Protein AF-A0A6N6KDL9-F1 (afdb_monomer)

Sequence (1257 aa):
KKDSLDFNWIRVTEEVLGGNDFTIVSDILVDHNGYVWFSLIIGDYGYLLKFRPSDTASPYIINYQLFQSEGDIQFRETQTMIETTDHEIWVTNSSYKTGINIFDGKSWRNIKLSDFFGGDEYTADIVQSTDGTVWIGSLGKLYAYKDGEWALYNSPQFQIPANKLKLFRSRENKLWISGFKSKAYLLDYSPDRWITYVGLNYQCEVGSDEQWFLDVHGKAISKNGNRWIAWNTEDGLIDAPVTLLSTSKGQVWAAGSHNGVAATAYLHNGRWHKQLHPELSWGIDYRAVFEAKDGSLWFGASVDAEPDKGHLSGVLKLEDPTADDLIWEHFKYHENGLNQSNAYGIGQSPDGRIWLGGGSLLFYNGGSWQQPEMEQLRQFVNIVTSTENQLVVGSRFYGIFIFDGQNWINFNTESGLTNNTIISIDAVSDDCIWVATENDICRFDGERWSNNIFPEEMNMDFEGGNIRHCSDGAIWINKSDRGWKRRAFSHNKTQQRSYKNYITYRYLPDDIPPETEITFFNPEVSPDGNTLIRWEGKDFFGESPVEKLAYSYRINGGAWSPFTNDQHHTFLSLSSGNYKLQVRAMDMGFNVDETPAVVEFWVKPPVWKQGWFISLVSMFLLVIGIFGYNILTKKQKLEKLNKSLKKANWKLQINGEKIKSQNDEILKQQELILAQKNSLELSNQNLEEQNFEIQFQRDKLEEMVVQVEELSKTKLNFFTNISHELRTPLSLILGPLEQLKDFDNTFSEMERKQLLEIVERNSHRLMKLINQLLEMRKIENSSLDLQLKSLNLSEFLSDIVDLFQNLSRKRNIPLIFKTSCKGDVSMLDADKVEKVAVNLLSNAFKHTPDGGKINLYLERVDAVDFDLPLSCQGYYYLSVKDTGEGISKEAIEHIFERYYHTDDISGINESSGIGLSYIKDLVEIHKGVIRVSSTPGKGSQFDVFLPADLEVDAACGDEYIKEKDYQFAHQEINSVLADFQKVAQASTTDFSKIEMLSNRPRILVVEDNLDMITFIEGLLQNEYHVITAENGKEALKIAENHTLDLILSDVMMPEMNGLEFCNKIKTELATSHLPVILITAKSLPDQKVEGYEVGADDYITKPFSPKILQMKVSNILNQKKSLQEKLARDFKLTPQKVNLTSPDEALFTRLVELMEEHIDDSAFNVNKMCEKVHLSHMHFIRKVKQITGKKPADLLKSFRMKRAKDLLLQNKMTIAEVAYSVGFDLPNSFSRAFKKEFGQSPSEFLETFSAGLAEKN

Nearest PDB structures (foldseek):
  3fgz-assembly2_B  TM=9.513E-01  e=8.770E-08  Escherichia coli K-12
  3oly-assembly2_B  TM=9.542E-01  e=1.317E-07  Escherichia coli K-12
  8wiw-assembly1_h  TM=9.491E-01  e=1.131E-07  Salmonella enterica subsp. enterica serovar Typhimurium str. LT2
  3to5-assembly1_A  TM=9.483E-01  e=1.386E-07  Vibrio cholerae
  3rvj-assembly1_A  TM=9.337E-01  e=2.305E-07  Escherichia coli K-12

Solvent-accessible surface area (backbone atoms only — not comparable to full-atom values): 68330 Å² total; per-residue (Å²): 141,85,82,86,79,90,75,84,68,69,47,87,51,40,74,78,56,77,71,43,74,67,80,45,75,58,36,76,44,72,48,98,87,57,34,39,36,37,28,34,22,42,89,78,37,20,34,39,42,37,33,38,76,86,33,47,50,89,50,35,70,76,50,72,46,73,48,66,61,53,89,85,47,63,43,38,55,52,38,42,68,44,73,46,98,87,63,31,39,41,34,37,16,56,30,60,85,33,38,39,37,36,31,70,83,84,54,78,50,68,47,55,57,32,82,79,72,54,77,64,28,45,28,61,30,63,50,68,50,90,90,64,35,37,37,37,22,13,70,17,36,41,36,41,37,47,100,91,46,79,48,80,46,41,44,81,86,36,96,52,45,68,37,52,25,41,68,45,77,54,98,73,52,29,37,36,42,30,14,72,97,56,60,70,40,78,44,77,66,48,78,79,36,62,44,77,39,78,40,34,30,78,52,40,54,48,78,97,58,33,41,32,29,36,35,76,81,32,31,45,32,40,34,46,83,93,47,75,49,80,44,42,55,92,50,29,39,48,63,33,44,52,38,49,46,52,44,99,85,66,43,44,34,36,36,7,13,41,96,46,24,11,26,40,22,35,57,53,98,94,35,32,52,60,47,80,38,60,54,34,12,47,22,40,25,66,56,8,64,35,74,46,98,86,55,26,38,36,43,15,9,28,73,65,58,40,63,94,78,52,13,48,14,18,38,38,40,31,64,46,83,84,47,94,74,72,53,75,47,78,50,40,40,75,43,57,58,31,83,47,42,34,29,20,6,35,25,41,36,53,85,66,38,45,32,38,13,15,60,28,42,34,35,41,75,88,76,40,36,42,67,67,89,57,70,81,47,60,37,52,20,50,33,28,37,45,37,88,55,26,23,40,36,24,21,49,76,65,11,36,35,42,29,62,68,86,54,79,48,75,40,27,53,92,60,48,40,93,40,23,34,34,64,28,70,32,54,80,37,87,46,34,33,39,34,32,21,64,73,34,47,31,38,32,61,68,84,49,47,48,62,76,75,63,63,78,89,73,38,37,58,87,54,34,46,42,52,42,76,45,97,87,63,31,38,34,44,28,35,34,34,49,51,56,70,44,48,52,46,95,84,53,80,59,51,74,63,35,58,72,46,19,30,19,41,39,38,39,74,76,84,76,47,21,45,34,44,72,77,43,71,61,59,70,30,54,54,67,18,55,46,62,37,30,41,50,58,45,44,94,80,52,86,40,49,69,86,63,35,26,30,26,41,27,56,72,82,52,72,68,45,75,62,37,72,59,50,56,51,75,49,69,64,44,68,61,43,81,44,38,42,36,33,27,22,25,38,78,80,65,27,53,26,89,72,48,25,71,50,69,32,35,27,37,61,50,68,80,76,32,71,68,48,48,48,50,52,51,50,51,53,48,52,51,50,51,52,52,49,53,52,51,53,50,49,52,51,49,50,54,50,49,52,53,52,48,57,59,50,54,73,67,45,74,83,61,74,85,78,68,88,80,68,68,73,71,53,57,62,58,50,54,57,51,51,54,53,54,52,50,51,52,51,48,50,50,49,50,51,48,50,49,48,50,48,52,52,47,54,53,45,54,51,49,49,53,51,50,51,52,52,49,52,53,52,52,51,49,56,53,52,52,49,37,70,52,30,56,33,48,26,44,32,52,33,46,52,54,60,71,61,55,86,68,95,75,73,51,76,66,57,51,48,52,41,51,52,44,26,54,53,24,50,54,51,49,52,52,54,53,52,54,54,55,52,51,56,29,52,78,67,75,66,63,79,83,64,66,36,81,36,47,58,51,60,53,53,47,57,56,53,57,69,46,48,63,56,26,62,77,45,49,27,57,73,45,82,47,72,76,43,82,85,48,70,33,66,40,38,63,70,61,53,47,54,44,53,46,52,54,50,50,50,42,55,74,49,30,56,75,68,30,46,37,38,40,39,38,40,76,43,52,27,79,85,71,80,46,74,83,88,35,79,33,24,38,39,41,33,46,36,31,47,15,55,37,44,52,77,76,48,66,80,40,57,58,37,77,62,45,78,73,90,81,70,81,83,90,77,93,68,86,22,46,64,53,25,51,42,48,53,58,35,46,74,63,69,23,48,76,49,76,52,54,42,66,72,60,6,38,34,42,41,37,34,38,54,50,66,70,87,72,79,96,79,78,79,96,69,80,86,87,78,83,84,61,59,67,56,54,52,53,53,50,52,56,52,56,61,54,59,52,67,75,62,74,78,73,80,77,85,83,68,70,88,79,59,88,84,49,58,30,34,38,40,30,40,63,48,66,70,56,46,54,50,54,42,68,75,39,52,87,74,32,43,71,44,80,28,56,23,32,63,58,37,49,55,47,59,72,77,44,88,68,61,35,35,41,28,34,40,84,36,64,100,30,29,28,60,64,36,43,33,53,37,49,69,36,86,89,39,37,86,51,46,35,34,38,36,32,64,70,89,57,71,78,54,55,49,54,45,47,75,42,60,44,74,46,74,44,50,52,61,51,57,64,67,58,53,53,49,54,54,50,48,54,54,48,51,52,52,50,52,28,52,48,54,53,70,61,75,64,96,65,95,70,92,74,92,77,94,48,77,67,54,56,50,48,51,50,49,52,51,55,48,64,78,43,33,47,43,59,85,67,46,64,67,61,52,20,65,79,67,76,37,55,70,66,52,38,44,51,52,42,26,68,59,47,69,37,50,53,68,57,45,54,49,52,50,33,44,53,53,38,50,56,51,55,74,65,68,79,61,53,74,57,55,43,23,39,63,37,22,35,95,43,48,72,59,39,39,52,51,36,23,70,74,70,77,41,39,66,66,57,49,52,51,53,53,52,53,59,52,66,76,74,106

Mean predicted aligned error: 21.82 Å

Structure (mmCIF, N/CA/C/O backbone):
data_AF-A0A6N6KDL9-F1
#
_entry.id   AF-A0A6N6KDL9-F1
#
loop_
_atom_site.group_PDB
_atom_site.id
_atom_site.type_symbol
_atom_site.label_atom_id
_atom_site.label_alt_id
_atom_site.label_comp_id
_atom_site.label_asym_id
_atom_site.label_entity_id
_atom_site.label_seq_id
_atom_site.pdbx_PDB_ins_code
_atom_site.Cartn_x
_atom_site.Cartn_y
_atom_site.Cartn_z
_atom_site.occupancy
_atom_site.B_iso_or_equiv
_atom_site.auth_seq_id
_atom_site.auth_comp_id
_atom_site.auth_asym_id
_atom_site.auth_atom_id
_atom_site.pdbx_PDB_model_num
ATOM 1 N N . LYS A 1 1 ? 14.357 -30.653 -38.349 1.00 44.34 1 LYS A N 1
ATOM 2 C CA . LYS A 1 1 ? 13.966 -31.839 -37.549 1.00 44.34 1 LYS A CA 1
ATOM 3 C C . LYS A 1 1 ? 12.475 -31.766 -37.231 1.00 44.34 1 LYS A C 1
ATOM 5 O O . LYS A 1 1 ? 12.104 -30.976 -36.375 1.00 44.34 1 LYS A O 1
ATOM 10 N N . LYS A 1 2 ? 11.652 -32.562 -37.918 1.00 34.78 2 LYS A N 1
ATOM 11 C CA . LYS A 1 2 ? 10.436 -33.190 -37.369 1.00 34.78 2 LYS A CA 1
ATOM 12 C C . LYS A 1 2 ? 10.111 -34.407 -38.246 1.00 34.78 2 LYS A C 1
ATOM 14 O O . LYS A 1 2 ? 9.109 -34.459 -38.940 1.00 34.78 2 LYS A O 1
ATOM 19 N N . ASP A 1 3 ? 11.055 -35.344 -38.245 1.00 45.03 3 ASP A N 1
ATOM 20 C CA . ASP A 1 3 ? 10.734 -36.758 -38.412 1.00 45.03 3 ASP A CA 1
ATOM 21 C C . ASP A 1 3 ? 10.067 -37.237 -37.107 1.00 45.03 3 ASP A C 1
ATOM 23 O O . ASP A 1 3 ? 10.446 -36.759 -36.032 1.00 45.03 3 ASP A O 1
ATOM 27 N N . SER A 1 4 ? 9.142 -38.200 -37.212 1.00 47.25 4 SER A N 1
ATOM 28 C CA . SER A 1 4 ? 8.556 -39.055 -36.150 1.00 47.25 4 SER A CA 1
ATOM 29 C C . SER A 1 4 ? 7.259 -38.641 -35.423 1.00 47.25 4 SER A C 1
ATOM 31 O O . SER A 1 4 ? 7.193 -38.680 -34.200 1.00 47.25 4 SER A O 1
ATOM 33 N N . LEU A 1 5 ? 6.169 -38.382 -36.153 1.00 43.47 5 LEU A N 1
ATOM 34 C CA . LEU A 1 5 ? 4.823 -38.731 -35.657 1.00 43.47 5 LEU A CA 1
ATOM 35 C C . LEU A 1 5 ? 4.050 -39.431 -36.787 1.00 43.47 5 LEU A C 1
ATOM 37 O O . LEU A 1 5 ? 3.440 -38.771 -37.626 1.00 43.47 5 LEU A O 1
ATOM 41 N N . ASP A 1 6 ? 4.115 -40.765 -36.827 1.00 54.62 6 ASP A N 1
ATOM 42 C CA . ASP A 1 6 ? 3.268 -41.598 -37.691 1.00 54.62 6 ASP A CA 1
ATOM 43 C C . ASP A 1 6 ? 1.828 -41.560 -37.154 1.00 54.62 6 ASP A C 1
ATOM 45 O O . ASP A 1 6 ? 1.432 -42.361 -36.307 1.00 54.62 6 ASP A O 1
ATOM 49 N N . PHE A 1 7 ? 1.035 -40.584 -37.601 1.00 65.00 7 PHE A N 1
ATOM 50 C CA . PHE A 1 7 ? -0.396 -40.555 -37.310 1.00 65.00 7 PHE A CA 1
ATOM 51 C C . PHE A 1 7 ? -1.124 -41.599 -38.167 1.00 65.00 7 PHE A C 1
ATOM 53 O O . PHE A 1 7 ? -1.127 -41.517 -39.397 1.00 65.00 7 PHE A O 1
ATOM 60 N N . ASN A 1 8 ? -1.784 -42.559 -37.516 1.00 64.94 8 ASN A N 1
ATOM 61 C CA . ASN A 1 8 ? -2.734 -43.454 -38.173 1.00 64.94 8 ASN A CA 1
ATOM 62 C C . ASN A 1 8 ? -4.051 -42.707 -38.404 1.00 64.94 8 ASN A C 1
ATOM 64 O O . ASN A 1 8 ? -4.806 -42.453 -37.467 1.00 64.94 8 ASN A O 1
ATOM 68 N N . TRP A 1 9 ? -4.323 -42.352 -39.658 1.00 72.06 9 TRP A N 1
ATOM 69 C CA . TRP A 1 9 ? -5.573 -41.707 -40.048 1.00 72.06 9 TRP A CA 1
ATOM 70 C C . TRP A 1 9 ? -6.705 -42.733 -40.121 1.00 72.06 9 TRP A C 1
ATOM 72 O O . TRP A 1 9 ? -6.604 -43.732 -40.833 1.00 72.06 9 TRP A O 1
ATOM 82 N N . ILE A 1 10 ? -7.798 -42.464 -39.408 1.00 72.50 10 ILE A N 1
ATOM 83 C CA . ILE A 1 10 ? -9.030 -43.255 -39.458 1.00 72.50 10 ILE A CA 1
ATOM 84 C C . ILE A 1 10 ? -10.097 -42.396 -40.133 1.00 72.50 10 ILE A C 1
ATOM 86 O O . ILE A 1 10 ? -10.349 -41.262 -39.731 1.00 72.50 10 ILE A O 1
ATOM 90 N N . ARG A 1 11 ? -10.713 -42.932 -41.183 1.00 73.12 11 ARG A N 1
ATOM 91 C CA . ARG A 1 11 ? -11.795 -42.305 -41.933 1.00 73.12 11 ARG A CA 1
ATOM 92 C C . ARG A 1 11 ? -13.133 -42.681 -41.303 1.00 73.12 11 ARG A C 1
ATOM 94 O O . ARG A 1 11 ? -13.506 -43.853 -41.266 1.00 73.12 11 ARG A O 1
ATOM 101 N N . VAL A 1 12 ? -13.876 -41.670 -40.865 1.00 74.75 12 VAL A N 1
ATOM 102 C CA . VAL A 1 12 ? -15.306 -41.789 -40.556 1.00 74.75 12 VAL A CA 1
ATOM 103 C C . VAL A 1 12 ? -16.050 -41.739 -41.892 1.00 74.75 12 VAL A C 1
ATOM 105 O O . VAL A 1 12 ? -15.924 -40.759 -42.624 1.00 74.75 12 VAL A O 1
ATOM 108 N N . THR A 1 13 ? -16.718 -42.823 -42.283 1.00 68.12 13 THR A N 1
ATOM 109 C CA . THR A 1 13 ? -17.437 -42.904 -43.566 1.00 68.12 13 THR A CA 1
ATOM 110 C C . THR A 1 13 ? -18.849 -42.342 -43.443 1.00 68.12 13 THR A C 1
ATOM 112 O O . THR A 1 13 ? -19.427 -42.349 -42.359 1.00 68.12 13 THR A O 1
ATOM 115 N N . GLU A 1 14 ? -19.438 -41.921 -44.566 1.00 66.44 14 GLU A N 1
ATOM 116 C CA . GLU A 1 14 ? -20.848 -41.503 -44.628 1.00 66.44 14 GLU A CA 1
ATOM 117 C C . GLU A 1 14 ? -21.789 -42.584 -44.061 1.00 66.44 14 GLU A C 1
ATOM 119 O O . GLU A 1 14 ? -22.769 -42.258 -43.400 1.00 66.44 14 GLU A O 1
ATOM 124 N N . GLU A 1 15 ? -21.470 -43.876 -44.222 1.00 68.69 15 GLU A N 1
ATOM 125 C CA . GLU A 1 15 ? -22.239 -44.991 -43.640 1.00 68.69 15 GLU A CA 1
ATOM 126 C C . GLU A 1 15 ? -22.312 -44.936 -42.105 1.00 68.69 15 GLU A C 1
ATOM 128 O O . GLU A 1 15 ? -23.372 -45.192 -41.531 1.00 68.69 15 GLU A O 1
ATOM 133 N N . VAL A 1 16 ? -21.221 -44.535 -41.439 1.00 69.25 16 VAL A N 1
ATOM 134 C CA . VAL A 1 16 ? -21.172 -44.380 -39.973 1.00 69.25 16 VAL A CA 1
ATOM 135 C C . VAL A 1 16 ? -22.133 -43.292 -39.495 1.00 69.25 16 VAL A C 1
ATOM 137 O O . VAL A 1 16 ? -22.645 -43.362 -38.381 1.00 69.25 16 VAL A O 1
ATOM 140 N N . LEU A 1 17 ? -22.424 -42.321 -40.360 1.00 70.94 17 LEU A N 1
ATOM 141 C CA . LEU A 1 17 ? -23.220 -41.127 -40.079 1.00 70.94 17 LEU A CA 1
ATOM 142 C C . LEU A 1 17 ? -24.611 -41.166 -40.732 1.00 70.94 17 LEU A C 1
ATOM 144 O O . LEU A 1 17 ? -25.307 -40.152 -40.782 1.00 70.94 17 LEU A O 1
ATOM 148 N N . GLY A 1 18 ? -25.033 -42.330 -41.239 1.00 66.31 18 GLY A N 1
ATOM 149 C CA . GLY A 1 18 ? -26.349 -42.504 -41.858 1.00 66.31 18 GLY A CA 1
ATOM 150 C C . GLY A 1 18 ? -26.499 -41.850 -43.238 1.00 66.31 18 GLY A C 1
ATOM 151 O O . GLY A 1 18 ? -27.607 -41.473 -43.608 1.00 66.31 18 GLY A O 1
ATOM 152 N N . GLY A 1 19 ? -25.406 -41.719 -43.995 1.00 66.62 19 GLY A N 1
ATOM 153 C CA . GLY A 1 19 ? -25.373 -41.170 -45.356 1.00 66.62 19 GLY A CA 1
ATOM 154 C C . GLY A 1 19 ? -25.140 -39.659 -45.438 1.00 66.62 19 GLY A C 1
ATOM 155 O O . GLY A 1 19 ? -25.417 -39.070 -46.478 1.00 66.62 19 GLY A O 1
ATOM 156 N N . ASN A 1 20 ? -24.673 -39.029 -44.357 1.00 68.31 20 ASN A N 1
ATOM 157 C CA . ASN A 1 20 ? -24.436 -37.588 -44.296 1.00 68.31 20 ASN A CA 1
ATOM 158 C C . ASN A 1 20 ? -22.989 -37.267 -43.904 1.00 68.31 20 ASN A C 1
ATOM 160 O O . ASN A 1 20 ? -22.371 -38.006 -43.139 1.00 68.31 20 ASN A O 1
ATOM 164 N N . ASP A 1 21 ? -22.495 -36.113 -44.349 1.00 74.31 21 ASP A N 1
ATOM 165 C CA . ASP A 1 21 ? -21.255 -35.520 -43.846 1.00 74.31 21 ASP A CA 1
ATOM 166 C C . ASP A 1 21 ? -21.538 -34.644 -42.618 1.00 74.31 21 ASP A C 1
ATOM 168 O O . ASP A 1 21 ? -22.490 -33.858 -42.600 1.00 74.31 21 ASP A O 1
ATOM 172 N N . PHE A 1 22 ? -20.693 -34.746 -41.591 1.00 77.12 22 PHE A N 1
ATOM 173 C CA . PHE A 1 22 ? -20.737 -33.823 -40.457 1.00 77.12 22 PHE A CA 1
ATOM 174 C C . PHE A 1 22 ? -20.014 -32.519 -40.793 1.00 77.12 22 PHE A C 1
ATOM 176 O O . PHE A 1 22 ? -19.014 -32.499 -41.509 1.00 77.12 22 PHE A O 1
ATOM 183 N N . THR A 1 23 ? -20.513 -31.415 -40.249 1.00 79.38 23 THR A N 1
ATOM 184 C CA . THR A 1 23 ? -19.938 -30.084 -40.454 1.00 79.38 23 THR A CA 1
ATOM 185 C C . THR A 1 23 ? -18.926 -29.738 -39.369 1.00 79.38 23 THR A C 1
ATOM 187 O O . THR A 1 23 ? -17.908 -29.109 -39.653 1.00 79.38 23 THR A O 1
ATOM 190 N N . ILE A 1 24 ? -19.204 -30.127 -38.121 1.00 83.94 24 ILE A N 1
ATOM 191 C CA . ILE A 1 24 ? -18.435 -29.730 -36.937 1.00 83.94 24 ILE A CA 1
ATOM 192 C C . ILE A 1 24 ? -18.378 -30.896 -35.945 1.00 83.94 24 ILE A C 1
ATOM 194 O O . ILE A 1 24 ? -19.387 -31.555 -35.697 1.00 83.94 24 ILE A O 1
ATOM 198 N N . VAL A 1 25 ? -17.203 -31.112 -35.348 1.00 88.62 25 VAL A N 1
ATOM 199 C CA . VAL A 1 25 ? -17.056 -31.847 -34.083 1.00 88.62 25 VAL A CA 1
ATOM 200 C C . VAL A 1 25 ? -17.083 -30.809 -32.965 1.00 88.62 25 VAL A C 1
ATOM 202 O O . VAL A 1 25 ? -16.180 -29.974 -32.910 1.00 88.62 25 VAL A O 1
ATOM 205 N N . SER A 1 26 ? -18.119 -30.801 -32.124 1.00 88.12 26 SER A N 1
ATOM 206 C CA . SER A 1 26 ? -18.261 -29.771 -31.084 1.00 88.12 26 SER A CA 1
ATOM 207 C C . SER A 1 26 ? -17.489 -30.094 -29.809 1.00 88.12 26 SER A C 1
ATOM 209 O O . SER A 1 26 ? -17.024 -29.168 -29.151 1.00 88.12 26 SER A O 1
ATOM 211 N N . ASP A 1 27 ? -17.345 -31.380 -29.478 1.00 91.75 27 ASP A N 1
ATOM 212 C CA . ASP A 1 27 ? -16.653 -31.837 -28.273 1.00 91.75 27 ASP A CA 1
ATOM 213 C C . ASP A 1 27 ? -16.210 -33.308 -28.382 1.00 91.75 27 ASP A C 1
ATOM 215 O O . ASP A 1 27 ? -16.743 -34.068 -29.202 1.00 91.75 27 ASP A O 1
ATOM 219 N N . ILE A 1 28 ? -15.229 -33.703 -27.564 1.00 93.88 28 ILE A N 1
ATOM 220 C CA . ILE A 1 28 ? -14.666 -35.058 -27.507 1.00 93.88 28 ILE A CA 1
ATOM 221 C C . ILE A 1 28 ? -14.455 -35.464 -26.045 1.00 93.88 28 ILE A C 1
ATOM 223 O O . ILE A 1 28 ? -13.770 -34.769 -25.300 1.00 93.88 28 ILE A O 1
ATOM 227 N N . LEU A 1 29 ? -14.959 -36.637 -25.661 1.00 94.56 29 LEU A N 1
ATOM 228 C CA . LEU A 1 29 ? -14.813 -37.195 -24.315 1.00 94.56 29 LEU A CA 1
ATOM 229 C C . LEU A 1 29 ? -14.269 -38.625 -24.388 1.00 94.56 29 LEU A C 1
ATOM 231 O O . LEU A 1 29 ? -14.681 -39.407 -25.241 1.00 94.56 29 LEU A O 1
ATOM 235 N N . VAL A 1 30 ? -13.361 -38.986 -23.482 1.00 94.25 30 VAL A N 1
ATOM 236 C CA . VAL A 1 30 ? -12.962 -40.384 -23.263 1.00 94.25 30 VAL A CA 1
ATOM 237 C C . VAL A 1 30 ? -13.517 -40.814 -21.915 1.00 94.25 30 VAL A C 1
ATOM 239 O O . VAL A 1 30 ? -13.175 -40.198 -20.910 1.00 94.25 30 VAL A O 1
ATOM 242 N N . ASP A 1 31 ? -14.376 -41.832 -21.907 1.00 93.31 31 ASP A N 1
ATOM 243 C CA . ASP A 1 31 ? -15.001 -42.328 -20.677 1.00 93.31 31 ASP A CA 1
ATOM 244 C C . ASP A 1 31 ? -14.094 -43.304 -19.903 1.00 93.31 31 ASP A C 1
ATOM 246 O O . ASP A 1 31 ? -13.102 -43.823 -20.431 1.00 93.31 31 ASP A O 1
ATOM 250 N N . HIS A 1 32 ? -14.449 -43.597 -18.649 1.00 92.00 32 HIS A N 1
ATOM 251 C CA . HIS A 1 32 ? -13.700 -44.504 -17.768 1.00 92.00 32 HIS A CA 1
ATOM 252 C C . HIS A 1 32 ? -13.528 -45.927 -18.331 1.00 92.00 32 HIS A C 1
ATOM 254 O O . HIS A 1 32 ? -12.619 -46.652 -17.924 1.00 92.00 32 HIS A O 1
ATOM 260 N N . ASN A 1 33 ? -14.381 -46.341 -19.274 1.00 90.50 33 ASN A N 1
ATOM 261 C CA . ASN A 1 33 ? -14.319 -47.642 -19.943 1.00 90.50 33 ASN A CA 1
ATOM 262 C C . ASN A 1 33 ? -13.450 -47.622 -21.214 1.00 90.50 33 ASN A C 1
ATOM 264 O O . ASN A 1 33 ? -13.369 -48.639 -21.917 1.00 90.50 33 ASN A O 1
ATOM 268 N N . GLY A 1 34 ? -12.820 -46.486 -21.526 1.00 90.12 34 GLY A N 1
ATOM 269 C CA . GLY A 1 34 ? -11.958 -46.294 -22.688 1.00 90.12 34 GLY A CA 1
ATOM 270 C C . GLY A 1 34 ? -12.712 -46.117 -24.007 1.00 90.12 34 GLY A C 1
ATOM 271 O O . GLY A 1 34 ? -12.107 -46.289 -25.070 1.00 90.12 34 GLY A O 1
ATOM 272 N N . TYR A 1 35 ? -14.014 -45.810 -23.978 1.00 92.94 35 TYR A N 1
ATOM 273 C CA . TYR A 1 35 ? -14.723 -45.382 -25.184 1.00 92.94 35 TYR A CA 1
ATOM 274 C C . TYR A 1 35 ? -14.457 -43.907 -25.457 1.00 92.94 35 TYR A C 1
ATOM 276 O O . TYR A 1 35 ? -14.473 -43.074 -24.555 1.00 92.94 35 TYR A O 1
ATOM 284 N N . VAL A 1 36 ? -14.269 -43.590 -26.732 1.00 92.56 36 VAL A N 1
ATOM 285 C CA . VAL A 1 36 ? -14.205 -42.226 -27.239 1.00 92.56 36 VAL A CA 1
ATOM 286 C C . VAL A 1 36 ? -15.590 -41.834 -27.735 1.00 92.56 36 VAL A C 1
ATOM 288 O O . VAL A 1 36 ? -16.208 -42.559 -28.518 1.00 92.56 36 VAL A O 1
ATOM 291 N N . TRP A 1 37 ? -16.052 -40.681 -27.277 1.00 94.62 37 TRP A N 1
ATOM 292 C CA . TRP A 1 37 ? -17.301 -40.043 -27.647 1.00 94.62 37 TRP A CA 1
ATOM 293 C C . TRP A 1 37 ? -16.992 -38.796 -28.465 1.00 94.62 37 TRP A C 1
ATOM 295 O O . TRP A 1 37 ? -16.277 -37.910 -28.004 1.00 94.62 37 TRP A O 1
ATOM 305 N N . PHE A 1 38 ? -17.550 -38.720 -29.664 1.00 92.56 38 PHE A N 1
ATOM 306 C CA . PHE A 1 38 ? -17.524 -37.534 -30.506 1.00 92.56 38 PHE A CA 1
ATOM 307 C C . PHE A 1 38 ? -18.906 -36.917 -30.551 1.00 92.56 38 PHE A C 1
ATOM 309 O O . PHE A 1 38 ? -19.873 -37.603 -30.885 1.00 92.56 38 PHE A O 1
ATOM 316 N N . SER A 1 39 ? -18.980 -35.619 -30.287 1.00 92.06 39 SER A N 1
ATOM 317 C CA . SER A 1 39 ? -20.179 -34.852 -30.573 1.00 92.06 39 SER A CA 1
ATOM 318 C C . SER A 1 39 ? -20.103 -34.252 -31.967 1.00 92.06 39 SER A C 1
ATOM 320 O O . SER A 1 39 ? -19.199 -33.472 -32.265 1.00 92.06 39 SER A O 1
ATOM 322 N N . LEU A 1 40 ? -21.033 -34.641 -32.829 1.00 90.12 40 LEU A N 1
ATOM 323 C CA . LEU A 1 40 ? -21.055 -34.327 -34.250 1.00 90.12 40 LEU A CA 1
ATOM 324 C C . LEU A 1 40 ? -22.287 -33.492 -34.584 1.00 90.12 40 LEU A C 1
ATOM 326 O O . LEU A 1 40 ? -23.392 -33.793 -34.138 1.00 90.12 40 LEU A O 1
ATOM 330 N N . ILE A 1 41 ? -22.108 -32.489 -35.436 1.00 86.44 41 ILE A N 1
ATOM 331 C CA . ILE A 1 41 ? -23.202 -31.683 -35.977 1.00 86.44 41 ILE A CA 1
ATOM 332 C C . ILE A 1 41 ? -23.374 -32.030 -37.451 1.00 86.44 41 ILE A C 1
ATOM 334 O O . ILE A 1 41 ? -22.427 -31.937 -38.232 1.00 86.44 41 ILE A O 1
ATOM 338 N N . ILE A 1 42 ? -24.587 -32.419 -37.834 1.00 82.75 42 ILE A N 1
ATOM 339 C CA . ILE A 1 42 ? -24.966 -32.724 -39.214 1.00 82.75 42 ILE A CA 1
ATOM 340 C C . ILE A 1 42 ? -26.181 -31.854 -39.553 1.00 82.75 42 ILE A C 1
ATOM 342 O O . ILE A 1 42 ? -27.284 -32.066 -39.044 1.00 82.75 42 ILE A O 1
ATOM 346 N N . GLY A 1 43 ? -25.977 -30.836 -40.391 1.00 80.62 43 GLY A N 1
ATOM 347 C CA . GLY A 1 43 ? -26.986 -29.795 -40.616 1.00 80.62 43 GLY A CA 1
ATOM 348 C C . GLY A 1 43 ? -27.307 -29.046 -39.316 1.00 80.62 43 GLY A C 1
ATOM 349 O O . GLY A 1 43 ? -26.404 -28.492 -38.697 1.00 80.62 43 GLY A O 1
ATOM 350 N N . ASP A 1 44 ? -28.575 -29.071 -38.898 1.00 72.81 44 ASP A N 1
ATOM 351 C CA . ASP A 1 44 ? -29.061 -28.438 -37.658 1.00 72.81 44 ASP A CA 1
ATOM 352 C C . ASP A 1 44 ? -29.195 -29.423 -36.473 1.00 72.81 44 ASP A C 1
ATOM 354 O O . ASP A 1 44 ? -29.669 -29.050 -35.394 1.00 72.81 44 ASP A O 1
ATOM 358 N N . TYR A 1 45 ? -28.809 -30.692 -36.659 1.00 81.50 45 TYR A N 1
ATOM 359 C CA . TYR A 1 45 ? -29.003 -31.764 -35.679 1.00 81.50 45 TYR A CA 1
ATOM 360 C C . TYR A 1 45 ? -27.675 -32.265 -35.105 1.00 81.50 45 TYR A C 1
ATOM 362 O O . TYR A 1 45 ? -26.672 -32.373 -35.811 1.00 81.50 45 TYR A O 1
ATOM 370 N N . GLY A 1 46 ? -27.691 -32.580 -33.811 1.00 86.38 46 GLY A N 1
ATOM 371 C CA . GLY A 1 46 ? -26.574 -33.172 -33.087 1.00 86.38 46 GLY A CA 1
ATOM 372 C C . GLY A 1 46 ? -26.629 -34.696 -33.066 1.00 86.38 46 GLY A C 1
ATOM 373 O O . GLY A 1 46 ? -27.708 -35.293 -33.040 1.00 86.38 46 GLY A O 1
ATOM 374 N N . TYR A 1 47 ? -25.455 -35.314 -33.036 1.00 89.31 47 TYR A N 1
ATOM 375 C CA . TYR A 1 47 ? -25.251 -36.757 -33.000 1.00 89.31 47 TYR A CA 1
ATOM 376 C C . TYR A 1 47 ? -24.087 -37.078 -32.067 1.00 89.31 47 TYR A C 1
ATOM 378 O O . TYR A 1 47 ? -23.082 -36.373 -32.084 1.00 89.31 47 TYR A O 1
ATOM 386 N N . LEU A 1 48 ? -24.181 -38.163 -31.296 1.00 91.94 48 LEU A N 1
ATOM 387 C CA . LEU A 1 48 ? -23.059 -38.639 -30.480 1.00 91.94 48 LEU A CA 1
ATOM 388 C C . LEU A 1 48 ? -22.549 -39.968 -31.023 1.00 91.94 48 LEU A C 1
ATOM 390 O O . LEU A 1 48 ? -23.280 -40.958 -31.046 1.00 91.94 48 LEU A O 1
ATOM 394 N N . LEU A 1 49 ? -21.293 -39.996 -31.456 1.00 91.19 49 LEU A N 1
ATOM 395 C CA . LEU A 1 49 ? -20.623 -41.191 -31.954 1.00 91.19 49 LEU A CA 1
ATOM 396 C C . LEU A 1 49 ? -19.714 -41.762 -30.863 1.00 91.19 49 LEU A C 1
ATOM 398 O O . LEU A 1 49 ? -18.755 -41.116 -30.456 1.00 91.19 49 LEU A O 1
ATOM 402 N N . LYS A 1 50 ? -19.986 -42.992 -30.429 1.00 92.81 50 LYS A N 1
ATOM 403 C CA . LYS A 1 50 ? -19.229 -43.716 -29.404 1.00 92.81 50 LYS A CA 1
ATOM 404 C C . LYS A 1 50 ? -18.530 -44.937 -30.001 1.00 92.81 50 LYS A C 1
ATOM 406 O O . LYS A 1 50 ? -19.187 -45.773 -30.618 1.00 92.81 50 LYS A O 1
ATOM 411 N N . PHE A 1 51 ? -17.228 -45.096 -29.773 1.00 91.25 51 PHE A N 1
ATOM 412 C CA . PHE A 1 51 ? -16.461 -46.282 -30.195 1.00 91.25 51 PHE A CA 1
ATOM 413 C C . PHE A 1 51 ? -15.205 -46.478 -29.333 1.00 91.25 51 PHE A C 1
ATOM 415 O O . PHE A 1 51 ? -14.795 -45.557 -28.633 1.00 91.25 51 PHE A O 1
ATOM 422 N N . ARG A 1 52 ? -14.568 -47.659 -29.352 1.00 89.12 52 ARG A N 1
ATOM 423 C CA . ARG A 1 52 ? -13.242 -47.830 -28.724 1.00 89.12 52 ARG A CA 1
ATOM 424 C C . ARG A 1 52 ? -12.130 -47.625 -29.744 1.00 89.12 52 ARG A C 1
ATOM 426 O O . ARG A 1 52 ? -12.283 -48.057 -30.883 1.00 89.12 52 ARG A O 1
ATOM 433 N N . PRO A 1 53 ? -10.953 -47.113 -29.348 1.00 86.00 53 PRO A N 1
ATOM 434 C CA . PRO A 1 53 ? -9.799 -47.061 -30.245 1.00 86.00 53 PRO A CA 1
ATOM 435 C C . PRO A 1 53 ? -9.422 -48.439 -30.819 1.00 86.00 53 PRO A C 1
ATOM 437 O O . PRO A 1 53 ? -9.009 -48.533 -31.971 1.00 86.00 53 PRO A O 1
ATOM 440 N N . SER A 1 54 ? -9.627 -49.522 -30.059 1.00 83.50 54 SER A N 1
ATOM 441 C CA . SER A 1 54 ? -9.427 -50.904 -30.525 1.00 83.50 54 SER A CA 1
ATOM 442 C C . SER A 1 54 ? -10.426 -51.364 -31.592 1.00 83.50 54 SER A C 1
ATOM 444 O O . SER A 1 54 ? -10.146 -52.324 -32.299 1.00 83.50 54 SER A O 1
ATOM 446 N N . ASP A 1 55 ? -11.577 -50.698 -31.715 1.00 83.75 55 ASP A N 1
ATOM 447 C CA . ASP A 1 55 ? -12.602 -50.977 -32.730 1.00 83.75 55 ASP A CA 1
ATOM 448 C C . ASP A 1 55 ? -12.318 -50.245 -34.053 1.00 83.75 55 ASP A C 1
ATOM 450 O O . ASP A 1 55 ? -13.198 -50.099 -34.902 1.00 83.75 55 ASP A O 1
ATOM 454 N N . THR A 1 56 ? -11.083 -49.777 -34.242 1.00 78.88 56 THR A N 1
ATOM 455 C CA . THR A 1 56 ? -10.623 -49.117 -35.463 1.00 78.88 56 THR A CA 1
ATOM 456 C C . THR A 1 56 ? -9.638 -50.031 -36.186 1.00 78.88 56 THR A C 1
ATOM 458 O O . THR A 1 56 ? -8.719 -50.586 -35.586 1.00 78.88 56 THR A O 1
ATOM 461 N N . ALA A 1 57 ? -9.820 -50.209 -37.490 1.00 73.62 57 ALA A N 1
ATOM 462 C CA . ALA A 1 57 ? -8.829 -50.846 -38.348 1.00 73.62 57 ALA A CA 1
ATOM 463 C C . ALA A 1 57 ? -8.542 -49.887 -39.483 1.00 73.62 57 ALA A C 1
ATOM 465 O O . ALA A 1 57 ? -9.450 -49.595 -40.249 1.00 73.62 57 ALA A O 1
ATOM 466 N N . SER A 1 58 ? -7.305 -49.392 -39.592 1.00 66.69 58 SER A N 1
ATOM 467 C CA . SER A 1 58 ? -6.935 -48.445 -40.647 1.00 66.69 58 SER A CA 1
ATOM 468 C C . SER A 1 58 ? -7.426 -48.959 -42.014 1.00 66.69 58 SER A C 1
ATOM 470 O O . SER A 1 58 ? -6.996 -50.042 -42.425 1.00 66.69 58 SER A O 1
ATOM 472 N N . PRO A 1 59 ? -8.351 -48.253 -42.698 1.00 64.50 59 PRO A N 1
ATOM 473 C CA . PRO A 1 59 ? -8.733 -46.852 -42.492 1.00 64.50 59 PRO A CA 1
ATOM 474 C C . PRO A 1 59 ? -10.155 -46.593 -41.925 1.00 64.50 59 PRO A C 1
ATOM 476 O O . PRO A 1 59 ? -10.641 -45.488 -42.113 1.00 64.50 59 PRO A O 1
ATOM 479 N N . TYR A 1 60 ? -10.853 -47.526 -41.266 1.00 77.31 60 TYR A N 1
ATOM 480 C CA . TYR A 1 60 ? -12.267 -47.399 -40.849 1.00 77.31 60 TYR A CA 1
ATOM 481 C C . TYR A 1 60 ? -12.545 -47.713 -39.364 1.00 77.31 60 TYR A C 1
ATOM 483 O O . TYR A 1 60 ? -11.781 -48.413 -38.696 1.00 77.31 60 TYR A O 1
ATOM 491 N N . ILE A 1 61 ? -13.688 -47.230 -38.862 1.00 81.75 61 ILE A N 1
ATOM 492 C CA . ILE A 1 61 ? -14.277 -47.651 -37.578 1.00 81.75 61 ILE A CA 1
ATOM 493 C C . ILE A 1 61 ? -15.146 -48.890 -37.834 1.00 81.75 61 ILE A C 1
ATOM 495 O O . ILE A 1 61 ? -16.045 -48.841 -38.670 1.00 81.75 61 ILE A O 1
ATOM 499 N N . ILE A 1 62 ? -14.872 -49.996 -37.141 1.00 81.62 62 ILE A N 1
ATOM 500 C CA . ILE A 1 62 ? -15.557 -51.283 -37.339 1.00 81.62 62 ILE A CA 1
ATOM 501 C C . ILE A 1 62 ? -16.805 -51.385 -36.458 1.00 81.62 62 ILE A C 1
ATOM 503 O O . ILE A 1 62 ? -17.869 -51.748 -36.949 1.00 81.62 62 ILE A O 1
ATOM 507 N N . ASN A 1 63 ? -16.680 -51.067 -35.166 1.00 84.31 63 ASN A N 1
ATOM 508 C CA . ASN A 1 63 ? -17.791 -51.102 -34.215 1.00 84.31 63 ASN A CA 1
ATOM 509 C C . ASN A 1 63 ? -17.995 -49.720 -33.603 1.00 84.31 63 ASN A C 1
ATOM 511 O O . ASN A 1 63 ? -17.063 -49.123 -33.066 1.00 84.31 63 ASN A O 1
ATOM 515 N N . TYR A 1 64 ? -19.229 -49.234 -33.654 1.00 88.31 64 TYR A N 1
ATOM 516 C CA . TYR A 1 64 ? -19.611 -47.948 -33.093 1.00 88.31 64 TYR A CA 1
ATOM 517 C C . TYR A 1 64 ? -21.075 -47.961 -32.650 1.00 88.31 64 TYR A C 1
ATOM 519 O O . TYR A 1 64 ? -21.871 -48.802 -33.069 1.00 88.31 64 TYR A O 1
ATOM 527 N N . GLN A 1 65 ? -21.428 -47.006 -31.798 1.00 89.12 65 GLN A N 1
ATOM 528 C CA . GLN A 1 65 ? -22.801 -46.657 -31.461 1.00 89.12 65 GLN A CA 1
ATOM 529 C C . GLN A 1 65 ? -23.026 -45.198 -31.836 1.00 89.12 65 GLN A C 1
ATOM 531 O O . GLN A 1 65 ? -22.234 -44.334 -31.466 1.00 89.12 65 GLN A O 1
ATOM 536 N N . LEU A 1 66 ? -24.095 -44.931 -32.580 1.00 88.38 66 LEU A N 1
ATOM 537 C CA . LEU A 1 66 ? -24.504 -43.583 -32.951 1.00 88.38 66 LEU A CA 1
ATOM 538 C C . LEU A 1 66 ? -25.809 -43.252 -32.227 1.00 88.38 66 LEU A C 1
ATOM 540 O O . LEU A 1 66 ? -26.830 -43.892 -32.474 1.00 88.38 66 LEU A O 1
ATOM 544 N N . PHE A 1 67 ? -25.777 -42.253 -31.352 1.00 89.69 67 PHE A N 1
ATOM 545 C CA . PHE A 1 67 ? -26.964 -41.727 -30.686 1.00 89.69 67 PHE A CA 1
ATOM 546 C C . PHE A 1 67 ? -27.513 -40.540 -31.475 1.00 89.69 67 PHE A C 1
ATOM 548 O O . PHE A 1 67 ? -26.764 -39.646 -31.876 1.00 89.69 67 PHE A O 1
ATOM 555 N N . GLN A 1 68 ? -28.826 -40.549 -31.697 1.00 86.81 68 GLN A N 1
ATOM 556 C CA . GLN A 1 68 ? -29.564 -39.516 -32.422 1.00 86.81 68 GLN A CA 1
ATOM 557 C C . GLN A 1 68 ? -30.709 -38.994 -31.550 1.00 86.81 68 GLN A C 1
ATOM 559 O O . GLN A 1 68 ? -31.030 -39.584 -30.520 1.00 86.81 68 GLN A O 1
ATOM 564 N N . SER A 1 69 ? -31.327 -37.888 -31.964 1.00 84.88 69 SER A N 1
ATOM 565 C CA . SER A 1 69 ? -32.477 -37.328 -31.247 1.00 84.88 69 SER A CA 1
ATOM 566 C C . SER A 1 69 ? -33.699 -38.254 -31.350 1.00 84.88 69 SER A C 1
ATOM 568 O O . SER A 1 69 ? -34.179 -38.506 -32.455 1.00 84.88 69 SER A O 1
ATOM 570 N N . GLU A 1 70 ? -34.236 -38.714 -30.218 1.00 82.62 70 GLU A N 1
ATOM 571 C CA . GLU A 1 70 ? -35.414 -39.586 -30.133 1.00 82.62 70 GLU A CA 1
ATOM 572 C C . GLU A 1 70 ? -36.303 -39.193 -28.938 1.00 82.62 70 GLU A C 1
ATOM 574 O O . GLU A 1 70 ? -35.848 -39.098 -27.798 1.00 82.62 70 GLU A O 1
ATOM 579 N N . GLY A 1 71 ? -37.595 -38.955 -29.193 1.00 83.19 71 GLY A N 1
ATOM 580 C CA . GLY A 1 71 ? -38.540 -38.515 -28.160 1.00 83.19 71 GLY A CA 1
ATOM 581 C C . GLY A 1 71 ? -38.110 -37.203 -27.487 1.00 83.19 71 GLY A C 1
ATOM 582 O O . GLY A 1 71 ? -37.795 -36.225 -28.172 1.00 83.19 71 GLY A O 1
ATOM 583 N N . ASP A 1 72 ? -38.090 -37.200 -26.151 1.00 79.88 72 ASP A N 1
ATOM 584 C CA . ASP A 1 72 ? -37.650 -36.061 -25.328 1.00 79.88 72 ASP A CA 1
ATOM 585 C C . ASP A 1 72 ? -36.124 -35.867 -25.322 1.00 79.88 72 ASP A C 1
ATOM 587 O O . ASP A 1 72 ? -35.639 -34.799 -24.944 1.00 79.88 72 ASP A O 1
ATOM 591 N N . ILE A 1 73 ? -35.356 -36.866 -25.771 1.00 88.19 73 ILE A N 1
ATOM 592 C CA . ILE A 1 73 ? -33.900 -36.775 -25.886 1.00 88.19 73 ILE A CA 1
ATOM 593 C C . ILE A 1 73 ? -33.573 -36.109 -27.216 1.00 88.19 73 ILE A C 1
ATOM 595 O O . ILE A 1 73 ? -33.662 -36.715 -28.282 1.00 88.19 73 ILE A O 1
ATOM 599 N N . GLN A 1 74 ? -33.209 -34.834 -27.161 1.00 86.38 74 GLN A N 1
ATOM 600 C CA . GLN A 1 74 ? -32.824 -34.059 -28.337 1.00 86.38 74 GLN A CA 1
ATOM 601 C C . GLN A 1 74 ? -31.347 -33.675 -28.221 1.00 86.38 74 GLN A C 1
ATOM 603 O O . GLN A 1 74 ? -30.900 -33.237 -27.166 1.00 86.38 74 GLN A O 1
ATOM 608 N N . PHE A 1 75 ? -30.595 -33.811 -29.308 1.00 87.50 75 PHE A N 1
ATOM 609 C CA . PHE A 1 75 ? -29.235 -33.297 -29.451 1.00 87.50 75 PHE A CA 1
ATOM 610 C C . PHE A 1 75 ? -29.271 -32.232 -30.544 1.00 87.50 75 PHE A C 1
ATOM 612 O O . PHE A 1 75 ? -29.629 -32.518 -31.690 1.00 87.50 75 PHE A O 1
ATOM 619 N N . ARG A 1 76 ? -28.974 -30.979 -30.195 1.00 82.50 76 ARG A N 1
ATOM 620 C CA . ARG A 1 76 ? -29.061 -29.849 -31.134 1.00 82.50 76 ARG A CA 1
ATOM 621 C C . ARG A 1 76 ? -27.898 -28.894 -30.973 1.00 82.50 76 ARG A C 1
ATOM 623 O O . ARG A 1 76 ? -27.373 -28.745 -29.873 1.00 82.50 76 ARG A O 1
ATOM 630 N N . GLU A 1 77 ? -27.566 -28.218 -32.070 1.00 83.56 77 GLU A N 1
ATOM 631 C CA . GLU A 1 77 ? -26.521 -27.191 -32.114 1.00 83.56 77 GLU A CA 1
ATOM 632 C C . GLU A 1 77 ? -25.183 -27.738 -31.592 1.00 83.56 77 GLU A C 1
ATOM 634 O O . GLU A 1 77 ? -24.849 -28.878 -31.892 1.00 83.56 77 GLU A O 1
ATOM 639 N N . THR A 1 78 ? -24.389 -26.956 -30.861 1.00 85.94 78 THR A N 1
ATOM 640 C CA . THR A 1 78 ? -23.154 -27.449 -30.238 1.00 85.94 78 THR A CA 1
ATOM 641 C C . THR A 1 78 ? -23.454 -28.128 -28.910 1.00 85.94 78 THR A C 1
ATOM 643 O O . THR A 1 78 ? -24.087 -27.516 -28.043 1.00 85.94 78 THR A O 1
ATOM 646 N N . GLN A 1 79 ? -22.958 -29.354 -28.736 1.00 90.00 79 GLN A N 1
ATOM 647 C CA . GLN A 1 79 ? -23.022 -30.076 -27.468 1.00 90.00 79 GLN A CA 1
ATOM 648 C C . GLN A 1 79 ? -21.673 -30.054 -26.751 1.00 90.00 79 GLN A C 1
ATOM 650 O O . GLN A 1 79 ? -20.632 -30.145 -27.408 1.00 90.00 79 GLN A O 1
ATOM 655 N N . THR A 1 80 ? -21.726 -30.000 -25.421 1.00 92.38 80 THR A N 1
ATOM 656 C CA . THR A 1 80 ? -20.574 -30.183 -24.524 1.00 92.38 80 THR A CA 1
ATOM 657 C C . THR A 1 80 ? -20.861 -31.344 -23.580 1.00 92.38 80 THR A C 1
ATOM 659 O O . THR A 1 80 ? -21.984 -31.457 -23.070 1.00 92.38 80 THR A O 1
ATOM 662 N N . MET A 1 81 ? -19.862 -32.196 -23.351 1.00 94.19 81 MET A N 1
ATOM 663 C CA . MET A 1 81 ? -19.989 -33.450 -22.617 1.00 94.19 81 MET A CA 1
ATOM 664 C C . MET A 1 81 ? -18.995 -33.551 -21.465 1.00 94.19 81 MET A C 1
ATOM 666 O O . MET A 1 81 ? -17.825 -33.203 -21.603 1.00 94.19 81 MET A O 1
ATOM 670 N N . ILE A 1 82 ? -19.443 -34.127 -20.352 1.00 94.56 82 ILE A N 1
ATOM 671 C CA . ILE A 1 82 ? -18.559 -34.594 -19.282 1.00 94.56 82 ILE A CA 1
ATOM 672 C C . ILE A 1 82 ? -18.983 -35.976 -18.803 1.00 94.56 82 ILE A C 1
ATOM 674 O O . ILE A 1 82 ? -20.148 -36.360 -18.911 1.00 94.56 82 ILE A O 1
ATOM 678 N N . GLU A 1 83 ? -18.030 -36.697 -18.230 1.00 94.38 83 GLU A N 1
ATOM 679 C CA . GLU A 1 83 ? -18.301 -37.852 -17.389 1.00 94.38 83 GLU A CA 1
ATOM 680 C C . GLU A 1 83 ? -18.246 -37.426 -15.920 1.00 94.38 83 GLU A C 1
ATOM 682 O O . GLU A 1 83 ? -17.283 -36.777 -15.501 1.00 94.38 83 GLU A O 1
ATOM 687 N N . THR A 1 84 ? -19.277 -37.768 -15.149 1.00 92.12 84 THR A N 1
ATOM 688 C CA . THR A 1 84 ? -19.310 -37.507 -13.707 1.00 92.12 84 THR A CA 1
ATOM 689 C C . THR A 1 84 ? -18.594 -38.603 -12.916 1.00 92.12 84 THR A C 1
ATOM 691 O O . THR A 1 84 ? -18.343 -39.701 -13.412 1.00 92.12 84 THR A O 1
ATOM 694 N N . THR A 1 85 ? -18.300 -38.335 -11.643 1.00 88.50 85 THR A N 1
ATOM 695 C CA . THR A 1 85 ? -17.780 -39.317 -10.672 1.00 88.50 85 THR A CA 1
ATOM 696 C C . THR A 1 85 ? -18.649 -40.565 -10.532 1.00 88.50 85 THR A C 1
ATOM 698 O O . THR A 1 85 ? -18.121 -41.635 -10.248 1.00 88.50 85 THR A O 1
ATOM 701 N N . ASP A 1 86 ? -19.956 -40.441 -10.775 1.00 87.94 86 ASP A N 1
ATOM 702 C CA . ASP A 1 86 ? -20.909 -41.558 -10.765 1.00 87.94 86 ASP A CA 1
ATOM 703 C C . ASP A 1 86 ? -20.951 -42.314 -12.104 1.00 87.94 86 ASP A C 1
ATOM 705 O O . ASP A 1 86 ? -21.800 -43.181 -12.309 1.00 87.94 86 ASP A O 1
ATOM 709 N N . HIS A 1 87 ? -20.028 -41.995 -13.018 1.00 91.44 87 HIS A N 1
ATOM 710 C CA . HIS A 1 87 ? -19.903 -42.573 -14.354 1.00 91.44 87 HIS A CA 1
ATOM 711 C C . HIS A 1 87 ? -21.102 -42.311 -15.281 1.00 91.44 87 HIS A C 1
ATOM 713 O O . HIS A 1 87 ? -21.319 -43.042 -16.252 1.00 91.44 87 HIS A O 1
ATOM 719 N N . GLU A 1 88 ? -21.876 -41.257 -15.008 1.00 93.56 88 GLU A N 1
ATOM 720 C CA . GLU A 1 88 ? -22.911 -40.775 -15.921 1.00 93.56 88 GLU A CA 1
ATOM 721 C C . GLU A 1 88 ? -22.301 -39.828 -16.963 1.00 93.56 88 GLU A C 1
ATOM 723 O O . GLU A 1 88 ? -21.454 -38.991 -16.646 1.00 93.56 88 GLU A O 1
ATOM 728 N N . ILE A 1 89 ? -22.781 -39.899 -18.207 1.00 94.81 89 ILE A N 1
ATOM 729 C CA . ILE A 1 89 ? -22.388 -38.958 -19.264 1.00 94.81 89 ILE A CA 1
ATOM 730 C C . ILE A 1 89 ? -23.433 -37.853 -19.345 1.00 94.81 89 ILE A C 1
ATOM 732 O O . ILE A 1 89 ? -24.580 -38.102 -19.718 1.00 94.81 89 ILE A O 1
ATOM 736 N N . TRP A 1 90 ? -23.036 -36.633 -19.000 1.00 95.62 90 TRP A N 1
ATOM 737 C CA . TRP A 1 90 ? -23.891 -35.452 -19.054 1.00 95.62 90 TRP A CA 1
ATOM 738 C C . TRP A 1 90 ? -23.610 -34.668 -20.328 1.00 95.62 90 TRP A C 1
ATOM 740 O O . TRP A 1 90 ? -22.462 -34.352 -20.632 1.00 95.62 90 TRP A O 1
ATOM 750 N N . VAL A 1 91 ? -24.669 -34.332 -21.058 1.00 93.81 91 VAL A N 1
ATOM 751 C CA . VAL A 1 91 ? -24.613 -33.660 -22.355 1.00 93.81 91 VAL A CA 1
ATOM 752 C C . VAL A 1 91 ? -25.474 -32.409 -22.304 1.00 93.81 91 VAL A C 1
ATOM 754 O O . VAL A 1 91 ? -26.696 -32.466 -22.149 1.00 93.81 91 VAL A O 1
ATOM 757 N N . THR A 1 92 ? -24.817 -31.269 -22.456 1.00 92.25 92 THR A N 1
ATOM 758 C CA . THR A 1 92 ? -25.451 -29.949 -22.537 1.00 92.25 92 THR A CA 1
ATOM 759 C C . THR A 1 92 ? -25.578 -29.509 -23.988 1.00 92.25 92 THR A C 1
ATOM 761 O O . THR A 1 92 ? -24.813 -29.953 -24.842 1.00 92.25 92 THR A O 1
ATOM 764 N N . ASN A 1 93 ? -26.557 -28.651 -24.278 1.00 88.31 93 ASN A N 1
ATOM 765 C CA . ASN A 1 93 ? -26.855 -28.178 -25.627 1.00 88.31 93 ASN A CA 1
ATOM 766 C C . ASN A 1 93 ? -26.862 -26.647 -25.633 1.00 88.31 93 ASN A C 1
ATOM 768 O O . ASN A 1 93 ? -27.571 -26.020 -24.845 1.00 88.31 93 ASN A O 1
ATOM 772 N N . SER A 1 94 ? -26.175 -26.022 -26.590 1.00 84.62 94 SER A N 1
ATOM 773 C CA . SER A 1 94 ? -26.254 -24.566 -26.798 1.00 84.62 94 SER A CA 1
ATOM 774 C C . SER A 1 94 ? -27.571 -24.108 -27.431 1.00 84.62 94 SER A C 1
ATOM 776 O O . SER A 1 94 ? -27.569 -23.182 -28.227 1.00 84.62 94 SER A O 1
ATOM 778 N N . SER A 1 95 ? -28.697 -24.725 -27.066 1.00 81.50 95 SER A N 1
ATOM 779 C CA . SER A 1 95 ? -30.016 -24.458 -27.631 1.00 81.50 95 SER A CA 1
ATOM 780 C C . SER A 1 95 ? -31.014 -24.064 -26.549 1.00 81.50 95 SER A C 1
ATOM 782 O O . SER A 1 95 ? -31.129 -24.719 -25.522 1.00 81.50 95 SER A O 1
ATOM 784 N N . TYR A 1 96 ? -31.830 -23.049 -26.821 1.00 79.56 96 TYR A N 1
ATOM 785 C CA . TYR A 1 96 ? -32.837 -22.530 -25.884 1.00 79.56 96 TYR A CA 1
ATOM 786 C C . TYR A 1 96 ? -33.997 -23.496 -25.578 1.00 79.56 96 TYR A C 1
ATOM 788 O O . TYR A 1 96 ? -34.830 -23.200 -24.725 1.00 79.56 96 TYR A O 1
ATOM 796 N N . LYS A 1 97 ? -34.102 -24.615 -26.309 1.00 77.56 97 LYS A N 1
ATOM 797 C CA . LYS A 1 97 ? -35.262 -25.529 -26.278 1.00 77.56 97 LYS A CA 1
ATOM 798 C C . LYS A 1 97 ? -34.971 -26.897 -25.671 1.00 77.56 97 LYS A C 1
ATOM 800 O O . LYS A 1 97 ? -35.909 -27.655 -25.434 1.00 77.56 97 LYS A O 1
ATOM 805 N N . THR A 1 98 ? -33.699 -27.238 -25.513 1.00 82.31 98 THR A N 1
ATOM 806 C CA . THR A 1 98 ? -33.274 -28.607 -25.230 1.00 82.31 98 THR A CA 1
ATOM 807 C C . THR A 1 98 ? -32.550 -28.636 -23.902 1.00 82.31 98 THR A C 1
ATOM 809 O O . THR A 1 98 ? -31.520 -27.986 -23.772 1.00 82.31 98 THR A O 1
ATOM 812 N N . GLY A 1 99 ? -33.089 -29.392 -22.946 1.00 85.31 99 GLY A N 1
ATOM 813 C CA . GLY A 1 99 ? -32.477 -29.558 -21.633 1.00 85.31 99 GLY A CA 1
ATOM 814 C C . GLY A 1 99 ? -31.174 -30.365 -21.666 1.00 85.31 99 GLY A C 1
ATOM 815 O O . GLY A 1 99 ? -30.622 -30.695 -22.720 1.00 85.31 99 GLY A O 1
ATOM 816 N N . ILE A 1 100 ? -30.708 -30.724 -20.480 1.00 92.56 100 ILE A N 1
ATOM 817 C CA . ILE A 1 100 ? -29.505 -31.518 -20.248 1.00 92.56 100 ILE A CA 1
ATOM 818 C C . ILE A 1 100 ? -29.858 -32.998 -20.390 1.00 92.56 100 ILE A C 1
ATOM 820 O O . ILE A 1 100 ? -30.754 -33.491 -19.707 1.00 92.56 100 ILE A O 1
ATOM 824 N N . ASN A 1 101 ? -29.156 -33.717 -21.264 1.00 94.19 101 ASN A N 1
ATOM 825 C CA . ASN A 1 101 ? -29.326 -35.161 -21.416 1.00 94.19 101 ASN A CA 1
ATOM 826 C C . ASN A 1 101 ? -28.288 -35.896 -20.570 1.00 94.19 101 ASN A C 1
ATOM 828 O O . ASN A 1 101 ? -27.109 -35.562 -20.617 1.00 94.19 101 ASN A O 1
ATOM 832 N N . ILE A 1 102 ? -28.713 -36.917 -19.835 1.00 94.00 102 ILE A N 1
ATOM 833 C CA . ILE A 1 102 ? -27.847 -37.724 -18.975 1.00 94.00 102 ILE A CA 1
ATOM 834 C C . ILE A 1 102 ? -27.973 -39.183 -19.393 1.00 94.00 102 ILE A C 1
ATOM 836 O O . ILE A 1 102 ? -29.088 -39.695 -19.514 1.00 94.00 102 ILE A O 1
ATOM 840 N N . PHE A 1 103 ? -26.838 -39.844 -19.597 1.00 94.25 103 PHE A N 1
ATOM 841 C CA . PHE A 1 103 ? -26.753 -41.264 -19.911 1.00 94.25 103 PHE A CA 1
ATOM 842 C C . PHE A 1 103 ? -26.145 -42.034 -18.738 1.00 94.25 103 PHE A C 1
ATOM 844 O O . PHE A 1 103 ? -24.990 -41.816 -18.382 1.00 94.25 103 PHE A O 1
ATOM 851 N N . ASP A 1 104 ? -26.910 -42.969 -18.175 1.00 89.88 104 ASP A N 1
ATOM 852 C CA . ASP A 1 104 ? -26.523 -43.794 -17.015 1.00 89.88 104 ASP A CA 1
ATOM 853 C C . ASP A 1 104 ? -25.749 -45.079 -17.398 1.00 89.88 104 ASP A C 1
ATOM 855 O O . ASP A 1 104 ? -25.563 -45.990 -16.589 1.00 89.88 104 ASP A O 1
ATOM 859 N N . GLY A 1 105 ? -25.354 -45.202 -18.670 1.00 86.12 105 GLY A N 1
ATOM 860 C CA . GLY A 1 105 ? -24.747 -46.409 -19.237 1.00 86.12 105 GLY A CA 1
ATOM 861 C C . GLY A 1 105 ? -25.737 -47.356 -19.926 1.00 86.12 105 GLY A C 1
ATOM 862 O O . GLY A 1 105 ? -25.309 -48.204 -20.714 1.00 86.12 105 GLY A O 1
ATOM 863 N N . LYS A 1 106 ? -27.046 -47.216 -19.682 1.00 87.06 106 LYS A N 1
ATOM 864 C CA . LYS A 1 106 ? -28.112 -48.037 -20.286 1.00 87.06 106 LYS A CA 1
ATOM 865 C C . LYS A 1 106 ? -29.192 -47.210 -20.976 1.00 87.06 106 LYS A C 1
ATOM 867 O O . LYS A 1 106 ? -29.663 -47.612 -22.037 1.00 87.06 106 LYS A O 1
ATOM 872 N N . SER A 1 107 ? -29.608 -46.103 -20.373 1.00 90.50 107 SER A N 1
ATOM 873 C CA . SER A 1 107 ? -30.742 -45.288 -20.793 1.00 90.50 107 SER A CA 1
ATOM 874 C C . SER A 1 107 ? -30.441 -43.794 -20.696 1.00 90.50 107 SER A C 1
ATOM 876 O O . SER A 1 107 ? -29.555 -43.362 -19.960 1.00 90.50 107 SER A O 1
ATOM 878 N N . TRP A 1 108 ? -31.175 -43.011 -21.485 1.00 92.94 108 TRP A N 1
ATOM 879 C CA . TRP A 1 108 ? -31.096 -41.555 -21.486 1.00 92.94 108 TRP A CA 1
ATOM 880 C C . TRP A 1 108 ? -32.242 -40.955 -20.671 1.00 92.94 108 TRP A C 1
ATOM 882 O O . TRP A 1 108 ? -33.387 -41.394 -20.787 1.00 92.94 108 TRP A O 1
ATOM 892 N N . ARG A 1 109 ? -31.945 -39.903 -19.906 1.00 92.94 109 ARG A N 1
ATOM 893 C CA . ARG A 1 109 ? -32.933 -39.031 -19.252 1.00 92.94 109 ARG A CA 1
ATOM 894 C C . ARG A 1 109 ? -32.662 -37.567 -19.591 1.00 92.94 109 ARG A C 1
ATOM 896 O O . ARG A 1 109 ? -31.511 -37.195 -19.796 1.00 92.94 109 ARG A O 1
ATOM 903 N N . ASN A 1 110 ? -33.707 -36.744 -19.643 1.00 92.00 110 ASN A N 1
ATOM 904 C CA . ASN A 1 110 ? -33.602 -35.305 -19.901 1.00 92.00 110 ASN A CA 1
ATOM 905 C C . ASN A 1 110 ? -33.990 -34.506 -18.650 1.00 92.00 110 ASN A C 1
ATOM 907 O O . ASN A 1 110 ? -34.986 -34.823 -18.001 1.00 92.00 110 ASN A O 1
ATOM 911 N N . ILE A 1 111 ? -33.208 -33.477 -18.326 1.00 91.00 111 ILE A N 1
ATOM 912 C CA . ILE A 1 111 ? -33.479 -32.514 -17.256 1.00 91.00 111 ILE A CA 1
ATOM 913 C C . ILE A 1 111 ? -33.615 -31.127 -17.876 1.00 91.00 111 ILE A C 1
ATOM 915 O O . ILE A 1 111 ? -32.707 -30.661 -18.561 1.00 91.00 111 ILE A O 1
ATOM 919 N N . LYS A 1 112 ? -34.727 -30.446 -17.601 1.00 89.44 112 LYS A N 1
ATOM 920 C CA . LYS A 1 112 ? -34.966 -29.064 -18.025 1.00 89.44 112 LYS A CA 1
ATOM 921 C C . LYS A 1 112 ? -34.749 -28.117 -16.857 1.00 89.44 112 LYS A C 1
ATOM 923 O O . LYS A 1 112 ? -35.390 -28.256 -15.819 1.00 89.44 112 LYS A O 1
ATOM 928 N N . LEU A 1 113 ? -33.852 -27.150 -17.014 1.00 88.44 113 LEU A N 1
ATOM 929 C CA . LEU A 1 113 ? -33.565 -26.152 -15.981 1.00 88.44 113 LEU A CA 1
ATOM 930 C C . LEU A 1 113 ? -34.745 -25.190 -15.786 1.00 88.44 113 LEU A C 1
ATOM 932 O O . LEU A 1 113 ? -34.947 -24.676 -14.682 1.00 88.44 113 LEU A O 1
ATOM 936 N N . SER A 1 114 ? -35.562 -24.986 -16.826 1.00 86.19 114 SER A N 1
ATOM 937 C CA . SER A 1 114 ? -36.784 -24.180 -16.745 1.00 86.19 114 SER A CA 1
ATOM 938 C C . SER A 1 114 ? -37.825 -24.753 -15.780 1.00 86.19 114 SER A C 1
ATOM 940 O O . SER A 1 114 ? -38.567 -23.967 -15.190 1.00 86.19 114 SER A O 1
ATOM 942 N N . ASP A 1 115 ? -37.831 -26.068 -15.535 1.00 86.69 115 ASP A N 1
ATOM 943 C CA . ASP A 1 115 ? -38.738 -26.700 -14.566 1.00 86.69 115 ASP A CA 1
ATOM 944 C C . ASP A 1 115 ? -38.394 -26.313 -13.112 1.00 86.69 115 ASP A C 1
ATOM 946 O O . ASP A 1 115 ? -39.279 -26.278 -12.257 1.00 86.69 115 ASP A O 1
ATOM 950 N N . PHE A 1 116 ? -37.128 -25.975 -12.831 1.00 86.00 116 PHE A N 1
ATOM 951 C CA . PHE A 1 116 ? -36.651 -25.591 -11.495 1.00 86.00 116 PHE A CA 1
ATOM 952 C C . PHE A 1 116 ? -36.609 -24.072 -11.291 1.00 86.00 116 PHE A C 1
ATOM 954 O O . PHE A 1 116 ? -36.972 -23.577 -10.225 1.00 86.00 116 PHE A O 1
ATOM 961 N N . PHE A 1 117 ? -36.159 -23.326 -12.305 1.00 88.19 117 PHE A N 1
ATOM 962 C CA . PHE A 1 117 ? -35.824 -21.901 -12.172 1.00 88.19 117 PHE A CA 1
ATOM 963 C C . PHE A 1 117 ? -36.594 -20.974 -13.122 1.00 88.19 117 PHE A C 1
ATOM 965 O O . PHE A 1 117 ? -36.520 -19.751 -12.979 1.00 88.19 117 PHE A O 1
ATOM 972 N N . GLY A 1 118 ? -37.328 -21.526 -14.093 1.00 78.94 118 GLY A N 1
ATOM 973 C CA . GLY A 1 118 ? -37.948 -20.769 -15.180 1.00 78.94 118 GLY A CA 1
ATOM 974 C C . GLY A 1 118 ? -36.945 -20.186 -16.192 1.00 78.94 118 GLY A C 1
ATOM 975 O O . GLY A 1 118 ? -35.752 -20.022 -15.927 1.00 78.94 118 GLY A O 1
ATOM 976 N N . GLY A 1 119 ? -37.439 -19.830 -17.381 1.00 78.50 119 GLY A N 1
ATOM 977 C CA . GLY A 1 119 ? -36.632 -19.252 -18.464 1.00 78.50 119 GLY A CA 1
ATOM 978 C C . GLY A 1 119 ? -36.305 -20.248 -19.577 1.00 78.50 119 GLY A C 1
ATOM 979 O O . GLY A 1 119 ? -37.112 -21.127 -19.866 1.00 78.50 119 GLY A O 1
ATOM 980 N N . ASP A 1 120 ? -35.164 -20.055 -20.240 1.00 79.06 120 ASP A N 1
ATOM 981 C CA . ASP A 1 120 ? -34.706 -20.885 -21.358 1.00 79.06 120 ASP A CA 1
ATOM 982 C C . ASP A 1 120 ? -33.675 -21.953 -20.949 1.00 79.06 120 ASP A C 1
ATOM 984 O O . ASP A 1 120 ? -33.107 -21.906 -19.858 1.00 79.06 120 ASP A O 1
ATOM 988 N N . GLU A 1 121 ? -33.452 -22.925 -21.840 1.00 85.25 121 GLU A N 1
ATOM 989 C CA . GLU A 1 121 ? -32.550 -24.071 -21.627 1.00 85.25 121 GLU A CA 1
ATOM 990 C C . GLU A 1 121 ? -31.123 -23.838 -22.142 1.00 85.25 121 GLU A C 1
ATOM 992 O O . GLU A 1 121 ? -30.356 -24.783 -22.333 1.00 85.25 121 GLU A O 1
ATOM 997 N N . TYR A 1 122 ? -30.745 -22.590 -22.425 1.00 86.31 122 TYR A N 1
ATOM 998 C CA . TYR A 1 122 ? -29.458 -22.344 -23.059 1.00 86.31 122 TYR A CA 1
ATOM 999 C C . TYR A 1 122 ? -28.308 -22.736 -22.129 1.00 86.31 122 TYR A C 1
ATOM 1001 O O . TYR A 1 122 ? -28.137 -22.145 -21.063 1.00 86.31 122 TYR A O 1
ATOM 1009 N N . THR A 1 123 ? -27.470 -23.684 -22.549 1.00 88.44 123 THR A N 1
ATOM 1010 C CA . THR A 1 123 ? -26.280 -24.108 -21.800 1.00 88.44 123 THR A CA 1
ATOM 1011 C C . THR A 1 123 ? -25.029 -23.979 -22.665 1.00 88.44 123 THR A C 1
ATOM 1013 O O . THR A 1 123 ? -25.003 -24.298 -23.853 1.00 88.44 123 THR A O 1
ATOM 1016 N N . ALA A 1 124 ? -23.985 -23.402 -22.087 1.00 87.19 124 ALA A N 1
ATOM 1017 C CA . ALA A 1 124 ? -22.776 -22.983 -22.783 1.00 87.19 124 ALA A CA 1
ATOM 1018 C C . ALA A 1 124 ? -21.572 -23.884 -22.497 1.00 87.19 124 ALA A C 1
ATOM 1020 O O . ALA A 1 124 ? -20.680 -23.998 -23.347 1.00 87.19 124 ALA A O 1
ATOM 1021 N N . ASP A 1 125 ? -21.534 -24.444 -21.290 1.00 91.50 125 ASP A N 1
ATOM 1022 C CA . ASP A 1 125 ? -20.457 -25.286 -20.792 1.00 91.50 125 ASP A CA 1
ATOM 1023 C C . ASP A 1 125 ? -20.897 -26.061 -19.554 1.00 91.50 125 ASP A C 1
ATOM 1025 O O . ASP A 1 125 ? -21.825 -25.649 -18.852 1.00 91.50 125 ASP A O 1
ATOM 1029 N N . ILE A 1 126 ? -20.182 -27.144 -19.264 1.00 93.69 126 ILE A N 1
ATOM 1030 C CA . ILE A 1 126 ? -20.402 -27.987 -18.094 1.00 93.69 126 ILE A CA 1
ATOM 1031 C C . ILE A 1 126 ? -19.066 -28.531 -17.582 1.00 93.69 126 ILE A C 1
ATOM 1033 O O . ILE A 1 126 ? -18.191 -28.883 -18.370 1.00 93.69 126 ILE A O 1
ATOM 1037 N N . VAL A 1 127 ? -18.899 -28.595 -16.262 1.00 93.00 127 VAL A N 1
ATOM 1038 C CA . VAL A 1 127 ? -17.730 -29.198 -15.611 1.00 93.00 127 VAL A CA 1
ATOM 1039 C C . VAL A 1 127 ? -18.112 -29.733 -14.235 1.00 93.00 127 VAL A C 1
ATOM 1041 O O . VAL A 1 127 ? -18.954 -29.150 -13.565 1.00 93.00 127 VAL A O 1
ATOM 1044 N N . GLN A 1 128 ? -17.494 -30.824 -13.785 1.00 91.12 128 GLN A N 1
ATOM 1045 C CA . GLN A 1 128 ? -17.663 -31.311 -12.414 1.00 91.12 128 GLN A CA 1
ATOM 1046 C C . GLN A 1 128 ? -16.440 -30.948 -11.572 1.00 91.12 128 GLN A C 1
ATOM 1048 O O . GLN A 1 128 ? -15.314 -31.224 -11.987 1.00 91.12 128 GLN A O 1
ATOM 1053 N N . SER A 1 129 ? -16.627 -30.348 -10.400 1.00 86.12 129 SER A N 1
ATOM 1054 C CA . SER A 1 129 ? -15.558 -30.103 -9.426 1.00 86.12 129 SER A CA 1
ATOM 1055 C C . SER A 1 129 ? -15.137 -31.379 -8.685 1.00 86.12 129 SER A C 1
ATOM 1057 O O . SER A 1 129 ? -15.764 -32.431 -8.793 1.00 86.12 129 SER A O 1
ATOM 1059 N N . THR A 1 130 ? -14.016 -31.311 -7.967 1.00 80.44 130 THR A N 1
ATOM 1060 C CA . THR A 1 130 ? -13.452 -32.435 -7.190 1.00 80.44 130 THR A CA 1
ATOM 1061 C C . THR A 1 130 ? -14.351 -32.885 -6.039 1.00 80.44 130 THR A C 1
ATOM 1063 O O . THR A 1 130 ? -14.322 -34.053 -5.667 1.00 80.44 130 THR A O 1
ATOM 1066 N N . ASP A 1 131 ? -15.178 -31.983 -5.511 1.00 76.62 131 ASP A N 1
ATOM 1067 C CA . ASP A 1 131 ? -16.157 -32.247 -4.454 1.00 76.62 131 ASP A CA 1
ATOM 1068 C C . ASP A 1 131 ? -17.457 -32.899 -4.967 1.00 76.62 131 ASP A C 1
ATOM 1070 O O . ASP A 1 131 ? -18.417 -33.033 -4.208 1.00 76.62 131 ASP A O 1
ATOM 1074 N N . GLY A 1 132 ? -17.506 -33.256 -6.255 1.00 85.56 132 GLY A N 1
ATOM 1075 C CA . GLY A 1 132 ? -18.650 -33.887 -6.909 1.00 85.56 132 GLY A CA 1
ATOM 1076 C C . GLY A 1 132 ? -19.683 -32.915 -7.485 1.00 85.56 132 GLY A C 1
ATOM 1077 O O . GLY A 1 132 ? -20.557 -33.361 -8.229 1.00 85.56 132 GLY A O 1
ATOM 1078 N N . THR A 1 133 ? -19.580 -31.607 -7.220 1.00 89.38 133 THR A N 1
ATOM 1079 C CA . THR A 1 133 ? -20.554 -30.619 -7.718 1.00 89.38 133 THR A CA 1
ATOM 1080 C C . THR A 1 133 ? -20.467 -30.473 -9.239 1.00 89.38 133 THR A C 1
ATOM 1082 O O . THR A 1 133 ? -19.397 -30.247 -9.802 1.00 89.38 133 THR A O 1
ATOM 1085 N N . VAL A 1 134 ? -21.601 -30.571 -9.931 1.00 93.00 134 VAL A N 1
ATOM 1086 C CA . VAL A 1 134 ? -21.698 -30.330 -11.376 1.00 93.00 134 VAL A CA 1
ATOM 1087 C C . VAL A 1 134 ? -22.072 -28.870 -11.617 1.00 93.00 134 VAL A C 1
ATOM 1089 O O . VAL A 1 134 ? -23.148 -28.420 -11.229 1.00 93.00 134 VAL A O 1
ATOM 1092 N N . TRP A 1 135 ? -21.186 -28.131 -12.277 1.00 93.50 135 TRP A N 1
ATOM 1093 C CA . TRP A 1 135 ? -21.348 -26.724 -12.626 1.00 93.50 135 TRP A CA 1
ATOM 1094 C C . TRP A 1 135 ? -21.734 -26.571 -14.092 1.00 93.50 135 TRP A C 1
ATOM 1096 O O . TRP A 1 135 ? -21.076 -27.124 -14.973 1.00 93.50 135 TRP A O 1
ATOM 1106 N N . ILE A 1 136 ? -22.777 -25.788 -14.365 1.00 94.12 136 ILE A N 1
ATOM 1107 C CA . ILE A 1 136 ? -23.302 -25.554 -15.715 1.00 94.12 136 ILE A CA 1
ATOM 1108 C C . ILE A 1 136 ? -23.376 -24.053 -15.981 1.00 94.12 136 ILE A C 1
ATOM 1110 O O . ILE A 1 136 ? -24.066 -23.308 -15.283 1.00 94.12 136 ILE A O 1
ATOM 1114 N N . GLY A 1 137 ? -22.667 -23.602 -17.013 1.00 92.69 137 GLY A N 1
ATOM 1115 C CA . GLY A 1 137 ? -22.634 -22.208 -17.441 1.00 92.69 137 GLY A CA 1
ATOM 1116 C C . GLY A 1 137 ? -23.694 -21.918 -18.501 1.00 92.69 137 GLY A C 1
ATOM 1117 O O . GLY A 1 137 ? -23.913 -22.718 -19.407 1.00 92.69 137 GLY A O 1
ATOM 1118 N N . SER A 1 138 ? -24.335 -20.755 -18.423 1.00 91.25 138 SER A N 1
ATOM 1119 C CA . SER A 1 138 ? -25.345 -20.272 -19.376 1.00 91.25 138 SER A CA 1
ATOM 1120 C C . SER A 1 138 ? -25.076 -18.801 -19.750 1.00 91.25 138 SER A C 1
ATOM 1122 O O . SER A 1 138 ? -23.943 -18.331 -19.667 1.00 91.25 138 SER A O 1
ATOM 1124 N N . LEU A 1 139 ? -26.080 -18.064 -20.228 1.00 89.31 139 LEU A N 1
ATOM 1125 C CA . LEU A 1 139 ? -26.029 -16.623 -20.481 1.00 89.31 139 LEU A CA 1
ATOM 1126 C C . LEU A 1 139 ? -26.289 -15.866 -19.174 1.00 89.31 139 LEU A C 1
ATOM 1128 O O . LEU A 1 139 ? -27.434 -15.718 -18.754 1.00 89.31 139 LEU A O 1
ATOM 1132 N N . GLY A 1 140 ? -25.223 -15.414 -18.511 1.00 87.19 140 GLY A N 1
ATOM 1133 C CA . GLY A 1 140 ? -25.332 -14.651 -17.262 1.00 87.19 140 GLY A CA 1
ATOM 1134 C C . GLY A 1 140 ? -25.850 -15.440 -16.054 1.00 87.19 140 GLY A C 1
ATOM 1135 O O . GLY A 1 140 ? -26.176 -14.838 -15.029 1.00 87.19 140 GLY A O 1
ATOM 1136 N N . LYS A 1 141 ? -25.938 -16.771 -16.175 1.00 91.50 141 LYS A N 1
ATOM 1137 C CA . LYS A 1 141 ? -26.408 -17.700 -15.143 1.00 91.50 141 LYS A CA 1
ATOM 1138 C C . LYS A 1 141 ? -25.427 -18.858 -14.990 1.00 91.50 141 LYS A C 1
ATOM 1140 O O . LYS A 1 141 ? -24.993 -19.430 -15.990 1.00 91.50 141 LYS A O 1
ATOM 1145 N N . LEU A 1 142 ? -25.121 -19.206 -13.750 1.00 93.00 142 LEU A N 1
ATOM 1146 C CA . LEU A 1 142 ? -24.315 -20.353 -13.359 1.00 93.00 142 LEU A CA 1
ATOM 1147 C C . LEU A 1 142 ? -25.168 -21.248 -12.459 1.00 93.00 142 LEU A C 1
ATOM 1149 O O . LEU A 1 142 ? -25.674 -20.791 -11.436 1.00 93.00 142 LEU A O 1
ATOM 1153 N N . TYR A 1 143 ? -25.332 -22.506 -12.847 1.00 93.44 143 TYR A N 1
ATOM 1154 C CA . TYR A 1 143 ? -26.064 -23.504 -12.074 1.00 93.44 143 TYR A CA 1
ATOM 1155 C C . TYR A 1 143 ? -25.075 -24.455 -11.403 1.00 93.44 143 TYR A C 1
ATOM 1157 O O . TYR A 1 143 ? -24.067 -24.818 -12.012 1.00 93.44 143 TYR A O 1
ATOM 1165 N N . ALA A 1 144 ? -25.379 -24.871 -10.179 1.00 93.00 144 ALA A N 1
ATOM 1166 C CA . ALA A 1 144 ? -24.640 -25.895 -9.452 1.00 93.00 144 ALA A CA 1
ATOM 1167 C C . ALA A 1 144 ? -25.593 -27.018 -9.043 1.00 93.00 144 ALA A C 1
ATOM 1169 O O . ALA A 1 144 ? -26.694 -26.743 -8.563 1.00 93.00 144 ALA A O 1
ATOM 1170 N N . TYR A 1 145 ? -25.169 -28.264 -9.228 1.00 92.62 145 TYR A N 1
ATOM 1171 C CA . TYR A 1 145 ? -25.902 -29.455 -8.815 1.00 92.62 145 TYR A CA 1
ATOM 1172 C C . TYR A 1 145 ? -25.027 -30.320 -7.913 1.00 92.62 145 TYR A C 1
ATOM 1174 O O . TYR A 1 145 ? -23.937 -30.729 -8.320 1.00 92.62 145 TYR A O 1
ATOM 1182 N N . LYS A 1 146 ? -25.503 -30.602 -6.699 1.00 89.81 146 LYS A N 1
ATOM 1183 C CA . LYS A 1 146 ? -24.809 -31.446 -5.720 1.00 89.81 146 LYS A CA 1
ATOM 1184 C C . LYS A 1 146 ? -25.827 -32.213 -4.885 1.00 89.81 146 LYS A C 1
ATOM 1186 O O . LYS A 1 146 ? -26.805 -31.626 -4.437 1.00 89.81 146 LYS A O 1
ATOM 1191 N N . ASP A 1 147 ? -25.616 -33.515 -4.700 1.00 86.06 147 ASP A N 1
ATOM 1192 C CA . ASP A 1 147 ? -26.420 -34.372 -3.811 1.00 86.06 147 ASP A CA 1
ATOM 1193 C C . ASP A 1 147 ? -27.952 -34.285 -4.015 1.00 86.06 147 ASP A C 1
ATOM 1195 O O . ASP A 1 147 ? -28.736 -34.465 -3.086 1.00 86.06 147 ASP A O 1
ATOM 1199 N N . GLY A 1 148 ? -28.399 -34.028 -5.251 1.00 85.56 148 GLY A N 1
ATOM 1200 C CA . GLY A 1 148 ? -29.821 -33.907 -5.599 1.00 85.56 148 GLY A CA 1
ATOM 1201 C C . GLY A 1 148 ? -30.405 -32.496 -5.479 1.00 85.56 148 GLY A C 1
ATOM 1202 O O . GLY A 1 148 ? -31.552 -32.287 -5.876 1.00 85.56 148 GLY A O 1
ATOM 1203 N N . GLU A 1 149 ? -29.633 -31.526 -4.994 1.00 88.69 149 GLU A N 1
ATOM 1204 C CA . GLU A 1 149 ? -30.046 -30.131 -4.863 1.00 88.69 149 GLU A CA 1
ATOM 1205 C C . GLU A 1 149 ? -29.446 -29.252 -5.966 1.00 88.69 149 GLU A C 1
ATOM 1207 O O . GLU A 1 149 ? -28.306 -29.437 -6.400 1.00 88.69 149 GLU A O 1
ATOM 1212 N N . TRP A 1 150 ? -30.235 -28.275 -6.419 1.00 91.75 150 TRP A N 1
ATOM 1213 C CA . TRP A 1 150 ? -29.831 -27.290 -7.416 1.00 91.75 150 TRP A CA 1
ATOM 1214 C C . TRP A 1 150 ? -29.693 -25.900 -6.793 1.00 91.75 150 TRP A C 1
ATOM 1216 O O . TRP A 1 150 ? -30.581 -25.446 -6.071 1.00 91.75 150 TRP A O 1
ATOM 1226 N N . ALA A 1 151 ? -28.637 -25.181 -7.167 1.00 90.44 151 ALA A N 1
ATOM 1227 C CA . ALA A 1 151 ? -28.443 -23.768 -6.858 1.00 90.44 151 ALA A CA 1
ATOM 1228 C C . ALA A 1 151 ? -28.242 -22.945 -8.141 1.00 90.44 151 ALA A C 1
ATOM 1230 O O . ALA A 1 151 ? -27.683 -23.431 -9.127 1.00 90.44 151 ALA A O 1
ATOM 1231 N N . LEU A 1 152 ? -28.700 -21.690 -8.122 1.00 92.25 152 LEU A N 1
ATOM 1232 C CA . LEU A 1 152 ? -28.585 -20.740 -9.231 1.00 92.25 152 LEU A CA 1
ATOM 1233 C C . LEU A 1 152 ? -27.886 -19.460 -8.766 1.00 92.25 152 LEU A C 1
ATOM 1235 O O . LEU A 1 152 ? -28.322 -18.815 -7.813 1.00 92.25 152 LEU A O 1
ATOM 1239 N N . TYR A 1 153 ? -26.871 -19.054 -9.524 1.00 90.44 153 TYR A N 1
ATOM 1240 C CA . TYR A 1 153 ? -26.161 -17.790 -9.380 1.00 90.44 153 TYR A CA 1
ATOM 1241 C C . TYR A 1 153 ? -26.334 -16.970 -10.661 1.00 90.44 153 TYR A C 1
ATOM 1243 O O . TYR A 1 153 ? -26.056 -17.448 -11.760 1.00 90.44 153 TYR A O 1
ATOM 1251 N N . ASN A 1 154 ? -26.812 -15.734 -10.543 1.00 89.69 154 ASN A N 1
ATOM 1252 C CA . ASN A 1 154 ? -27.132 -14.853 -11.666 1.00 89.69 154 ASN A CA 1
ATOM 1253 C C . ASN A 1 154 ? -26.416 -13.496 -11.564 1.00 89.69 154 ASN A C 1
ATOM 1255 O O . ASN A 1 154 ? -26.295 -12.904 -10.491 1.00 89.69 154 ASN A O 1
ATOM 1259 N N . SER A 1 155 ? -25.992 -12.965 -12.710 1.00 81.69 155 SER A N 1
ATOM 1260 C CA . SER A 1 155 ? -25.496 -11.588 -12.824 1.00 81.69 155 SER A CA 1
ATOM 1261 C C . SER A 1 155 ? -26.670 -10.586 -12.785 1.00 81.69 155 SER A C 1
ATOM 1263 O O . SER A 1 155 ? -27.722 -10.884 -13.361 1.00 81.69 155 SER A O 1
ATOM 1265 N N . PRO A 1 156 ? -26.548 -9.403 -12.143 1.00 72.25 156 PRO A N 1
ATOM 1266 C CA . PRO A 1 156 ? -25.377 -8.875 -11.435 1.00 72.25 156 PRO A CA 1
ATOM 1267 C C . PRO A 1 156 ? -25.370 -9.185 -9.929 1.00 72.25 156 PRO A C 1
ATOM 1269 O O . PRO A 1 156 ? -24.517 -8.666 -9.218 1.00 72.25 156 PRO A O 1
ATOM 1272 N N . GLN A 1 157 ? -26.335 -9.966 -9.426 1.00 81.69 157 GLN A N 1
ATOM 1273 C CA . GLN A 1 157 ? -26.451 -10.267 -7.994 1.00 81.69 157 GLN A CA 1
ATOM 1274 C C . GLN A 1 157 ? -25.189 -10.950 -7.459 1.00 81.69 157 GLN A C 1
ATOM 1276 O O . GLN A 1 157 ? -24.737 -10.640 -6.361 1.00 81.69 157 GLN A O 1
ATOM 1281 N N . PHE A 1 158 ? -24.616 -11.845 -8.259 1.00 80.94 158 PHE A N 1
ATOM 1282 C CA . PHE A 1 158 ? -23.306 -12.430 -8.021 1.00 80.94 158 PHE A CA 1
ATOM 1283 C C . PHE A 1 158 ? -22.293 -11.860 -9.012 1.00 80.94 158 PHE A C 1
ATOM 1285 O O . PHE A 1 158 ? -22.640 -11.536 -10.154 1.00 80.94 158 PHE A O 1
ATOM 1292 N N . GLN A 1 159 ? -21.030 -11.768 -8.584 1.00 81.06 159 GLN A N 1
ATOM 1293 C CA . GLN A 1 159 ? -19.908 -11.351 -9.426 1.00 81.06 159 GLN A CA 1
ATOM 1294 C C . GLN A 1 159 ? -19.560 -12.442 -10.451 1.00 81.06 159 GLN A C 1
ATOM 1296 O O . GLN A 1 159 ? -18.535 -13.107 -10.365 1.00 81.06 159 GLN A O 1
ATOM 1301 N N . ILE A 1 160 ? -20.445 -12.639 -11.424 1.00 87.38 160 ILE A N 1
ATOM 1302 C CA . ILE A 1 160 ? -20.248 -13.524 -12.567 1.00 87.38 160 ILE A CA 1
ATOM 1303 C C . ILE A 1 160 ? -20.514 -12.752 -13.869 1.00 87.38 160 ILE A C 1
ATOM 1305 O O . ILE A 1 160 ? -21.305 -11.796 -13.873 1.00 87.38 160 ILE A O 1
ATOM 1309 N N . PRO A 1 161 ? -19.878 -13.135 -14.991 1.00 88.50 161 PRO A N 1
ATOM 1310 C CA . PRO A 1 161 ? -20.069 -12.452 -16.265 1.00 88.50 161 PRO A CA 1
ATOM 1311 C C . PRO A 1 161 ? -21.533 -12.518 -16.727 1.00 88.50 161 PRO A C 1
ATOM 1313 O O . PRO A 1 161 ? -22.183 -13.547 -16.596 1.00 88.50 161 PRO A O 1
ATOM 1316 N N . ALA A 1 162 ? -22.056 -11.439 -17.314 1.00 87.38 162 ALA A N 1
ATOM 1317 C CA . ALA A 1 162 ? -23.450 -11.374 -17.781 1.00 87.38 162 ALA A CA 1
ATOM 1318 C C . ALA A 1 162 ? -23.700 -12.048 -19.151 1.00 87.38 162 ALA A C 1
ATOM 1320 O O . ALA A 1 162 ? -24.819 -12.056 -19.656 1.00 87.38 162 ALA A O 1
ATOM 1321 N N . ASN A 1 163 ? -22.656 -12.568 -19.792 1.00 89.31 163 ASN A N 1
ATOM 1322 C CA . ASN A 1 163 ? -22.675 -13.128 -21.144 1.00 89.31 163 ASN A CA 1
ATOM 1323 C C . ASN A 1 163 ? -22.517 -14.661 -21.114 1.00 89.31 163 ASN A C 1
ATOM 1325 O O . ASN A 1 163 ? -22.715 -15.290 -20.078 1.00 89.31 163 ASN A O 1
ATOM 1329 N N . LYS A 1 164 ? -22.207 -15.273 -22.268 1.00 89.38 164 LYS A N 1
ATOM 1330 C CA . LYS A 1 164 ? -21.999 -16.722 -22.387 1.00 89.38 164 LYS A CA 1
ATOM 1331 C C . LYS A 1 164 ? -20.823 -17.155 -21.506 1.00 89.38 164 LYS A C 1
ATOM 1333 O O . LYS A 1 164 ? -19.689 -16.758 -21.786 1.00 89.38 164 LYS A O 1
ATOM 1338 N N . LEU A 1 165 ? -21.114 -17.967 -20.490 1.00 91.12 165 LEU A N 1
ATOM 1339 C CA . LEU A 1 165 ? -20.127 -18.481 -19.546 1.00 91.12 165 LEU A CA 1
ATOM 1340 C C . LEU A 1 165 ? -19.364 -19.684 -20.112 1.00 91.12 165 LEU A C 1
ATOM 1342 O O . LEU A 1 165 ? -19.953 -20.584 -20.709 1.00 91.12 165 LEU A O 1
ATOM 1346 N N . LYS A 1 166 ? -18.053 -19.698 -19.887 1.00 91.31 166 LYS A N 1
ATOM 1347 C CA . LYS A 1 166 ? -17.150 -20.830 -20.086 1.00 91.31 166 LYS A CA 1
ATOM 1348 C C . LYS A 1 166 ? -16.519 -21.210 -18.757 1.00 91.31 166 LYS A C 1
ATOM 1350 O O . LYS A 1 166 ? -16.125 -20.331 -17.990 1.00 91.31 166 LYS A O 1
ATOM 1355 N N . LEU A 1 167 ? -16.468 -22.507 -18.488 1.00 92.12 167 LEU A N 1
ATOM 1356 C CA . LEU A 1 167 ? -16.068 -23.064 -17.209 1.00 92.12 167 LEU A CA 1
ATOM 1357 C C . LEU A 1 167 ? -14.790 -23.876 -17.380 1.00 92.12 167 LEU A C 1
ATOM 1359 O O . LEU A 1 167 ? -14.669 -24.684 -18.295 1.00 92.12 167 LEU A O 1
ATOM 1363 N N . PHE A 1 168 ? -13.831 -23.677 -16.485 1.00 88.50 168 PHE A N 1
ATOM 1364 C CA . PHE A 1 168 ? -12.599 -24.454 -16.491 1.00 88.50 168 PHE A CA 1
ATOM 1365 C C . PHE A 1 168 ? -12.193 -24.826 -15.069 1.00 88.50 168 PHE A C 1
ATOM 1367 O O . PHE A 1 168 ? -11.960 -23.967 -14.221 1.00 88.50 168 PHE A O 1
ATOM 1374 N N . ARG A 1 169 ? -12.099 -26.127 -14.800 1.00 86.06 169 ARG A N 1
ATOM 1375 C CA . ARG A 1 169 ? -11.640 -26.637 -13.507 1.00 86.06 169 ARG A CA 1
ATOM 1376 C C . ARG A 1 169 ? -10.112 -26.650 -13.460 1.00 86.06 169 ARG A C 1
ATOM 1378 O O . ARG A 1 169 ? -9.476 -27.302 -14.285 1.00 86.06 169 ARG A O 1
ATOM 1385 N N . SER A 1 170 ? -9.541 -25.979 -12.461 1.00 75.25 170 SER A N 1
ATOM 1386 C CA . SER A 1 170 ? -8.115 -26.076 -12.127 1.00 75.25 170 SER A CA 1
ATOM 1387 C C . SER A 1 170 ? -7.813 -27.351 -11.323 1.00 75.25 170 SER A C 1
ATOM 1389 O O . SER A 1 170 ? -8.722 -28.014 -10.827 1.00 75.25 170 SER A O 1
ATOM 1391 N N . ARG A 1 171 ? -6.530 -27.700 -11.168 1.00 61.50 171 ARG A N 1
ATOM 1392 C CA . ARG A 1 171 ? -6.085 -28.881 -10.405 1.00 61.50 171 ARG A CA 1
ATOM 1393 C C . ARG A 1 171 ? -6.327 -28.777 -8.889 1.00 61.50 171 ARG A C 1
ATOM 1395 O O . ARG A 1 171 ? -6.325 -29.809 -8.231 1.00 61.50 171 ARG A O 1
ATOM 1402 N N . GLU A 1 172 ? -6.583 -27.581 -8.360 1.00 64.69 172 GLU A N 1
ATOM 1403 C CA . GLU A 1 172 ? -6.595 -27.287 -6.916 1.00 64.69 172 GLU A CA 1
ATOM 1404 C C . GLU A 1 172 ? -7.940 -26.729 -6.425 1.00 64.69 172 GLU A C 1
ATOM 1406 O O . GLU A 1 172 ? -8.014 -25.579 -6.019 1.00 64.69 172 GLU A O 1
ATOM 1411 N N . ASN A 1 173 ? -9.035 -27.494 -6.513 1.00 70.06 173 ASN A N 1
ATOM 1412 C CA . ASN A 1 173 ? -10.350 -27.092 -5.967 1.00 70.06 173 ASN A CA 1
ATOM 1413 C C . ASN A 1 173 ? -10.837 -25.677 -6.381 1.00 70.06 173 ASN A C 1
ATOM 1415 O O . ASN A 1 173 ? -11.606 -25.023 -5.679 1.00 70.06 173 ASN A O 1
ATOM 1419 N N . LYS A 1 174 ? -10.400 -25.213 -7.557 1.00 78.00 174 LYS A N 1
ATOM 1420 C CA . LYS A 1 174 ? -10.683 -23.883 -8.109 1.00 78.00 174 LYS A CA 1
ATOM 1421 C C . LYS A 1 174 ? -11.425 -24.008 -9.444 1.00 78.00 174 LYS A C 1
ATOM 1423 O O . LYS A 1 174 ? -11.113 -24.881 -10.265 1.00 78.00 174 LYS A O 1
ATOM 1428 N N . LEU A 1 175 ? -12.429 -23.160 -9.667 1.00 85.44 175 LEU A N 1
ATOM 1429 C CA . LEU A 1 175 ? -13.264 -23.108 -10.871 1.00 85.44 175 LEU A CA 1
ATOM 1430 C C . LEU A 1 175 ? -13.142 -21.730 -11.522 1.00 85.44 175 LEU A C 1
ATOM 1432 O O . LEU A 1 175 ? -13.567 -20.723 -10.965 1.00 85.44 175 LEU A O 1
ATOM 1436 N N . TRP A 1 176 ? -12.605 -21.690 -12.734 1.00 87.88 176 TRP A N 1
ATOM 1437 C CA . TRP A 1 176 ? -12.599 -20.493 -13.562 1.00 87.88 176 TRP A CA 1
ATOM 1438 C C . TRP A 1 176 ? -13.941 -20.335 -14.269 1.00 87.88 176 TRP A C 1
ATOM 1440 O O . TRP A 1 176 ? -14.397 -21.245 -14.961 1.00 87.88 176 TRP A O 1
ATOM 1450 N N . ILE A 1 177 ? -14.543 -19.158 -14.125 1.00 91.12 177 ILE A N 1
ATOM 1451 C CA . ILE A 1 177 ? -15.792 -18.747 -14.761 1.00 91.12 177 ILE A CA 1
ATOM 1452 C C . ILE A 1 177 ? -15.471 -17.555 -15.662 1.00 91.12 177 ILE A C 1
ATOM 1454 O O . ILE A 1 177 ? -15.263 -16.434 -15.201 1.00 91.12 177 ILE A O 1
ATOM 1458 N N . SER A 1 178 ? -15.408 -17.791 -16.965 1.00 90.88 178 SER A N 1
ATOM 1459 C CA . SER A 1 178 ? -15.028 -16.794 -17.964 1.00 90.88 178 SER A CA 1
ATOM 1460 C C . SER A 1 178 ? -16.227 -16.388 -18.810 1.00 90.88 178 SER A C 1
ATOM 1462 O O . SER A 1 178 ? -17.038 -17.220 -19.206 1.00 90.88 178 SER A O 1
ATOM 1464 N N . GLY A 1 179 ? -16.354 -15.093 -19.086 1.00 89.06 179 GLY A N 1
ATOM 1465 C CA . GLY A 1 179 ? -17.375 -14.574 -19.983 1.00 89.06 179 GLY A CA 1
ATOM 1466 C C . GLY A 1 179 ? -16.823 -14.284 -21.374 1.00 89.06 179 GLY A C 1
ATOM 1467 O O . GLY A 1 179 ? -15.764 -13.675 -21.508 1.00 89.06 179 GLY A O 1
ATOM 1468 N N . PHE A 1 180 ? -17.559 -14.614 -22.436 1.00 81.06 180 PHE A N 1
ATOM 1469 C CA . PHE A 1 180 ? -17.117 -14.327 -23.809 1.00 81.06 180 PHE A CA 1
ATOM 1470 C C . PHE A 1 180 ? -16.878 -12.823 -24.075 1.00 81.06 180 PHE A C 1
ATOM 1472 O O . PHE A 1 180 ? -17.827 -12.042 -24.129 1.00 81.06 180 PHE A O 1
ATOM 1479 N N . LYS A 1 181 ? -15.620 -12.408 -24.296 1.00 80.12 181 LYS A N 1
ATOM 1480 C CA . LYS A 1 181 ? -15.204 -10.985 -24.366 1.00 80.12 181 LYS A CA 1
ATOM 1481 C C . LYS A 1 181 ? -15.526 -10.191 -23.087 1.00 80.12 181 LYS A C 1
ATOM 1483 O O . LYS A 1 181 ? -15.880 -9.017 -23.156 1.00 80.12 181 LYS A O 1
ATOM 1488 N N . SER A 1 182 ? -15.446 -10.833 -21.926 1.00 83.69 182 SER A N 1
ATOM 1489 C CA . SER A 1 182 ? -15.648 -10.203 -20.619 1.00 83.69 182 SER A CA 1
ATOM 1490 C C . SER A 1 182 ? -14.588 -10.677 -19.622 1.00 83.69 182 SER A C 1
ATOM 1492 O O . SER A 1 182 ? -13.601 -11.304 -20.004 1.00 83.69 182 SER A O 1
ATOM 1494 N N . LYS A 1 183 ? -14.775 -10.325 -18.350 1.00 78.38 183 LYS A N 1
ATOM 1495 C CA . LYS A 1 183 ? -13.909 -10.713 -17.238 1.00 78.38 183 LYS A CA 1
ATOM 1496 C C . LYS A 1 183 ? -13.954 -12.229 -17.008 1.00 78.38 183 LYS A C 1
ATOM 1498 O O . LYS A 1 183 ? -14.946 -12.893 -17.322 1.00 78.38 183 LYS A O 1
ATOM 1503 N N . ALA A 1 184 ? -12.871 -12.746 -16.439 1.00 83.19 184 ALA A N 1
ATOM 1504 C CA . ALA A 1 184 ? -12.824 -14.066 -15.832 1.00 83.19 184 ALA A CA 1
ATOM 1505 C C . ALA A 1 184 ? -12.872 -13.913 -14.311 1.00 83.19 184 ALA A C 1
ATOM 1507 O O . ALA A 1 184 ? -12.313 -12.964 -13.765 1.00 83.19 184 ALA A O 1
ATOM 1508 N N . TYR A 1 185 ? -13.552 -14.842 -13.659 1.00 83.44 185 TYR A N 1
ATOM 1509 C CA . TYR A 1 185 ? -13.672 -14.937 -12.214 1.00 83.44 185 TYR A CA 1
ATOM 1510 C C . TYR A 1 185 ? -13.127 -16.291 -11.778 1.00 83.44 185 TYR A C 1
ATOM 1512 O O . TYR A 1 185 ? -13.288 -17.282 -12.492 1.00 83.44 185 TYR A O 1
ATOM 1520 N N . LEU A 1 186 ? -12.481 -16.325 -10.620 1.00 80.56 186 LEU A N 1
ATOM 1521 C CA . LEU A 1 186 ? -11.977 -17.542 -10.005 1.00 80.56 186 LEU A CA 1
ATOM 1522 C C . LEU A 1 186 ? -12.823 -17.830 -8.768 1.00 80.56 186 LEU A C 1
ATOM 1524 O O . LEU A 1 186 ? -12.897 -17.003 -7.864 1.00 80.56 186 LEU A O 1
ATOM 1528 N N . LEU A 1 187 ? -13.479 -18.984 -8.749 1.00 78.69 187 LEU A N 1
ATOM 1529 C CA . LEU A 1 187 ? -14.192 -19.492 -7.587 1.00 78.69 187 LEU A CA 1
ATOM 1530 C C . LEU A 1 187 ? -13.306 -20.522 -6.889 1.00 78.69 187 LEU A C 1
ATOM 1532 O O . LEU A 1 187 ? -13.070 -21.598 -7.438 1.00 78.69 187 LEU A O 1
ATOM 1536 N N . ASP A 1 188 ? -12.832 -20.199 -5.690 1.00 74.19 188 ASP A N 1
ATOM 1537 C CA . ASP A 1 188 ? -12.260 -21.185 -4.775 1.00 74.19 188 ASP A CA 1
ATOM 1538 C C . ASP A 1 188 ? -13.413 -21.874 -4.035 1.00 74.19 188 ASP A C 1
ATOM 1540 O O . ASP A 1 188 ? -14.166 -21.229 -3.304 1.00 74.19 188 ASP A O 1
ATOM 1544 N N . TYR A 1 189 ? -13.597 -23.169 -4.287 1.00 69.56 189 TYR A N 1
ATOM 1545 C CA . TYR A 1 189 ? -14.618 -23.988 -3.630 1.00 69.56 189 TYR A CA 1
ATOM 1546 C C . TYR A 1 189 ? -13.996 -24.957 -2.615 1.00 69.56 189 TYR A C 1
ATOM 1548 O O . TYR A 1 189 ? -14.629 -25.941 -2.229 1.00 69.56 189 TYR A O 1
ATOM 1556 N N . SER A 1 190 ? -12.764 -24.690 -2.170 1.00 65.75 190 SER A N 1
ATOM 1557 C CA . SER A 1 190 ? -12.109 -25.449 -1.105 1.00 65.75 190 SER A CA 1
ATOM 1558 C C . SER A 1 190 ? -12.923 -25.339 0.193 1.00 65.75 190 SER A C 1
ATOM 1560 O O . SER A 1 190 ? -13.042 -24.242 0.744 1.00 65.75 190 SER A O 1
ATOM 1562 N N . PRO A 1 191 ? -13.481 -26.450 0.712 1.00 60.38 191 PRO A N 1
ATOM 1563 C CA . PRO A 1 191 ? -14.456 -26.415 1.806 1.00 60.38 191 PRO A CA 1
ATOM 1564 C C . PRO A 1 191 ? -13.879 -25.901 3.132 1.00 60.38 191 PRO A C 1
ATOM 1566 O O . PRO A 1 191 ? -14.627 -25.400 3.969 1.00 60.38 191 PRO A O 1
ATOM 1569 N N . ASP A 1 192 ? -12.559 -25.987 3.312 1.00 66.50 192 ASP A N 1
ATOM 1570 C CA . ASP A 1 192 ? -11.899 -25.695 4.586 1.00 66.50 192 ASP A CA 1
ATOM 1571 C C . ASP A 1 192 ? -11.195 -24.336 4.625 1.00 66.50 192 ASP A C 1
ATOM 1573 O O . ASP A 1 192 ? -10.716 -23.932 5.685 1.00 66.50 192 ASP A O 1
ATOM 1577 N N . ARG A 1 193 ? -11.135 -23.610 3.502 1.00 73.31 193 ARG A N 1
ATOM 1578 C CA . ARG A 1 193 ? -10.397 -22.344 3.434 1.00 73.31 193 ARG A CA 1
ATOM 1579 C C . ARG A 1 193 ? -11.211 -21.163 3.949 1.00 73.31 193 ARG A C 1
ATOM 1581 O O . ARG A 1 193 ? -10.729 -20.386 4.768 1.00 73.31 193 ARG A O 1
ATOM 1588 N N . TRP A 1 194 ? -12.463 -21.068 3.510 1.00 79.81 194 TRP A N 1
ATOM 1589 C CA . TRP A 1 194 ? -13.390 -20.003 3.884 1.00 79.81 194 TRP A CA 1
ATOM 1590 C C . TRP A 1 194 ? -14.687 -20.600 4.418 1.00 79.81 194 TRP A C 1
ATOM 1592 O O . TRP A 1 194 ? -15.412 -21.276 3.692 1.00 79.81 194 TRP A O 1
ATOM 1602 N N . ILE A 1 195 ? -15.018 -20.325 5.681 1.00 85.88 195 ILE A N 1
ATOM 1603 C CA . ILE A 1 195 ? -16.279 -20.772 6.288 1.00 85.88 195 ILE A CA 1
ATOM 1604 C C . ILE A 1 195 ? -16.963 -19.587 6.964 1.00 85.88 195 ILE A C 1
ATOM 1606 O O . ILE A 1 195 ? -16.353 -18.878 7.758 1.00 85.88 195 ILE A O 1
ATOM 1610 N N . THR A 1 196 ? -18.251 -19.387 6.679 1.00 89.88 196 THR A N 1
ATOM 1611 C CA . THR A 1 196 ? -19.072 -18.368 7.349 1.00 89.88 196 THR A CA 1
ATOM 1612 C C . THR A 1 196 ? -20.056 -19.029 8.305 1.00 89.88 196 THR A C 1
ATOM 1614 O O . THR A 1 196 ? -20.882 -19.843 7.895 1.00 89.88 196 THR A O 1
ATOM 1617 N N . TYR A 1 197 ? -20.008 -18.642 9.575 1.00 91.62 197 TYR A N 1
ATOM 1618 C CA . TYR A 1 197 ? -20.945 -19.066 10.607 1.00 91.62 197 TYR A CA 1
ATOM 1619 C C . TYR A 1 197 ? -21.917 -17.927 10.917 1.00 91.62 197 TYR A C 1
ATOM 1621 O O . TYR A 1 197 ? -21.563 -16.931 11.547 1.00 91.62 197 TYR A O 1
ATOM 1629 N N . VAL A 1 198 ? -23.164 -18.067 10.471 1.00 91.38 198 VAL A N 1
ATOM 1630 C CA . VAL A 1 198 ? -24.225 -17.092 10.753 1.00 91.38 198 VAL A CA 1
ATOM 1631 C C . VAL A 1 198 ? -24.849 -17.401 12.112 1.00 91.38 198 VAL A C 1
ATOM 1633 O O . VAL A 1 198 ? -25.271 -18.527 12.365 1.00 91.38 198 VAL A O 1
ATOM 1636 N N . GLY A 1 199 ? -24.933 -16.403 12.991 1.00 92.81 199 GLY A N 1
ATOM 1637 C CA . GLY A 1 199 ? -25.534 -16.543 14.319 1.00 92.81 199 GLY A CA 1
ATOM 1638 C C . GLY A 1 199 ? -24.626 -17.180 15.375 1.00 92.81 199 GLY A C 1
ATOM 1639 O O . GLY A 1 199 ? -25.098 -17.432 16.482 1.00 92.81 199 GLY A O 1
ATOM 1640 N N . LEU A 1 200 ? -23.344 -17.401 15.071 1.00 94.94 200 LEU A N 1
ATOM 1641 C CA . LEU A 1 200 ? -22.332 -17.918 15.997 1.00 94.94 200 LEU A CA 1
ATOM 1642 C C . LEU A 1 200 ? -21.112 -16.993 16.003 1.00 94.94 200 LEU A C 1
ATOM 1644 O O . LEU A 1 200 ? -20.723 -16.486 14.957 1.00 94.94 200 LEU A O 1
ATOM 1648 N N . ASN A 1 201 ? -20.494 -16.803 17.169 1.00 95.25 201 ASN A N 1
ATOM 1649 C CA . ASN A 1 201 ? -19.185 -16.175 17.318 1.00 95.25 201 ASN A CA 1
ATOM 1650 C C . ASN A 1 201 ? -18.211 -17.118 18.003 1.00 95.25 201 ASN A C 1
ATOM 1652 O O . ASN A 1 201 ? -18.452 -17.538 19.136 1.00 95.25 201 ASN A O 1
ATOM 1656 N N . TYR A 1 202 ? -17.088 -17.385 17.346 1.00 95.88 202 TYR A N 1
ATOM 1657 C CA . TYR A 1 202 ? -16.005 -18.196 17.889 1.00 95.88 202 TYR A CA 1
ATOM 1658 C C . TYR A 1 202 ? -15.397 -17.539 19.135 1.00 95.88 202 TYR A C 1
ATOM 1660 O O . TYR A 1 202 ? -15.256 -16.318 19.189 1.00 95.88 202 TYR A O 1
ATOM 1668 N N . GLN A 1 203 ? -15.065 -18.321 20.158 1.00 94.81 203 GLN A N 1
ATOM 1669 C CA . GLN A 1 203 ? -14.511 -17.804 21.412 1.00 94.81 203 GLN A CA 1
ATOM 1670 C C . GLN A 1 203 ? -13.127 -18.367 21.717 1.00 94.81 203 GLN A C 1
ATOM 1672 O O . GLN A 1 203 ? -12.209 -17.592 21.969 1.00 94.81 203 GLN A O 1
ATOM 1677 N N . CYS A 1 204 ? -12.983 -19.688 21.711 1.00 93.50 204 CYS A N 1
ATOM 1678 C CA . CYS A 1 204 ? -11.741 -20.374 22.048 1.00 93.50 204 CYS A CA 1
ATOM 1679 C C . CYS A 1 204 ? -11.781 -21.830 21.574 1.00 93.50 204 CYS A C 1
ATOM 1681 O O . CYS A 1 204 ? -12.828 -22.334 21.160 1.00 93.50 204 CYS A O 1
ATOM 1683 N N . GLU A 1 205 ? -10.646 -22.509 21.691 1.00 92.69 205 GLU A N 1
ATOM 1684 C CA . GLU A 1 205 ? -10.518 -23.953 21.519 1.00 92.69 205 GLU A CA 1
ATOM 1685 C C . GLU A 1 205 ? -10.019 -24.608 22.814 1.00 92.69 205 GLU A C 1
ATOM 1687 O O . GLU A 1 205 ? -9.379 -23.976 23.664 1.00 92.69 205 GLU A O 1
ATOM 1692 N N . VAL A 1 206 ? -10.343 -25.887 22.977 1.00 89.75 206 VAL A N 1
ATOM 1693 C CA . VAL A 1 206 ? -9.826 -26.746 24.041 1.00 89.75 206 VAL A CA 1
ATOM 1694 C C . VAL A 1 206 ? -9.132 -27.928 23.375 1.00 89.75 206 VAL A C 1
ATOM 1696 O O . VAL A 1 206 ? -9.779 -28.793 22.783 1.00 89.75 206 VAL A O 1
ATOM 1699 N N . GLY A 1 207 ? -7.802 -27.962 23.458 1.00 81.50 207 GLY A N 1
ATOM 1700 C CA . GLY A 1 207 ? -7.008 -28.866 22.620 1.00 81.50 207 GLY A CA 1
ATOM 1701 C C . GLY A 1 207 ? -7.127 -28.510 21.132 1.00 81.50 207 GLY A C 1
ATOM 1702 O O . GLY A 1 207 ? -7.478 -27.384 20.804 1.00 81.50 207 GLY A O 1
ATOM 1703 N N . SER A 1 208 ? -6.841 -29.466 20.242 1.00 73.19 208 SER A N 1
ATOM 1704 C CA . SER A 1 208 ? -6.855 -29.250 18.782 1.00 73.19 208 SER A CA 1
ATOM 1705 C C . SER A 1 208 ? -8.232 -29.402 18.124 1.00 73.19 208 SER A C 1
ATOM 1707 O O . SER A 1 208 ? -8.420 -28.977 16.989 1.00 73.19 208 SER A O 1
ATOM 1709 N N . ASP A 1 209 ? -9.195 -30.037 18.805 1.00 77.75 209 ASP A N 1
ATOM 1710 C CA . ASP A 1 209 ? -10.380 -30.592 18.130 1.00 77.75 209 ASP A CA 1
ATOM 1711 C C . ASP A 1 209 ? -11.715 -30.023 18.640 1.00 77.75 209 ASP A C 1
ATOM 1713 O O . ASP A 1 209 ? -12.743 -30.182 17.973 1.00 77.75 209 ASP A O 1
ATOM 1717 N N . GLU A 1 210 ? -11.740 -29.388 19.822 1.00 91.31 210 GLU A N 1
ATOM 1718 C CA . GLU A 1 210 ? -12.969 -28.853 20.417 1.00 91.31 210 GLU A CA 1
ATOM 1719 C C . GLU A 1 210 ? -13.025 -27.325 20.343 1.00 91.31 210 GLU A C 1
ATOM 1721 O O . GLU A 1 210 ? -12.347 -26.613 21.080 1.00 91.31 210 GLU A O 1
ATOM 1726 N N . GLN A 1 211 ? -13.901 -26.820 19.479 1.00 94.12 211 GLN A N 1
ATOM 1727 C CA . GLN A 1 211 ? -14.117 -25.393 19.248 1.00 94.12 211 GLN A CA 1
ATOM 1728 C C . GLN A 1 211 ? -15.332 -24.902 20.029 1.00 94.12 211 GLN A C 1
ATOM 1730 O O . GLN A 1 211 ? -16.387 -25.539 20.011 1.00 94.12 211 GLN A O 1
ATOM 1735 N N . TRP A 1 212 ? -15.214 -23.737 20.658 1.00 96.31 212 TRP A N 1
ATOM 1736 C CA . TRP A 1 212 ? -16.270 -23.122 21.453 1.00 96.31 212 TRP A CA 1
ATOM 1737 C C . TRP A 1 212 ? -16.776 -21.828 20.825 1.00 96.31 212 TRP A C 1
ATOM 1739 O O . TRP A 1 212 ? -16.011 -20.959 20.406 1.00 96.31 212 TRP A O 1
ATOM 1749 N N . PHE A 1 213 ? -18.096 -21.678 20.814 1.00 96.94 213 PHE A N 1
ATOM 1750 C CA . PHE A 1 213 ? -18.815 -20.547 20.249 1.00 96.94 213 PHE A CA 1
ATOM 1751 C C . PHE A 1 213 ? -19.825 -19.999 21.255 1.00 96.94 213 PHE A C 1
ATOM 1753 O O . PHE A 1 213 ? -20.308 -20.705 22.141 1.00 96.94 213 PHE A O 1
ATOM 1760 N N . LEU A 1 214 ? -20.200 -18.739 21.067 1.00 96.31 214 LEU A N 1
ATOM 1761 C CA . LEU A 1 214 ? -21.441 -18.189 21.597 1.00 96.31 214 LEU A CA 1
ATOM 1762 C C . LEU A 1 214 ? -22.429 -18.032 20.449 1.00 96.31 214 LEU A C 1
ATOM 1764 O O . LEU A 1 214 ? -22.064 -17.517 19.394 1.00 96.31 214 LEU A O 1
ATOM 1768 N N . ASP A 1 215 ? -23.667 -18.473 20.646 1.00 94.94 215 ASP A N 1
ATOM 1769 C CA . ASP A 1 215 ? -24.736 -18.184 19.697 1.00 94.94 215 ASP A CA 1
ATOM 1770 C C . ASP A 1 215 ? -25.330 -16.790 19.929 1.00 94.94 215 ASP A C 1
ATOM 1772 O O . ASP A 1 215 ? -25.169 -16.161 20.981 1.00 94.94 215 ASP A O 1
ATOM 1776 N N . VAL A 1 216 ? -26.074 -16.308 18.940 1.00 91.69 216 VAL A N 1
ATOM 1777 C CA . VAL A 1 216 ? -26.732 -15.000 18.992 1.00 91.69 216 VAL A CA 1
ATOM 1778 C C . VAL A 1 216 ? -27.769 -14.882 20.125 1.00 91.69 216 VAL A C 1
ATOM 1780 O O . VAL A 1 216 ? -28.169 -13.778 20.501 1.00 91.69 216 VAL A O 1
ATOM 1783 N N . HIS A 1 217 ? -28.202 -15.991 20.720 1.00 90.25 217 HIS A N 1
ATOM 1784 C CA . HIS A 1 217 ? -29.116 -16.021 21.860 1.00 90.25 217 HIS A CA 1
ATOM 1785 C C . HIS A 1 217 ? -28.391 -16.113 23.213 1.00 90.25 217 HIS A C 1
ATOM 1787 O O . HIS A 1 217 ? -29.047 -16.039 24.249 1.00 90.25 217 HIS A O 1
ATOM 1793 N N . GLY A 1 218 ? -27.057 -16.193 23.225 1.00 90.12 218 GLY A N 1
ATOM 1794 C CA . GLY A 1 218 ? -26.245 -16.288 24.434 1.00 90.12 218 GLY A CA 1
ATOM 1795 C C . GLY A 1 218 ? -26.045 -17.710 24.959 1.00 90.12 218 GLY A C 1
ATOM 1796 O O . GLY A 1 218 ? -25.671 -17.861 26.118 1.00 90.12 218 GLY A O 1
ATOM 1797 N N . LYS A 1 219 ? -26.281 -18.745 24.150 1.00 95.50 219 LYS A N 1
ATOM 1798 C CA . LYS A 1 219 ? -25.909 -20.126 24.480 1.00 95.50 219 LYS A CA 1
ATOM 1799 C C . LYS A 1 219 ? -24.431 -20.350 24.193 1.00 95.50 219 LYS A C 1
ATOM 1801 O O . LYS A 1 219 ? -23.915 -19.854 23.192 1.00 95.50 219 LYS A O 1
ATOM 1806 N N . ALA A 1 220 ? -23.770 -21.128 25.042 1.00 97.06 220 ALA A N 1
ATOM 1807 C CA . ALA A 1 220 ? -22.449 -21.660 24.728 1.00 97.06 220 ALA A CA 1
ATOM 1808 C C . ALA A 1 220 ? -22.624 -22.890 23.838 1.00 97.06 220 ALA A C 1
ATOM 1810 O O . ALA A 1 220 ? -23.472 -23.731 24.124 1.00 97.06 220 ALA A O 1
ATOM 1811 N N . ILE A 1 221 ? -21.852 -22.989 22.764 1.00 96.94 221 ILE A N 1
ATOM 1812 C CA . ILE A 1 221 ? -21.898 -24.103 21.821 1.00 96.94 221 ILE A CA 1
ATOM 1813 C C . ILE A 1 221 ? -20.493 -24.685 21.714 1.00 96.94 221 ILE A C 1
ATOM 1815 O O . ILE A 1 221 ? -19.558 -23.926 21.487 1.00 96.94 221 ILE A O 1
ATOM 1819 N N . SER A 1 222 ? -20.335 -26.001 21.827 1.00 95.19 222 SER A N 1
ATOM 1820 C CA . SER A 1 222 ? -19.074 -26.675 21.515 1.00 95.19 222 SER A CA 1
ATOM 1821 C C . SER A 1 222 ? -19.258 -27.581 20.319 1.00 95.19 222 SER A C 1
ATOM 1823 O O . SER A 1 222 ? -20.321 -28.177 20.106 1.00 95.19 222 SER A O 1
ATOM 1825 N N . LYS A 1 223 ? -18.211 -27.633 19.510 1.00 93.81 223 LYS A N 1
ATOM 1826 C CA . LYS A 1 223 ? -18.123 -28.428 18.303 1.00 93.81 223 LYS A CA 1
ATOM 1827 C C . LYS A 1 223 ? -16.895 -29.311 18.422 1.00 93.81 223 LYS A C 1
ATOM 1829 O O . LYS A 1 223 ? -15.788 -28.800 18.532 1.00 93.81 223 LYS A O 1
ATOM 1834 N N . ASN A 1 224 ? -17.103 -30.619 18.355 1.00 91.12 224 ASN A N 1
ATOM 1835 C CA . ASN A 1 224 ? -16.034 -31.604 18.256 1.00 91.12 224 ASN A CA 1
ATOM 1836 C C . ASN A 1 224 ? -16.325 -32.506 17.047 1.00 91.12 224 ASN A C 1
ATOM 1838 O O . ASN A 1 224 ? -17.294 -33.277 17.040 1.00 91.12 224 ASN A O 1
ATOM 1842 N N . GLY A 1 225 ? -15.549 -32.325 15.975 1.00 85.12 225 GLY A N 1
ATOM 1843 C CA . GLY A 1 225 ? -15.847 -32.889 14.657 1.00 85.12 225 GLY A CA 1
ATOM 1844 C C . GLY A 1 225 ? -17.241 -32.478 14.160 1.00 85.12 225 GLY A C 1
ATOM 1845 O O . GLY A 1 225 ? -17.561 -31.294 14.055 1.00 85.12 225 GLY A O 1
ATOM 1846 N N . ASN A 1 226 ? -18.101 -33.466 13.892 1.00 84.25 226 ASN A N 1
ATOM 1847 C CA . ASN A 1 226 ? -19.490 -33.242 13.462 1.00 84.25 226 ASN A CA 1
ATOM 1848 C C . ASN A 1 226 ? -20.490 -33.131 14.625 1.00 84.25 226 ASN A C 1
ATOM 1850 O O . ASN A 1 226 ? -21.687 -32.943 14.393 1.00 84.25 226 ASN A O 1
ATOM 1854 N N . ARG A 1 227 ? -20.041 -33.275 15.876 1.00 91.94 227 ARG A N 1
ATOM 1855 C CA . ARG A 1 227 ? -20.914 -33.215 17.049 1.00 91.94 227 ARG A CA 1
ATOM 1856 C C . ARG A 1 227 ? -20.976 -31.789 17.582 1.00 91.94 227 ARG A C 1
ATOM 1858 O O . ARG A 1 227 ? -19.956 -31.233 17.967 1.00 91.94 227 ARG A O 1
ATOM 1865 N N . TRP A 1 228 ? -22.191 -31.257 17.673 1.00 94.50 228 TRP A N 1
ATOM 1866 C CA . TRP A 1 228 ? -22.483 -29.948 18.252 1.00 94.50 228 TRP A CA 1
ATOM 1867 C C . TRP A 1 228 ? -23.284 -30.115 19.544 1.00 94.50 228 TRP A C 1
ATOM 1869 O O . TRP A 1 228 ? -24.259 -30.869 19.576 1.00 94.50 228 TRP A O 1
ATOM 1879 N N . ILE A 1 229 ? -22.879 -29.427 20.608 1.00 94.94 229 ILE A N 1
ATOM 1880 C CA . ILE A 1 229 ? -23.566 -29.424 21.905 1.00 94.94 229 ILE A CA 1
ATOM 1881 C C . ILE A 1 229 ? -23.849 -27.976 22.289 1.00 94.94 229 ILE A C 1
ATOM 1883 O O . ILE A 1 229 ? -22.981 -27.124 22.143 1.00 94.94 229 ILE A O 1
ATOM 1887 N N . ALA A 1 230 ? -25.063 -27.698 22.763 1.00 96.12 230 ALA A N 1
ATOM 1888 C CA . ALA A 1 230 ? -25.486 -26.371 23.191 1.00 96.12 230 ALA A CA 1
ATOM 1889 C C . ALA A 1 230 ? -25.826 -26.373 24.682 1.00 96.12 230 ALA A C 1
ATOM 1891 O O . ALA A 1 230 ? -26.604 -27.216 25.124 1.00 96.12 230 ALA A O 1
ATOM 1892 N N . TRP A 1 231 ? -25.307 -25.395 25.420 1.00 96.44 231 TRP A N 1
ATOM 1893 C CA . TRP A 1 231 ? -25.591 -25.174 26.835 1.00 96.44 231 TRP A CA 1
ATOM 1894 C C . TRP A 1 231 ? -26.338 -23.870 27.051 1.00 96.44 231 TRP A C 1
ATOM 1896 O O . TRP A 1 231 ? -26.072 -22.852 26.407 1.00 96.44 231 TRP A O 1
ATOM 1906 N N . ASN A 1 232 ? -27.265 -23.901 27.996 1.00 95.25 232 ASN A N 1
ATOM 1907 C CA . ASN A 1 232 ? -28.090 -22.766 28.365 1.00 95.25 232 ASN A CA 1
ATOM 1908 C C . ASN A 1 232 ? -28.203 -22.634 29.896 1.00 95.25 232 ASN A C 1
ATOM 1910 O O . ASN A 1 232 ? -27.500 -23.301 30.656 1.00 95.25 232 ASN A O 1
ATOM 1914 N N . THR A 1 233 ? -29.067 -21.737 30.363 1.00 94.00 233 THR A N 1
ATOM 1915 C CA . THR A 1 233 ? -29.242 -21.448 31.793 1.00 94.00 233 THR A CA 1
ATOM 1916 C C . THR A 1 233 ? -29.743 -22.640 32.613 1.00 94.00 233 THR A C 1
ATOM 1918 O O . THR A 1 233 ? -29.434 -22.717 33.803 1.00 94.00 233 THR A O 1
ATOM 1921 N N . GLU A 1 234 ? -30.464 -23.586 32.004 1.00 93.25 234 GLU A N 1
ATOM 1922 C CA . GLU A 1 234 ? -30.897 -24.842 32.634 1.00 93.25 234 GLU A CA 1
ATOM 1923 C C . GLU A 1 234 ? -29.712 -25.773 32.937 1.00 93.25 234 GLU A C 1
ATOM 1925 O O . GLU A 1 234 ? -29.744 -26.511 33.922 1.00 93.25 234 GLU A O 1
ATOM 1930 N N . ASP A 1 235 ? -28.630 -25.675 32.158 1.00 94.50 235 ASP A N 1
ATOM 1931 C CA . ASP A 1 235 ? -27.387 -26.432 32.356 1.00 94.50 235 ASP A CA 1
ATOM 1932 C C . ASP A 1 235 ? -26.446 -25.785 33.390 1.00 94.50 235 ASP A C 1
ATOM 1934 O O . ASP A 1 235 ? -25.360 -26.305 33.663 1.00 94.50 235 ASP A O 1
ATOM 1938 N N . GLY A 1 236 ? -26.858 -24.648 33.963 1.00 94.19 236 GLY A N 1
ATOM 1939 C CA . GLY A 1 236 ? -26.097 -23.864 34.935 1.00 94.19 236 GLY A CA 1
ATOM 1940 C C . GLY A 1 236 ? -25.308 -22.694 34.340 1.00 94.19 236 GLY A C 1
ATOM 1941 O O . GLY A 1 236 ? -24.626 -21.997 35.091 1.00 94.19 236 GLY A O 1
ATOM 1942 N N . LEU A 1 237 ? -25.400 -22.451 33.026 1.00 97.00 237 LEU A N 1
ATOM 1943 C CA . LEU A 1 237 ? -24.761 -21.302 32.378 1.00 97.00 237 LEU A CA 1
ATOM 1944 C C . LEU A 1 237 ? -25.380 -19.984 32.883 1.00 97.00 237 LEU A C 1
ATOM 1946 O O . LEU A 1 237 ? -26.525 -19.932 33.347 1.00 97.00 237 LEU A O 1
ATOM 1950 N N . ILE A 1 238 ? -24.620 -18.897 32.785 1.00 96.50 238 ILE A N 1
ATOM 1951 C CA . ILE A 1 238 ? -25.131 -17.536 32.994 1.00 96.50 238 ILE A CA 1
ATOM 1952 C C . ILE A 1 238 ? -26.086 -17.130 31.853 1.00 96.50 238 ILE A C 1
ATOM 1954 O O . ILE A 1 238 ? -26.069 -17.737 30.785 1.00 96.50 238 ILE A O 1
ATOM 1958 N N . ASP A 1 239 ? -26.959 -16.139 32.065 1.00 93.31 239 ASP A N 1
ATOM 1959 C CA . ASP A 1 239 ? -28.027 -15.823 31.092 1.00 93.31 239 ASP A CA 1
ATOM 1960 C C . ASP A 1 239 ? -27.560 -14.910 29.947 1.00 93.31 239 ASP A C 1
ATOM 1962 O O . ASP A 1 239 ? -28.118 -14.940 28.849 1.00 93.31 239 ASP A O 1
ATOM 1966 N N . ALA A 1 240 ? -26.501 -14.136 30.178 1.00 93.31 240 ALA A N 1
ATOM 1967 C CA . ALA A 1 240 ? -25.912 -13.247 29.196 1.00 93.31 240 ALA A CA 1
ATOM 1968 C C . ALA A 1 240 ? -24.375 -13.348 29.208 1.00 93.31 240 ALA A C 1
ATOM 1970 O O . ALA A 1 240 ? -23.693 -12.388 29.585 1.00 93.31 240 ALA A O 1
ATOM 1971 N N . PRO A 1 241 ? -23.802 -14.489 28.778 1.00 95.50 241 PRO A N 1
ATOM 1972 C CA . PRO A 1 241 ? -22.358 -14.618 28.599 1.00 95.50 241 PRO A CA 1
ATOM 1973 C C . PRO A 1 241 ? -21.884 -13.748 27.432 1.00 95.50 241 PRO A C 1
ATOM 1975 O O . PRO A 1 241 ? -22.458 -13.776 26.343 1.00 95.50 241 PRO A O 1
ATOM 1978 N N . VAL A 1 242 ? -20.835 -12.956 27.626 1.00 93.00 242 VAL A N 1
ATOM 1979 C CA . VAL A 1 242 ? -20.313 -12.057 26.580 1.00 93.00 242 VAL A CA 1
ATOM 1980 C C . VAL A 1 242 ? -19.023 -12.564 25.941 1.00 93.00 242 VAL A C 1
ATOM 1982 O O . VAL A 1 242 ? -18.709 -12.144 24.821 1.00 93.00 242 VAL A O 1
ATOM 1985 N N . THR A 1 243 ? -18.319 -13.461 26.635 1.00 94.44 243 THR A N 1
ATOM 1986 C CA . THR A 1 243 ? -17.086 -14.118 26.196 1.00 94.44 243 THR A CA 1
ATOM 1987 C C . THR A 1 243 ? -16.948 -15.497 26.853 1.00 94.44 243 THR A C 1
ATOM 1989 O O . THR A 1 243 ? -17.465 -15.707 27.958 1.00 94.44 243 THR A O 1
ATOM 1992 N N . LEU A 1 244 ? -16.262 -16.417 26.173 1.00 96.44 244 LEU A N 1
ATOM 1993 C CA . LEU A 1 244 ? -15.770 -17.670 26.752 1.00 96.44 244 LEU A CA 1
ATOM 1994 C C . LEU A 1 244 ? -14.236 -17.668 26.708 1.00 96.44 244 LEU A C 1
ATOM 1996 O O . LEU A 1 244 ? -13.644 -17.129 25.774 1.00 96.44 244 LEU A O 1
ATOM 2000 N N . LEU A 1 245 ? -13.610 -18.271 27.713 1.00 94.62 245 LEU A N 1
ATOM 2001 C CA . LEU A 1 245 ? -12.163 -18.430 27.834 1.00 94.62 245 LEU A CA 1
ATOM 2002 C C . LEU A 1 245 ? -11.849 -19.909 28.078 1.00 94.62 245 LEU A C 1
ATOM 2004 O O . LEU A 1 245 ? -12.505 -20.552 28.894 1.00 94.62 245 LEU A O 1
ATOM 2008 N N . SER A 1 246 ? -10.842 -20.432 27.385 1.00 93.62 246 SER A N 1
ATOM 2009 C CA . SER A 1 246 ? -10.202 -21.713 27.697 1.00 93.62 246 SER A CA 1
ATOM 2010 C C . SER A 1 246 ? -8.953 -21.416 28.521 1.00 93.62 246 SER A C 1
ATOM 2012 O O . SER A 1 246 ? -8.181 -20.543 28.129 1.00 93.62 246 SER A O 1
ATOM 2014 N N . THR A 1 247 ? -8.784 -22.075 29.666 1.00 92.88 247 THR A N 1
ATOM 2015 C CA . THR A 1 247 ? -7.573 -21.918 30.482 1.00 92.88 247 THR A CA 1
ATOM 2016 C C . THR A 1 247 ? -6.458 -22.835 29.999 1.00 92.88 247 THR A C 1
ATOM 2018 O O . THR A 1 247 ? -6.715 -23.890 29.414 1.00 92.88 247 THR A O 1
ATOM 2021 N N . SER A 1 248 ? -5.213 -22.510 30.341 1.00 89.75 248 SER A N 1
ATOM 2022 C CA . SER A 1 248 ? -4.033 -23.356 30.103 1.00 89.75 248 SER A CA 1
ATOM 2023 C C . SER A 1 248 ? -4.169 -24.786 30.657 1.00 89.75 248 SER A C 1
ATOM 2025 O O . SER A 1 248 ? -3.529 -25.717 30.169 1.00 89.75 248 SER A O 1
ATOM 2027 N N . LYS A 1 249 ? -5.042 -24.985 31.655 1.00 88.00 249 LYS A N 1
ATOM 2028 C CA . LYS A 1 249 ? -5.371 -26.288 32.258 1.00 88.00 249 LYS A CA 1
ATOM 2029 C C . LYS A 1 249 ? -6.562 -27.000 31.582 1.00 88.00 249 LYS A C 1
ATOM 2031 O O . LYS A 1 249 ? -7.004 -28.035 32.076 1.00 88.00 249 LYS A O 1
ATOM 2036 N N . GLY A 1 250 ? -7.090 -26.465 30.479 1.00 87.06 250 GLY A N 1
ATOM 2037 C CA . GLY A 1 250 ? -8.169 -27.057 29.677 1.00 87.06 250 GLY A CA 1
ATOM 2038 C C . GLY A 1 250 ? -9.584 -26.863 30.235 1.00 87.06 250 GLY A C 1
ATOM 2039 O O . GLY A 1 250 ? -10.499 -27.583 29.839 1.00 87.06 250 GLY A O 1
ATOM 2040 N N . GLN A 1 251 ? -9.786 -25.927 31.167 1.00 91.06 251 GLN A N 1
ATOM 2041 C CA . GLN A 1 251 ? -11.107 -25.622 31.725 1.00 91.06 251 GLN A CA 1
ATOM 2042 C C . GLN A 1 251 ? -11.762 -24.472 30.955 1.00 91.06 251 GLN A C 1
ATOM 2044 O O . GLN A 1 251 ? -11.120 -23.460 30.683 1.00 91.06 251 GLN A O 1
ATOM 2049 N N . VAL A 1 252 ? -13.057 -24.589 30.654 1.00 95.06 252 VAL A N 1
ATOM 2050 C CA . VAL A 1 252 ? -13.806 -23.537 29.950 1.00 95.06 252 VAL A CA 1
ATOM 2051 C C . VAL A 1 252 ? -14.568 -22.673 30.941 1.00 95.06 252 VAL A C 1
ATOM 2053 O O . VAL A 1 252 ? -15.342 -23.178 31.758 1.00 95.06 252 VAL A O 1
ATOM 2056 N N . TRP A 1 253 ? -14.376 -21.365 30.828 1.00 96.69 253 TRP A N 1
ATOM 2057 C CA . TRP A 1 253 ? -15.038 -20.339 31.617 1.00 96.69 253 TRP A CA 1
ATOM 2058 C C . TRP A 1 253 ? -15.917 -19.459 30.735 1.00 96.69 253 TRP A C 1
ATOM 2060 O O . TRP A 1 253 ? -15.551 -19.093 29.624 1.00 96.69 253 TRP A O 1
ATOM 2070 N N . ALA A 1 254 ? -17.072 -19.077 31.260 1.00 97.44 254 ALA A N 1
ATOM 2071 C CA . ALA A 1 254 ? -17.966 -18.079 30.709 1.00 97.44 254 ALA A CA 1
ATOM 2072 C C . ALA A 1 254 ? -17.969 -16.858 31.624 1.00 97.44 254 ALA A C 1
ATOM 2074 O O . ALA A 1 254 ? -18.083 -16.990 32.843 1.00 97.44 254 ALA A O 1
ATOM 2075 N N . ALA A 1 255 ? -17.894 -15.669 31.038 1.00 96.62 255 ALA A N 1
ATOM 2076 C CA . ALA A 1 255 ? -17.976 -14.412 31.770 1.00 96.62 255 ALA A CA 1
ATOM 2077 C C . ALA A 1 255 ? -19.038 -13.500 31.152 1.00 96.62 255 ALA A C 1
ATOM 2079 O O . ALA A 1 255 ? -19.225 -13.462 29.931 1.00 96.62 255 ALA A O 1
ATOM 2080 N N . GLY A 1 256 ? -19.754 -12.766 31.999 1.00 94.81 256 GLY A N 1
ATOM 2081 C CA . GLY A 1 256 ? -20.788 -11.836 31.566 1.00 94.81 256 GLY A CA 1
ATOM 2082 C C . GLY A 1 256 ? -21.684 -11.418 32.716 1.00 94.81 256 GLY A C 1
ATOM 2083 O O . GLY A 1 256 ? -21.209 -10.836 33.692 1.00 94.81 256 GLY A O 1
ATOM 2084 N N . SER A 1 257 ? -22.982 -11.676 32.576 1.00 93.31 257 SER A N 1
ATOM 2085 C CA . SER A 1 257 ? -23.994 -11.306 33.563 1.00 93.31 257 SER A CA 1
ATOM 2086 C C . SER A 1 257 ? -24.993 -12.440 33.798 1.00 93.31 257 SER A C 1
ATOM 2088 O O . SER A 1 257 ? -25.198 -13.284 32.923 1.00 93.31 257 SER A O 1
ATOM 2090 N N . HIS A 1 258 ? -25.588 -12.450 34.990 1.00 93.62 258 HIS A N 1
ATOM 2091 C CA . HIS A 1 258 ? -26.759 -13.242 35.346 1.00 93.62 258 HIS A CA 1
ATOM 2092 C C . HIS A 1 258 ? -27.760 -12.363 36.097 1.00 93.62 258 HIS A C 1
ATOM 2094 O O . HIS A 1 258 ? -27.448 -11.849 37.170 1.00 93.62 258 HIS A O 1
ATOM 2100 N N . ASN A 1 259 ? -28.960 -12.177 35.545 1.00 89.25 259 ASN A N 1
ATOM 2101 C CA . ASN A 1 259 ? -30.002 -11.294 36.079 1.00 89.25 259 ASN A CA 1
ATOM 2102 C C . ASN A 1 259 ? -29.522 -9.852 36.345 1.00 89.25 259 ASN A C 1
ATOM 2104 O O . ASN A 1 259 ? -29.934 -9.221 37.319 1.00 89.25 259 ASN A O 1
ATOM 2108 N N . GLY A 1 260 ? -28.647 -9.324 35.482 1.00 85.44 260 GLY A N 1
ATOM 2109 C CA . GLY A 1 260 ? -28.131 -7.956 35.595 1.00 85.44 260 GLY A CA 1
ATOM 2110 C C . GLY A 1 260 ? -27.041 -7.774 36.655 1.00 85.44 260 GLY A C 1
ATOM 2111 O O . GLY A 1 260 ? -26.776 -6.641 37.047 1.00 85.44 260 GLY A O 1
ATOM 2112 N N . VAL A 1 261 ? -26.423 -8.869 37.106 1.00 89.69 261 VAL A N 1
ATOM 2113 C CA . VAL A 1 261 ? -25.280 -8.889 38.028 1.00 89.69 261 VAL A CA 1
ATOM 2114 C C . VAL A 1 261 ? -24.091 -9.556 37.345 1.00 89.69 261 VAL A C 1
ATOM 2116 O O . VAL A 1 261 ? -24.272 -10.561 36.659 1.00 89.69 261 VAL A O 1
ATOM 2119 N N . ALA A 1 262 ? -22.879 -9.028 37.533 1.00 92.94 262 ALA A N 1
ATOM 2120 C CA . ALA A 1 262 ? -21.658 -9.649 37.032 1.00 92.94 262 ALA A CA 1
ATOM 2121 C C . ALA A 1 262 ? -21.557 -11.108 37.487 1.00 92.94 262 ALA A C 1
ATOM 2123 O O . ALA A 1 262 ? -21.771 -11.432 38.655 1.00 92.94 262 ALA A O 1
ATOM 2124 N N . ALA A 1 263 ? -21.260 -12.000 36.547 1.00 95.31 263 ALA A N 1
ATOM 2125 C CA . ALA A 1 263 ? -21.259 -13.426 36.813 1.00 95.31 263 ALA A CA 1
ATOM 2126 C C . ALA A 1 263 ? -20.202 -14.145 35.980 1.00 95.31 263 ALA A C 1
ATOM 2128 O O . ALA A 1 263 ? -19.975 -13.816 34.810 1.00 95.31 263 ALA A O 1
ATOM 2129 N N . THR A 1 264 ? -19.605 -15.161 36.590 1.00 97.06 264 THR A N 1
ATOM 2130 C CA . THR A 1 264 ? -18.751 -16.142 35.924 1.00 97.06 264 THR A CA 1
ATOM 2131 C C . THR A 1 264 ? -19.400 -17.518 36.017 1.00 97.06 264 THR A C 1
ATOM 2133 O O . THR A 1 264 ? -20.200 -17.783 36.914 1.00 97.06 264 THR A O 1
ATOM 2136 N N . ALA A 1 265 ? -19.089 -18.411 35.087 1.00 96.75 265 ALA A N 1
ATOM 2137 C CA . ALA A 1 265 ? -19.378 -19.828 35.238 1.00 96.75 265 ALA A CA 1
ATOM 2138 C C . ALA A 1 265 ? -18.246 -20.656 34.652 1.00 96.75 265 ALA A C 1
ATOM 2140 O O . ALA A 1 265 ? -17.653 -20.245 33.663 1.00 96.75 265 ALA A O 1
ATOM 2141 N N . TYR A 1 266 ? -17.973 -21.822 35.219 1.00 95.38 266 TYR A N 1
ATOM 2142 C CA . TYR A 1 266 ? -16.998 -22.757 34.666 1.00 95.38 266 TYR A CA 1
ATOM 2143 C C . TYR A 1 266 ? -17.640 -24.109 34.391 1.00 95.38 266 TYR A C 1
ATOM 2145 O O . TYR A 1 266 ? -18.571 -24.523 35.088 1.00 95.38 266 TYR A O 1
ATOM 2153 N N . LEU A 1 267 ? -17.154 -24.796 33.363 1.00 94.12 267 LEU A N 1
ATOM 2154 C CA . LEU A 1 267 ? -17.609 -26.134 33.022 1.00 94.12 267 LEU A CA 1
ATOM 2155 C C . LEU A 1 267 ? -16.813 -27.171 33.819 1.00 94.12 267 LEU A C 1
ATOM 2157 O O . LEU A 1 267 ? -15.588 -27.241 33.725 1.00 94.12 267 LEU A O 1
ATOM 2161 N N . HIS A 1 268 ? -17.513 -28.003 34.587 1.00 90.69 268 HIS A N 1
ATOM 2162 C CA . HIS A 1 268 ? -16.913 -29.112 35.320 1.00 90.69 268 HIS A CA 1
ATOM 2163 C C . HIS A 1 268 ? -17.860 -30.316 35.321 1.00 90.69 268 HIS A C 1
ATOM 2165 O O . HIS A 1 268 ? -19.058 -30.183 35.561 1.00 90.69 268 HIS A O 1
ATOM 2171 N N . ASN A 1 269 ? -17.339 -31.503 34.994 1.00 86.56 269 ASN A N 1
ATOM 2172 C CA . ASN A 1 269 ? -18.110 -32.754 34.907 1.00 86.56 269 ASN A CA 1
ATOM 2173 C C . ASN A 1 269 ? -19.418 -32.646 34.089 1.00 86.56 269 ASN A C 1
ATOM 2175 O O . ASN A 1 269 ? -20.438 -33.241 34.439 1.00 86.56 269 ASN A O 1
ATOM 2179 N N . GLY A 1 270 ? -19.399 -31.877 32.993 1.00 87.12 270 GLY A N 1
ATOM 2180 C CA . GLY A 1 270 ? -20.541 -31.720 32.086 1.00 87.12 270 GLY A CA 1
ATOM 2181 C C . GLY A 1 270 ? -21.659 -30.796 32.585 1.00 87.12 270 GLY A C 1
ATOM 2182 O O . GLY A 1 270 ? -22.728 -30.777 31.977 1.00 87.12 270 GLY A O 1
ATOM 2183 N N . ARG A 1 271 ? -21.439 -30.031 33.663 1.00 93.06 271 ARG A N 1
ATOM 2184 C CA . ARG A 1 271 ? -22.352 -28.979 34.134 1.00 93.06 271 ARG A CA 1
ATOM 2185 C C . ARG A 1 271 ? -21.628 -27.659 34.338 1.00 93.06 271 ARG A C 1
ATOM 2187 O O . ARG A 1 271 ? -20.443 -27.629 34.662 1.00 93.06 271 ARG A O 1
ATOM 2194 N N . TRP A 1 272 ? -22.363 -26.569 34.161 1.00 96.44 272 TRP A N 1
ATOM 2195 C CA . TRP A 1 272 ? -21.856 -25.233 34.429 1.00 96.44 272 TRP A CA 1
ATOM 2196 C C . TRP A 1 272 ? -22.074 -24.867 35.896 1.00 96.44 272 TRP A C 1
ATOM 2198 O O . TRP A 1 272 ? -23.176 -24.983 36.435 1.00 96.44 272 TRP A O 1
ATOM 2208 N N . HIS A 1 273 ? -21.011 -24.403 36.538 1.00 95.25 273 HIS A N 1
ATOM 2209 C CA . HIS A 1 273 ? -21.014 -23.926 37.912 1.00 95.25 273 HIS A CA 1
ATOM 2210 C C . HIS A 1 273 ? -20.902 -22.406 37.895 1.00 95.25 273 HIS A C 1
ATOM 2212 O O . HIS A 1 273 ? -19.830 -21.864 37.636 1.00 95.25 273 HIS A O 1
ATOM 2218 N N . LYS A 1 274 ? -22.024 -21.718 38.124 1.00 95.38 274 LYS A N 1
ATOM 2219 C CA . LYS A 1 274 ? -22.098 -20.251 38.116 1.00 95.38 274 LYS A CA 1
ATOM 2220 C C . LYS A 1 274 ? -21.796 -19.630 39.476 1.00 95.38 274 LYS A C 1
ATOM 2222 O O . LYS A 1 274 ? -22.237 -20.138 40.507 1.00 95.38 274 LYS A O 1
ATOM 2227 N N . GLN A 1 275 ? -21.148 -18.474 39.449 1.00 95.12 275 GLN A N 1
ATOM 2228 C CA . GLN A 1 275 ? -20.861 -17.627 40.596 1.00 95.12 275 GLN A CA 1
ATOM 2229 C C . GLN A 1 275 ? -21.246 -16.176 40.281 1.00 95.12 275 GLN A C 1
ATOM 2231 O O . GLN A 1 275 ? -20.998 -15.678 39.183 1.00 95.12 275 GLN A O 1
ATOM 2236 N N . LEU A 1 276 ? -21.896 -15.517 41.242 1.00 94.88 276 LEU A N 1
ATOM 2237 C CA . LEU A 1 276 ? -22.325 -14.122 41.138 1.00 94.88 276 LEU A CA 1
ATOM 2238 C C . LEU A 1 276 ? -21.343 -13.222 41.884 1.00 94.88 276 LEU A C 1
ATOM 2240 O O . LEU A 1 276 ? -20.925 -13.572 42.985 1.00 94.88 276 LEU A O 1
ATOM 2244 N N . HIS A 1 277 ? -21.070 -12.055 41.307 1.00 93.69 277 HIS A N 1
ATOM 2245 C CA . HIS A 1 277 ? -20.158 -11.034 41.828 1.00 93.69 277 HIS A CA 1
ATOM 2246 C C . HIS A 1 277 ? -20.895 -9.688 41.955 1.00 93.69 277 HIS A C 1
ATOM 2248 O O . HIS A 1 277 ? -20.646 -8.763 41.173 1.00 93.69 277 HIS A O 1
ATOM 2254 N N . PRO A 1 278 ? -21.878 -9.577 42.872 1.00 89.00 278 PRO A N 1
ATOM 2255 C CA . PRO A 1 278 ? -22.721 -8.383 43.024 1.00 89.00 278 PRO A CA 1
ATOM 2256 C C . PRO A 1 278 ? -21.939 -7.105 43.335 1.00 89.00 278 PRO A C 1
ATOM 2258 O O . PRO A 1 278 ? -22.370 -6.015 42.972 1.00 89.00 278 PRO A O 1
ATOM 2261 N N . GLU A 1 279 ? -20.782 -7.228 43.973 1.00 85.38 279 GLU A N 1
ATOM 2262 C CA . GLU A 1 279 ? -19.889 -6.123 44.304 1.00 85.38 279 GLU A CA 1
ATOM 2263 C C . GLU A 1 279 ? -19.139 -5.552 43.096 1.00 85.38 279 GLU A C 1
ATOM 2265 O O . GLU A 1 279 ? -18.714 -4.397 43.147 1.00 85.38 279 GLU A O 1
ATOM 2270 N N . LEU A 1 280 ? -18.979 -6.315 42.006 1.00 88.81 280 LEU A N 1
ATOM 2271 C CA . LEU A 1 280 ? -18.207 -5.869 40.849 1.00 88.81 280 LEU A CA 1
ATOM 2272 C C . LEU A 1 280 ? -18.999 -4.853 40.022 1.00 88.81 280 LEU A C 1
ATOM 2274 O O . LEU A 1 280 ? -18.676 -3.673 40.018 1.00 88.81 280 LEU A O 1
ATOM 2278 N N . SER A 1 281 ? -20.018 -5.286 39.282 1.00 89.88 281 SER A N 1
ATOM 2279 C CA . SER A 1 281 ? -20.883 -4.405 38.481 1.00 89.88 281 SER A CA 1
ATOM 2280 C C . SER A 1 281 ? -22.086 -5.181 37.936 1.00 89.88 281 SER A C 1
ATOM 2282 O O . SER A 1 281 ? -22.325 -6.326 38.317 1.00 89.88 281 SER A O 1
ATOM 2284 N N . TRP A 1 282 ? -22.826 -4.594 36.994 1.00 88.06 282 TRP A N 1
ATOM 2285 C CA . TRP A 1 282 ? -23.916 -5.282 36.301 1.00 88.06 282 TRP A CA 1
ATOM 2286 C C . TRP A 1 282 ? -23.443 -6.408 35.357 1.00 88.06 282 TRP A C 1
ATOM 2288 O O . TRP A 1 282 ? -24.245 -7.250 34.944 1.00 88.06 282 TRP A O 1
ATOM 2298 N N . GLY A 1 283 ? -22.158 -6.439 34.985 1.00 90.69 283 GLY A N 1
ATOM 2299 C CA . GLY A 1 283 ? -21.608 -7.404 34.033 1.00 90.69 283 GLY A CA 1
ATOM 2300 C C . GLY A 1 283 ? -20.089 -7.307 33.881 1.00 90.69 283 GLY A C 1
ATOM 2301 O O . GLY A 1 283 ? -19.492 -6.281 34.181 1.00 90.69 283 GLY A O 1
ATOM 2302 N N . ILE A 1 284 ? -19.456 -8.356 33.370 1.00 92.88 284 ILE A N 1
ATOM 2303 C CA . ILE A 1 284 ? -18.023 -8.349 33.021 1.00 92.88 284 ILE A CA 1
ATOM 2304 C C . ILE A 1 284 ? -17.845 -7.830 31.582 1.00 92.88 284 ILE A C 1
ATOM 2306 O O . ILE A 1 284 ? -18.636 -8.186 30.704 1.00 92.88 284 ILE A O 1
ATOM 2310 N N . ASP A 1 285 ? -16.841 -6.981 31.321 1.00 91.06 285 ASP A N 1
ATOM 2311 C CA . ASP A 1 285 ? -16.538 -6.525 29.951 1.00 91.06 285 ASP A CA 1
ATOM 2312 C C . ASP A 1 285 ? -15.890 -7.665 29.148 1.00 91.06 285 ASP A C 1
ATOM 2314 O O . ASP A 1 285 ? -14.954 -8.320 29.602 1.00 91.06 285 ASP A O 1
ATOM 2318 N N . TYR A 1 286 ? -16.373 -7.895 27.927 1.00 89.69 286 TYR A N 1
ATOM 2319 C CA . TYR A 1 286 ? -15.924 -8.994 27.066 1.00 89.69 286 TYR A CA 1
ATOM 2320 C C . TYR A 1 286 ? -14.442 -8.923 26.670 1.00 89.69 286 TYR A C 1
ATOM 2322 O O . TYR A 1 286 ? -13.897 -9.933 26.232 1.00 89.69 286 TYR A O 1
ATOM 2330 N N . ARG A 1 287 ? -13.808 -7.750 26.790 1.00 89.50 287 ARG A N 1
ATOM 2331 C CA . ARG A 1 287 ? -12.377 -7.553 26.514 1.00 89.50 287 ARG A CA 1
ATOM 2332 C C . ARG A 1 287 ? -11.510 -7.766 27.747 1.00 89.50 287 ARG A C 1
ATOM 2334 O O . ARG A 1 287 ? -10.313 -7.956 27.607 1.00 89.50 287 ARG A O 1
ATOM 2341 N N . ALA A 1 288 ? -12.084 -7.698 28.946 1.00 91.88 288 ALA A N 1
ATOM 2342 C CA . ALA A 1 288 ? -11.342 -7.682 30.202 1.00 91.88 288 ALA A CA 1
ATOM 2343 C C . ALA A 1 288 ? -11.393 -9.041 30.910 1.00 91.88 288 ALA A C 1
ATOM 2345 O O . ALA A 1 288 ? -11.705 -9.110 32.095 1.00 91.88 288 ALA A O 1
ATOM 2346 N N . VAL A 1 289 ? -11.123 -10.116 30.169 1.00 94.19 289 VAL A N 1
ATOM 2347 C CA . VAL A 1 289 ? -11.029 -11.482 30.697 1.00 94.19 289 VAL A CA 1
ATOM 2348 C C . VAL A 1 289 ? -9.699 -12.066 30.244 1.00 94.19 289 VAL A C 1
ATOM 2350 O O . VAL A 1 289 ? -9.477 -12.195 29.043 1.00 94.19 289 VAL A O 1
ATOM 2353 N N . PHE A 1 290 ? -8.815 -12.368 31.193 1.00 94.62 290 PHE A N 1
ATOM 2354 C CA . PHE A 1 290 ? -7.416 -12.709 30.922 1.00 94.62 290 PHE A CA 1
ATOM 2355 C C . PHE A 1 290 ? -6.897 -13.770 31.900 1.00 94.62 290 PHE A C 1
ATOM 2357 O O . PHE A 1 290 ? -7.222 -13.724 33.086 1.00 94.62 290 PHE A O 1
ATOM 2364 N N . GLU A 1 291 ? -6.080 -14.702 31.409 1.00 94.94 291 GLU A N 1
ATOM 2365 C CA . GLU A 1 291 ? -5.309 -15.648 32.225 1.00 94.94 291 GLU A CA 1
ATOM 2366 C C . GLU A 1 291 ? -3.855 -15.171 32.293 1.00 94.94 291 GLU A C 1
ATOM 2368 O O . GLU A 1 291 ? -3.203 -14.999 31.265 1.00 94.94 291 GLU A O 1
ATOM 2373 N N . ALA A 1 292 ? -3.348 -14.939 33.502 1.00 93.50 292 ALA A N 1
ATOM 2374 C CA . ALA A 1 292 ? -1.954 -14.571 33.714 1.00 93.50 292 ALA A CA 1
ATOM 2375 C C . ALA A 1 292 ? -1.032 -15.800 33.649 1.00 93.50 292 ALA A C 1
ATOM 2377 O O . ALA A 1 292 ? -1.467 -16.936 33.828 1.00 93.50 292 ALA A O 1
ATOM 2378 N N . LYS A 1 293 ? 0.277 -15.581 33.453 1.00 91.50 293 LYS A N 1
ATOM 2379 C CA . LYS A 1 293 ? 1.287 -16.657 33.361 1.00 91.50 293 LYS A CA 1
ATOM 2380 C C . LYS A 1 293 ? 1.365 -17.560 34.602 1.00 91.50 293 LYS A C 1
ATOM 2382 O O . LYS A 1 293 ? 1.873 -18.672 34.506 1.00 91.50 293 LYS A O 1
ATOM 2387 N N . ASP A 1 294 ? 0.896 -17.095 35.760 1.00 91.38 294 ASP A N 1
ATOM 2388 C CA . ASP A 1 294 ? 0.807 -17.890 36.993 1.00 91.38 294 ASP A CA 1
ATOM 2389 C C . ASP A 1 294 ? -0.459 -18.770 37.071 1.00 91.38 294 ASP A C 1
ATOM 2391 O O . ASP A 1 294 ? -0.607 -19.550 38.011 1.00 91.38 294 ASP A O 1
ATOM 2395 N N . GLY A 1 295 ? -1.348 -18.679 36.076 1.00 92.12 295 GLY A N 1
ATOM 2396 C CA . GLY A 1 295 ? -2.625 -19.388 36.001 1.00 92.12 295 GLY A CA 1
ATOM 2397 C C . GLY A 1 295 ? -3.792 -18.659 36.673 1.00 92.12 295 GLY A C 1
ATOM 2398 O O . GLY A 1 295 ? -4.906 -19.187 36.666 1.00 92.12 295 GLY A O 1
ATOM 2399 N N . SER A 1 296 ? -3.574 -17.469 37.245 1.00 94.75 296 SER A N 1
ATOM 2400 C CA . SER A 1 296 ? -4.652 -16.673 37.840 1.00 94.75 296 SER A CA 1
ATOM 2401 C C . SER A 1 296 ? -5.552 -16.055 36.766 1.00 94.75 296 SER A C 1
ATOM 2403 O O . SER A 1 296 ? -5.083 -15.609 35.714 1.00 94.75 296 SER A O 1
ATOM 2405 N N . LEU A 1 297 ? -6.863 -16.005 37.025 1.00 96.75 297 LEU A N 1
ATOM 2406 C CA . LEU A 1 297 ? -7.840 -15.402 36.112 1.00 96.75 297 LEU A CA 1
ATOM 2407 C C . LEU A 1 297 ? -8.236 -14.004 36.572 1.00 96.75 297 LEU A C 1
ATOM 2409 O O . LEU A 1 297 ? -8.555 -13.788 37.739 1.00 96.75 297 LEU A O 1
ATOM 2413 N N . TRP A 1 298 ? -8.278 -13.069 35.632 1.00 96.06 298 TRP A N 1
ATOM 2414 C CA . TRP A 1 298 ? -8.598 -11.670 35.876 1.00 96.06 298 TRP A CA 1
ATOM 2415 C C . TRP A 1 298 ? -9.848 -11.261 35.101 1.00 96.06 298 TRP A C 1
ATOM 2417 O O . TRP A 1 298 ? -9.957 -11.525 33.902 1.00 96.06 298 TRP A O 1
ATOM 2427 N N . PHE A 1 299 ? -10.782 -10.594 35.782 1.00 95.50 299 PHE A N 1
ATOM 2428 C CA . PHE A 1 299 ? -12.072 -10.180 35.230 1.00 95.50 299 PHE A CA 1
ATOM 2429 C C . PHE A 1 299 ? -12.351 -8.706 35.533 1.00 95.50 299 PHE A C 1
ATOM 2431 O O . PHE A 1 299 ? -12.449 -8.303 36.691 1.00 95.50 299 PHE A O 1
ATOM 2438 N N . GLY A 1 300 ? -12.510 -7.889 34.497 1.00 93.44 300 GLY A N 1
ATOM 2439 C CA . GLY A 1 300 ? -12.785 -6.461 34.622 1.00 93.44 300 GLY A CA 1
ATOM 2440 C C . GLY A 1 300 ? -14.273 -6.109 34.588 1.00 93.44 300 GLY A C 1
ATOM 2441 O O . GLY A 1 300 ? -15.055 -6.677 33.822 1.00 93.44 300 GLY A O 1
ATOM 2442 N N . ALA A 1 301 ? -14.665 -5.124 35.395 1.00 90.62 301 ALA A N 1
ATOM 2443 C CA . ALA A 1 301 ? -16.022 -4.591 35.414 1.00 90.62 301 ALA A CA 1
ATOM 2444 C C . ALA A 1 301 ? -16.412 -3.898 34.096 1.00 90.62 301 ALA A C 1
ATOM 2446 O O . ALA A 1 301 ? -15.604 -3.222 33.451 1.00 90.62 301 ALA A O 1
ATOM 2447 N N . SER A 1 302 ? -17.693 -4.000 33.737 1.00 82.81 302 SER A N 1
ATOM 2448 C CA . SER A 1 302 ? -18.282 -3.221 32.650 1.00 82.81 302 SER A CA 1
ATOM 2449 C C . SER A 1 302 ? -18.539 -1.759 33.063 1.00 82.81 302 SER A C 1
ATOM 2451 O O . SER A 1 302 ? -18.710 -1.433 34.231 1.00 82.81 302 SER A O 1
ATOM 2453 N N . VAL A 1 303 ? -18.579 -0.879 32.060 1.00 69.00 303 VAL A N 1
ATOM 2454 C CA . VAL A 1 303 ? -18.367 0.593 32.067 1.00 69.00 303 VAL A CA 1
ATOM 2455 C C . VAL A 1 303 ? -19.140 1.422 33.102 1.00 69.00 303 VAL A C 1
ATOM 2457 O O . VAL A 1 303 ? -18.692 2.512 33.456 1.00 69.00 303 VAL A O 1
ATOM 2460 N N . ASP A 1 304 ? -20.287 0.945 33.574 1.00 67.69 304 ASP A N 1
ATOM 2461 C CA . ASP A 1 304 ? -21.239 1.761 34.329 1.00 67.69 304 ASP A CA 1
ATOM 2462 C C . ASP A 1 304 ? -21.261 1.314 35.799 1.00 67.69 304 ASP A C 1
ATOM 2464 O O . ASP A 1 304 ? -22.026 0.429 36.191 1.00 67.69 304 ASP A O 1
ATOM 2468 N N . ALA A 1 305 ? -20.385 1.918 36.607 1.00 64.69 305 ALA A N 1
ATOM 2469 C CA . ALA A 1 305 ? -20.433 1.783 38.057 1.00 64.69 305 ALA A CA 1
ATOM 2470 C C . ALA A 1 305 ? -21.707 2.461 38.576 1.00 64.69 305 ALA A C 1
ATOM 2472 O O . ALA A 1 305 ? -21.943 3.640 38.315 1.00 64.69 305 ALA A O 1
ATOM 2473 N N . GLU A 1 306 ? -22.518 1.726 39.331 1.00 73.38 306 GLU A N 1
ATOM 2474 C CA . GLU A 1 306 ? -23.722 2.246 39.983 1.00 73.38 306 GLU A CA 1
ATOM 2475 C C . GLU A 1 306 ? -23.581 2.051 41.500 1.00 73.38 306 GLU A C 1
ATOM 2477 O O . GLU A 1 306 ? -24.137 1.094 42.052 1.00 73.38 306 GLU A O 1
ATOM 2482 N N . PRO A 1 307 ? -22.839 2.938 42.192 1.00 70.38 307 PRO A N 1
ATOM 2483 C CA . PRO A 1 307 ? -22.586 2.802 43.626 1.00 70.38 307 PRO A CA 1
ATOM 2484 C C . PRO A 1 307 ? -23.879 2.708 44.439 1.00 70.38 307 PRO A C 1
ATOM 2486 O O . PRO A 1 307 ? -23.956 1.944 45.398 1.00 70.38 307 PRO A O 1
ATOM 2489 N N . ASP A 1 308 ? -24.927 3.409 43.997 1.00 73.88 308 ASP A N 1
ATOM 2490 C CA . ASP A 1 308 ? -26.256 3.406 44.618 1.00 73.88 308 ASP A CA 1
ATOM 2491 C C . ASP A 1 308 ? -26.940 2.028 44.590 1.00 73.88 308 ASP A C 1
ATOM 2493 O O . ASP A 1 308 ? -27.829 1.761 45.398 1.00 73.88 308 ASP A O 1
ATOM 2497 N N . LYS A 1 309 ? -26.526 1.136 43.681 1.00 71.56 309 LYS A N 1
ATOM 2498 C CA . LYS A 1 309 ? -26.987 -0.260 43.610 1.00 71.56 309 LYS A CA 1
ATOM 2499 C C . LYS A 1 309 ? -26.013 -1.250 44.259 1.00 71.56 309 LYS A C 1
ATOM 2501 O O . LYS A 1 309 ? -26.247 -2.451 44.193 1.00 71.56 309 LYS A O 1
ATOM 2506 N N . GLY A 1 310 ? -24.941 -0.764 44.890 1.00 71.88 310 GLY A N 1
ATOM 2507 C CA . GLY A 1 310 ? -23.886 -1.592 45.481 1.00 71.88 310 GLY A CA 1
ATOM 2508 C C . GLY A 1 310 ? -22.813 -2.059 44.492 1.00 71.88 310 GLY A C 1
ATOM 2509 O O . GLY A 1 310 ? -21.953 -2.848 44.872 1.00 71.88 310 GLY A O 1
ATOM 2510 N N . HIS A 1 311 ? -22.834 -1.568 43.248 1.00 80.44 311 HIS A N 1
ATOM 2511 C CA . HIS A 1 311 ? -21.837 -1.890 42.226 1.00 80.44 311 HIS A CA 1
ATOM 2512 C C . HIS A 1 311 ? -20.591 -1.012 42.408 1.00 80.44 311 HIS A C 1
ATOM 2514 O O . HIS A 1 311 ? -20.648 0.199 42.179 1.00 80.44 311 HIS A O 1
ATOM 2520 N N . LEU A 1 312 ? -19.463 -1.606 42.806 1.00 79.19 312 LEU A N 1
ATOM 2521 C CA . LEU A 1 312 ? -18.239 -0.874 43.163 1.00 79.19 312 LEU A CA 1
ATOM 2522 C C . LEU A 1 312 ? -17.239 -0.725 42.005 1.00 79.19 312 LEU A C 1
ATOM 2524 O O . LEU A 1 312 ? -16.281 0.030 42.133 1.00 79.19 312 LEU A O 1
ATOM 2528 N N . SER A 1 313 ? -17.456 -1.388 40.869 1.00 86.88 313 SER A N 1
ATOM 2529 C CA . SER A 1 313 ? -16.527 -1.469 39.731 1.00 86.88 313 SER A CA 1
ATOM 2530 C C . SER A 1 313 ? -15.158 -2.061 40.091 1.00 86.88 313 SER A C 1
ATOM 2532 O O . SER A 1 313 ? -14.927 -2.540 41.203 1.00 86.88 313 SER A O 1
ATOM 2534 N N . GLY A 1 314 ? -14.235 -2.047 39.127 1.00 89.69 314 GLY A N 1
ATOM 2535 C CA . GLY A 1 314 ? -12.849 -2.461 39.316 1.00 89.69 314 GLY A CA 1
ATOM 2536 C C . GLY A 1 314 ? -12.528 -3.796 38.650 1.00 89.69 314 GLY A C 1
ATOM 2537 O O . GLY A 1 314 ? -13.022 -4.075 37.556 1.00 89.69 314 GLY A O 1
ATOM 2538 N N . VAL A 1 315 ? -11.669 -4.593 39.284 1.00 93.31 315 VAL A N 1
ATOM 2539 C CA . VAL A 1 315 ? -11.147 -5.847 38.719 1.00 93.31 315 VAL A CA 1
ATOM 2540 C C . VAL A 1 315 ? -11.186 -6.955 39.768 1.00 93.31 315 VAL A C 1
ATOM 2542 O O . VAL A 1 315 ? -10.824 -6.730 40.921 1.00 93.31 315 VAL A O 1
ATOM 2545 N N . LEU A 1 316 ? -11.618 -8.149 39.372 1.00 94.31 316 LEU A N 1
ATOM 2546 C CA . LEU A 1 316 ? -11.531 -9.366 40.172 1.00 94.31 316 LEU A CA 1
ATOM 2547 C C . LEU A 1 316 ? -10.336 -10.203 39.735 1.00 94.31 316 LEU A C 1
ATOM 2549 O O . LEU A 1 316 ? -10.100 -10.355 38.536 1.00 94.31 316 LEU A O 1
ATOM 2553 N N . LYS A 1 317 ? -9.650 -10.798 40.705 1.00 95.38 317 LYS A N 1
ATOM 2554 C CA . LYS A 1 317 ? -8.637 -11.831 40.505 1.00 95.38 317 LYS A CA 1
ATOM 2555 C C . LYS A 1 317 ? -9.099 -13.126 41.167 1.00 95.38 317 LYS A C 1
ATOM 2557 O O . LYS A 1 317 ? -9.563 -13.112 42.305 1.00 95.38 317 LYS A O 1
ATOM 2562 N N . LEU A 1 318 ? -8.942 -14.234 40.458 1.00 95.94 318 LEU A N 1
ATOM 2563 C CA . LEU A 1 318 ? -9.098 -15.596 40.951 1.00 95.94 318 LEU A CA 1
ATOM 2564 C C . LEU A 1 318 ? -7.721 -16.261 40.966 1.00 95.94 318 LEU A C 1
ATOM 2566 O O . LEU A 1 318 ? -7.114 -16.419 39.910 1.00 95.94 318 LEU A O 1
ATOM 2570 N N . GLU A 1 319 ? -7.238 -16.634 42.151 1.00 92.56 319 GLU A N 1
ATOM 2571 C CA . GLU A 1 319 ? -5.869 -17.145 42.339 1.00 92.56 319 GLU A CA 1
ATOM 2572 C C . GLU A 1 319 ? -5.619 -18.479 41.625 1.00 92.56 319 GLU A C 1
ATOM 2574 O O . GLU A 1 319 ? -4.642 -18.615 40.897 1.00 92.56 319 GLU A O 1
ATOM 2579 N N . ASP A 1 320 ? -6.510 -19.457 41.807 1.00 91.31 320 ASP A N 1
ATOM 2580 C CA . ASP A 1 320 ? -6.426 -20.754 41.132 1.00 91.31 320 ASP A CA 1
ATOM 2581 C C . ASP A 1 320 ? -7.814 -21.176 40.625 1.00 91.31 320 ASP A C 1
ATOM 2583 O O . ASP A 1 320 ? -8.690 -21.494 41.436 1.00 91.31 320 ASP A O 1
ATOM 2587 N N . PRO A 1 321 ? -8.038 -21.216 39.299 1.00 91.00 321 PRO A N 1
ATOM 2588 C CA . PRO A 1 321 ? -9.320 -21.626 38.730 1.00 91.00 321 PRO A CA 1
ATOM 2589 C C . PRO A 1 321 ? -9.637 -23.116 38.923 1.00 91.00 321 PRO A C 1
ATOM 2591 O O . PRO A 1 321 ? -10.777 -23.526 38.713 1.00 91.00 321 PRO A O 1
ATOM 2594 N N . THR A 1 322 ? -8.656 -23.930 39.331 1.00 87.19 322 THR A N 1
ATOM 2595 C CA . THR A 1 322 ? -8.826 -25.380 39.529 1.00 87.19 322 THR A CA 1
ATOM 2596 C C . THR A 1 322 ? -9.031 -25.808 40.977 1.00 87.19 322 THR A C 1
ATOM 2598 O O . THR A 1 322 ? -9.217 -26.998 41.228 1.00 87.19 322 THR A O 1
ATOM 2601 N N . ALA A 1 323 ? -9.008 -24.870 41.925 1.00 86.94 323 ALA A N 1
ATOM 2602 C CA . ALA A 1 323 ? -9.266 -25.176 43.325 1.00 86.94 323 ALA A CA 1
ATOM 2603 C C . ALA A 1 323 ? -10.747 -25.528 43.557 1.00 86.94 323 ALA A C 1
ATOM 2605 O O . ALA A 1 323 ? -11.633 -24.948 42.930 1.00 86.94 323 ALA A O 1
ATOM 2606 N N . ASP A 1 324 ? -11.019 -26.438 44.499 1.00 82.25 324 ASP A N 1
ATOM 2607 C CA . ASP A 1 324 ? -12.395 -26.766 44.907 1.00 82.25 324 ASP A CA 1
ATOM 2608 C C . ASP A 1 324 ? -13.099 -25.545 45.535 1.00 82.25 324 ASP A C 1
ATOM 2610 O O . ASP A 1 324 ? -14.273 -25.286 45.264 1.00 82.25 324 ASP A O 1
ATOM 2614 N N . ASP A 1 325 ? -12.353 -24.767 46.329 1.00 88.31 325 ASP A N 1
ATOM 2615 C CA . ASP A 1 325 ? -12.793 -23.509 46.932 1.00 88.31 325 ASP A CA 1
ATOM 2616 C C . ASP A 1 325 ? -12.120 -22.325 46.222 1.00 88.31 325 ASP A C 1
ATOM 2618 O O . ASP A 1 325 ? -10.937 -22.039 46.416 1.00 88.31 325 ASP A O 1
ATOM 2622 N N . LEU A 1 326 ? -12.890 -21.620 45.393 1.00 91.62 326 LEU A N 1
ATOM 2623 C CA . LEU A 1 326 ? -12.401 -20.488 44.606 1.00 91.62 326 LEU A CA 1
ATOM 2624 C C . LEU A 1 326 ? -12.155 -19.257 45.494 1.00 91.62 326 LEU A C 1
ATOM 2626 O O . LEU A 1 326 ? -13.083 -18.725 46.110 1.00 91.62 326 LEU A O 1
ATOM 2630 N N . ILE A 1 327 ? -10.910 -18.773 45.521 1.00 93.88 327 ILE A N 1
ATOM 2631 C CA . ILE A 1 327 ? -10.500 -17.585 46.284 1.00 93.88 327 ILE A CA 1
ATOM 2632 C C . ILE A 1 327 ? -10.482 -16.367 45.363 1.00 93.88 327 ILE A C 1
ATOM 2634 O O . ILE A 1 327 ? -9.713 -16.317 44.403 1.00 93.88 327 ILE A O 1
ATOM 2638 N N . TRP A 1 328 ? -11.306 -15.376 45.698 1.00 94.31 328 TRP A N 1
ATOM 2639 C CA . TRP A 1 328 ? -11.472 -14.150 44.924 1.00 94.31 328 TRP A CA 1
ATOM 2640 C C . TRP A 1 328 ? -10.896 -12.944 45.660 1.00 94.31 328 TRP A C 1
ATOM 2642 O O . TRP A 1 328 ? -11.194 -12.717 46.834 1.00 94.31 328 TRP A O 1
ATOM 2652 N N . GLU A 1 329 ? -10.119 -12.140 44.945 1.00 93.81 329 GLU A N 1
ATOM 2653 C CA . GLU A 1 329 ? -9.647 -10.830 45.380 1.00 93.81 329 GLU A CA 1
ATOM 2654 C C . GLU A 1 329 ? -10.306 -9.743 44.524 1.00 93.81 329 GLU A C 1
ATOM 2656 O O . GLU A 1 329 ? -10.348 -9.840 43.296 1.00 93.81 329 GLU A O 1
ATOM 2661 N N . HIS A 1 330 ? -10.832 -8.696 45.165 1.00 92.25 330 HIS A N 1
ATOM 2662 C CA . HIS A 1 330 ? -11.493 -7.583 44.480 1.00 92.25 330 HIS A CA 1
ATOM 2663 C C . HIS A 1 330 ? -10.696 -6.291 44.633 1.00 92.25 330 HIS A C 1
ATOM 2665 O O . HIS A 1 330 ? -10.635 -5.702 45.712 1.00 92.25 330 HIS A O 1
ATOM 2671 N N . PHE A 1 331 ? -10.149 -5.813 43.518 1.00 91.94 331 PHE A N 1
ATOM 2672 C CA . PHE A 1 331 ? -9.551 -4.490 43.397 1.00 91.94 331 PHE A CA 1
ATOM 2673 C C . PHE A 1 331 ? -10.649 -3.472 43.099 1.00 91.94 331 PHE A C 1
ATOM 2675 O O . PHE A 1 331 ? -11.112 -3.358 41.962 1.00 91.94 331 PHE A O 1
ATOM 2682 N N . LYS A 1 332 ? -11.089 -2.750 44.129 1.00 88.94 332 LYS A N 1
ATOM 2683 C CA . LYS A 1 332 ? -12.206 -1.804 44.042 1.00 88.94 332 LYS A CA 1
ATOM 2684 C C . LYS A 1 332 ? -11.790 -0.470 43.435 1.00 88.94 332 LYS A C 1
ATOM 2686 O O . LYS A 1 332 ? -10.665 -0.000 43.609 1.00 88.94 332 LYS A O 1
ATOM 2691 N N . TYR A 1 333 ? -12.738 0.173 42.763 1.00 86.31 333 TYR A N 1
ATOM 2692 C CA . TYR A 1 333 ? -12.580 1.547 42.295 1.00 86.31 333 TYR A CA 1
ATOM 2693 C C . TYR A 1 333 ? -12.277 2.503 43.465 1.00 86.31 333 TYR A C 1
ATOM 2695 O O . TYR A 1 333 ? -12.882 2.397 44.530 1.00 86.31 333 TYR A O 1
ATOM 2703 N N . HIS A 1 334 ? -11.347 3.441 43.253 1.00 85.38 334 HIS A N 1
ATOM 2704 C CA . HIS A 1 334 ? -10.801 4.383 44.244 1.00 85.38 334 HIS A CA 1
ATOM 2705 C C . HIS A 1 334 ? -9.993 3.779 45.406 1.00 85.38 334 HIS A C 1
ATOM 2707 O O . HIS A 1 334 ? -9.540 4.523 46.279 1.00 85.38 334 HIS A O 1
ATOM 2713 N N . GLU A 1 335 ? -9.715 2.476 45.399 1.00 85.94 335 GLU A N 1
ATOM 2714 C CA . GLU A 1 335 ? -8.799 1.848 46.353 1.00 85.94 335 GLU A CA 1
ATOM 2715 C C . GLU A 1 335 ? -7.435 1.574 45.703 1.00 85.94 335 GLU A C 1
ATOM 2717 O O . GLU A 1 335 ? -7.334 1.293 44.509 1.00 85.94 335 GLU A O 1
ATOM 2722 N N . ASN A 1 336 ? -6.357 1.689 46.487 1.00 86.69 336 ASN A N 1
ATOM 2723 C CA . ASN A 1 336 ? -4.991 1.324 46.086 1.00 86.69 336 ASN A CA 1
ATOM 2724 C C . ASN A 1 336 ? -4.544 1.886 44.716 1.00 86.69 336 ASN A C 1
ATOM 2726 O O . ASN A 1 336 ? -3.791 1.242 43.995 1.00 86.69 336 ASN A O 1
ATOM 2730 N N . GLY A 1 337 ? -5.000 3.088 44.344 1.00 84.88 337 GLY A N 1
ATOM 2731 C CA . GLY A 1 337 ? -4.621 3.768 43.097 1.00 84.88 337 GLY A CA 1
ATOM 2732 C C . GLY A 1 337 ? -5.466 3.428 41.861 1.00 84.88 337 GLY A C 1
ATOM 2733 O O . GLY A 1 337 ? -5.215 4.000 40.798 1.00 84.88 337 GLY A O 1
ATOM 2734 N N . LEU A 1 338 ? -6.472 2.547 41.964 1.00 89.56 338 LEU A N 1
ATOM 2735 C CA . LEU A 1 338 ? -7.353 2.196 40.844 1.00 89.56 338 LEU A CA 1
ATOM 2736 C C . LEU A 1 338 ? -8.380 3.308 40.581 1.00 89.56 338 LEU A C 1
ATOM 2738 O O . LEU A 1 338 ? -9.509 3.284 41.066 1.00 89.56 338 LEU A O 1
ATOM 2742 N N . ASN A 1 339 ? -7.977 4.309 39.800 1.00 84.69 339 ASN A N 1
ATOM 2743 C CA . ASN A 1 339 ? -8.775 5.509 39.525 1.00 84.69 339 ASN A CA 1
ATOM 2744 C C . ASN A 1 339 ? -9.598 5.434 38.226 1.00 84.69 339 ASN A C 1
ATOM 2746 O O . ASN A 1 339 ? -9.955 6.471 37.671 1.00 84.69 339 ASN A O 1
ATOM 2750 N N . GLN A 1 340 ? -9.912 4.233 37.736 1.00 85.94 340 GLN A N 1
ATOM 2751 C CA . GLN A 1 340 ? -10.820 4.045 36.602 1.00 85.94 340 GLN A CA 1
ATOM 2752 C C . GLN A 1 340 ? -11.841 2.951 36.900 1.00 85.94 340 GLN A C 1
ATOM 2754 O O . GLN A 1 340 ? -11.498 1.903 37.444 1.00 85.94 340 GLN A O 1
ATOM 2759 N N . SER A 1 341 ? -13.105 3.214 36.573 1.00 82.81 341 SER A N 1
ATOM 2760 C CA . SER A 1 341 ? -14.197 2.260 36.778 1.00 82.81 341 SER A CA 1
ATOM 2761 C C . SER A 1 341 ? -14.290 1.241 35.642 1.00 82.81 341 SER A C 1
ATOM 2763 O O . SER A 1 341 ? -14.684 0.101 35.876 1.00 82.81 341 SER A O 1
ATOM 2765 N N . ASN A 1 342 ? -13.928 1.645 34.424 1.00 81.25 342 ASN A N 1
ATOM 2766 C CA . ASN A 1 342 ? -14.010 0.844 33.212 1.00 81.25 342 ASN A CA 1
ATOM 2767 C C . ASN A 1 342 ? -12.751 -0.004 32.987 1.00 81.25 342 ASN A C 1
ATOM 2769 O O . ASN A 1 342 ? -11.635 0.505 33.069 1.00 81.25 342 ASN A O 1
ATOM 2773 N N . ALA A 1 343 ? -12.950 -1.269 32.614 1.00 87.56 343 ALA A N 1
ATOM 2774 C CA . ALA A 1 343 ? -11.891 -2.198 32.235 1.00 87.56 343 ALA A CA 1
ATOM 2775 C C . ALA A 1 343 ? -12.036 -2.606 30.758 1.00 87.56 343 ALA A C 1
ATOM 2777 O O . ALA A 1 343 ? -12.990 -3.281 30.377 1.00 87.56 343 ALA A O 1
ATOM 2778 N N . TYR A 1 344 ? -11.097 -2.182 29.914 1.00 87.81 344 TYR A N 1
ATOM 2779 C CA . TYR A 1 344 ? -11.082 -2.370 28.459 1.00 87.81 344 TYR A CA 1
ATOM 2780 C C . TYR A 1 344 ? -9.837 -3.144 28.015 1.00 87.81 344 TYR A C 1
ATOM 2782 O O . TYR A 1 344 ? -8.987 -2.624 27.296 1.00 87.81 344 TYR A O 1
ATOM 2790 N N . GLY A 1 345 ? -9.725 -4.393 28.462 1.00 90.12 345 GLY A N 1
ATOM 2791 C CA . GLY A 1 345 ? -8.544 -5.224 28.220 1.00 90.12 345 GLY A CA 1
ATOM 2792 C C . GLY A 1 345 ? -7.679 -5.385 29.460 1.00 90.12 345 GLY A C 1
ATOM 2793 O O . GLY A 1 345 ? -7.533 -4.452 30.254 1.00 90.12 345 GLY A O 1
ATOM 2794 N N . ILE A 1 346 ? -7.116 -6.579 29.611 1.00 94.38 346 ILE A N 1
ATOM 2795 C CA . ILE A 1 346 ? -6.153 -6.925 30.654 1.00 94.38 346 ILE A CA 1
ATOM 2796 C C . ILE A 1 346 ? -5.024 -7.699 29.976 1.00 94.38 346 ILE A C 1
ATOM 2798 O O . ILE A 1 346 ? -5.293 -8.589 29.176 1.00 94.38 346 ILE A O 1
ATOM 2802 N N . GLY A 1 347 ? -3.781 -7.357 30.298 1.00 94.44 347 GLY A N 1
ATOM 2803 C CA . GLY A 1 347 ? -2.604 -8.080 29.824 1.00 94.44 347 GLY A CA 1
ATOM 2804 C C . GLY A 1 347 ? -1.511 -8.121 30.881 1.00 94.44 347 GLY A C 1
ATOM 2805 O O . GLY A 1 347 ? -1.603 -7.481 31.925 1.00 94.44 347 GLY A O 1
ATOM 2806 N N . GLN A 1 348 ? -0.458 -8.869 30.604 1.00 94.69 348 GLN A N 1
ATOM 2807 C CA . GLN A 1 348 ? 0.738 -8.991 31.422 1.00 94.69 348 GLN A CA 1
ATOM 2808 C C . GLN A 1 348 ? 1.991 -8.583 30.636 1.00 94.69 348 GLN A C 1
ATOM 2810 O O . GLN A 1 348 ? 2.214 -9.051 29.522 1.00 94.69 348 GLN A O 1
ATOM 2815 N N . SER A 1 349 ? 2.831 -7.720 31.202 1.00 93.44 349 SER A N 1
ATOM 2816 C CA . SER A 1 349 ? 4.125 -7.381 30.598 1.00 93.44 349 SER A CA 1
ATOM 2817 C C . SER A 1 349 ? 5.185 -8.457 30.864 1.00 93.44 349 SER A C 1
ATOM 2819 O O . SER A 1 349 ? 5.013 -9.289 31.759 1.00 93.44 349 SER A O 1
ATOM 2821 N N . PRO A 1 350 ? 6.319 -8.441 30.135 1.00 90.44 350 PRO A N 1
ATOM 2822 C CA . PRO A 1 350 ? 7.377 -9.451 30.276 1.00 90.44 350 PRO A CA 1
ATOM 2823 C C . PRO A 1 350 ? 7.966 -9.557 31.687 1.00 90.44 350 PRO A C 1
ATOM 2825 O O . PRO A 1 350 ? 8.370 -10.632 32.118 1.00 90.44 350 PRO A O 1
ATOM 2828 N N . ASP A 1 351 ? 7.962 -8.454 32.433 1.00 89.31 351 ASP A N 1
ATOM 2829 C CA . ASP A 1 351 ? 8.394 -8.386 33.833 1.00 89.31 351 ASP A CA 1
ATOM 2830 C C . ASP A 1 351 ? 7.346 -8.893 34.846 1.00 89.31 351 ASP A C 1
ATOM 2832 O O . ASP A 1 351 ? 7.567 -8.828 36.055 1.00 89.31 351 ASP A O 1
ATOM 2836 N N . GLY A 1 352 ? 6.204 -9.392 34.367 1.00 89.75 352 GLY A N 1
ATOM 2837 C CA . GLY A 1 352 ? 5.154 -10.010 35.170 1.00 89.75 352 GLY A CA 1
ATOM 2838 C C . GLY A 1 352 ? 4.077 -9.057 35.691 1.00 89.75 352 GLY A C 1
ATOM 2839 O O . GLY A 1 352 ? 3.120 -9.537 36.302 1.00 89.75 352 GLY A O 1
ATOM 2840 N N . ARG A 1 353 ? 4.171 -7.740 35.450 1.00 93.06 353 ARG A N 1
ATOM 2841 C CA . ARG A 1 353 ? 3.143 -6.778 35.894 1.00 93.06 353 ARG A CA 1
ATOM 2842 C C . ARG A 1 353 ? 1.845 -6.944 35.107 1.00 93.06 353 ARG A C 1
ATOM 2844 O O . ARG A 1 353 ? 1.873 -7.134 33.895 1.00 93.06 353 ARG A O 1
ATOM 2851 N N . ILE A 1 354 ? 0.710 -6.819 35.793 1.00 94.56 354 ILE A N 1
ATOM 2852 C CA . ILE A 1 354 ? -0.622 -6.822 35.171 1.00 94.56 354 ILE A CA 1
ATOM 2853 C C . ILE A 1 354 ? -0.993 -5.402 34.758 1.00 94.56 354 ILE A C 1
ATOM 2855 O O . ILE A 1 354 ? -0.849 -4.466 35.543 1.00 94.56 354 ILE A O 1
ATOM 2859 N N . TRP A 1 355 ? -1.490 -5.255 33.537 1.00 94.94 355 TRP A N 1
ATOM 2860 C CA . TRP A 1 355 ? -1.888 -4.005 32.909 1.00 94.94 355 TRP A CA 1
ATOM 2861 C C . TRP A 1 355 ? -3.379 -4.012 32.611 1.00 94.94 355 TRP A C 1
ATOM 2863 O O . TRP A 1 355 ? -3.936 -5.020 32.184 1.00 94.94 355 TRP A O 1
ATOM 2873 N N . LEU A 1 356 ? -4.016 -2.867 32.816 1.00 94.75 356 LEU A N 1
ATOM 2874 C CA . LEU A 1 356 ? -5.447 -2.664 32.672 1.00 94.75 356 LEU A CA 1
ATOM 2875 C C . LEU A 1 356 ? -5.703 -1.480 31.741 1.00 94.75 356 LEU A C 1
ATOM 2877 O O . LEU A 1 356 ? -5.310 -0.348 32.036 1.00 94.75 356 LEU A O 1
ATOM 2881 N N . GLY A 1 357 ? -6.392 -1.744 30.633 1.00 93.25 357 GLY A N 1
ATOM 2882 C CA . GLY A 1 357 ? -6.905 -0.714 29.733 1.00 93.25 357 GLY A CA 1
ATOM 2883 C C . GLY A 1 357 ? -8.215 -0.122 30.248 1.00 93.25 357 GLY A C 1
ATOM 2884 O O . GLY A 1 357 ? -8.952 -0.772 30.989 1.00 93.25 357 GLY A O 1
ATOM 2885 N N . GLY A 1 358 ? -8.535 1.108 29.857 1.00 90.69 358 GLY A N 1
ATOM 2886 C CA . GLY A 1 358 ? -9.739 1.799 30.312 1.00 90.69 358 GLY A CA 1
ATOM 2887 C C . GLY A 1 358 ? -9.753 3.267 29.905 1.00 90.69 358 GLY A C 1
ATOM 2888 O O . GLY A 1 358 ? -9.512 3.611 28.747 1.00 90.69 358 GLY A O 1
ATOM 2889 N N . GLY A 1 359 ? -10.083 4.151 30.852 1.00 88.44 359 GLY A N 1
ATOM 2890 C CA . GLY A 1 359 ? -9.950 5.600 30.657 1.00 88.44 359 GLY A CA 1
ATOM 2891 C C . GLY A 1 359 ? -8.492 6.028 30.460 1.00 88.44 359 GLY A C 1
ATOM 2892 O O . GLY A 1 359 ? -8.232 7.004 29.760 1.00 88.44 359 GLY A O 1
ATOM 2893 N N . SER A 1 360 ? -7.564 5.256 31.022 1.00 91.38 360 SER A N 1
ATOM 2894 C CA . SER A 1 360 ? -6.131 5.303 30.761 1.00 91.38 360 SER A CA 1
ATOM 2895 C C . SER A 1 360 ? -5.536 3.893 30.840 1.00 91.38 360 SER A C 1
ATOM 2897 O O . SER A 1 360 ? -6.232 2.917 31.132 1.00 91.38 360 SER A O 1
ATOM 2899 N N . LEU A 1 361 ? -4.241 3.771 30.555 1.00 94.81 361 LEU A N 1
ATOM 2900 C CA . LEU A 1 361 ? -3.483 2.570 30.870 1.00 94.81 361 LEU A CA 1
ATOM 2901 C C . LEU A 1 361 ? -3.025 2.610 32.335 1.00 94.81 361 LEU A C 1
ATOM 2903 O O . LEU A 1 361 ? -2.411 3.587 32.771 1.00 94.81 361 LEU A O 1
ATOM 2907 N N . LEU A 1 362 ? -3.285 1.538 33.081 1.00 94.31 362 LEU A N 1
ATOM 2908 C CA . LEU A 1 362 ? -2.782 1.337 34.441 1.00 94.31 362 LEU A CA 1
ATOM 2909 C C . LEU A 1 362 ? -1.993 0.033 34.532 1.00 94.31 362 LEU A C 1
ATOM 2911 O O . LEU A 1 362 ? -2.302 -0.914 33.817 1.00 94.31 362 LEU A O 1
ATOM 2915 N N . PHE A 1 363 ? -1.025 -0.044 35.441 1.00 93.69 363 PHE A N 1
ATOM 2916 C CA . PHE A 1 363 ? -0.358 -1.294 35.805 1.00 93.69 363 PHE A CA 1
ATOM 2917 C C . PHE A 1 363 ? -0.331 -1.505 37.312 1.00 93.69 363 PHE A C 1
ATOM 2919 O O . PHE A 1 363 ? -0.255 -0.547 38.084 1.00 93.69 363 PHE A O 1
ATOM 2926 N N . TYR A 1 364 ? -0.366 -2.766 37.726 1.00 93.12 364 TYR A N 1
ATOM 2927 C CA . TYR A 1 364 ? -0.286 -3.177 39.118 1.00 93.12 364 TYR A CA 1
ATOM 2928 C C . TYR A 1 364 ? 1.153 -3.552 39.486 1.00 93.12 364 TYR A C 1
ATOM 2930 O O . TYR A 1 364 ? 1.786 -4.370 38.818 1.00 93.12 364 TYR A O 1
ATOM 2938 N N . ASN A 1 365 ? 1.681 -2.950 40.553 1.00 86.75 365 ASN A N 1
ATOM 2939 C CA . ASN A 1 365 ? 3.069 -3.140 40.996 1.00 86.75 365 ASN A CA 1
ATOM 2940 C C . ASN A 1 365 ? 3.224 -4.062 42.225 1.00 86.75 365 ASN A C 1
ATOM 2942 O O . ASN A 1 365 ? 4.283 -4.064 42.849 1.00 86.75 365 ASN A O 1
ATOM 2946 N N . GLY A 1 366 ? 2.176 -4.800 42.607 1.00 81.25 366 GLY A N 1
ATOM 2947 C CA . GLY A 1 366 ? 2.165 -5.642 43.812 1.00 81.25 366 GLY A CA 1
ATOM 2948 C C . GLY A 1 366 ? 1.640 -4.956 45.079 1.00 81.25 366 GLY A C 1
ATOM 2949 O O . GLY A 1 366 ? 1.583 -5.588 46.129 1.00 81.25 366 GLY A O 1
ATOM 2950 N N . GLY A 1 367 ? 1.242 -3.681 45.004 1.00 83.75 367 GLY A N 1
ATOM 2951 C CA . GLY A 1 367 ? 0.574 -2.987 46.112 1.00 83.75 367 GLY A CA 1
ATOM 2952 C C . GLY A 1 367 ? -0.388 -1.880 45.680 1.00 83.75 367 GLY A C 1
ATOM 2953 O O . GLY A 1 367 ? -1.405 -1.667 46.336 1.00 83.75 367 GLY A O 1
ATOM 2954 N N . SER A 1 368 ? -0.112 -1.195 44.568 1.00 90.94 368 SER A N 1
ATOM 2955 C CA . SER A 1 368 ? -0.988 -0.164 44.015 1.00 90.94 368 SER A CA 1
ATOM 2956 C C . SER A 1 368 ? -0.988 -0.127 42.488 1.00 90.94 368 SER A C 1
ATOM 2958 O O . SER A 1 368 ? -0.066 -0.597 41.818 1.00 90.94 368 SER A O 1
ATOM 2960 N N . TRP A 1 369 ? -2.055 0.443 41.938 1.00 93.69 369 TRP A N 1
ATOM 2961 C CA . TRP A 1 369 ? -2.191 0.747 40.521 1.00 93.69 369 TRP A CA 1
ATOM 2962 C C . TRP A 1 369 ? -1.512 2.077 40.199 1.00 93.69 369 TRP A C 1
ATOM 2964 O O . TRP A 1 369 ? -1.699 3.076 40.900 1.00 93.69 369 TRP A O 1
ATOM 2974 N N . GLN A 1 370 ? -0.722 2.091 39.130 1.00 92.25 370 GLN A N 1
ATOM 2975 C CA . GLN A 1 370 ? 0.046 3.247 38.677 1.00 92.25 370 GLN A CA 1
ATOM 2976 C C . GLN A 1 370 ? -0.159 3.487 37.182 1.00 92.25 370 GLN A C 1
ATOM 2978 O O . GLN A 1 370 ? -0.503 2.574 36.436 1.00 92.25 370 GLN A O 1
ATOM 2983 N N . GLN A 1 371 ? 0.055 4.726 36.745 1.00 90.06 371 GLN A N 1
ATOM 2984 C CA . GLN A 1 371 ? 0.037 5.095 35.329 1.00 90.06 371 GLN A CA 1
ATOM 2985 C C . GLN A 1 371 ? 1.454 5.029 34.745 1.00 90.06 371 GLN A C 1
ATOM 2987 O O . GLN A 1 371 ? 2.410 5.350 35.456 1.00 90.06 371 GLN A O 1
ATOM 2992 N N . PRO A 1 372 ? 1.613 4.665 33.461 1.00 88.81 372 PRO A N 1
ATOM 2993 C CA . PRO A 1 372 ? 2.884 4.828 32.770 1.00 88.81 372 PRO A CA 1
ATOM 2994 C C . PRO A 1 372 ? 3.212 6.319 32.597 1.00 88.81 372 PRO A C 1
ATOM 2996 O O . PRO A 1 372 ? 2.330 7.184 32.589 1.00 88.81 372 PRO A O 1
ATOM 2999 N N . GLU A 1 373 ? 4.495 6.633 32.418 1.00 84.19 373 GLU A N 1
ATOM 3000 C CA . GLU A 1 373 ? 4.931 8.021 32.220 1.00 84.19 373 GLU A CA 1
ATOM 3001 C C . GLU A 1 373 ? 4.372 8.631 30.923 1.00 84.19 373 GLU A C 1
ATOM 3003 O O . GLU A 1 373 ? 4.085 9.827 30.887 1.00 84.19 373 GLU A O 1
ATOM 3008 N N . MET A 1 374 ? 4.126 7.799 29.908 1.00 86.31 374 MET A N 1
ATOM 3009 C CA . MET A 1 374 ? 3.675 8.188 28.573 1.00 86.31 374 MET A CA 1
ATOM 3010 C C . MET A 1 374 ? 2.294 8.867 28.571 1.00 86.31 374 MET A C 1
ATOM 3012 O O . MET A 1 374 ? 1.283 8.265 28.934 1.00 86.31 374 MET A O 1
ATOM 3016 N N . GLU A 1 375 ? 2.240 10.122 28.116 1.00 85.12 375 GLU A N 1
ATOM 3017 C CA . GLU A 1 375 ? 1.025 10.950 28.140 1.00 85.12 375 GLU A CA 1
ATOM 3018 C C . GLU A 1 375 ? -0.053 10.452 27.161 1.00 85.12 375 GLU A C 1
ATOM 3020 O O . GLU A 1 375 ? -1.242 10.499 27.477 1.00 85.12 375 GLU A O 1
ATOM 3025 N N . GLN A 1 376 ? 0.343 9.879 26.019 1.00 87.00 376 GLN A N 1
ATOM 3026 C CA . GLN A 1 376 ? -0.574 9.331 25.009 1.00 87.00 376 GLN A CA 1
ATOM 3027 C C . GLN A 1 376 ? -1.420 8.161 25.543 1.00 87.00 376 GLN A C 1
ATOM 3029 O O . GLN A 1 376 ? -2.562 7.971 25.126 1.00 87.00 376 GLN A O 1
ATOM 3034 N N . LEU A 1 377 ? -0.886 7.402 26.505 1.00 89.19 377 LEU A N 1
ATOM 3035 C CA . LEU A 1 377 ? -1.563 6.273 27.152 1.00 89.19 377 LEU A CA 1
ATOM 3036 C C . LEU A 1 377 ? -2.396 6.696 28.375 1.00 89.19 377 LEU A C 1
ATOM 3038 O O . LEU A 1 377 ? -2.957 5.851 29.072 1.00 89.19 377 LEU A O 1
ATOM 3042 N N . ARG A 1 378 ? -2.531 8.006 28.629 1.00 86.56 378 ARG A N 1
ATOM 3043 C CA . ARG A 1 378 ? -3.454 8.563 29.637 1.00 86.56 378 ARG A CA 1
ATOM 3044 C C . ARG A 1 378 ? -4.847 8.869 29.083 1.00 86.56 378 ARG A C 1
ATOM 3046 O O . ARG A 1 378 ? -5.658 9.480 29.773 1.00 86.56 378 ARG A O 1
ATOM 3053 N N . GLN A 1 379 ? -5.110 8.466 27.844 1.00 83.00 379 GLN A N 1
ATOM 3054 C CA . GLN A 1 379 ? -6.409 8.566 27.185 1.00 83.00 379 GLN A CA 1
ATOM 3055 C C . GLN A 1 379 ? -7.000 7.171 26.943 1.00 83.00 379 GLN A C 1
ATOM 3057 O O . GLN A 1 379 ? -6.376 6.165 27.270 1.00 83.00 379 GLN A O 1
ATOM 3062 N N . PHE A 1 380 ? -8.200 7.110 26.358 1.00 85.88 380 PHE A N 1
ATOM 3063 C CA . PHE A 1 380 ? -8.952 5.871 26.150 1.00 85.88 380 PHE A CA 1
ATOM 3064 C C . PHE A 1 380 ? -8.124 4.762 25.476 1.00 85.88 380 PHE A C 1
ATOM 3066 O O . PHE A 1 380 ? -7.810 4.831 24.283 1.00 85.88 380 PHE A O 1
ATOM 3073 N N . VAL A 1 381 ? -7.839 3.715 26.252 1.00 90.06 381 VAL A N 1
ATOM 3074 C CA . VAL A 1 381 ? -7.224 2.461 25.806 1.00 90.06 381 VAL A CA 1
ATOM 3075 C C . VAL A 1 381 ? -8.344 1.455 25.591 1.00 90.06 381 VAL A C 1
ATOM 3077 O O . VAL A 1 381 ? -9.102 1.161 26.513 1.00 90.06 381 VAL A O 1
ATOM 3080 N N . ASN A 1 382 ? -8.485 0.969 24.361 1.00 87.50 382 ASN A N 1
ATOM 3081 C CA . ASN A 1 382 ? -9.608 0.120 23.967 1.00 87.50 382 ASN A CA 1
ATOM 3082 C C . ASN A 1 382 ? -9.361 -1.364 24.240 1.00 87.50 382 ASN A C 1
ATOM 3084 O O . ASN A 1 382 ? -10.333 -2.101 24.437 1.00 87.50 382 ASN A O 1
ATOM 3088 N N . ILE A 1 383 ? -8.096 -1.783 24.184 1.00 90.44 383 ILE A N 1
ATOM 3089 C CA . ILE A 1 383 ? -7.677 -3.170 24.342 1.00 90.44 383 ILE A CA 1
ATOM 3090 C C . ILE A 1 383 ? -6.229 -3.239 24.833 1.00 90.44 383 ILE A C 1
ATOM 3092 O O . ILE A 1 383 ? -5.388 -2.415 24.470 1.00 90.44 383 ILE A O 1
ATOM 3096 N N . VAL A 1 384 ? -5.955 -4.240 25.660 1.00 93.81 384 VAL A N 1
ATOM 3097 C CA . VAL A 1 384 ? -4.628 -4.611 26.149 1.00 93.81 384 VAL A CA 1
ATOM 3098 C C . VAL A 1 384 ? -4.542 -6.123 26.036 1.00 93.81 384 VAL A C 1
ATOM 3100 O O . VAL A 1 384 ? -5.477 -6.808 26.448 1.00 93.81 384 VAL A O 1
ATOM 3103 N N . THR A 1 385 ? -3.457 -6.618 25.456 1.00 91.81 385 THR A N 1
ATOM 3104 C CA . THR A 1 385 ? -3.155 -8.046 25.339 1.00 91.81 385 THR A CA 1
ATOM 3105 C C . THR A 1 385 ? -1.650 -8.269 25.484 1.00 91.81 385 THR A C 1
ATOM 3107 O O . THR A 1 385 ? -0.880 -7.311 25.603 1.00 91.81 385 THR A O 1
ATOM 3110 N N . SER A 1 386 ? -1.233 -9.529 25.486 1.00 91.81 386 SER A N 1
ATOM 3111 C CA . SER A 1 386 ? 0.151 -9.930 25.706 1.00 91.81 386 SER A CA 1
ATOM 3112 C C . SER A 1 386 ? 0.558 -11.061 24.787 1.00 91.81 386 SER A C 1
ATOM 3114 O O . SER A 1 386 ? -0.224 -11.976 24.547 1.00 91.81 386 SER A O 1
ATOM 3116 N N . THR A 1 387 ? 1.808 -11.011 24.348 1.00 89.44 387 THR A N 1
ATOM 3117 C CA . THR A 1 387 ? 2.526 -12.150 23.776 1.00 89.44 387 THR A CA 1
ATOM 3118 C C . THR A 1 387 ? 3.430 -12.771 24.848 1.00 89.44 387 THR A C 1
ATOM 3120 O O . THR A 1 387 ? 3.351 -12.435 26.037 1.00 89.44 387 THR A O 1
ATOM 3123 N N . GLU A 1 388 ? 4.320 -13.681 24.448 1.00 83.69 388 GLU A N 1
ATOM 3124 C CA . GLU A 1 388 ? 5.324 -14.239 25.352 1.00 83.69 388 GLU A CA 1
ATOM 3125 C C . GLU A 1 388 ? 6.254 -13.148 25.917 1.00 83.69 388 GLU A C 1
ATOM 3127 O O . GLU A 1 388 ? 6.476 -13.124 27.136 1.00 83.69 388 GLU A O 1
ATOM 3132 N N . ASN A 1 389 ? 6.718 -12.209 25.075 1.00 89.12 389 ASN A N 1
ATOM 3133 C CA . ASN A 1 389 ? 7.730 -11.209 25.444 1.00 89.12 389 ASN A CA 1
ATOM 3134 C C . ASN A 1 389 ? 7.320 -9.753 25.201 1.00 89.12 389 ASN A C 1
ATOM 3136 O O . ASN A 1 389 ? 8.166 -8.866 25.321 1.00 89.12 389 ASN A O 1
ATOM 3140 N N . GLN A 1 390 ? 6.054 -9.465 24.905 1.00 93.62 390 GLN A N 1
ATOM 3141 C CA . GLN A 1 390 ? 5.594 -8.097 24.685 1.00 93.62 390 GLN A CA 1
ATOM 3142 C C . GLN A 1 390 ? 4.216 -7.850 25.301 1.00 93.62 390 GLN A C 1
ATOM 3144 O O . GLN A 1 390 ? 3.355 -8.728 25.368 1.00 93.62 390 GLN A O 1
ATOM 3149 N N . LEU A 1 391 ? 4.000 -6.613 25.740 1.00 95.06 391 LEU A N 1
ATOM 3150 C CA . LEU A 1 391 ? 2.669 -6.086 26.023 1.00 95.06 391 LEU A CA 1
ATOM 3151 C C . LEU A 1 391 ? 2.214 -5.264 24.819 1.00 95.06 391 LEU A C 1
ATOM 3153 O O . LEU A 1 391 ? 2.931 -4.368 24.372 1.00 95.06 391 LEU A O 1
ATOM 3157 N N . VAL A 1 392 ? 1.007 -5.533 24.334 1.00 96.00 392 VAL A N 1
ATOM 3158 C CA . VAL A 1 392 ? 0.445 -4.881 23.154 1.00 96.00 392 VAL A CA 1
ATOM 3159 C C . VAL A 1 392 ? -0.811 -4.110 23.553 1.00 96.00 392 VAL A C 1
ATOM 3161 O O . VAL A 1 392 ? -1.760 -4.663 24.113 1.00 96.00 392 VAL A O 1
ATOM 3164 N N . VAL A 1 393 ? -0.820 -2.806 23.283 1.00 96.00 393 VAL A N 1
ATOM 3165 C CA . VAL A 1 393 ? -1.843 -1.868 23.754 1.00 96.00 393 VAL A CA 1
ATOM 3166 C C . VAL A 1 393 ? -2.465 -1.129 22.576 1.00 96.00 393 VAL A C 1
ATOM 3168 O O . VAL A 1 393 ? -1.792 -0.385 21.868 1.00 96.00 393 VAL A O 1
ATOM 3171 N N . GLY A 1 394 ? -3.774 -1.285 22.392 1.00 94.56 394 GLY A N 1
ATOM 3172 C CA . GLY A 1 394 ? -4.547 -0.570 21.379 1.00 94.56 394 GLY A CA 1
ATOM 3173 C C . GLY A 1 394 ? -5.172 0.703 21.936 1.00 94.56 394 GLY A C 1
ATOM 3174 O O . GLY A 1 394 ? -6.038 0.658 22.816 1.00 94.56 394 GLY A O 1
ATOM 3175 N N . SER A 1 395 ? -4.769 1.849 21.397 1.00 92.75 395 SER A N 1
ATOM 3176 C CA . SER A 1 395 ? -5.364 3.148 21.700 1.00 92.75 395 SER A CA 1
ATOM 3177 C C . SER A 1 395 ? -6.561 3.435 20.796 1.00 92.75 395 SER A C 1
ATOM 3179 O O . SER A 1 395 ? -6.667 2.944 19.673 1.00 92.75 395 SER A O 1
ATOM 3181 N N . ARG A 1 396 ? -7.472 4.285 21.275 1.00 88.81 396 ARG A N 1
ATOM 3182 C CA . ARG A 1 396 ? -8.552 4.820 20.445 1.00 88.81 396 ARG A CA 1
ATOM 3183 C C . ARG A 1 396 ? -8.085 5.897 19.460 1.00 88.81 396 ARG A C 1
ATOM 3185 O O . ARG A 1 396 ? -8.761 6.113 18.463 1.00 88.81 396 ARG A O 1
ATOM 3192 N N . PHE A 1 397 ? -6.997 6.605 19.757 1.00 90.81 397 PHE A N 1
ATOM 3193 C CA . PHE A 1 397 ? -6.602 7.803 18.999 1.00 90.81 397 PHE A CA 1
ATOM 3194 C C . PHE A 1 397 ? -5.173 7.762 18.466 1.00 90.81 397 PHE A C 1
ATOM 3196 O O . PHE A 1 397 ? -4.856 8.500 17.536 1.00 90.81 397 PHE A O 1
ATOM 3203 N N . TYR A 1 398 ? -4.316 6.922 19.045 1.00 93.06 398 TYR A N 1
ATOM 3204 C CA . TYR A 1 398 ? -2.874 6.951 18.799 1.00 93.06 398 TYR A CA 1
ATOM 3205 C C . TYR A 1 398 ? -2.333 5.647 18.202 1.00 93.06 398 TYR A C 1
ATOM 3207 O O . TYR A 1 398 ? -1.129 5.419 18.254 1.00 93.06 398 TYR A O 1
ATOM 3215 N N . GLY A 1 399 ? -3.203 4.789 17.665 1.00 94.31 399 GLY A N 1
ATOM 3216 C CA . GLY A 1 399 ? -2.801 3.512 17.091 1.00 94.31 399 GLY A CA 1
ATOM 3217 C C . GLY A 1 399 ? -2.423 2.500 18.166 1.00 94.31 399 GLY A C 1
ATOM 3218 O O . GLY A 1 399 ? -3.089 2.388 19.198 1.00 94.31 399 GLY A O 1
ATOM 3219 N N . ILE A 1 400 ? -1.367 1.742 17.915 1.00 95.19 400 ILE A N 1
ATOM 3220 C CA . ILE A 1 400 ? -0.930 0.625 18.752 1.00 95.19 400 ILE A CA 1
ATOM 3221 C C . ILE A 1 400 ? 0.412 0.936 19.406 1.00 95.19 400 ILE A C 1
ATOM 3223 O O . ILE A 1 400 ? 1.280 1.588 18.829 1.00 95.19 400 ILE A O 1
ATOM 3227 N N . PHE A 1 401 ? 0.574 0.464 20.632 1.00 95.19 401 PHE A N 1
ATOM 3228 C CA . PHE A 1 401 ? 1.802 0.575 21.395 1.00 95.19 401 PHE A CA 1
ATOM 3229 C C . PHE A 1 401 ? 2.282 -0.821 21.767 1.00 95.19 401 PHE A C 1
ATOM 3231 O O . PHE A 1 401 ? 1.511 -1.618 22.298 1.00 95.19 401 PHE A O 1
ATOM 3238 N N . ILE A 1 402 ? 3.554 -1.096 21.512 1.00 94.94 402 ILE A N 1
ATOM 3239 C CA . ILE A 1 402 ? 4.221 -2.343 21.875 1.00 94.94 402 ILE A CA 1
ATOM 3240 C C . ILE A 1 402 ? 5.268 -2.023 22.938 1.00 94.94 402 ILE A C 1
ATOM 3242 O O . ILE A 1 402 ? 6.036 -1.072 22.788 1.00 94.94 402 ILE A O 1
ATOM 3246 N N . PHE A 1 403 ? 5.281 -2.800 24.017 1.00 94.00 403 PHE A N 1
ATOM 3247 C CA . PHE A 1 403 ? 6.243 -2.678 25.106 1.00 94.00 403 PHE A CA 1
ATOM 3248 C C . PHE A 1 403 ? 7.010 -3.987 25.284 1.00 94.00 403 PHE A C 1
ATOM 3250 O O . PHE A 1 403 ? 6.430 -4.998 25.679 1.00 94.00 403 PHE A O 1
ATOM 3257 N N . ASP A 1 404 ? 8.318 -3.943 25.034 1.00 89.69 404 ASP A N 1
ATOM 3258 C CA . ASP A 1 404 ? 9.244 -5.088 25.121 1.00 89.69 404 ASP A CA 1
ATOM 3259 C C . ASP A 1 404 ? 9.748 -5.364 26.559 1.00 89.69 404 ASP A C 1
ATOM 3261 O O . ASP A 1 404 ? 10.581 -6.238 26.793 1.00 89.69 404 ASP A O 1
ATOM 3265 N N . GLY A 1 405 ? 9.259 -4.599 27.543 1.00 86.00 405 GLY A N 1
ATOM 3266 C CA . GLY A 1 405 ? 9.721 -4.627 28.933 1.00 86.00 405 GLY A CA 1
ATOM 3267 C C . GLY A 1 405 ? 10.659 -3.474 29.307 1.00 86.00 405 GLY A C 1
ATOM 3268 O O . GLY A 1 405 ? 10.798 -3.172 30.494 1.00 86.00 405 GLY A O 1
ATOM 3269 N N . GLN A 1 406 ? 11.259 -2.792 28.329 1.00 85.94 406 GLN A N 1
ATOM 3270 C CA . GLN A 1 406 ? 12.143 -1.639 28.531 1.00 85.94 406 GLN A CA 1
ATOM 3271 C C . GLN A 1 406 ? 11.663 -0.403 27.767 1.00 85.94 406 GLN A C 1
ATOM 3273 O O . GLN A 1 406 ? 11.559 0.676 28.352 1.00 85.94 406 GLN A O 1
ATOM 3278 N N . ASN A 1 407 ? 11.343 -0.561 26.485 1.00 89.94 407 ASN A N 1
ATOM 3279 C CA . ASN A 1 407 ? 11.017 0.511 25.559 1.00 89.94 407 ASN A CA 1
ATOM 3280 C C . ASN A 1 407 ? 9.593 0.373 25.026 1.00 89.94 407 ASN A C 1
ATOM 3282 O O . ASN A 1 407 ? 9.068 -0.722 24.836 1.00 89.94 407 ASN A O 1
ATOM 3286 N N . TRP A 1 408 ? 8.987 1.525 24.755 1.00 92.44 408 TRP A N 1
ATOM 3287 C CA . TRP A 1 408 ? 7.708 1.623 24.069 1.00 92.44 408 TRP A CA 1
ATOM 3288 C C . TRP A 1 408 ? 7.934 1.987 22.606 1.00 92.44 408 TRP A C 1
ATOM 3290 O O . TRP A 1 408 ? 8.628 2.961 22.313 1.00 92.44 408 TRP A O 1
ATOM 3300 N N . ILE A 1 409 ? 7.288 1.255 21.706 1.00 92.94 409 ILE A N 1
ATOM 3301 C CA . ILE A 1 409 ? 7.227 1.562 20.277 1.00 92.94 409 ILE A CA 1
ATOM 3302 C C . ILE A 1 409 ? 5.771 1.876 19.936 1.00 92.94 409 ILE A C 1
ATOM 3304 O O . ILE A 1 409 ? 4.875 1.107 20.281 1.00 92.94 409 ILE A O 1
ATOM 3308 N N . ASN A 1 410 ? 5.522 3.017 19.295 1.00 94.56 410 ASN A N 1
ATOM 3309 C CA . ASN A 1 410 ? 4.196 3.395 18.807 1.00 94.56 410 ASN A CA 1
ATOM 3310 C C . ASN A 1 410 ? 4.128 3.180 17.294 1.00 94.56 410 ASN A C 1
ATOM 3312 O O . ASN A 1 410 ? 5.005 3.659 16.577 1.00 94.56 410 ASN A O 1
ATOM 3316 N N . PHE A 1 411 ? 3.063 2.530 16.831 1.00 94.44 411 PHE A N 1
ATOM 3317 C CA . PHE A 1 411 ? 2.702 2.490 15.422 1.00 94.44 411 PHE A CA 1
ATOM 3318 C C . PHE A 1 411 ? 1.359 3.185 15.212 1.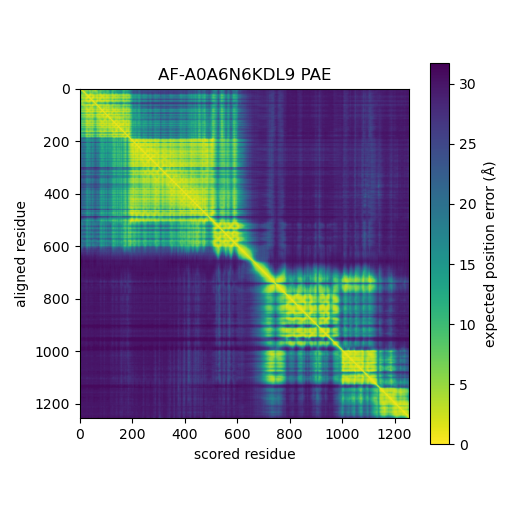00 94.44 411 PHE A C 1
ATOM 3320 O O . PHE A 1 411 ? 0.378 2.918 15.910 1.00 94.44 411 PHE A O 1
ATOM 3327 N N . ASN A 1 412 ? 1.319 4.065 14.221 1.00 93.88 412 ASN A N 1
ATOM 3328 C CA . ASN A 1 412 ? 0.146 4.843 13.838 1.00 93.88 412 ASN A CA 1
ATOM 3329 C C . ASN A 1 412 ? 0.028 4.888 12.301 1.00 93.88 412 ASN A C 1
ATOM 3331 O O . ASN A 1 412 ? 0.694 4.124 11.598 1.00 93.88 412 ASN A O 1
ATOM 3335 N N . THR A 1 413 ? -0.823 5.761 11.763 1.00 91.88 413 THR A N 1
ATOM 3336 C CA . THR A 1 413 ? -1.008 5.918 10.311 1.00 91.88 413 THR A CA 1
ATOM 3337 C C . THR A 1 413 ? 0.269 6.261 9.542 1.00 91.88 413 THR A C 1
ATOM 3339 O O . THR A 1 413 ? 0.428 5.839 8.402 1.00 91.88 413 THR A O 1
ATOM 3342 N N . GLU A 1 414 ? 1.210 6.978 10.156 1.00 88.62 414 GLU A N 1
ATOM 3343 C CA . GLU A 1 414 ? 2.525 7.270 9.566 1.00 88.62 414 GLU A CA 1
ATOM 3344 C C . GLU A 1 414 ? 3.428 6.027 9.536 1.00 88.62 414 GLU A C 1
ATOM 3346 O O . GLU A 1 414 ? 4.343 5.940 8.723 1.00 88.62 414 GLU A O 1
ATOM 3351 N N . SER A 1 415 ? 3.154 5.043 10.396 1.00 87.44 415 SER A N 1
ATOM 3352 C CA . SER A 1 415 ? 3.891 3.778 10.497 1.00 87.44 415 SER A CA 1
ATOM 3353 C C . SER A 1 415 ? 3.293 2.645 9.649 1.00 87.44 415 SER A C 1
ATOM 3355 O O . SER A 1 415 ? 3.775 1.518 9.726 1.00 87.44 415 SER A O 1
ATOM 3357 N N . GLY A 1 416 ? 2.242 2.914 8.864 1.00 84.44 416 GLY A N 1
ATOM 3358 C CA . GLY A 1 416 ? 1.624 1.948 7.945 1.00 84.44 416 GLY A CA 1
ATOM 3359 C C . GLY A 1 416 ? 0.266 1.381 8.375 1.00 84.44 416 GLY A C 1
ATOM 3360 O O . GLY A 1 416 ? -0.330 0.618 7.613 1.00 84.44 416 GLY A O 1
ATOM 3361 N N . LEU A 1 417 ? -0.263 1.757 9.548 1.00 90.19 417 LEU A N 1
ATOM 3362 C CA . LEU A 1 417 ? -1.657 1.449 9.896 1.00 90.19 417 LEU A CA 1
ATOM 3363 C C . LEU A 1 417 ? -2.626 2.259 9.024 1.00 90.19 417 LEU A C 1
ATOM 3365 O O . LEU A 1 417 ? -2.363 3.402 8.668 1.00 90.19 417 LEU A O 1
ATOM 3369 N N . THR A 1 418 ? -3.798 1.708 8.723 1.00 89.38 418 THR A N 1
ATOM 3370 C CA . THR A 1 418 ? -4.829 2.421 7.949 1.00 89.38 418 THR A CA 1
ATOM 3371 C C . THR A 1 418 ? -5.642 3.406 8.786 1.00 89.38 418 THR A C 1
ATOM 3373 O O . THR A 1 418 ? -6.123 4.410 8.262 1.00 89.38 418 THR A O 1
ATOM 3376 N N . ASN A 1 419 ? -5.772 3.165 10.093 1.00 91.50 419 ASN A N 1
ATOM 3377 C CA . ASN A 1 419 ? -6.452 4.053 11.035 1.00 91.50 419 ASN A CA 1
ATOM 3378 C C . ASN A 1 419 ? -5.869 3.875 12.451 1.00 91.50 419 ASN A C 1
ATOM 3380 O O . ASN A 1 419 ? -5.448 2.784 12.832 1.00 91.50 419 ASN A O 1
ATOM 3384 N N . ASN A 1 420 ? -5.862 4.949 13.242 1.00 92.50 420 ASN A N 1
ATOM 3385 C CA . ASN A 1 420 ? -5.357 4.956 14.619 1.00 92.50 420 ASN A CA 1
ATOM 3386 C C . ASN A 1 420 ? -6.356 4.408 15.651 1.00 92.50 420 ASN A C 1
ATOM 3388 O O . ASN A 1 420 ? -5.994 4.234 16.816 1.00 92.50 420 ASN A O 1
ATOM 3392 N N . THR A 1 421 ? -7.608 4.176 15.258 1.00 91.94 421 THR A N 1
ATOM 3393 C CA . THR A 1 421 ? -8.646 3.635 16.137 1.00 91.94 421 THR A CA 1
ATOM 3394 C C . THR A 1 421 ? -8.561 2.118 16.171 1.00 91.94 421 THR A C 1
ATOM 3396 O O . THR A 1 421 ? -9.050 1.448 15.263 1.00 91.94 421 THR A O 1
ATOM 3399 N N . ILE A 1 422 ? -7.975 1.570 17.236 1.00 92.56 422 ILE A N 1
ATOM 3400 C CA . ILE A 1 422 ? -7.842 0.121 17.391 1.00 92.56 422 ILE A CA 1
ATOM 3401 C C . ILE A 1 422 ? -9.111 -0.477 18.010 1.00 92.56 422 ILE A C 1
ATOM 3403 O O . ILE A 1 422 ? -9.552 -0.048 19.084 1.00 92.56 422 ILE A O 1
ATOM 3407 N N . ILE A 1 423 ? -9.700 -1.465 17.331 1.00 90.38 423 ILE A N 1
ATOM 3408 C CA . ILE A 1 423 ? -10.942 -2.149 17.729 1.00 90.38 42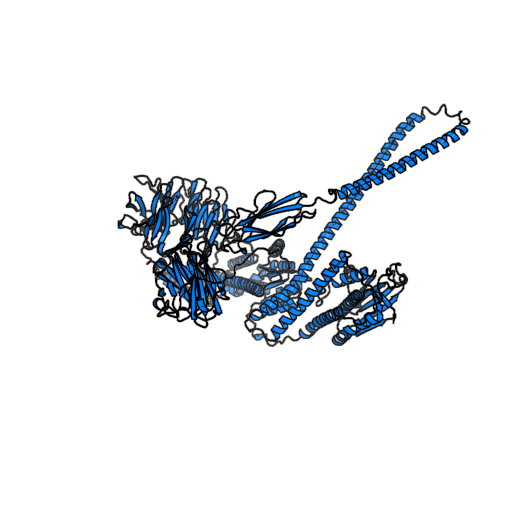3 ILE A CA 1
ATOM 3409 C C . ILE A 1 423 ? -10.632 -3.493 18.396 1.00 90.38 423 ILE A C 1
ATOM 3411 O O . ILE A 1 423 ? -11.151 -3.784 19.474 1.00 90.38 423 ILE A O 1
ATOM 3415 N N . SER A 1 424 ? -9.774 -4.298 17.770 1.00 92.00 424 SER A N 1
ATOM 3416 C CA . SER A 1 424 ? -9.368 -5.623 18.245 1.00 92.00 424 SER A CA 1
ATOM 3417 C C . SER A 1 424 ? -7.891 -5.844 17.955 1.00 92.00 424 SER A C 1
ATOM 3419 O O . SER A 1 424 ? -7.381 -5.352 16.953 1.00 92.00 424 SER A O 1
ATOM 3421 N N . ILE A 1 425 ? -7.232 -6.616 18.812 1.00 93.75 425 ILE A N 1
ATOM 3422 C CA . ILE A 1 425 ? -5.854 -7.070 18.654 1.00 93.75 425 ILE A CA 1
ATOM 3423 C C . ILE A 1 425 ? -5.847 -8.558 18.958 1.00 93.75 425 ILE A C 1
ATOM 3425 O O . ILE A 1 425 ? -6.397 -8.974 19.978 1.00 93.75 425 ILE A O 1
ATOM 3429 N N . ASP A 1 426 ? -5.213 -9.322 18.086 1.00 92.62 426 ASP A N 1
ATOM 3430 C CA . ASP A 1 426 ? -4.878 -10.715 18.313 1.00 92.62 426 ASP A CA 1
ATOM 3431 C C . ASP A 1 426 ? -3.375 -10.885 18.087 1.00 92.62 426 ASP A C 1
ATOM 3433 O O . ASP A 1 426 ? -2.881 -10.801 16.963 1.00 92.62 426 ASP A O 1
ATOM 3437 N N . ALA A 1 427 ? -2.638 -11.009 19.188 1.00 91.12 427 ALA A N 1
ATOM 3438 C CA . ALA A 1 427 ? -1.185 -11.067 19.182 1.00 91.12 427 ALA A CA 1
ATOM 3439 C C . ALA A 1 427 ? -0.753 -12.536 19.271 1.00 91.12 427 ALA A C 1
ATOM 3441 O O . ALA A 1 427 ? -0.702 -13.107 20.357 1.00 91.12 427 ALA A O 1
ATOM 3442 N N . VAL A 1 428 ? -0.502 -13.148 18.112 1.00 88.94 428 VAL A N 1
ATOM 3443 C CA . VAL A 1 428 ? -0.141 -14.570 17.978 1.00 88.94 428 VAL A CA 1
ATOM 3444 C C . VAL A 1 428 ? 1.289 -14.802 18.466 1.00 88.94 428 VAL A C 1
ATOM 3446 O O . VAL A 1 428 ? 1.572 -15.753 19.188 1.00 88.94 428 VAL A O 1
ATOM 3449 N N . SER A 1 429 ? 2.193 -13.902 18.086 1.00 89.00 429 SER A N 1
ATOM 3450 C CA . SER A 1 429 ? 3.595 -13.883 18.500 1.00 89.00 429 SER A CA 1
ATOM 3451 C C . SER A 1 429 ? 4.137 -12.458 18.431 1.00 89.00 429 SER A C 1
ATOM 3453 O O . SER A 1 429 ? 3.472 -11.562 17.913 1.00 89.00 429 SER A O 1
ATOM 3455 N N . ASP A 1 430 ? 5.368 -12.259 18.900 1.00 87.88 430 ASP A N 1
ATOM 3456 C CA . ASP A 1 430 ? 6.064 -10.964 18.841 1.00 87.88 430 ASP A CA 1
ATOM 3457 C C . ASP A 1 430 ? 6.131 -10.404 17.400 1.00 87.88 430 ASP A C 1
ATOM 3459 O O . ASP A 1 430 ? 5.952 -9.207 17.188 1.00 87.88 430 ASP A O 1
ATOM 3463 N N . ASP A 1 431 ? 6.272 -11.294 16.409 1.00 85.62 431 ASP A N 1
ATOM 3464 C CA . ASP A 1 431 ? 6.338 -10.959 14.977 1.00 85.62 431 ASP A CA 1
ATOM 3465 C C . ASP A 1 431 ? 5.025 -11.240 14.216 1.00 85.62 431 ASP A C 1
ATOM 3467 O O . ASP A 1 431 ? 5.010 -11.328 12.992 1.00 85.62 431 ASP A O 1
ATOM 3471 N N . CYS A 1 432 ? 3.907 -11.468 14.913 1.00 88.44 432 CYS A N 1
ATOM 3472 C CA . CYS A 1 432 ? 2.622 -11.735 14.261 1.00 88.44 432 CYS A CA 1
ATOM 3473 C C . CYS A 1 432 ? 1.473 -11.159 15.085 1.00 88.44 432 CYS A C 1
ATOM 3475 O O . CYS A 1 432 ? 0.933 -11.810 15.984 1.00 88.44 432 CYS A O 1
ATOM 3477 N N . ILE A 1 433 ? 1.098 -9.919 14.767 1.00 92.44 433 ILE A N 1
ATOM 3478 C CA . ILE A 1 433 ? 0.029 -9.201 15.467 1.00 92.44 433 ILE A CA 1
ATOM 3479 C C . ILE A 1 433 ? -1.040 -8.789 14.464 1.00 92.44 433 ILE A C 1
ATOM 3481 O O . ILE A 1 433 ? -0.795 -7.982 13.570 1.00 92.44 433 ILE A O 1
ATOM 3485 N N . TRP A 1 434 ? -2.248 -9.311 14.636 1.00 92.88 434 TRP A N 1
ATOM 3486 C CA . TRP A 1 434 ? -3.420 -8.902 13.876 1.00 92.88 434 TRP A CA 1
ATOM 3487 C C . TRP A 1 434 ? -4.145 -7.775 14.589 1.00 92.88 434 TRP A C 1
ATOM 3489 O O . TRP A 1 434 ? -4.364 -7.820 15.800 1.00 92.88 434 TRP A O 1
ATOM 3499 N N . VAL A 1 435 ? -4.550 -6.764 13.830 1.00 93.69 435 VAL A N 1
ATOM 3500 C CA . VAL A 1 435 ? -5.194 -5.566 14.355 1.00 93.69 435 VAL A CA 1
ATOM 3501 C C . VAL A 1 435 ? -6.380 -5.204 13.485 1.00 93.69 435 VAL A C 1
ATOM 3503 O O . VAL A 1 435 ? -6.223 -4.881 12.314 1.00 93.69 435 VAL A O 1
ATOM 3506 N N . ALA A 1 436 ? -7.571 -5.196 14.076 1.00 93.00 436 ALA A N 1
ATOM 3507 C CA . ALA A 1 436 ? -8.734 -4.581 13.451 1.00 93.00 436 ALA A CA 1
ATOM 3508 C C . ALA A 1 436 ? -8.715 -3.077 13.739 1.00 93.00 436 ALA A C 1
ATOM 3510 O O . ALA A 1 436 ? -8.757 -2.664 14.907 1.00 93.00 436 ALA A O 1
ATOM 3511 N N . THR A 1 437 ? -8.683 -2.273 12.683 1.00 91.62 437 THR A N 1
ATOM 3512 C CA . THR A 1 437 ? -8.874 -0.824 12.734 1.00 91.62 437 THR A CA 1
ATOM 3513 C C . THR A 1 437 ? -10.284 -0.473 12.245 1.00 91.62 437 THR A C 1
ATOM 3515 O O . THR A 1 437 ? -11.061 -1.340 11.838 1.00 91.62 437 THR A O 1
ATOM 3518 N N . GLU A 1 438 ? -10.667 0.800 12.311 1.00 84.44 438 GLU A N 1
ATOM 3519 C CA . GLU A 1 438 ? -11.923 1.252 11.707 1.00 84.44 438 GLU A CA 1
ATOM 3520 C C . GLU A 1 438 ? -11.838 1.149 10.170 1.00 84.44 438 GLU A C 1
ATOM 3522 O O . GLU A 1 438 ? -11.193 1.974 9.519 1.00 84.44 438 GLU A O 1
ATOM 3527 N N . ASN A 1 439 ? -12.541 0.147 9.622 1.00 79.38 439 ASN A N 1
ATOM 3528 C CA . ASN A 1 439 ? -12.631 -0.230 8.202 1.00 79.38 439 ASN A CA 1
ATOM 3529 C C . ASN A 1 439 ? -11.439 -0.997 7.596 1.00 79.38 439 ASN A C 1
ATOM 3531 O O . ASN A 1 439 ? -11.326 -1.019 6.374 1.00 79.38 439 ASN A O 1
ATOM 3535 N N . ASP A 1 440 ? -10.578 -1.639 8.389 1.00 90.00 440 ASP A N 1
ATOM 3536 C CA . ASP A 1 440 ? -9.565 -2.562 7.852 1.00 90.00 440 ASP A CA 1
ATOM 3537 C C . ASP A 1 440 ? -9.075 -3.555 8.917 1.00 90.00 440 ASP A C 1
ATOM 3539 O O . ASP A 1 440 ? -9.269 -3.365 10.121 1.00 90.00 440 ASP A O 1
ATOM 3543 N N . ILE A 1 441 ? -8.409 -4.616 8.471 1.00 91.19 441 ILE A N 1
ATOM 3544 C CA . ILE A 1 441 ? -7.684 -5.553 9.323 1.00 91.19 441 ILE A CA 1
ATOM 3545 C C . ILE A 1 441 ? -6.237 -5.609 8.836 1.00 91.19 441 ILE A C 1
ATOM 3547 O O . ILE A 1 441 ? -5.941 -6.109 7.749 1.00 91.19 441 ILE A O 1
ATOM 3551 N N . CYS A 1 442 ? -5.337 -5.108 9.675 1.00 91.06 442 CYS A N 1
ATOM 3552 C CA . CYS A 1 442 ? -3.910 -5.066 9.415 1.00 91.06 442 CYS A CA 1
ATOM 3553 C C . CYS A 1 442 ? -3.190 -6.225 10.114 1.00 91.06 442 CYS A C 1
ATOM 3555 O O . CYS A 1 442 ? -3.606 -6.669 11.186 1.00 91.06 442 CYS A O 1
ATOM 3557 N N . ARG A 1 443 ? -2.059 -6.659 9.556 1.00 89.62 443 ARG A N 1
ATOM 3558 C CA . ARG A 1 443 ? -1.143 -7.611 10.199 1.00 89.62 443 ARG A CA 1
ATOM 3559 C C . ARG A 1 443 ? 0.249 -7.010 10.313 1.00 89.62 443 ARG A C 1
ATOM 3561 O O . ARG A 1 443 ? 0.747 -6.446 9.341 1.00 89.62 443 ARG A O 1
ATOM 3568 N N . PHE A 1 444 ? 0.859 -7.163 11.478 1.00 89.00 444 PHE A N 1
ATOM 3569 C CA . PHE A 1 444 ? 2.252 -6.838 11.745 1.00 89.00 444 PHE A CA 1
ATOM 3570 C C . PHE A 1 444 ? 3.130 -8.084 11.652 1.00 89.00 444 PHE A C 1
ATOM 3572 O O . PHE A 1 444 ? 2.740 -9.123 12.187 1.00 89.00 444 PHE A O 1
ATOM 3579 N N . ASP A 1 445 ? 4.294 -7.963 11.015 1.00 79.75 445 ASP A N 1
ATOM 3580 C CA . ASP A 1 445 ? 5.257 -9.055 10.786 1.00 79.75 445 ASP A CA 1
ATOM 3581 C C . ASP A 1 445 ? 6.566 -8.936 11.586 1.00 79.75 445 ASP A C 1
ATOM 3583 O O . ASP A 1 445 ? 7.547 -9.609 11.279 1.00 79.75 445 ASP A O 1
ATOM 3587 N N . GLY A 1 446 ? 6.602 -8.040 12.576 1.00 81.94 446 GLY A N 1
ATOM 3588 C CA . GLY A 1 446 ? 7.816 -7.686 13.320 1.00 81.94 446 GLY A CA 1
ATOM 3589 C C . GLY A 1 446 ? 8.509 -6.427 12.788 1.00 81.94 446 GLY A C 1
ATOM 3590 O O . GLY A 1 446 ? 9.167 -5.720 13.550 1.00 81.94 446 GLY A O 1
ATOM 3591 N N . GLU A 1 447 ? 8.302 -6.072 11.515 1.00 78.81 447 GLU A N 1
ATOM 3592 C CA . GLU A 1 447 ? 8.866 -4.862 10.910 1.00 78.81 447 GLU A CA 1
ATOM 3593 C C . GLU A 1 447 ? 7.792 -3.874 10.432 1.00 78.81 447 GLU A C 1
ATOM 3595 O O . GLU A 1 447 ? 7.993 -2.659 10.520 1.00 78.81 447 GLU A O 1
ATOM 3600 N N . ARG A 1 448 ? 6.664 -4.355 9.890 1.00 80.75 448 ARG A N 1
ATOM 3601 C CA . ARG A 1 448 ? 5.717 -3.544 9.104 1.00 80.75 448 ARG A CA 1
ATOM 3602 C C . ARG A 1 448 ? 4.287 -4.002 9.221 1.00 80.75 448 ARG A C 1
ATOM 3604 O O . ARG A 1 448 ? 3.992 -5.139 9.560 1.00 80.75 448 ARG A O 1
ATOM 3611 N N . TRP A 1 449 ? 3.405 -3.101 8.809 1.00 86.25 449 TRP A N 1
ATOM 3612 C CA . TRP A 1 449 ? 1.980 -3.344 8.680 1.00 86.25 449 TRP A CA 1
ATOM 3613 C C . TRP A 1 449 ? 1.600 -3.659 7.234 1.00 86.25 449 TRP A C 1
ATOM 3615 O O . TRP A 1 449 ? 1.808 -2.840 6.339 1.00 86.25 449 TRP A O 1
ATOM 3625 N N . SER A 1 450 ? 0.988 -4.821 7.025 1.00 84.00 450 SER A N 1
ATOM 3626 C CA . SER A 1 450 ? 0.238 -5.141 5.808 1.00 84.00 450 SER A CA 1
ATOM 3627 C C . SER A 1 450 ? -1.240 -4.828 6.013 1.00 84.00 450 SER A C 1
ATOM 3629 O O . SER A 1 450 ? -1.782 -5.071 7.090 1.00 84.00 450 SER A O 1
ATOM 3631 N N . ASN A 1 451 ? -1.881 -4.277 4.985 1.00 86.56 451 ASN A N 1
ATOM 3632 C CA . ASN A 1 451 ? -3.252 -3.761 5.017 1.00 86.56 451 ASN A CA 1
ATOM 3633 C C . ASN A 1 451 ? -4.084 -4.305 3.851 1.00 86.56 451 ASN A C 1
ATOM 3635 O O . ASN A 1 451 ? -3.529 -4.827 2.880 1.00 86.56 451 ASN A O 1
ATOM 3639 N N . ASN A 1 452 ? -5.411 -4.155 3.920 1.00 80.50 452 ASN A N 1
ATOM 3640 C CA . ASN A 1 452 ? -6.335 -4.662 2.901 1.00 80.50 452 ASN A CA 1
ATOM 3641 C C . ASN A 1 452 ? -6.110 -6.158 2.601 1.00 80.50 452 ASN A C 1
ATOM 3643 O O . ASN A 1 452 ? -6.021 -6.558 1.435 1.00 80.50 452 ASN A O 1
ATOM 3647 N N . ILE A 1 453 ? -5.925 -6.954 3.661 1.00 80.69 453 ILE A N 1
ATOM 3648 C CA . ILE A 1 453 ? -5.713 -8.408 3.580 1.00 80.69 453 ILE A CA 1
ATOM 3649 C C . ILE A 1 453 ? -7.045 -9.116 3.303 1.00 80.69 453 ILE A C 1
ATOM 3651 O O . ILE A 1 453 ? -7.093 -10.088 2.554 1.00 80.69 453 ILE A O 1
ATOM 3655 N N . PHE A 1 454 ? -8.134 -8.606 3.884 1.00 84.00 454 PHE A N 1
ATOM 3656 C CA . PHE A 1 454 ? -9.471 -9.181 3.772 1.00 84.00 454 PHE A CA 1
ATOM 3657 C C . PHE A 1 454 ? -10.409 -8.308 2.923 1.00 84.00 454 PHE A C 1
ATOM 3659 O O . PHE A 1 454 ? -10.209 -7.095 2.839 1.00 84.00 454 PHE A O 1
ATOM 3666 N N . PRO A 1 455 ? -11.458 -8.900 2.319 1.00 81.12 455 PRO A N 1
ATOM 3667 C CA . PRO A 1 455 ? -12.526 -8.148 1.661 1.00 81.12 455 PRO A CA 1
ATOM 3668 C C . PRO A 1 455 ? -13.254 -7.187 2.614 1.00 81.12 455 PRO A C 1
ATOM 3670 O O . PRO A 1 455 ? -13.399 -7.474 3.806 1.00 81.12 455 PRO A O 1
ATOM 3673 N N . GLU A 1 456 ? -13.787 -6.082 2.080 1.00 82.56 456 GLU A N 1
ATOM 3674 C CA . GLU A 1 456 ? -14.446 -5.032 2.874 1.00 82.56 456 GLU A CA 1
ATOM 3675 C C . GLU A 1 456 ? -15.621 -5.553 3.722 1.00 82.56 456 GLU A C 1
ATOM 3677 O O . GLU A 1 456 ? -15.906 -5.025 4.797 1.00 82.56 456 GLU A O 1
ATOM 3682 N N . GLU A 1 457 ? -16.299 -6.624 3.298 1.00 82.06 457 GLU A N 1
ATOM 3683 C CA . GLU A 1 457 ? -17.425 -7.210 4.033 1.00 82.06 457 GLU A CA 1
ATOM 3684 C C . GLU A 1 457 ? -17.013 -7.804 5.393 1.00 82.06 457 GLU A C 1
ATOM 3686 O O . GLU A 1 457 ? -17.844 -7.920 6.312 1.00 82.06 457 GLU A O 1
ATOM 3691 N N . MET A 1 458 ? -15.732 -8.165 5.535 1.00 86.56 458 MET A N 1
ATOM 3692 C CA . MET A 1 458 ? -15.144 -8.716 6.758 1.00 86.56 458 MET A CA 1
ATOM 3693 C C . MET A 1 458 ? -14.677 -7.636 7.732 1.00 86.56 458 MET A C 1
ATOM 3695 O O . MET A 1 458 ? -14.477 -7.936 8.911 1.00 86.56 458 MET A O 1
ATOM 3699 N N . ASN A 1 459 ? -14.585 -6.381 7.284 1.00 86.94 459 ASN A N 1
ATOM 3700 C CA . ASN A 1 459 ? -14.202 -5.267 8.140 1.00 86.94 459 ASN A CA 1
ATOM 3701 C C . ASN A 1 459 ? -15.162 -5.114 9.318 1.00 86.94 459 ASN A C 1
ATOM 3703 O O . ASN A 1 459 ? -16.358 -5.416 9.233 1.00 86.94 459 ASN A O 1
ATOM 3707 N N . MET A 1 460 ? -14.629 -4.646 10.440 1.00 83.25 460 MET A N 1
ATOM 3708 C CA . MET A 1 460 ? -15.406 -4.423 11.653 1.00 83.25 460 MET A CA 1
ATOM 3709 C C . MET A 1 460 ? -15.784 -2.950 11.761 1.00 83.25 460 MET A C 1
ATOM 3711 O O . MET A 1 460 ? -14.949 -2.065 11.576 1.00 83.25 460 MET A O 1
ATOM 3715 N N . ASP A 1 461 ? -17.041 -2.697 12.115 1.00 74.25 461 ASP A N 1
ATOM 3716 C CA . ASP A 1 461 ? -17.464 -1.362 12.519 1.00 74.25 461 ASP A CA 1
ATOM 3717 C C . ASP A 1 461 ? -16.898 -1.061 13.915 1.00 74.25 461 ASP A C 1
ATOM 3719 O O . ASP A 1 461 ? -16.711 -1.962 14.742 1.00 74.25 461 ASP A O 1
ATOM 3723 N N . PHE A 1 462 ? -16.737 0.226 14.236 1.00 69.06 462 PHE A N 1
ATOM 3724 C CA . PHE A 1 462 ? -16.362 0.689 15.579 1.00 69.06 462 PHE A CA 1
ATOM 3725 C C . PHE A 1 462 ? -17.255 0.103 16.699 1.00 69.06 462 PHE A C 1
ATOM 3727 O O . PHE A 1 462 ? -16.858 0.035 17.864 1.00 69.06 462 PHE A O 1
ATOM 3734 N N . GLU A 1 463 ? -18.478 -0.322 16.363 1.00 60.75 463 GLU A N 1
ATOM 3735 C CA . GLU A 1 463 ? -19.450 -0.860 17.310 1.00 60.75 463 GLU A CA 1
ATOM 3736 C C . GLU A 1 463 ? -19.262 -2.343 17.672 1.00 60.75 463 GLU A C 1
ATOM 3738 O O . GLU A 1 463 ? -20.001 -2.815 18.532 1.00 60.75 463 GLU A O 1
ATOM 3743 N N . GLY A 1 464 ? -18.260 -3.055 17.146 1.00 72.31 464 GLY A N 1
ATOM 3744 C CA . GLY A 1 464 ? -17.777 -4.288 17.777 1.00 72.31 464 GLY A CA 1
ATOM 3745 C C . GLY A 1 464 ? -17.446 -5.461 16.855 1.00 72.31 464 GLY A C 1
ATOM 3746 O O . GLY A 1 464 ? -17.922 -5.600 15.730 1.00 72.31 464 GLY A O 1
ATOM 3747 N N . GLY A 1 465 ? -16.614 -6.339 17.407 1.00 86.94 465 GLY A N 1
ATOM 3748 C CA . GLY A 1 465 ? -16.060 -7.526 16.775 1.00 86.94 465 GLY A CA 1
ATOM 3749 C C . GLY A 1 465 ? -14.754 -7.914 17.463 1.00 86.94 465 GLY A C 1
ATOM 3750 O O . GLY A 1 465 ? -14.283 -7.194 18.347 1.00 86.94 465 GLY A O 1
ATOM 3751 N N . ASN A 1 466 ? -14.197 -9.067 17.115 1.00 90.94 466 ASN A N 1
ATOM 3752 C CA . ASN A 1 466 ? -12.825 -9.404 17.478 1.00 90.94 466 ASN A CA 1
ATOM 3753 C C . ASN A 1 466 ? -12.204 -10.376 16.478 1.00 90.94 466 ASN A C 1
ATOM 3755 O O . ASN A 1 466 ? -12.911 -11.087 15.764 1.00 90.94 466 ASN A O 1
ATOM 3759 N N . ILE A 1 467 ? -10.878 -10.355 16.431 1.00 93.81 467 ILE A N 1
ATOM 3760 C CA . ILE A 1 467 ? -10.062 -11.306 15.681 1.00 93.81 467 ILE A CA 1
ATOM 3761 C C . ILE A 1 467 ? -9.525 -12.317 16.687 1.00 93.81 467 ILE A C 1
ATOM 3763 O O . ILE A 1 467 ? -9.205 -11.943 17.818 1.00 93.81 467 ILE A O 1
ATOM 3767 N N . ARG A 1 468 ? -9.469 -13.588 16.297 1.00 91.94 468 ARG A N 1
ATOM 3768 C CA . ARG A 1 468 ? -8.835 -14.655 17.072 1.00 91.94 468 ARG A CA 1
ATOM 3769 C C . ARG A 1 468 ? -8.120 -15.625 16.146 1.00 91.94 468 ARG A C 1
ATOM 3771 O O . ARG A 1 468 ? -8.667 -15.973 15.104 1.00 91.94 468 ARG A O 1
ATOM 3778 N N . HIS A 1 469 ? -6.973 -16.120 16.568 1.00 90.12 469 HIS A N 1
ATOM 3779 C CA . HIS A 1 469 ? -6.280 -17.220 15.923 1.00 90.12 469 HIS A CA 1
ATOM 3780 C C . HIS A 1 469 ? -6.625 -18.548 16.601 1.00 90.12 469 HIS A C 1
ATOM 3782 O O . HIS A 1 469 ? -7.192 -18.604 17.697 1.00 90.12 469 HIS A O 1
ATOM 3788 N N . CYS A 1 470 ? -6.314 -19.622 15.897 1.00 87.62 470 CYS A N 1
ATOM 3789 C CA . CYS A 1 470 ? -6.544 -20.999 16.294 1.00 87.62 470 CYS A CA 1
ATOM 3790 C C . CYS A 1 470 ? -5.248 -21.788 16.062 1.00 87.62 470 CYS A C 1
ATOM 3792 O O . CYS A 1 470 ? -4.414 -21.388 15.245 1.00 87.62 470 CYS A O 1
ATOM 3794 N N . SER A 1 471 ? -5.061 -22.888 16.785 1.00 85.31 471 SER A N 1
ATOM 3795 C CA . SER A 1 471 ? -3.848 -23.712 16.742 1.00 85.31 471 SER A CA 1
ATOM 3796 C C . SER A 1 471 ? -3.566 -24.327 15.366 1.00 85.31 471 SER A C 1
ATOM 3798 O O . SER A 1 471 ? -2.415 -24.616 15.047 1.00 85.31 471 SER A O 1
ATOM 3800 N N . ASP A 1 472 ? -4.598 -24.470 14.531 1.00 83.88 472 ASP A N 1
ATOM 3801 C CA . ASP A 1 472 ? -4.519 -24.899 13.129 1.00 83.88 472 ASP A CA 1
ATOM 3802 C C . ASP A 1 472 ? -4.068 -23.784 12.161 1.00 83.88 472 ASP A C 1
ATOM 3804 O O . ASP A 1 472 ? -3.986 -24.018 10.958 1.00 83.88 472 ASP A O 1
ATOM 3808 N N . GLY A 1 473 ? -3.794 -22.576 12.664 1.00 84.75 473 GLY A N 1
ATOM 3809 C CA . GLY A 1 473 ? -3.436 -21.401 11.867 1.00 84.75 473 GLY A CA 1
ATOM 3810 C C . GLY A 1 473 ? -4.636 -20.624 11.316 1.00 84.75 473 GLY A C 1
ATOM 3811 O O . GLY A 1 473 ? -4.445 -19.601 10.657 1.00 84.75 473 GLY A O 1
ATOM 3812 N N . ALA A 1 474 ? -5.874 -21.056 11.587 1.00 88.81 474 ALA A N 1
ATOM 3813 C CA . ALA A 1 474 ? -7.058 -20.354 11.113 1.00 88.81 474 ALA A CA 1
ATOM 3814 C C . ALA A 1 474 ? -7.286 -19.033 11.861 1.00 88.81 474 ALA A C 1
ATOM 3816 O O . ALA A 1 474 ? -7.185 -18.944 13.087 1.00 88.81 474 ALA A O 1
ATOM 3817 N N . ILE A 1 475 ? -7.691 -18.018 11.106 1.00 91.88 475 ILE A N 1
ATOM 3818 C CA . ILE A 1 475 ? -8.058 -16.691 11.584 1.00 91.88 475 ILE A CA 1
ATOM 3819 C C . ILE A 1 475 ? -9.580 -16.595 11.618 1.00 91.88 475 ILE A C 1
ATOM 3821 O O . ILE A 1 475 ? -10.274 -16.821 10.625 1.00 91.88 475 ILE A O 1
ATOM 3825 N N . TRP A 1 476 ? -10.106 -16.233 12.778 1.00 93.69 476 TRP A N 1
ATOM 3826 C CA . TRP A 1 476 ? -11.524 -16.095 13.053 1.00 93.69 476 TRP A CA 1
ATOM 3827 C C . TRP A 1 476 ? -11.874 -14.625 13.254 1.00 93.69 476 TRP A C 1
ATOM 3829 O O . TRP A 1 476 ? -11.435 -13.984 14.207 1.00 93.69 476 TRP A O 1
ATOM 3839 N N . ILE A 1 477 ? -12.701 -14.096 12.360 1.00 94.50 477 ILE A N 1
ATOM 3840 C CA . ILE A 1 477 ? -13.161 -12.710 12.345 1.00 94.50 477 ILE A CA 1
ATOM 3841 C C . ILE A 1 477 ? -14.609 -12.706 12.825 1.00 94.50 477 ILE A C 1
ATOM 3843 O O . ILE A 1 477 ? -15.537 -13.022 12.078 1.00 94.50 477 ILE A O 1
ATOM 3847 N N . ASN A 1 478 ? -14.811 -12.369 14.094 1.00 94.00 478 ASN A N 1
ATOM 3848 C CA . ASN A 1 478 ? -16.129 -12.273 14.704 1.00 94.00 478 ASN A CA 1
ATOM 3849 C C . ASN A 1 478 ? -16.690 -10.862 14.535 1.00 94.00 478 ASN A C 1
ATOM 3851 O O . ASN A 1 478 ? -16.101 -9.898 15.024 1.00 94.00 478 ASN A O 1
ATOM 3855 N N . LYS A 1 479 ? -17.876 -10.739 13.942 1.00 91.62 479 LYS A N 1
ATOM 3856 C CA . LYS A 1 479 ? -18.658 -9.499 13.905 1.00 91.62 479 LYS A CA 1
ATOM 3857 C C . LYS A 1 479 ? -19.795 -9.591 14.914 1.00 91.62 479 LYS A C 1
ATOM 3859 O O . LYS A 1 479 ? -20.546 -10.568 14.944 1.00 91.62 479 LYS A O 1
ATOM 3864 N N . SER A 1 480 ? -19.899 -8.577 15.773 1.00 88.75 480 SER A N 1
ATOM 3865 C CA . SER A 1 480 ? -21.000 -8.461 16.731 1.00 88.75 480 SER A CA 1
ATOM 3866 C C . SER A 1 480 ? -21.205 -7.015 17.168 1.00 88.75 480 SER A C 1
ATOM 3868 O O . SER A 1 480 ? -20.271 -6.356 17.612 1.00 88.75 480 SER A O 1
ATOM 3870 N N . ASP A 1 481 ? -22.446 -6.537 17.108 1.00 84.31 481 ASP A N 1
ATOM 3871 C CA . ASP A 1 481 ? -22.770 -5.177 17.536 1.00 84.31 481 ASP A CA 1
ATOM 3872 C C . ASP A 1 481 ? -22.685 -5.022 19.068 1.00 84.31 481 ASP A C 1
ATOM 3874 O O . ASP A 1 481 ? -23.080 -5.897 19.853 1.00 84.31 481 ASP A O 1
ATOM 3878 N N . ARG A 1 482 ? -22.330 -3.816 19.513 1.00 82.56 482 ARG A N 1
ATOM 3879 C CA . ARG A 1 482 ? -22.309 -3.397 20.923 1.00 82.56 482 ARG A CA 1
ATOM 3880 C C . ARG A 1 482 ? -23.631 -3.660 21.639 1.00 82.56 482 ARG A C 1
ATOM 3882 O O . ARG A 1 482 ? -23.635 -4.010 22.821 1.00 82.56 482 ARG A O 1
ATOM 3889 N N . GLY A 1 483 ? -24.753 -3.503 20.935 1.00 83.69 483 GLY A N 1
ATOM 3890 C CA . GLY A 1 483 ? -26.091 -3.763 21.468 1.00 83.69 483 GLY A CA 1
ATOM 3891 C C . GLY A 1 483 ? -26.283 -5.210 21.933 1.00 83.69 483 GLY A C 1
ATOM 3892 O O . GLY A 1 483 ? -26.953 -5.444 22.938 1.00 83.69 483 GLY A O 1
ATOM 3893 N N . TRP A 1 484 ? -25.650 -6.177 21.261 1.00 88.12 484 TRP A N 1
ATOM 3894 C CA . TRP A 1 484 ? -25.679 -7.581 21.671 1.00 88.12 484 TRP A CA 1
ATOM 3895 C C . TRP A 1 484 ? -24.805 -7.833 22.904 1.00 88.12 484 TRP A C 1
ATOM 3897 O O . TRP A 1 484 ? -25.231 -8.503 23.848 1.00 88.12 484 TRP A O 1
ATOM 3907 N N . LYS A 1 485 ? -23.599 -7.251 22.943 1.00 86.44 485 LYS A N 1
ATOM 3908 C CA . LYS A 1 485 ? -22.677 -7.365 24.091 1.00 86.44 485 LYS A CA 1
ATOM 3909 C C . LYS A 1 485 ? -23.263 -6.746 25.367 1.00 86.44 485 LYS A C 1
ATOM 3911 O O . LYS A 1 485 ? -22.950 -7.189 26.463 1.00 86.44 485 LYS A O 1
ATOM 3916 N N . ARG A 1 486 ? -24.157 -5.760 25.231 1.00 82.31 486 ARG A N 1
ATOM 3917 C CA . ARG A 1 486 ? -24.839 -5.071 26.342 1.00 82.31 486 ARG A CA 1
ATOM 3918 C C . ARG A 1 486 ? -26.266 -5.559 26.619 1.00 82.31 486 ARG A C 1
ATOM 3920 O O . ARG A 1 486 ? -26.988 -4.896 27.355 1.00 82.31 486 ARG A O 1
ATOM 3927 N N . ARG A 1 487 ? -26.687 -6.704 26.073 1.00 85.19 487 ARG A N 1
ATOM 3928 C CA . ARG A 1 487 ? -28.067 -7.218 26.218 1.00 85.19 487 ARG A CA 1
ATOM 3929 C C . ARG A 1 487 ? -28.500 -7.515 27.658 1.00 85.19 487 ARG A C 1
ATOM 3931 O O . ARG A 1 487 ? -29.690 -7.510 27.942 1.00 85.19 487 ARG A O 1
ATOM 3938 N N . ALA A 1 488 ? -27.546 -7.747 28.560 1.00 76.50 488 ALA A N 1
ATOM 3939 C CA . ALA A 1 488 ? -27.818 -7.909 29.987 1.00 76.50 488 ALA A CA 1
ATOM 3940 C C . ALA A 1 488 ? -28.269 -6.602 30.668 1.00 76.50 488 ALA A C 1
ATOM 3942 O O . ALA A 1 488 ? -28.831 -6.628 31.761 1.00 76.50 488 ALA A O 1
ATOM 3943 N N . PHE A 1 489 ? -28.009 -5.449 30.042 1.00 73.44 489 PHE A N 1
ATOM 3944 C CA . PHE A 1 489 ? -28.332 -4.146 30.603 1.00 73.44 489 PHE A CA 1
ATOM 3945 C C . PHE A 1 489 ? -29.816 -3.814 30.379 1.00 73.44 489 PHE A C 1
ATOM 3947 O O . PHE A 1 489 ? -30.275 -3.642 29.248 1.00 73.44 489 PHE A O 1
ATOM 3954 N N . SER A 1 490 ? -30.558 -3.688 31.482 1.00 55.28 490 SER A N 1
ATOM 3955 C CA . SER A 1 490 ? -32.028 -3.761 31.593 1.00 55.28 490 SER A CA 1
ATOM 3956 C C . SER A 1 490 ? -32.864 -2.720 30.826 1.00 55.28 490 SER A C 1
ATOM 3958 O O . SER A 1 490 ? -34.090 -2.799 30.849 1.00 55.28 490 SER A O 1
ATOM 3960 N N . HIS A 1 491 ? -32.245 -1.773 30.116 1.00 54.62 491 HIS A N 1
ATOM 3961 C CA . HIS A 1 491 ? -32.941 -0.695 29.394 1.00 54.62 491 HIS A CA 1
ATOM 3962 C C . HIS A 1 491 ? -32.773 -0.736 27.865 1.00 54.62 491 HIS A C 1
ATOM 3964 O O . HIS A 1 491 ? -33.429 0.035 27.165 1.00 54.62 491 HIS A O 1
ATOM 3970 N N . ASN A 1 492 ? -31.952 -1.641 27.321 1.00 54.47 492 ASN A N 1
ATOM 3971 C CA . ASN A 1 492 ? -31.740 -1.747 25.877 1.00 54.47 492 ASN A CA 1
ATOM 3972 C C . ASN A 1 492 ? -32.469 -2.961 25.301 1.00 54.47 492 ASN A C 1
ATOM 3974 O O . ASN A 1 492 ? -32.052 -4.100 25.490 1.00 54.47 492 ASN A O 1
ATOM 3978 N N . LYS A 1 493 ? -33.524 -2.727 24.512 1.00 60.88 493 LYS A N 1
ATOM 3979 C CA . LYS A 1 493 ? -33.992 -3.755 23.575 1.00 60.88 493 LYS A CA 1
ATOM 3980 C C . LYS A 1 493 ? -32.914 -3.925 22.509 1.00 60.88 493 LYS A C 1
ATOM 3982 O O . LYS A 1 493 ? -32.692 -3.003 21.724 1.00 60.88 493 LYS A O 1
ATOM 3987 N N . THR A 1 494 ? -32.243 -5.076 22.490 1.00 67.25 494 THR A N 1
ATOM 3988 C CA . THR A 1 494 ? -31.297 -5.414 21.422 1.00 67.25 494 THR A CA 1
ATOM 3989 C C . THR A 1 494 ? -32.006 -5.259 20.079 1.00 67.25 494 THR A C 1
ATOM 3991 O O . THR A 1 494 ? -33.075 -5.831 19.851 1.00 67.25 494 THR A O 1
ATOM 3994 N N . GLN A 1 495 ? -31.451 -4.422 19.206 1.00 68.44 495 GLN A N 1
ATOM 3995 C CA . GLN A 1 495 ? -32.063 -4.138 17.915 1.00 68.44 495 GLN A CA 1
ATOM 3996 C C . GLN A 1 495 ? -31.990 -5.381 17.025 1.00 68.44 495 GLN A C 1
ATOM 3998 O O . GLN A 1 495 ? -31.016 -6.129 17.066 1.00 68.44 495 GLN A O 1
ATOM 4003 N N . GLN A 1 496 ? -32.985 -5.580 16.157 1.00 72.56 496 GLN A N 1
ATOM 4004 C CA . GLN A 1 496 ? -32.998 -6.712 15.222 1.00 72.56 496 GLN A CA 1
ATOM 4005 C C . GLN A 1 496 ? -31.766 -6.722 14.295 1.00 72.56 496 GLN A C 1
ATOM 4007 O O . GLN A 1 496 ? -31.312 -7.788 13.885 1.00 72.56 496 GLN A O 1
ATOM 4012 N N . ARG A 1 497 ? -31.192 -5.544 14.006 1.00 73.75 497 ARG A N 1
ATOM 4013 C CA . ARG A 1 497 ? -29.936 -5.397 13.255 1.00 73.75 497 ARG A CA 1
ATOM 4014 C C . ARG A 1 497 ? -28.764 -6.118 13.931 1.00 73.75 497 ARG A C 1
ATOM 4016 O O . ARG A 1 497 ? -28.026 -6.810 13.242 1.00 73.75 497 ARG A O 1
ATOM 4023 N N . SER A 1 498 ? -28.670 -6.067 15.259 1.00 76.56 498 SER A N 1
ATOM 4024 C CA . SER A 1 498 ? -27.584 -6.707 16.012 1.00 76.56 498 SER A CA 1
ATOM 4025 C C . SER A 1 498 ? -27.600 -8.226 15.946 1.00 76.56 498 SER A C 1
ATOM 4027 O O . SER A 1 498 ? -26.548 -8.845 16.041 1.00 76.56 498 SER A O 1
ATOM 4029 N N . TYR A 1 499 ? -28.770 -8.828 15.725 1.00 80.75 499 TYR A N 1
ATOM 4030 C CA . TYR A 1 499 ? -28.872 -10.261 15.452 1.00 80.75 499 TYR A CA 1
ATOM 4031 C C . TYR A 1 499 ? -28.448 -10.602 14.019 1.00 80.75 499 TYR A C 1
ATOM 4033 O O . TYR A 1 499 ? -27.820 -11.630 13.799 1.00 80.75 499 TYR A O 1
ATOM 4041 N N . LYS A 1 500 ? -28.763 -9.737 13.042 1.00 79.81 500 LYS A N 1
ATOM 4042 C CA . LYS A 1 500 ? -28.367 -9.932 11.636 1.00 79.81 500 LYS A CA 1
ATOM 4043 C C . LYS A 1 500 ? -26.858 -9.803 11.423 1.00 79.81 500 LYS A C 1
ATOM 4045 O O . LYS A 1 500 ? -26.315 -10.504 10.583 1.00 79.81 500 LYS A O 1
ATOM 4050 N N . ASN A 1 501 ? -26.207 -8.931 12.188 1.00 81.75 501 ASN A N 1
ATOM 4051 C CA . ASN A 1 501 ? -24.769 -8.675 12.111 1.00 81.75 501 ASN A CA 1
ATOM 4052 C C . ASN A 1 501 ? -23.917 -9.651 12.944 1.00 81.75 501 ASN A C 1
ATOM 4054 O O . ASN A 1 501 ? -22.702 -9.486 13.010 1.00 81.75 501 ASN A O 1
ATOM 4058 N N . TYR A 1 502 ? -24.534 -10.642 13.597 1.00 90.62 502 TYR A N 1
ATOM 4059 C CA . TYR A 1 502 ? -23.832 -11.624 14.421 1.00 90.62 502 TYR A CA 1
ATOM 4060 C C . TYR A 1 502 ? -23.322 -12.775 13.551 1.00 90.62 502 TYR A C 1
ATOM 4062 O O . TYR A 1 502 ? -24.021 -13.766 13.327 1.00 90.62 502 TYR A O 1
ATOM 4070 N N . ILE A 1 503 ? -22.134 -12.592 12.983 1.00 92.44 503 ILE A N 1
ATOM 4071 C CA . ILE A 1 503 ? -21.556 -13.471 11.961 1.00 92.44 503 ILE A CA 1
ATOM 4072 C C . ILE A 1 503 ? -20.079 -13.676 12.275 1.00 92.44 503 ILE A C 1
ATOM 4074 O O . ILE A 1 503 ? -19.418 -12.764 12.770 1.00 92.44 503 ILE A O 1
ATOM 4078 N N . THR A 1 504 ? -19.559 -14.851 11.941 1.00 94.38 504 THR A N 1
ATOM 4079 C CA . THR A 1 504 ? -18.132 -15.147 12.020 1.00 94.38 504 THR A CA 1
ATOM 4080 C C . THR A 1 504 ? -17.607 -15.692 10.714 1.00 94.38 504 THR A C 1
ATOM 4082 O O . THR A 1 504 ? -18.192 -16.611 10.146 1.00 94.38 504 THR A O 1
ATOM 4085 N N . TYR A 1 505 ? -16.468 -15.165 10.283 1.00 92.94 505 TYR A N 1
ATOM 4086 C CA . TYR A 1 505 ? -15.700 -15.700 9.169 1.00 92.94 505 TYR A CA 1
ATOM 4087 C C . TYR A 1 505 ? -14.501 -16.469 9.714 1.00 92.94 505 TYR A C 1
ATOM 4089 O O . TYR A 1 505 ? -13.778 -15.955 10.563 1.00 92.94 505 TYR A O 1
ATOM 4097 N N . ARG A 1 506 ? -14.300 -17.696 9.243 1.00 91.19 506 ARG A N 1
ATOM 4098 C CA . ARG A 1 506 ? -13.070 -18.464 9.431 1.00 91.19 506 ARG A CA 1
ATOM 4099 C C . ARG A 1 506 ? -12.311 -18.446 8.114 1.00 91.19 506 ARG A C 1
ATOM 4101 O O . ARG A 1 506 ? -12.857 -18.884 7.100 1.00 91.19 506 ARG A O 1
ATOM 4108 N N . TYR A 1 507 ? -11.077 -17.975 8.167 1.00 87.50 507 TYR A N 1
ATOM 4109 C CA . TYR A 1 507 ? -10.126 -17.988 7.070 1.00 87.50 507 TYR A CA 1
ATOM 4110 C C . TYR A 1 507 ? -8.929 -18.849 7.454 1.00 87.50 507 TYR A C 1
ATOM 4112 O O . TYR A 1 507 ? -8.312 -18.606 8.486 1.00 87.50 507 TYR A O 1
ATOM 4120 N N . LEU A 1 508 ? -8.603 -19.845 6.640 1.00 85.38 508 LEU A N 1
ATOM 4121 C CA . LEU A 1 508 ? -7.342 -20.569 6.737 1.00 85.38 508 LEU A CA 1
ATOM 4122 C C . LEU A 1 508 ? -6.406 -20.026 5.644 1.00 85.38 508 LEU A C 1
ATOM 4124 O O . LEU A 1 508 ? -6.735 -20.195 4.466 1.00 85.38 508 LEU A O 1
ATOM 4128 N N . PRO A 1 509 ? -5.299 -19.345 6.001 1.00 77.56 509 PRO A N 1
ATOM 4129 C CA . PRO A 1 509 ? -4.297 -18.917 5.027 1.00 77.56 509 PRO A CA 1
ATOM 4130 C C . PRO A 1 509 ? -3.777 -20.101 4.207 1.00 77.56 509 PRO A C 1
ATOM 4132 O O . PRO A 1 509 ? -3.674 -21.208 4.737 1.00 77.56 509 PRO A O 1
ATOM 4135 N N . ASP A 1 510 ? -3.468 -19.879 2.927 1.00 73.81 510 ASP A N 1
ATOM 4136 C CA . ASP A 1 510 ? -2.689 -20.862 2.173 1.00 73.81 510 ASP A CA 1
ATOM 4137 C C . ASP A 1 510 ? -1.206 -20.798 2.556 1.00 73.81 510 ASP A C 1
ATOM 4139 O O . ASP A 1 510 ? -0.741 -19.839 3.171 1.00 73.81 510 ASP A O 1
ATOM 4143 N N . ASP A 1 511 ? -0.487 -21.856 2.199 1.00 72.94 511 ASP A N 1
ATOM 4144 C CA . ASP A 1 511 ? 0.942 -22.035 2.427 1.00 72.94 511 ASP A CA 1
ATOM 4145 C C . ASP A 1 511 ? 1.736 -22.045 1.110 1.00 72.94 511 ASP A C 1
ATOM 4147 O O . ASP A 1 511 ? 2.861 -22.544 1.066 1.00 72.94 511 ASP A O 1
ATOM 4151 N N . ILE A 1 512 ? 1.155 -21.525 0.021 1.00 76.62 512 ILE A N 1
ATOM 4152 C CA . ILE A 1 512 ? 1.769 -21.546 -1.311 1.00 76.62 512 ILE A CA 1
ATOM 4153 C C . ILE A 1 512 ? 2.618 -20.281 -1.475 1.00 76.62 512 ILE A C 1
ATOM 4155 O O . ILE A 1 512 ? 2.061 -19.198 -1.636 1.00 76.62 512 ILE A O 1
ATOM 4159 N N . PRO A 1 513 ? 3.960 -20.375 -1.468 1.00 82.88 513 PRO A N 1
ATOM 4160 C CA . PRO A 1 513 ? 4.798 -19.198 -1.610 1.00 82.88 513 PRO A CA 1
ATOM 4161 C C . PRO A 1 513 ? 4.793 -18.653 -3.045 1.00 82.88 513 PRO A C 1
ATOM 4163 O O . PRO A 1 513 ? 4.644 -19.416 -4.005 1.00 82.88 513 PRO A O 1
ATOM 4166 N N . PRO A 1 514 ? 5.028 -17.340 -3.219 1.00 89.38 514 PRO A N 1
ATOM 4167 C CA . PRO A 1 514 ? 5.249 -16.764 -4.536 1.00 89.38 514 PRO A CA 1
ATOM 4168 C C . PRO A 1 514 ? 6.586 -17.243 -5.120 1.00 89.38 514 PRO A C 1
ATOM 4170 O O . PRO A 1 514 ? 7.536 -17.523 -4.393 1.00 89.38 514 PRO A O 1
ATOM 4173 N N . GLU A 1 515 ? 6.692 -17.266 -6.446 1.00 90.38 515 GLU A N 1
ATOM 4174 C CA . GLU A 1 515 ? 7.945 -17.539 -7.155 1.00 90.38 515 GLU A CA 1
ATOM 4175 C C . GLU A 1 515 ? 8.653 -16.232 -7.523 1.00 90.38 515 GLU A C 1
ATOM 4177 O O . GLU A 1 515 ? 8.019 -15.287 -8.000 1.00 90.38 515 GLU A O 1
ATOM 4182 N N . THR A 1 516 ? 9.976 -16.175 -7.366 1.00 94.06 516 THR A N 1
ATOM 4183 C CA . THR A 1 516 ? 10.784 -15.004 -7.746 1.00 94.06 516 THR A CA 1
ATOM 4184 C C . THR A 1 516 ? 11.601 -15.274 -9.002 1.00 94.06 516 THR A C 1
ATOM 4186 O O . THR A 1 516 ? 12.213 -16.328 -9.158 1.00 94.06 516 THR A O 1
ATOM 4189 N N . GLU A 1 517 ? 11.708 -14.281 -9.880 1.00 94.00 517 GLU A N 1
ATOM 4190 C CA . GLU A 1 517 ? 12.536 -14.334 -11.081 1.00 94.00 517 GLU A CA 1
ATOM 4191 C C . GLU A 1 517 ? 13.365 -13.050 -11.218 1.00 94.00 517 GLU A C 1
ATOM 4193 O O . GLU A 1 517 ? 12.854 -11.942 -11.076 1.00 94.00 517 GLU A O 1
ATOM 4198 N N . ILE A 1 518 ? 14.662 -13.170 -11.518 1.00 94.31 518 ILE A N 1
ATOM 4199 C CA . ILE A 1 518 ? 15.512 -12.011 -11.838 1.00 94.31 518 ILE A CA 1
ATOM 4200 C C . ILE A 1 518 ? 15.371 -11.717 -13.329 1.00 94.31 518 ILE A C 1
ATOM 4202 O O . ILE A 1 518 ? 15.797 -12.506 -14.170 1.00 94.31 518 ILE A O 1
ATOM 4206 N N . THR A 1 519 ? 14.798 -10.563 -13.657 1.00 94.88 519 THR A N 1
ATOM 4207 C CA . THR A 1 519 ? 14.442 -10.188 -15.031 1.00 94.88 519 THR A CA 1
ATOM 4208 C C . THR A 1 519 ? 15.559 -9.446 -15.759 1.00 94.88 519 THR A C 1
ATOM 4210 O O . THR A 1 519 ? 15.625 -9.476 -16.988 1.00 94.88 519 THR A O 1
ATOM 4213 N N . PHE A 1 520 ? 16.465 -8.786 -15.029 1.00 94.81 520 PHE A N 1
ATOM 4214 C CA . PHE A 1 520 ? 17.574 -8.042 -15.628 1.00 94.81 520 PHE A CA 1
ATOM 4215 C C . PHE A 1 520 ? 18.800 -7.976 -14.714 1.00 94.81 520 PHE A C 1
ATOM 4217 O O . PHE A 1 520 ? 18.686 -7.605 -13.548 1.00 94.81 520 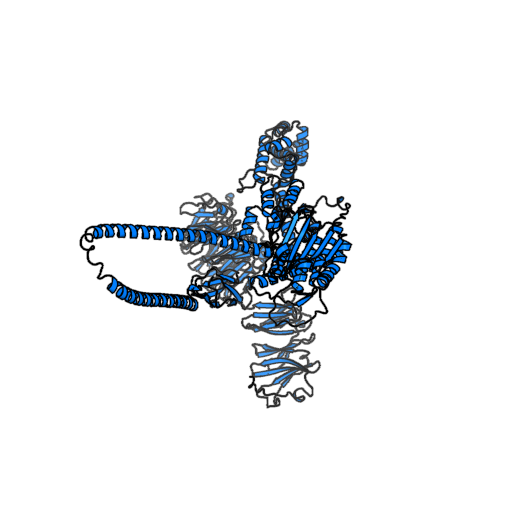PHE A O 1
ATOM 4224 N N . PHE A 1 521 ? 19.983 -8.255 -15.268 1.00 95.19 521 PHE A N 1
ATOM 4225 C CA . PHE A 1 521 ? 21.282 -8.016 -14.632 1.00 95.19 521 PHE A CA 1
ATOM 4226 C C . PHE A 1 521 ? 22.407 -7.968 -15.679 1.00 95.19 521 PHE A C 1
ATOM 4228 O O . PHE A 1 521 ? 22.268 -8.502 -16.780 1.00 95.19 521 PHE A O 1
ATOM 4235 N N . ASN A 1 522 ? 23.553 -7.391 -15.306 1.00 91.44 522 ASN A N 1
ATOM 4236 C CA . ASN A 1 522 ? 24.780 -7.438 -16.103 1.00 91.44 522 ASN A CA 1
ATOM 4237 C C . ASN A 1 522 ? 25.742 -8.504 -15.538 1.00 91.44 522 ASN A C 1
ATOM 4239 O O . ASN A 1 522 ? 26.190 -8.341 -14.401 1.00 91.44 522 ASN A O 1
ATOM 4243 N N . PRO A 1 523 ? 26.113 -9.556 -16.299 1.00 92.06 523 PRO A N 1
ATOM 4244 C CA . PRO A 1 523 ? 27.064 -10.576 -15.835 1.00 92.06 523 PRO A CA 1
ATOM 4245 C C . PRO A 1 523 ? 28.471 -10.023 -15.575 1.00 92.06 523 PRO A C 1
ATOM 4247 O O . PRO A 1 523 ? 29.184 -10.511 -14.701 1.00 92.06 523 PRO A O 1
ATOM 4250 N N . GLU A 1 524 ? 28.863 -8.994 -16.329 1.00 92.62 524 GLU A N 1
ATOM 4251 C CA . GLU A 1 524 ? 30.124 -8.278 -16.158 1.00 92.62 524 GLU A CA 1
ATOM 4252 C C . GLU A 1 524 ? 29.857 -6.806 -15.844 1.00 92.62 524 GLU A C 1
ATOM 4254 O O . GLU A 1 524 ? 29.270 -6.081 -16.649 1.00 92.62 524 GLU A O 1
ATOM 4259 N N . VAL A 1 525 ? 30.336 -6.355 -14.689 1.00 90.88 525 VAL A N 1
ATOM 4260 C CA . VAL A 1 525 ? 30.203 -4.979 -14.208 1.00 90.88 525 VAL A CA 1
ATOM 4261 C C . VAL A 1 525 ? 31.530 -4.249 -14.400 1.00 90.88 525 VAL A C 1
ATOM 4263 O O . VAL A 1 525 ? 32.616 -4.820 -14.237 1.00 90.88 525 VAL A O 1
ATOM 4266 N N . SER A 1 526 ? 31.453 -2.983 -14.796 1.00 88.25 526 SER A N 1
ATOM 4267 C CA . SER A 1 526 ? 32.616 -2.126 -15.005 1.00 88.25 526 SER A CA 1
ATOM 4268 C C . SER A 1 526 ? 33.395 -1.873 -13.699 1.00 88.25 526 SER A C 1
ATOM 4270 O O . SER A 1 526 ? 32.883 -2.123 -12.608 1.00 88.25 526 SER A O 1
ATOM 4272 N N . PRO A 1 527 ? 34.663 -1.417 -13.774 1.00 85.12 527 PRO A N 1
ATOM 4273 C CA . PRO A 1 527 ? 35.519 -1.277 -12.589 1.00 85.12 527 PRO A CA 1
ATOM 4274 C C . PRO A 1 527 ? 35.064 -0.250 -11.543 1.00 85.12 527 PRO A C 1
ATOM 4276 O O . PRO A 1 527 ? 35.610 -0.233 -10.445 1.00 85.12 527 PRO A O 1
ATOM 4279 N N . ASP A 1 528 ? 34.113 0.616 -11.885 1.00 85.12 528 ASP A N 1
ATOM 4280 C CA . ASP A 1 528 ? 33.417 1.529 -10.973 1.00 85.12 528 ASP A CA 1
ATOM 4281 C C . ASP A 1 528 ? 32.395 0.809 -10.076 1.00 85.12 528 ASP A C 1
ATOM 4283 O O . ASP A 1 528 ? 31.918 1.400 -9.115 1.00 85.12 528 ASP A O 1
ATOM 4287 N N . GLY A 1 529 ? 32.078 -0.461 -10.352 1.00 82.00 529 GLY A N 1
ATOM 4288 C CA . GLY A 1 529 ? 31.294 -1.311 -9.455 1.00 82.00 529 GLY A CA 1
ATOM 4289 C C . GLY A 1 529 ? 29.803 -0.976 -9.389 1.00 82.00 529 GLY A C 1
ATOM 4290 O O . GLY A 1 529 ? 29.130 -1.422 -8.462 1.00 82.00 529 GLY A O 1
ATOM 4291 N N . ASN A 1 530 ? 29.288 -0.205 -10.350 1.00 91.06 530 ASN A N 1
ATOM 4292 C CA . ASN A 1 530 ? 27.892 0.219 -10.394 1.00 91.06 530 ASN A CA 1
ATOM 4293 C C . ASN A 1 530 ? 27.052 -0.745 -11.243 1.00 91.06 530 ASN A C 1
ATOM 4295 O O . ASN A 1 530 ? 27.346 -0.958 -12.420 1.00 91.06 530 ASN A O 1
ATOM 4299 N N . THR A 1 531 ? 25.992 -1.321 -10.675 1.00 92.19 531 THR A N 1
ATOM 4300 C CA . THR A 1 531 ? 25.097 -2.235 -11.402 1.00 92.19 531 THR A CA 1
ATOM 4301 C C . THR A 1 531 ? 23.655 -2.143 -10.912 1.00 92.19 531 THR A C 1
ATOM 4303 O O . THR A 1 531 ? 23.398 -1.996 -9.719 1.00 92.19 531 THR A O 1
ATOM 4306 N N . LEU A 1 532 ? 22.712 -2.239 -11.849 1.00 93.88 532 LEU A N 1
ATOM 4307 C CA . LEU A 1 532 ? 21.275 -2.309 -11.591 1.00 93.88 532 LEU A CA 1
ATOM 4308 C C . LEU A 1 532 ? 20.817 -3.746 -11.821 1.00 93.88 532 LEU A C 1
ATOM 4310 O O . LEU A 1 532 ? 21.065 -4.306 -12.891 1.00 93.88 532 LEU A O 1
ATOM 4314 N N . ILE A 1 533 ? 20.113 -4.310 -10.846 1.00 94.56 533 ILE A N 1
ATOM 4315 C CA . ILE A 1 533 ? 19.509 -5.637 -10.956 1.00 94.56 533 ILE A CA 1
ATOM 4316 C C . ILE A 1 533 ? 18.006 -5.500 -10.721 1.00 94.56 533 ILE A C 1
ATOM 4318 O O . ILE A 1 533 ? 17.599 -4.778 -9.812 1.00 94.56 533 ILE A O 1
ATOM 4322 N N . ARG A 1 534 ? 17.193 -6.146 -11.566 1.00 96.38 534 ARG A N 1
ATOM 4323 C CA . ARG A 1 534 ? 15.724 -6.151 -11.482 1.00 96.38 534 ARG A CA 1
ATOM 4324 C C . ARG A 1 534 ? 15.184 -7.561 -11.313 1.00 96.38 534 ARG A C 1
ATOM 4326 O O . ARG A 1 534 ? 15.779 -8.514 -11.816 1.00 96.38 534 ARG A O 1
ATOM 4333 N N . TRP A 1 535 ? 14.047 -7.669 -10.649 1.00 96.31 535 TRP A N 1
ATOM 4334 C CA . TRP A 1 535 ? 13.349 -8.914 -10.366 1.00 96.31 535 TRP A CA 1
ATOM 4335 C C . TRP A 1 535 ? 11.838 -8.708 -10.384 1.00 96.31 535 TRP A C 1
ATOM 4337 O O . TRP A 1 535 ? 11.345 -7.597 -10.216 1.00 96.31 535 TRP A O 1
ATOM 4347 N N . GLU A 1 536 ? 11.110 -9.795 -10.584 1.00 93.88 536 GLU A N 1
ATOM 4348 C CA . GLU A 1 536 ? 9.655 -9.851 -10.551 1.00 93.88 536 GLU A CA 1
ATOM 4349 C C . GLU A 1 536 ? 9.219 -11.106 -9.796 1.00 93.88 536 GLU A C 1
ATOM 4351 O O . GLU A 1 536 ? 9.924 -12.114 -9.770 1.00 93.88 536 GLU A O 1
ATOM 4356 N N . GLY A 1 537 ? 8.058 -11.029 -9.160 1.00 88.88 537 GLY A N 1
ATOM 4357 C CA . GLY A 1 537 ? 7.423 -12.127 -8.453 1.00 88.88 537 GLY A CA 1
ATOM 4358 C C . GLY A 1 537 ? 6.167 -12.580 -9.181 1.00 88.88 537 GLY A C 1
ATOM 4359 O O . GLY A 1 537 ? 5.465 -11.778 -9.803 1.00 88.88 537 GLY A O 1
ATOM 4360 N N . LYS A 1 538 ? 5.879 -13.872 -9.094 1.00 86.19 538 LYS A N 1
ATOM 4361 C CA . LYS A 1 538 ? 4.658 -14.491 -9.597 1.00 86.19 538 LYS A CA 1
ATOM 4362 C C . LYS A 1 538 ? 4.012 -15.242 -8.449 1.00 86.19 538 LYS A C 1
ATOM 4364 O O . LYS A 1 538 ? 4.521 -16.262 -8.004 1.00 86.19 538 LYS A O 1
ATOM 4369 N N . ASP A 1 539 ? 2.874 -14.741 -7.998 1.00 80.12 539 ASP A N 1
ATOM 4370 C CA . ASP A 1 539 ? 1.942 -15.541 -7.219 1.00 80.12 539 ASP A CA 1
ATOM 4371 C C . ASP A 1 539 ? 1.045 -16.286 -8.218 1.00 80.12 539 ASP A C 1
ATOM 4373 O O . ASP A 1 539 ? 0.303 -15.669 -8.989 1.00 80.12 539 ASP A O 1
ATOM 4377 N N . PHE A 1 540 ? 1.182 -17.613 -8.263 1.00 59.50 540 PHE A N 1
ATOM 4378 C CA . PHE A 1 540 ? 0.618 -18.475 -9.305 1.00 59.50 540 PHE A CA 1
ATOM 4379 C C . PHE A 1 540 ? -0.914 -18.372 -9.412 1.00 59.50 540 PHE A C 1
ATOM 4381 O O . PHE A 1 540 ? -1.477 -18.610 -10.485 1.00 59.50 540 PHE A O 1
ATOM 4388 N N . PHE A 1 541 ? -1.593 -17.955 -8.339 1.00 60.62 541 PHE A N 1
ATOM 4389 C CA . PHE A 1 541 ? -3.044 -17.762 -8.329 1.00 60.62 541 PHE A CA 1
ATOM 4390 C C . PHE A 1 541 ? -3.486 -16.300 -8.259 1.00 60.62 541 PHE A C 1
ATOM 4392 O O . PHE A 1 541 ? -4.687 -16.036 -8.337 1.00 60.62 541 PHE A O 1
ATOM 4399 N N . GLY A 1 542 ? -2.536 -15.361 -8.199 1.00 57.88 542 GLY A N 1
ATOM 4400 C CA . GLY A 1 542 ? -2.806 -13.925 -8.171 1.00 57.88 542 GLY A CA 1
ATOM 4401 C C . GLY A 1 542 ? -3.643 -13.490 -6.971 1.00 57.88 542 GLY A C 1
ATOM 4402 O O . GLY A 1 542 ? -4.380 -12.508 -7.076 1.00 57.88 542 GLY A O 1
ATOM 4403 N N . GLU A 1 543 ? -3.569 -14.229 -5.863 1.00 64.50 543 GLU A N 1
ATOM 4404 C CA . GLU A 1 543 ? -4.257 -13.870 -4.622 1.00 64.50 543 GLU A CA 1
ATOM 4405 C C . GLU A 1 543 ? -3.636 -12.601 -4.038 1.00 64.50 543 GLU A C 1
ATOM 4407 O O . GLU A 1 543 ? -4.340 -11.691 -3.595 1.00 64.50 543 GLU A O 1
ATOM 4412 N N . SER A 1 544 ? -2.318 -12.484 -4.184 1.00 69.38 544 SER A N 1
ATOM 4413 C CA . SER A 1 544 ? -1.571 -11.246 -4.043 1.00 69.38 544 SER A CA 1
ATOM 4414 C C . SER A 1 544 ? -1.308 -10.630 -5.422 1.00 69.38 544 SER A C 1
ATOM 4416 O O . SER A 1 544 ? -0.572 -11.200 -6.233 1.00 69.38 544 SER A O 1
ATOM 4418 N N . PRO A 1 545 ? -1.865 -9.440 -5.723 1.00 73.06 545 PRO A N 1
ATOM 4419 C CA . PRO A 1 545 ? -1.476 -8.680 -6.905 1.00 73.06 545 PRO A CA 1
ATOM 4420 C C . PRO A 1 545 ? 0.045 -8.498 -6.953 1.00 73.06 545 PRO A C 1
ATOM 4422 O O . PRO A 1 545 ? 0.660 -8.230 -5.925 1.00 73.06 545 PRO A O 1
ATOM 4425 N N . VAL A 1 546 ? 0.651 -8.563 -8.144 1.00 76.94 546 VAL A N 1
ATOM 4426 C CA . VAL A 1 546 ? 2.116 -8.425 -8.324 1.00 76.94 546 VAL A CA 1
ATOM 4427 C C . VAL A 1 546 ? 2.661 -7.129 -7.700 1.00 76.94 546 VAL A C 1
ATOM 4429 O O . VAL A 1 546 ? 3.776 -7.104 -7.186 1.00 76.94 546 VAL A O 1
ATOM 4432 N N . GLU A 1 547 ? 1.855 -6.065 -7.697 1.00 74.81 547 GLU A N 1
ATOM 4433 C CA . GLU A 1 547 ? 2.157 -4.758 -7.089 1.00 74.81 547 GLU A CA 1
ATOM 4434 C C . GLU A 1 547 ? 2.230 -4.788 -5.551 1.00 74.81 547 GLU A C 1
ATOM 4436 O O . GLU A 1 547 ? 2.802 -3.886 -4.940 1.00 74.81 547 GLU A O 1
ATOM 4441 N N . LYS A 1 548 ? 1.632 -5.808 -4.926 1.00 79.06 548 LYS A N 1
ATOM 4442 C CA . LYS A 1 548 ? 1.612 -6.028 -3.476 1.00 79.06 548 LYS A CA 1
ATOM 4443 C C . LYS A 1 548 ? 2.632 -7.070 -3.006 1.00 79.06 548 LYS A C 1
ATOM 4445 O O . LYS A 1 548 ? 2.759 -7.264 -1.803 1.00 79.06 548 LYS A O 1
ATOM 4450 N N . LEU A 1 549 ? 3.355 -7.724 -3.919 1.00 87.69 549 LEU A N 1
ATOM 4451 C CA . LEU A 1 549 ? 4.453 -8.613 -3.543 1.00 87.69 549 LEU A CA 1
ATOM 4452 C C . LEU A 1 549 ? 5.621 -7.797 -2.990 1.00 87.69 549 LEU A C 1
ATOM 4454 O O . LEU A 1 549 ? 6.024 -6.789 -3.576 1.00 87.69 549 LEU A O 1
ATOM 4458 N N . ALA A 1 550 ? 6.188 -8.272 -1.887 1.00 88.00 550 ALA A N 1
ATOM 4459 C CA . ALA A 1 550 ? 7.362 -7.677 -1.274 1.00 88.00 550 ALA A CA 1
ATOM 4460 C C . ALA A 1 550 ? 8.595 -8.553 -1.535 1.00 88.00 550 ALA A C 1
ATOM 4462 O O . ALA A 1 550 ? 8.508 -9.774 -1.554 1.00 88.00 550 ALA A O 1
ATOM 4463 N N . TYR A 1 551 ? 9.766 -7.950 -1.713 1.00 93.06 551 TYR A N 1
ATOM 4464 C CA . TYR A 1 551 ? 11.002 -8.624 -2.104 1.00 93.06 551 TYR A CA 1
ATOM 4465 C C . TYR A 1 551 ? 12.119 -8.353 -1.115 1.00 93.06 551 TYR A C 1
ATOM 4467 O O . TYR A 1 551 ? 12.357 -7.214 -0.728 1.00 93.06 551 TYR A O 1
ATOM 4475 N N . SER A 1 552 ? 12.850 -9.394 -0.745 1.00 93.12 552 SER A N 1
ATOM 4476 C CA . SER A 1 552 ? 14.051 -9.309 0.077 1.00 93.12 552 SER A CA 1
ATOM 4477 C C . SER A 1 552 ? 15.230 -9.860 -0.714 1.00 93.12 552 SER A C 1
ATOM 4479 O O . SER A 1 552 ? 15.100 -10.860 -1.422 1.00 93.12 552 SER A O 1
ATOM 4481 N N . TYR A 1 553 ? 16.393 -9.224 -0.599 1.00 95.25 553 TYR A N 1
ATOM 4482 C CA . TYR A 1 553 ? 17.605 -9.660 -1.284 1.00 95.25 553 TYR A CA 1
ATOM 4483 C C . TYR A 1 553 ? 18.787 -9.783 -0.324 1.00 95.25 553 TYR A C 1
ATOM 4485 O O . TYR A 1 553 ? 18.839 -9.162 0.735 1.00 95.25 553 TYR A O 1
ATOM 4493 N N . ARG A 1 554 ? 19.776 -10.595 -0.698 1.00 94.94 554 ARG A N 1
ATOM 4494 C CA . ARG A 1 554 ? 21.065 -10.679 -0.001 1.00 94.94 554 ARG A CA 1
ATOM 4495 C C . ARG A 1 554 ? 22.204 -10.923 -0.969 1.00 94.94 554 ARG A C 1
ATOM 4497 O O . ARG A 1 554 ? 22.038 -11.594 -1.987 1.00 94.94 554 ARG A O 1
ATOM 4504 N N . ILE A 1 555 ? 23.385 -10.434 -0.609 1.00 94.31 555 ILE A N 1
ATOM 4505 C CA . ILE A 1 555 ? 24.608 -10.615 -1.390 1.00 94.31 555 ILE A CA 1
ATOM 4506 C C . ILE A 1 555 ? 25.598 -11.508 -0.638 1.00 94.31 555 ILE A C 1
ATOM 4508 O O . ILE A 1 555 ? 25.764 -11.386 0.575 1.00 94.31 555 ILE A O 1
ATOM 4512 N N . ASN A 1 556 ? 26.237 -12.435 -1.352 1.00 92.62 556 ASN A N 1
ATOM 4513 C CA . ASN A 1 556 ? 27.276 -13.342 -0.851 1.00 92.62 556 ASN A CA 1
ATOM 4514 C C . ASN A 1 556 ? 26.889 -14.128 0.420 1.00 92.62 556 ASN A C 1
ATOM 4516 O O . ASN A 1 556 ? 27.747 -14.446 1.240 1.00 92.62 556 ASN A O 1
ATOM 4520 N N . GLY A 1 557 ? 25.600 -14.448 0.585 1.00 88.62 557 GLY A N 1
ATOM 4521 C CA . GLY A 1 557 ? 25.094 -15.189 1.746 1.00 88.62 557 GLY A CA 1
ATOM 4522 C C . GLY A 1 557 ? 25.023 -14.383 3.049 1.00 88.62 557 GLY A C 1
ATOM 4523 O O . GLY A 1 557 ? 24.942 -14.989 4.114 1.00 88.62 557 GLY A O 1
ATOM 4524 N N . GLY A 1 558 ? 25.061 -13.047 2.981 1.00 90.62 558 GLY A N 1
ATOM 4525 C CA . GLY A 1 558 ? 24.843 -12.170 4.134 1.00 90.62 558 GLY A CA 1
ATOM 4526 C C . GLY A 1 558 ? 23.410 -12.210 4.688 1.00 90.62 558 GLY A C 1
ATOM 4527 O O . GLY A 1 558 ? 22.590 -13.042 4.295 1.00 90.62 558 GLY A O 1
ATOM 4528 N N . ALA A 1 559 ? 23.102 -11.286 5.601 1.00 90.44 559 ALA A N 1
ATOM 4529 C CA . ALA A 1 559 ? 21.738 -11.101 6.092 1.00 90.44 559 ALA A CA 1
ATOM 4530 C C . ALA A 1 559 ? 20.800 -10.681 4.949 1.00 90.44 559 ALA A C 1
ATOM 4532 O O . ALA A 1 559 ? 21.212 -9.990 4.014 1.00 90.44 559 ALA A O 1
ATOM 4533 N N . TRP A 1 560 ? 19.549 -11.125 5.030 1.00 91.19 560 TRP A N 1
ATOM 4534 C CA . TRP A 1 560 ? 18.488 -10.664 4.142 1.00 91.19 560 TRP A CA 1
ATOM 4535 C C . TRP A 1 560 ? 18.199 -9.188 4.406 1.00 91.19 560 TRP A C 1
ATOM 4537 O O . TRP A 1 560 ? 18.156 -8.767 5.562 1.00 91.19 560 TRP A O 1
ATOM 4547 N N . SER A 1 561 ? 18.017 -8.407 3.343 1.00 89.94 561 SER A N 1
ATOM 4548 C CA . SER A 1 561 ? 17.454 -7.067 3.465 1.00 89.94 561 SER A CA 1
ATOM 4549 C C . SER A 1 561 ? 16.042 -7.163 4.048 1.00 89.94 561 SER A C 1
ATOM 4551 O O . SER A 1 561 ? 15.378 -8.193 3.856 1.00 89.94 561 SER A O 1
ATOM 4553 N N . PRO A 1 562 ? 15.522 -6.089 4.659 1.00 83.38 562 PRO A N 1
ATOM 4554 C CA . PRO A 1 562 ? 14.085 -5.947 4.807 1.00 83.38 562 PRO A CA 1
ATOM 4555 C C . PRO A 1 562 ? 13.430 -6.211 3.447 1.00 83.38 562 PRO A C 1
ATOM 4557 O O . PRO A 1 562 ? 13.961 -5.810 2.405 1.00 83.38 562 PRO A O 1
ATOM 4560 N N . PHE A 1 563 ? 12.299 -6.910 3.440 1.00 86.00 563 PHE A N 1
ATOM 4561 C CA . PHE A 1 563 ? 11.413 -6.911 2.278 1.00 86.00 563 PHE A CA 1
ATOM 4562 C C . PHE A 1 563 ? 11.124 -5.458 1.808 1.00 86.00 563 PHE A C 1
ATOM 4564 O O . PHE A 1 563 ? 11.108 -4.540 2.618 1.00 86.00 563 PHE A O 1
ATOM 4571 N N . THR A 1 564 ? 10.887 -5.196 0.535 1.00 83.19 564 THR A N 1
ATOM 4572 C CA . THR A 1 564 ? 10.344 -3.914 0.049 1.00 83.19 564 THR A CA 1
ATOM 4573 C C . THR A 1 564 ? 9.500 -4.189 -1.185 1.00 83.19 564 THR A C 1
ATOM 4575 O O . THR A 1 564 ? 9.650 -5.232 -1.811 1.00 83.19 564 THR A O 1
ATOM 4578 N N . ASN A 1 565 ? 8.637 -3.265 -1.593 1.00 86.44 565 ASN A N 1
ATOM 4579 C CA . ASN A 1 565 ? 7.901 -3.435 -2.853 1.00 86.44 565 ASN A CA 1
ATOM 4580 C C . ASN A 1 565 ? 8.783 -3.096 -4.074 1.00 86.44 565 ASN A C 1
ATOM 4582 O O . ASN A 1 565 ? 8.291 -3.022 -5.201 1.00 86.44 565 ASN A O 1
ATOM 4586 N N . ASP A 1 566 ? 10.087 -2.868 -3.869 1.00 87.56 566 ASP A N 1
ATOM 4587 C CA . ASP A 1 566 ? 11.006 -2.544 -4.947 1.00 87.56 566 ASP A CA 1
ATOM 4588 C C . ASP A 1 566 ? 11.290 -3.789 -5.782 1.00 87.56 566 ASP A C 1
ATOM 4590 O O . ASP A 1 566 ? 11.743 -4.822 -5.294 1.00 87.56 566 ASP A O 1
ATOM 4594 N N . GLN A 1 567 ? 11.090 -3.652 -7.085 1.00 92.62 567 GLN A N 1
ATOM 4595 C CA . GLN A 1 567 ? 11.408 -4.672 -8.087 1.00 92.62 567 GLN A CA 1
ATOM 4596 C C . GLN A 1 567 ? 12.848 -4.551 -8.609 1.00 92.62 567 GLN A C 1
ATOM 4598 O O . GLN A 1 567 ? 13.213 -5.122 -9.637 1.00 92.62 567 GLN A O 1
ATOM 4603 N N . HIS A 1 568 ? 13.674 -3.725 -7.965 1.00 93.06 568 HIS A N 1
ATOM 4604 C CA . HIS A 1 568 ? 15.048 -3.497 -8.381 1.00 93.06 568 HIS A CA 1
ATOM 4605 C C . HIS A 1 568 ? 15.921 -2.972 -7.249 1.00 93.06 568 HIS A C 1
ATOM 4607 O O . HIS A 1 568 ? 15.446 -2.319 -6.325 1.00 93.06 568 HIS A O 1
ATOM 4613 N N . HIS A 1 569 ? 17.230 -3.169 -7.385 1.00 93.44 569 HIS A N 1
ATOM 4614 C CA . HIS A 1 569 ? 18.217 -2.513 -6.539 1.00 93.44 569 HIS A CA 1
ATOM 4615 C C . HIS A 1 569 ? 19.439 -2.080 -7.344 1.00 93.44 569 HIS A C 1
ATOM 4617 O O . HIS A 1 569 ? 19.899 -2.784 -8.250 1.00 93.44 569 HIS A O 1
ATOM 4623 N N . THR A 1 570 ? 19.959 -0.900 -7.004 1.00 92.25 570 THR A N 1
ATOM 4624 C CA . THR A 1 570 ? 21.169 -0.340 -7.611 1.00 92.25 570 THR A CA 1
ATOM 4625 C C . THR A 1 570 ? 22.321 -0.480 -6.631 1.00 92.25 570 THR A C 1
ATOM 4627 O O . THR A 1 570 ? 22.370 0.214 -5.619 1.00 92.25 570 THR A O 1
ATOM 4630 N N . PHE A 1 571 ? 23.266 -1.358 -6.948 1.00 91.19 571 PHE A N 1
ATOM 4631 C CA . PHE A 1 571 ? 24.518 -1.461 -6.212 1.00 91.19 571 PHE A CA 1
ATOM 4632 C C . PHE A 1 571 ? 25.492 -0.412 -6.738 1.00 91.19 571 PHE A C 1
ATOM 4634 O O . PHE A 1 571 ? 25.711 -0.321 -7.947 1.00 91.19 571 PHE A O 1
ATOM 4641 N N . LEU A 1 572 ? 26.083 0.359 -5.828 1.00 88.88 572 LEU A N 1
ATOM 4642 C CA . LEU A 1 572 ? 27.070 1.385 -6.147 1.00 88.88 572 LEU A CA 1
ATOM 4643 C C . LEU A 1 572 ? 28.434 0.998 -5.578 1.00 88.88 572 LEU A C 1
ATOM 4645 O O . LEU A 1 572 ? 28.520 0.508 -4.451 1.00 88.88 572 LEU A O 1
ATOM 4649 N N . SER A 1 573 ? 29.499 1.258 -6.336 1.00 88.19 573 SER A N 1
ATOM 4650 C CA . SER A 1 573 ? 30.888 1.127 -5.871 1.00 88.19 573 SER A CA 1
ATOM 4651 C C . SER A 1 573 ? 31.266 -0.258 -5.318 1.00 88.19 573 SER A C 1
ATOM 4653 O O . SER A 1 573 ? 32.036 -0.360 -4.357 1.00 88.19 573 SER A O 1
ATOM 4655 N N . LEU A 1 574 ? 30.751 -1.345 -5.906 1.00 89.38 574 LEU A N 1
ATOM 4656 C CA . LEU A 1 574 ? 31.175 -2.700 -5.545 1.00 89.38 574 LEU A CA 1
ATOM 4657 C C . LEU A 1 574 ? 32.676 -2.899 -5.806 1.00 89.38 574 LEU A C 1
ATOM 4659 O O . LEU A 1 574 ? 33.223 -2.460 -6.818 1.00 89.38 574 LEU A O 1
ATOM 4663 N N . SER A 1 575 ? 33.354 -3.594 -4.894 1.00 89.50 575 SER A N 1
ATOM 4664 C CA . SER A 1 575 ? 34.763 -3.934 -5.071 1.00 89.50 575 SER A CA 1
ATOM 4665 C C . SER A 1 575 ? 34.944 -4.989 -6.166 1.00 89.50 575 SER A C 1
ATOM 4667 O O . SER A 1 575 ? 34.047 -5.753 -6.495 1.00 89.50 575 SER A O 1
ATOM 4669 N N . SER A 1 576 ? 36.122 -5.044 -6.785 1.00 90.81 576 SER A N 1
ATOM 4670 C CA . SER A 1 576 ? 36.374 -6.035 -7.836 1.00 90.81 576 SER A CA 1
ATOM 4671 C C . SER A 1 576 ? 36.319 -7.461 -7.282 1.00 90.81 576 SER A C 1
ATOM 4673 O O . SER A 1 576 ? 37.064 -7.774 -6.349 1.00 90.81 576 SER A O 1
ATOM 4675 N N . GLY A 1 577 ? 35.515 -8.337 -7.880 1.00 91.75 577 GLY A N 1
ATOM 4676 C CA . GLY A 1 577 ? 35.309 -9.696 -7.385 1.00 91.75 577 GLY A CA 1
ATOM 4677 C C . GLY A 1 577 ? 34.057 -10.358 -7.953 1.00 91.75 577 GLY A C 1
ATOM 4678 O O . GLY A 1 577 ? 33.334 -9.758 -8.746 1.00 91.75 577 GLY A O 1
ATOM 4679 N N . ASN A 1 578 ? 33.831 -11.612 -7.562 1.00 94.69 578 ASN A N 1
ATOM 4680 C CA . ASN A 1 578 ? 32.609 -12.347 -7.886 1.00 94.69 578 ASN A CA 1
ATOM 4681 C C . ASN A 1 578 ? 31.561 -12.095 -6.805 1.00 94.69 578 ASN A C 1
ATOM 4683 O O . ASN A 1 578 ? 31.873 -12.160 -5.613 1.00 94.69 578 ASN A O 1
ATOM 4687 N N . TYR A 1 579 ? 30.328 -11.862 -7.232 1.00 95.44 579 TYR A N 1
ATOM 4688 C CA . TYR A 1 579 ? 29.187 -11.647 -6.361 1.00 95.44 579 TYR A CA 1
ATOM 4689 C C . TYR A 1 579 ? 28.076 -12.626 -6.690 1.00 95.44 579 TYR A C 1
ATOM 4691 O O . TYR A 1 579 ? 27.808 -12.914 -7.855 1.00 95.44 579 TYR A O 1
ATOM 4699 N N . LYS A 1 580 ? 27.411 -13.102 -5.640 1.00 96.50 580 LYS A N 1
ATOM 4700 C CA . LYS A 1 580 ? 26.210 -13.925 -5.720 1.00 96.50 580 LYS A CA 1
ATOM 4701 C C . LYS A 1 580 ? 25.061 -13.179 -5.061 1.00 96.50 580 LYS A C 1
ATOM 4703 O O . LYS A 1 580 ? 25.078 -12.994 -3.844 1.00 96.50 580 LYS A O 1
ATOM 4708 N N . LEU A 1 581 ? 24.085 -12.752 -5.851 1.00 96.75 581 LEU A N 1
ATOM 4709 C CA . LEU A 1 581 ? 22.854 -12.141 -5.361 1.00 96.75 581 LEU A CA 1
ATOM 4710 C C . LEU A 1 581 ? 21.760 -13.207 -5.284 1.00 96.75 581 LEU A C 1
ATOM 4712 O O . LEU A 1 581 ? 21.621 -14.033 -6.186 1.00 96.75 581 LEU A O 1
ATOM 4716 N N . GLN A 1 582 ? 20.992 -13.176 -4.201 1.00 97.38 582 GLN A N 1
ATOM 4717 C CA . GLN A 1 582 ? 19.778 -13.967 -4.040 1.00 97.38 582 GLN A CA 1
ATOM 4718 C C . GLN A 1 582 ? 18.614 -13.029 -3.742 1.00 97.38 582 GLN A C 1
ATOM 4720 O O . GLN A 1 582 ? 18.789 -12.106 -2.947 1.00 97.38 582 GLN A O 1
ATOM 4725 N N . VAL A 1 583 ? 17.458 -13.272 -4.351 1.00 96.88 583 VAL A N 1
ATOM 4726 C CA . VAL A 1 583 ? 16.229 -12.489 -4.166 1.00 96.88 583 VAL A CA 1
ATOM 4727 C C . VAL A 1 583 ? 15.070 -13.444 -3.904 1.00 96.88 583 VAL A C 1
ATOM 4729 O O . VAL A 1 583 ? 14.974 -14.467 -4.571 1.00 96.88 583 VAL A O 1
ATOM 4732 N N . ARG A 1 584 ? 14.208 -13.123 -2.942 1.00 94.62 584 ARG A N 1
ATOM 4733 C CA . ARG A 1 584 ? 12.981 -13.869 -2.631 1.00 94.62 584 ARG A CA 1
ATOM 4734 C C . ARG A 1 584 ? 11.798 -12.923 -2.503 1.00 94.62 584 ARG A C 1
ATOM 4736 O O . ARG A 1 584 ? 11.963 -11.820 -1.982 1.00 94.62 584 ARG A O 1
ATOM 4743 N N . ALA A 1 585 ? 10.634 -13.370 -2.942 1.00 93.12 585 ALA A N 1
ATOM 4744 C CA . ALA A 1 585 ? 9.368 -12.679 -2.800 1.00 93.12 585 ALA A CA 1
ATOM 4745 C C . ALA A 1 585 ? 8.614 -13.162 -1.552 1.00 93.12 585 ALA A C 1
ATOM 4747 O O . ALA A 1 585 ? 8.875 -14.244 -1.025 1.00 93.12 585 ALA A O 1
ATOM 4748 N N . MET A 1 586 ? 7.690 -12.334 -1.086 1.00 88.56 586 MET A N 1
ATOM 4749 C CA . MET A 1 586 ? 6.723 -12.612 -0.038 1.00 88.56 586 MET A CA 1
ATOM 4750 C C . MET A 1 586 ? 5.363 -12.084 -0.486 1.00 88.56 586 MET A C 1
ATOM 4752 O O . MET A 1 586 ? 5.276 -10.985 -1.045 1.00 88.56 586 MET A O 1
ATOM 4756 N N . ASP A 1 587 ? 4.324 -12.878 -0.267 1.00 86.00 587 ASP A N 1
ATOM 4757 C CA . ASP A 1 587 ? 2.946 -12.528 -0.605 1.00 86.00 587 ASP A CA 1
ATOM 4758 C C . ASP A 1 587 ? 2.214 -11.836 0.567 1.00 86.00 587 ASP A C 1
ATOM 4760 O O . ASP A 1 587 ? 2.786 -11.591 1.631 1.00 86.00 587 ASP A O 1
ATOM 4764 N N . MET A 1 588 ? 0.932 -11.503 0.384 1.00 77.12 588 MET A N 1
ATOM 4765 C CA . MET A 1 588 ? 0.082 -10.909 1.430 1.00 77.12 588 MET A CA 1
ATOM 4766 C C . MET A 1 588 ? -0.284 -11.903 2.552 1.00 77.12 588 MET A C 1
ATOM 4768 O O . MET A 1 588 ? -0.725 -11.480 3.625 1.00 77.12 588 MET A O 1
ATOM 4772 N N . GLY A 1 589 ? -0.115 -13.209 2.312 1.00 72.12 589 GLY A N 1
ATOM 4773 C CA . GLY A 1 589 ? -0.225 -14.292 3.296 1.00 72.12 589 GLY A CA 1
ATOM 4774 C C . GLY A 1 589 ? 1.036 -14.460 4.152 1.00 72.12 589 GLY A C 1
ATOM 4775 O O . GLY A 1 589 ? 0.976 -15.066 5.225 1.00 72.12 589 GLY A O 1
ATOM 4776 N N . PHE A 1 590 ? 2.129 -13.792 3.763 1.00 72.94 590 PHE A N 1
ATOM 4777 C CA . PHE A 1 590 ? 3.479 -13.897 4.315 1.00 72.94 590 PHE A CA 1
ATOM 4778 C C . PHE A 1 590 ? 4.158 -15.234 4.018 1.00 72.94 590 PHE A C 1
ATOM 4780 O O . PHE A 1 590 ? 5.115 -15.619 4.696 1.00 72.94 590 PHE A O 1
ATOM 4787 N N . ASN A 1 591 ? 3.706 -15.918 2.972 1.00 80.56 591 ASN A N 1
ATOM 4788 C CA . ASN A 1 591 ? 4.444 -17.028 2.408 1.00 80.56 591 ASN A CA 1
ATOM 4789 C C . ASN A 1 591 ? 5.667 -16.455 1.698 1.00 80.56 591 ASN A C 1
ATOM 4791 O O . ASN A 1 591 ? 5.567 -15.546 0.871 1.00 80.56 591 ASN A O 1
ATOM 4795 N N . VAL A 1 592 ? 6.842 -16.959 2.059 1.00 86.81 592 VAL A N 1
ATOM 4796 C CA . VAL A 1 592 ? 8.121 -16.498 1.520 1.00 86.81 592 VAL A CA 1
ATOM 4797 C C . VAL A 1 592 ? 8.638 -17.535 0.538 1.00 86.81 592 VAL A C 1
ATOM 4799 O O . VAL A 1 592 ? 8.674 -18.716 0.868 1.00 86.81 592 VAL A O 1
ATOM 4802 N N . ASP A 1 593 ? 9.109 -17.089 -0.626 1.00 89.50 593 ASP A N 1
ATOM 4803 C CA . ASP A 1 593 ? 9.766 -17.951 -1.612 1.00 89.50 593 ASP A CA 1
ATOM 4804 C C . ASP A 1 593 ? 10.931 -18.725 -0.967 1.00 89.50 593 ASP A C 1
ATOM 4806 O O . ASP A 1 593 ? 11.970 -18.158 -0.593 1.00 89.50 593 ASP A O 1
ATOM 4810 N N . GLU A 1 594 ? 10.744 -20.038 -0.821 1.00 87.31 594 GLU A N 1
ATOM 4811 C CA . GLU A 1 594 ? 11.745 -20.956 -0.276 1.00 87.31 594 GLU A CA 1
ATOM 4812 C C . GLU A 1 594 ? 12.927 -21.153 -1.239 1.00 87.31 594 GLU A C 1
ATOM 4814 O O . GLU A 1 594 ? 14.036 -21.511 -0.823 1.00 87.31 594 GLU A O 1
ATOM 4819 N N . THR A 1 595 ? 12.706 -20.891 -2.528 1.00 90.19 595 THR A N 1
ATOM 4820 C CA . THR A 1 595 ? 13.646 -21.090 -3.630 1.00 90.19 595 THR A CA 1
ATOM 4821 C C . THR A 1 595 ? 14.047 -19.755 -4.260 1.00 90.19 595 THR A C 1
ATOM 4823 O O . THR A 1 595 ? 13.716 -19.490 -5.414 1.00 90.19 595 THR A O 1
ATOM 4826 N N . PRO A 1 596 ? 14.828 -18.913 -3.551 1.00 92.81 596 PRO A N 1
ATOM 4827 C CA . PRO A 1 596 ? 15.156 -17.575 -4.023 1.00 92.81 596 PRO A CA 1
ATOM 4828 C C . PRO A 1 596 ? 15.802 -17.597 -5.408 1.00 92.81 596 PRO A C 1
ATOM 4830 O O . PRO A 1 596 ? 16.715 -18.390 -5.662 1.00 92.81 596 PRO A O 1
ATOM 4833 N N . ALA A 1 597 ? 15.426 -16.643 -6.255 1.00 95.75 597 ALA A N 1
ATOM 4834 C CA . ALA A 1 597 ? 16.100 -16.377 -7.514 1.00 95.75 597 ALA A CA 1
ATOM 4835 C C . ALA A 1 597 ? 17.574 -16.042 -7.260 1.00 95.75 597 ALA A C 1
ATOM 4837 O O . ALA A 1 597 ? 17.906 -15.197 -6.426 1.00 95.75 597 ALA A O 1
ATOM 4838 N N . VAL A 1 598 ? 18.478 -16.704 -7.981 1.00 96.06 598 VAL A N 1
ATOM 4839 C CA . VAL A 1 598 ? 19.925 -16.556 -7.793 1.00 96.06 598 VAL A CA 1
ATOM 4840 C C . VAL A 1 598 ? 20.574 -16.058 -9.070 1.00 96.06 598 VAL A C 1
ATOM 4842 O O . VAL A 1 598 ? 20.339 -16.603 -10.146 1.00 96.06 598 VAL A O 1
ATOM 4845 N N . VAL A 1 599 ? 21.466 -15.079 -8.931 1.00 95.81 599 VAL A N 1
ATOM 4846 C CA . VAL A 1 599 ? 22.328 -14.628 -10.021 1.00 95.81 599 VAL A CA 1
ATOM 4847 C C . VAL A 1 599 ? 23.763 -14.417 -9.556 1.00 95.81 599 VAL A C 1
ATOM 4849 O O . VAL A 1 599 ? 24.016 -13.978 -8.433 1.00 95.81 599 VAL A O 1
ATOM 4852 N N . GLU A 1 600 ? 24.711 -14.729 -10.434 1.00 96.44 600 GLU A N 1
ATOM 4853 C CA . GLU A 1 600 ? 26.138 -14.503 -10.216 1.00 96.44 600 GLU A CA 1
ATOM 4854 C C . GLU A 1 600 ? 26.659 -13.488 -11.238 1.00 96.44 600 GLU A C 1
ATOM 4856 O O . GLU A 1 600 ? 26.380 -13.595 -12.434 1.00 96.44 600 GLU A O 1
ATOM 4861 N N . PHE A 1 601 ? 27.402 -12.488 -10.766 1.00 95.38 601 PHE A N 1
ATOM 4862 C CA . PHE A 1 601 ? 28.006 -11.458 -11.609 1.00 95.38 601 PHE A CA 1
ATOM 4863 C C . PHE A 1 601 ? 29.411 -11.100 -11.122 1.00 95.38 601 PHE A C 1
ATOM 4865 O O . PHE A 1 601 ? 29.768 -11.305 -9.959 1.00 95.38 601 PHE A O 1
ATOM 4872 N N . TRP A 1 602 ? 30.229 -10.564 -12.023 1.00 95.06 602 TRP A N 1
ATOM 4873 C CA . TRP A 1 602 ? 31.634 -10.267 -11.771 1.00 95.06 602 TRP A CA 1
ATOM 4874 C C . TRP A 1 602 ? 31.948 -8.788 -11.999 1.00 95.06 602 TRP A C 1
ATOM 4876 O O . TRP A 1 602 ? 31.674 -8.238 -13.064 1.00 95.06 602 TRP A O 1
ATOM 4886 N N . VAL A 1 603 ? 32.572 -8.147 -11.008 1.00 94.31 603 VAL A N 1
ATOM 4887 C CA . VAL A 1 603 ? 33.058 -6.764 -11.096 1.00 94.31 603 VAL A CA 1
ATOM 4888 C C . VAL A 1 603 ? 34.517 -6.763 -11.543 1.00 94.31 603 VAL A C 1
ATOM 4890 O O . VAL A 1 603 ? 35.397 -7.309 -10.863 1.00 94.31 603 VAL A O 1
ATOM 4893 N N . LYS A 1 604 ? 34.788 -6.121 -12.686 1.00 90.81 604 LYS A N 1
ATOM 4894 C CA . LYS A 1 604 ? 36.129 -6.066 -13.280 1.00 90.81 604 LYS A CA 1
ATOM 4895 C C . LYS A 1 604 ? 37.126 -5.373 -12.345 1.00 90.81 604 LYS A C 1
ATOM 4897 O O . LYS A 1 604 ? 36.812 -4.338 -11.761 1.00 90.81 604 LYS A O 1
ATOM 4902 N N . PRO A 1 605 ? 38.368 -5.877 -12.224 1.00 87.75 605 PRO A N 1
ATOM 4903 C CA . PRO A 1 605 ? 39.405 -5.171 -11.490 1.00 87.75 605 PRO A CA 1
ATOM 4904 C C . PRO A 1 605 ? 39.757 -3.838 -12.169 1.00 87.75 605 PRO A C 1
ATOM 4906 O O . PRO A 1 605 ? 39.676 -3.742 -13.402 1.00 87.75 605 PRO A O 1
ATOM 4909 N N . PRO A 1 606 ? 40.204 -2.830 -11.394 1.00 84.38 606 PRO A N 1
ATOM 4910 C CA . PRO A 1 606 ? 40.719 -1.578 -11.934 1.00 84.38 606 PRO A CA 1
ATOM 4911 C C . PRO A 1 606 ? 41.767 -1.820 -13.018 1.00 84.38 606 PRO A C 1
ATOM 4913 O O . PRO A 1 606 ? 42.551 -2.767 -12.922 1.00 84.38 606 PRO A O 1
ATOM 4916 N N . VAL A 1 607 ? 41.813 -0.939 -14.020 1.00 83.25 607 VAL A N 1
ATOM 4917 C CA . VAL A 1 607 ? 42.657 -1.087 -15.221 1.00 83.25 607 VAL A CA 1
ATOM 4918 C C . VAL A 1 607 ? 44.113 -1.426 -14.879 1.00 83.25 607 VAL A C 1
ATOM 4920 O O . VAL A 1 607 ? 44.704 -2.308 -15.494 1.00 83.25 607 VAL A O 1
ATOM 4923 N N . TRP A 1 608 ? 44.668 -0.816 -13.831 1.00 80.44 608 TRP A N 1
ATOM 4924 C CA . TRP A 1 608 ? 46.054 -1.021 -13.407 1.00 80.44 608 TRP A CA 1
ATOM 4925 C C . TRP A 1 608 ? 46.361 -2.406 -12.807 1.00 80.44 608 TRP A C 1
ATOM 4927 O O . TRP A 1 608 ? 47.525 -2.796 -12.750 1.00 80.44 608 TRP A O 1
ATOM 4937 N N . LYS A 1 609 ? 45.343 -3.171 -12.386 1.00 81.38 609 LYS A N 1
ATOM 4938 C CA . LYS A 1 609 ? 45.478 -4.575 -11.949 1.00 81.38 609 LYS A CA 1
ATOM 4939 C C . LYS A 1 609 ? 45.271 -5.577 -13.088 1.00 81.38 609 LYS A C 1
ATOM 4941 O O . LYS A 1 609 ? 45.435 -6.777 -12.875 1.00 81.38 609 LYS A O 1
ATOM 4946 N N . GLN A 1 610 ? 44.877 -5.126 -14.279 1.00 83.00 610 GLN A N 1
ATOM 4947 C CA . GLN A 1 610 ? 44.597 -6.015 -15.405 1.00 83.00 610 GLN A CA 1
ATOM 4948 C C . GLN A 1 610 ? 45.898 -6.470 -16.082 1.00 83.00 610 GLN A C 1
ATOM 4950 O O . GLN A 1 610 ? 46.840 -5.695 -16.257 1.00 83.00 610 GLN A O 1
ATOM 4955 N N . GLY A 1 611 ? 45.950 -7.738 -16.501 1.00 82.69 611 GLY A N 1
ATOM 4956 C CA . GLY A 1 611 ? 47.175 -8.363 -17.019 1.00 82.69 611 GLY A CA 1
ATOM 4957 C C . GLY A 1 611 ? 47.765 -7.681 -18.259 1.00 82.69 611 GLY A C 1
ATOM 4958 O O . GLY A 1 611 ? 48.988 -7.624 -18.404 1.00 82.69 611 GLY A O 1
ATOM 4959 N N . TRP A 1 612 ? 46.927 -7.108 -19.128 1.00 84.31 612 TRP A N 1
ATOM 4960 C CA . TRP A 1 612 ? 47.395 -6.370 -20.306 1.00 84.31 612 TRP A CA 1
ATOM 4961 C C . TRP A 1 612 ? 48.110 -5.069 -19.918 1.00 84.31 612 TRP A C 1
ATOM 4963 O O . TRP A 1 612 ? 49.142 -4.747 -20.502 1.00 84.31 612 TRP A O 1
ATOM 4973 N N . PHE A 1 613 ? 47.618 -4.355 -18.899 1.00 84.88 613 PHE A N 1
ATOM 4974 C CA . PHE A 1 613 ? 48.225 -3.112 -18.430 1.00 84.88 613 PHE A CA 1
ATOM 4975 C C . PHE A 1 613 ? 49.560 -3.401 -17.745 1.00 84.88 613 PHE A C 1
ATOM 4977 O O . PHE A 1 613 ? 50.565 -2.770 -18.056 1.00 84.88 613 PHE A O 1
ATOM 4984 N N . ILE A 1 614 ? 49.608 -4.431 -16.893 1.00 87.81 614 ILE A N 1
ATOM 4985 C CA . ILE A 1 614 ? 50.858 -4.912 -16.281 1.00 87.81 614 ILE A CA 1
ATOM 4986 C C . ILE A 1 614 ? 51.878 -5.302 -17.363 1.00 87.81 614 ILE A C 1
ATOM 4988 O O . ILE A 1 614 ? 53.063 -4.983 -17.242 1.00 87.81 614 ILE A O 1
ATOM 4992 N N . SER A 1 615 ? 51.431 -5.948 -18.444 1.00 86.25 615 SER A N 1
ATOM 4993 C CA . SER A 1 615 ? 52.286 -6.296 -19.587 1.00 86.25 615 SER A CA 1
ATOM 4994 C C . SER A 1 615 ? 52.800 -5.055 -20.321 1.00 86.25 615 SER A C 1
ATOM 4996 O O . SER A 1 615 ? 53.975 -5.003 -20.676 1.00 86.25 615 SER A O 1
ATOM 4998 N N . LEU A 1 616 ? 51.960 -4.030 -20.490 1.00 90.06 616 LEU A N 1
ATOM 4999 C CA . LEU A 1 616 ? 52.336 -2.755 -21.101 1.00 90.06 616 LEU A CA 1
ATOM 5000 C C . LEU A 1 616 ? 53.369 -2.004 -20.247 1.00 90.06 616 LEU A C 1
ATOM 5002 O O . LEU A 1 616 ? 54.392 -1.568 -20.775 1.00 90.06 616 LEU A O 1
ATOM 5006 N N . VAL A 1 617 ? 53.172 -1.932 -18.925 1.00 88.81 617 VAL A N 1
ATOM 5007 C CA . VAL A 1 617 ? 54.156 -1.353 -17.991 1.00 88.81 617 VAL A CA 1
ATOM 5008 C C . VAL A 1 617 ? 55.464 -2.149 -18.012 1.00 88.81 617 VAL A C 1
ATOM 5010 O O . VAL A 1 617 ? 56.543 -1.562 -18.072 1.00 88.81 617 VAL A O 1
ATOM 5013 N N . SER A 1 618 ? 55.393 -3.482 -18.033 1.00 87.62 618 SER A N 1
ATOM 5014 C CA . SER A 1 618 ? 56.579 -4.345 -18.109 1.00 87.62 618 SER A CA 1
ATOM 5015 C C . SER A 1 618 ? 57.347 -4.150 -19.419 1.00 87.62 618 SER A C 1
ATOM 5017 O O . SER A 1 618 ? 58.574 -4.076 -19.408 1.00 87.62 618 SER A O 1
ATOM 5019 N N . MET A 1 619 ? 56.640 -4.008 -20.545 1.00 90.31 619 MET A N 1
ATOM 5020 C CA . MET A 1 619 ? 57.231 -3.700 -21.849 1.00 90.31 619 MET A CA 1
ATOM 5021 C C . MET A 1 619 ? 57.907 -2.325 -21.841 1.00 90.31 619 MET A C 1
ATOM 5023 O O . MET A 1 619 ? 59.032 -2.194 -22.319 1.00 90.31 619 MET A O 1
ATOM 5027 N N . PHE A 1 620 ? 57.267 -1.315 -21.249 1.00 90.31 620 PHE A N 1
ATOM 5028 C CA . PHE A 1 620 ? 57.839 0.022 -21.104 1.00 90.31 620 PHE A CA 1
ATOM 5029 C C . PHE A 1 620 ? 59.118 0.013 -20.247 1.00 90.31 620 PHE A C 1
ATOM 5031 O O . PHE A 1 620 ? 60.145 0.556 -20.660 1.00 90.31 620 PHE A O 1
ATOM 5038 N N . LEU A 1 621 ? 59.108 -0.689 -19.107 1.00 90.75 621 LEU A N 1
ATOM 5039 C CA . LEU A 1 621 ? 60.293 -0.882 -18.261 1.00 90.75 621 LEU A CA 1
ATOM 5040 C C . LEU A 1 621 ? 61.415 -1.634 -18.991 1.00 90.75 621 LEU A C 1
ATOM 5042 O O . LEU A 1 621 ? 62.588 -1.295 -18.834 1.00 90.75 621 LEU A O 1
ATOM 5046 N N . LEU A 1 622 ? 61.075 -2.619 -19.824 1.00 92.06 622 LEU A N 1
ATOM 5047 C CA . LEU A 1 622 ? 62.038 -3.360 -20.637 1.00 92.06 622 LEU A CA 1
ATOM 5048 C C . LEU A 1 622 ? 62.675 -2.466 -21.712 1.00 92.06 622 LEU A C 1
ATOM 5050 O O . LEU A 1 622 ? 63.890 -2.516 -21.900 1.00 92.06 622 LEU A O 1
ATOM 5054 N N . VAL A 1 623 ? 61.898 -1.590 -22.358 1.00 91.31 623 VAL A N 1
ATOM 5055 C CA . VAL A 1 623 ? 62.416 -0.577 -23.296 1.00 91.31 623 VAL A CA 1
ATOM 5056 C C . VAL A 1 623 ? 63.362 0.393 -22.585 1.00 91.31 623 VAL A C 1
ATOM 5058 O O . VAL A 1 623 ? 64.464 0.632 -23.085 1.00 91.31 623 VAL A O 1
ATOM 5061 N N . ILE A 1 624 ? 62.996 0.894 -21.400 1.00 90.19 624 ILE A N 1
ATOM 5062 C CA . ILE A 1 624 ? 63.879 1.735 -20.575 1.00 90.19 624 ILE A CA 1
ATOM 5063 C C . ILE A 1 624 ? 65.164 0.981 -20.218 1.00 90.19 624 ILE A C 1
ATOM 5065 O O . ILE A 1 624 ? 66.256 1.532 -20.353 1.00 90.19 624 ILE A O 1
ATOM 5069 N N . GLY A 1 625 ? 65.059 -0.289 -19.823 1.00 89.88 625 GLY A N 1
ATOM 5070 C CA . GLY A 1 625 ? 66.204 -1.149 -19.532 1.00 89.88 625 GLY A CA 1
ATOM 5071 C C . GLY A 1 625 ? 67.136 -1.324 -20.735 1.00 89.88 625 GLY A C 1
ATOM 5072 O O . GLY A 1 625 ? 68.353 -1.200 -20.592 1.00 89.88 625 GLY A O 1
ATOM 5073 N N . ILE A 1 626 ? 66.585 -1.529 -21.937 1.00 89.69 626 ILE A N 1
ATOM 5074 C CA . ILE A 1 626 ? 67.349 -1.605 -23.195 1.00 89.69 626 ILE A CA 1
ATOM 5075 C C . ILE A 1 626 ? 68.036 -0.268 -23.496 1.00 89.69 626 ILE A C 1
ATOM 5077 O O . ILE A 1 626 ? 69.221 -0.247 -23.838 1.00 89.69 626 ILE A O 1
ATOM 5081 N N . PHE A 1 627 ? 67.330 0.856 -23.352 1.00 86.12 627 PHE A N 1
ATOM 5082 C CA . PHE A 1 627 ? 67.913 2.187 -23.529 1.00 86.12 627 PHE A CA 1
ATOM 5083 C C . PHE A 1 627 ? 69.045 2.445 -22.527 1.00 86.12 627 PHE A C 1
ATOM 5085 O O . PHE A 1 627 ? 70.132 2.868 -22.927 1.00 86.12 627 PHE A O 1
ATOM 5092 N N . GLY A 1 628 ? 68.840 2.113 -21.251 1.00 88.62 628 GLY A N 1
ATOM 5093 C CA . GLY A 1 628 ? 69.855 2.195 -20.202 1.00 88.62 628 GLY A CA 1
ATOM 5094 C C . GLY A 1 628 ? 71.074 1.318 -20.500 1.00 88.62 628 GLY A C 1
ATOM 5095 O O . GLY A 1 628 ? 72.212 1.779 -20.401 1.00 88.62 628 GLY A O 1
ATOM 5096 N N . TYR A 1 629 ? 70.860 0.085 -20.964 1.00 89.81 629 TYR A N 1
ATOM 5097 C CA . TYR A 1 629 ? 71.928 -0.813 -21.404 1.00 89.81 629 TYR A CA 1
ATOM 5098 C C . TYR A 1 629 ? 72.707 -0.248 -22.604 1.00 89.81 629 TYR A C 1
ATOM 5100 O O . TYR A 1 629 ? 73.942 -0.267 -22.624 1.00 89.81 629 TYR A O 1
ATOM 5108 N N . ASN A 1 630 ? 72.016 0.325 -23.589 1.00 83.06 630 ASN A N 1
ATOM 5109 C CA . ASN A 1 630 ? 72.637 0.983 -24.741 1.00 83.06 630 ASN A CA 1
ATOM 5110 C C . ASN A 1 630 ? 73.475 2.206 -24.330 1.00 83.06 630 ASN A C 1
ATOM 5112 O O . ASN A 1 630 ? 74.556 2.437 -24.878 1.00 83.06 630 ASN A O 1
ATOM 5116 N N . ILE A 1 631 ? 73.021 2.973 -23.338 1.00 82.75 631 ILE A N 1
ATOM 5117 C CA . ILE A 1 631 ? 73.782 4.089 -22.762 1.00 82.75 631 ILE A CA 1
ATOM 5118 C C . ILE A 1 631 ? 75.027 3.568 -22.034 1.00 82.75 631 ILE A C 1
ATOM 5120 O O . ILE A 1 631 ? 76.127 4.072 -22.265 1.00 82.75 631 ILE A O 1
ATOM 5124 N N . LEU A 1 632 ? 74.890 2.528 -21.208 1.00 82.94 632 LEU A N 1
ATOM 5125 C CA . LEU A 1 632 ? 76.006 1.921 -20.476 1.00 82.94 632 LEU A CA 1
ATOM 5126 C C . LEU A 1 632 ? 77.062 1.330 -21.416 1.00 82.94 632 LEU A C 1
ATOM 5128 O O . LEU A 1 632 ? 78.258 1.539 -21.218 1.00 82.94 632 LEU A O 1
ATOM 5132 N N . THR A 1 633 ? 76.650 0.644 -22.479 1.00 79.69 633 THR A N 1
ATOM 5133 C CA . THR A 1 633 ? 77.577 0.093 -23.480 1.00 79.69 633 THR A CA 1
ATOM 5134 C C . THR A 1 633 ? 78.256 1.188 -24.305 1.00 79.69 633 THR A C 1
ATOM 5136 O O . THR A 1 633 ? 79.459 1.091 -24.570 1.00 79.69 633 THR A O 1
ATOM 5139 N N . LYS A 1 634 ? 77.549 2.274 -24.661 1.00 79.88 634 LYS A N 1
ATOM 5140 C CA . LYS A 1 634 ? 78.168 3.479 -25.246 1.00 79.88 634 LYS A CA 1
ATOM 5141 C C . LYS A 1 634 ? 79.187 4.096 -24.291 1.00 79.88 634 LYS A C 1
ATOM 5143 O O . LYS A 1 634 ? 80.298 4.391 -24.727 1.00 79.88 634 LYS A O 1
ATOM 5148 N N . LYS A 1 635 ? 78.863 4.215 -23.000 1.00 79.44 635 LYS A N 1
ATOM 5149 C CA . LYS A 1 635 ? 79.773 4.711 -21.958 1.00 79.44 635 LYS A CA 1
ATOM 5150 C C . LYS A 1 635 ? 81.025 3.840 -21.845 1.00 79.44 635 LYS A C 1
ATOM 5152 O O . LYS A 1 635 ? 82.128 4.370 -21.878 1.00 79.44 635 LYS A O 1
ATOM 5157 N N . GLN A 1 636 ? 80.887 2.514 -21.834 1.00 78.31 636 GLN A N 1
ATOM 5158 C CA . GLN A 1 636 ? 82.030 1.591 -21.814 1.00 78.31 636 GLN A CA 1
ATOM 5159 C C . GLN A 1 636 ? 82.903 1.691 -23.078 1.00 78.31 636 GLN A C 1
ATOM 5161 O O . GLN A 1 636 ? 84.132 1.612 -22.995 1.00 78.31 636 GLN A O 1
ATOM 5166 N N . LYS A 1 637 ? 82.302 1.884 -24.262 1.00 78.06 637 LYS A N 1
ATOM 5167 C CA . LYS A 1 637 ? 83.051 2.160 -25.503 1.00 78.06 637 LYS A CA 1
ATOM 5168 C C . LYS A 1 637 ? 83.801 3.491 -25.414 1.00 78.06 637 LYS A C 1
ATOM 5170 O O . LYS A 1 637 ? 84.977 3.542 -25.775 1.00 78.06 637 LYS A O 1
ATOM 5175 N N . LEU A 1 638 ? 83.158 4.527 -24.876 1.00 73.44 638 LEU A N 1
ATOM 5176 C CA . LEU A 1 638 ? 83.760 5.836 -24.621 1.00 73.44 638 LEU A CA 1
ATOM 5177 C C . LEU A 1 638 ? 84.930 5.734 -23.629 1.00 73.44 638 LEU A C 1
ATOM 5179 O O . LEU A 1 638 ? 85.980 6.328 -23.841 1.00 73.44 638 LEU A O 1
ATOM 5183 N N . GLU A 1 639 ? 84.795 4.920 -22.582 1.00 74.50 639 GLU A N 1
ATOM 5184 C CA . GLU A 1 639 ? 85.847 4.661 -21.595 1.00 74.50 639 GLU A CA 1
ATOM 5185 C C . GLU A 1 639 ? 87.041 3.906 -22.192 1.00 74.50 639 GLU A C 1
ATOM 5187 O O . GLU A 1 639 ? 88.192 4.227 -21.882 1.00 74.50 639 GLU A O 1
ATOM 5192 N N . LYS A 1 640 ? 86.805 2.934 -23.085 1.00 76.06 640 LYS A N 1
ATOM 5193 C CA . LYS A 1 640 ? 87.880 2.262 -23.837 1.00 76.06 640 LYS A CA 1
ATOM 5194 C C . LYS A 1 640 ? 88.600 3.231 -24.782 1.00 76.06 640 LYS A C 1
ATOM 5196 O O . LYS A 1 640 ? 89.830 3.201 -24.845 1.00 76.06 640 LYS A O 1
ATOM 5201 N N . LEU A 1 641 ? 87.862 4.115 -25.456 1.00 71.69 641 LEU A N 1
ATOM 5202 C CA . LEU A 1 641 ? 88.418 5.164 -26.317 1.00 71.69 641 LEU A CA 1
ATOM 5203 C C . LEU A 1 641 ? 89.250 6.171 -25.502 1.00 71.69 641 LEU A C 1
ATOM 5205 O O . LEU A 1 641 ? 90.393 6.457 -25.854 1.00 71.69 641 LEU A O 1
ATOM 5209 N N . ASN A 1 642 ? 88.739 6.594 -24.343 1.00 67.56 642 ASN A N 1
ATOM 5210 C CA . ASN A 1 642 ? 89.449 7.437 -23.380 1.00 67.56 642 ASN A CA 1
ATOM 5211 C C . ASN A 1 642 ? 90.703 6.758 -22.810 1.00 67.56 642 ASN A C 1
ATOM 5213 O O . ASN A 1 642 ? 91.711 7.425 -22.588 1.00 67.56 642 ASN A O 1
ATOM 5217 N N . LYS A 1 643 ? 90.693 5.435 -22.594 1.00 70.50 643 LYS A N 1
ATOM 5218 C CA . LYS A 1 643 ? 91.896 4.676 -22.202 1.00 70.50 643 LYS A CA 1
ATOM 5219 C C . LYS A 1 643 ? 92.957 4.650 -23.308 1.00 70.50 643 LYS A C 1
ATOM 5221 O O . LYS A 1 643 ? 94.145 4.711 -22.993 1.00 70.50 643 LYS A O 1
ATOM 5226 N N . SER A 1 644 ? 92.552 4.591 -24.578 1.00 66.75 644 SER A N 1
ATOM 5227 C CA . SER A 1 644 ? 93.472 4.689 -25.722 1.00 66.75 644 SER A CA 1
ATOM 5228 C C . SER A 1 644 ? 94.086 6.094 -25.839 1.00 66.75 644 SER A C 1
ATOM 5230 O O . SER A 1 644 ? 95.308 6.230 -25.908 1.00 66.75 644 SER A O 1
ATOM 5232 N N . LEU A 1 645 ? 93.261 7.138 -25.695 1.00 62.34 645 LEU A N 1
ATOM 5233 C CA . LEU A 1 645 ? 93.679 8.545 -25.594 1.00 62.34 645 LEU A CA 1
ATOM 5234 C C . LEU A 1 645 ? 94.632 8.798 -24.413 1.00 62.34 645 LEU A C 1
ATOM 5236 O O . LEU A 1 645 ? 95.652 9.469 -24.563 1.00 62.34 645 LEU A O 1
ATOM 5240 N N . LYS A 1 646 ? 94.366 8.198 -23.244 1.00 59.97 646 LYS A N 1
ATOM 5241 C CA . LYS A 1 646 ? 95.254 8.273 -22.070 1.00 59.97 646 LYS A CA 1
ATOM 5242 C C . LYS A 1 646 ? 96.616 7.624 -22.314 1.00 59.97 646 LYS A C 1
ATOM 5244 O O . LYS A 1 646 ? 97.612 8.170 -21.858 1.00 59.97 646 LYS A O 1
ATOM 5249 N N . LYS A 1 647 ? 96.695 6.510 -23.052 1.00 62.06 647 LYS A N 1
ATOM 5250 C CA . LYS A 1 647 ? 97.983 5.902 -23.441 1.00 62.06 647 LYS A CA 1
ATOM 5251 C C . LYS A 1 647 ? 98.786 6.791 -24.400 1.00 62.06 647 LYS A C 1
ATOM 5253 O O . LYS A 1 647 ? 100.010 6.809 -24.302 1.00 62.06 647 LYS A O 1
ATOM 5258 N N . ALA A 1 648 ? 98.118 7.542 -25.279 1.00 57.88 648 ALA A N 1
ATOM 5259 C CA . ALA A 1 648 ? 98.763 8.535 -26.141 1.00 57.88 648 ALA A CA 1
ATOM 5260 C C . ALA A 1 648 ? 99.291 9.739 -25.334 1.00 57.88 648 ALA A C 1
ATOM 5262 O O . ALA A 1 648 ? 100.433 10.150 -25.524 1.00 57.88 648 ALA A O 1
ATOM 5263 N N . ASN A 1 649 ? 98.515 10.220 -24.357 1.00 54.34 649 ASN A N 1
ATOM 5264 C CA . ASN A 1 649 ? 98.933 11.289 -23.440 1.00 54.34 649 ASN A CA 1
ATOM 5265 C C . ASN A 1 649 ? 100.048 10.865 -22.467 1.00 54.34 649 ASN A C 1
ATOM 5267 O O . ASN A 1 649 ? 100.906 11.674 -22.126 1.00 54.34 649 ASN A O 1
ATOM 5271 N N . TRP A 1 650 ? 100.101 9.596 -22.056 1.00 53.47 650 TRP A N 1
ATOM 5272 C CA . TRP A 1 650 ? 101.130 9.084 -21.142 1.00 53.47 650 TRP A CA 1
ATOM 5273 C C . TRP A 1 650 ? 102.542 9.089 -21.764 1.00 53.47 650 TRP A C 1
ATOM 5275 O O . TRP A 1 650 ? 103.526 9.282 -21.058 1.00 53.47 650 TRP A O 1
ATOM 5285 N N . LYS A 1 651 ? 102.652 9.004 -23.100 1.00 53.47 651 LYS A N 1
ATOM 5286 C CA . LYS A 1 651 ? 103.918 9.212 -23.832 1.00 53.47 651 LYS A CA 1
ATOM 5287 C C . LYS A 1 651 ? 104.386 10.675 -23.847 1.00 53.47 651 LYS A C 1
ATOM 5289 O O . LYS A 1 651 ? 105.578 10.915 -24.001 1.00 53.47 651 LYS A O 1
ATOM 5294 N N . LEU A 1 652 ? 103.476 11.635 -23.668 1.00 52.62 652 LEU A N 1
ATOM 5295 C CA . LEU A 1 652 ? 103.779 13.071 -23.587 1.00 52.62 652 LEU A CA 1
ATOM 5296 C C . LEU A 1 652 ? 104.164 13.513 -22.159 1.00 52.62 652 LEU A C 1
ATOM 5298 O O . LEU A 1 652 ? 104.809 14.543 -21.987 1.00 52.62 652 LEU A O 1
ATOM 5302 N N . GLN A 1 653 ? 103.804 12.728 -21.137 1.00 53.72 653 GLN A N 1
ATOM 5303 C CA . GLN A 1 653 ? 103.925 13.089 -19.717 1.00 53.72 653 GLN A CA 1
ATOM 5304 C C . GLN A 1 653 ? 105.239 12.680 -19.030 1.00 53.72 653 GLN A C 1
ATOM 5306 O O . GLN A 1 653 ? 105.517 13.192 -17.947 1.00 53.72 653 GLN A O 1
ATOM 5311 N N . ILE A 1 654 ? 106.083 11.850 -19.657 1.00 52.25 654 ILE A N 1
ATOM 5312 C CA . ILE A 1 654 ? 107.426 11.502 -19.136 1.00 52.25 654 ILE A CA 1
ATOM 5313 C C . ILE A 1 654 ? 108.345 12.743 -19.043 1.00 52.25 654 ILE A C 1
ATOM 5315 O O . ILE A 1 654 ? 109.253 12.787 -18.222 1.00 52.25 654 ILE A O 1
ATOM 5319 N N . ASN A 1 655 ? 108.051 13.822 -19.778 1.00 51.03 655 ASN A N 1
ATOM 5320 C CA . ASN A 1 655 ? 108.758 15.103 -19.643 1.00 51.03 655 ASN A CA 1
ATOM 5321 C C . ASN A 1 655 ? 108.313 15.958 -18.435 1.00 51.03 655 ASN A C 1
ATOM 5323 O O . ASN A 1 655 ? 108.910 17.002 -18.180 1.00 51.03 655 ASN A O 1
ATOM 5327 N N . GLY A 1 656 ? 107.279 15.554 -17.688 1.00 53.66 656 GLY A N 1
ATOM 5328 C CA . GLY A 1 656 ? 106.682 16.346 -16.603 1.00 53.66 656 GLY A CA 1
ATOM 5329 C C . GLY A 1 656 ? 106.961 15.843 -15.181 1.00 53.66 656 GLY A C 1
ATOM 5330 O O . GLY A 1 656 ? 106.338 16.330 -14.241 1.00 53.66 656 GLY A O 1
ATOM 5331 N N . GLU A 1 657 ? 107.851 14.864 -14.999 1.00 51.97 657 GLU A N 1
ATOM 5332 C CA . GLU A 1 657 ? 107.996 14.106 -13.741 1.00 51.97 657 GLU A CA 1
ATOM 5333 C C . GLU A 1 657 ? 108.496 14.887 -12.509 1.00 51.97 657 GLU A C 1
ATOM 5335 O O . GLU A 1 657 ? 108.395 14.382 -11.396 1.00 51.97 657 GLU A O 1
ATOM 5340 N N . LYS A 1 658 ? 109.019 16.111 -12.610 1.00 49.38 658 LYS A N 1
ATOM 5341 C CA . LYS A 1 658 ? 109.918 16.609 -11.547 1.00 49.38 658 LYS A CA 1
ATOM 5342 C C . LYS A 1 658 ? 109.319 17.507 -10.453 1.00 49.38 658 LYS A C 1
ATOM 5344 O O . LYS A 1 658 ? 110.037 17.864 -9.530 1.00 49.38 658 LYS A O 1
ATOM 5349 N N . ILE A 1 659 ? 108.043 17.886 -10.508 1.00 51.91 659 ILE A N 1
ATOM 5350 C CA . ILE A 1 659 ? 107.508 18.944 -9.610 1.00 51.91 659 ILE A CA 1
ATOM 5351 C C . ILE A 1 659 ? 106.446 18.423 -8.621 1.00 51.91 659 ILE A C 1
ATOM 5353 O O . ILE A 1 659 ? 106.022 19.127 -7.711 1.00 51.91 659 ILE A O 1
ATOM 5357 N N . LYS A 1 660 ? 106.043 17.153 -8.739 1.00 47.88 660 LYS A N 1
ATOM 5358 C CA . LYS A 1 660 ? 104.838 16.617 -8.083 1.00 47.88 660 LYS A CA 1
ATOM 5359 C C . LYS A 1 660 ? 105.044 15.983 -6.698 1.00 47.88 660 LYS A C 1
ATOM 5361 O O . LYS A 1 660 ? 104.079 15.620 -6.048 1.00 47.88 660 LYS A O 1
ATOM 5366 N N . SER A 1 661 ? 106.281 15.847 -6.224 1.00 52.41 661 SER A N 1
ATOM 5367 C CA . SER A 1 661 ? 106.599 14.945 -5.102 1.00 52.41 661 SER A CA 1
ATOM 5368 C C . SER A 1 661 ? 106.464 15.530 -3.684 1.00 52.41 661 SER A C 1
ATOM 5370 O O . SER A 1 661 ? 106.678 14.784 -2.735 1.00 52.41 661 SER A O 1
ATOM 5372 N N . GLN A 1 662 ? 106.163 16.818 -3.484 1.00 49.91 662 GLN A N 1
ATOM 5373 C CA . GLN A 1 662 ? 106.189 17.413 -2.128 1.00 49.91 662 GLN A CA 1
ATOM 5374 C C . GLN A 1 662 ? 104.917 18.153 -1.686 1.00 49.91 662 GLN A C 1
ATOM 5376 O O . GLN A 1 662 ? 104.801 18.466 -0.508 1.00 49.91 662 GLN A O 1
ATOM 5381 N N . ASN A 1 663 ? 103.927 18.357 -2.561 1.00 52.47 663 ASN A N 1
ATOM 5382 C CA . ASN A 1 663 ? 102.667 19.027 -2.191 1.00 52.47 663 ASN A CA 1
ATOM 5383 C C . ASN A 1 663 ? 101.482 18.058 -1.974 1.00 52.47 663 ASN A C 1
ATOM 5385 O O . ASN A 1 663 ? 100.413 18.488 -1.548 1.00 52.47 663 ASN A O 1
ATOM 5389 N N . ASP A 1 664 ? 101.674 16.759 -2.229 1.00 55.53 664 ASP A N 1
ATOM 5390 C CA . ASP A 1 664 ? 100.605 15.749 -2.341 1.00 55.53 664 ASP A CA 1
ATOM 5391 C C . ASP A 1 664 ? 100.093 15.164 -1.004 1.00 55.53 664 ASP A C 1
ATOM 5393 O O . ASP A 1 664 ? 99.132 14.393 -1.014 1.00 55.53 664 ASP A O 1
ATOM 5397 N N . GLU A 1 665 ? 100.671 15.508 0.153 1.00 57.34 665 GLU A N 1
ATOM 5398 C CA . GLU A 1 665 ? 100.303 14.846 1.423 1.00 57.34 665 GLU A CA 1
ATOM 5399 C C . GLU A 1 665 ? 99.424 15.696 2.359 1.00 57.34 665 GLU A C 1
ATOM 5401 O O . GLU A 1 665 ? 98.557 15.153 3.039 1.00 57.34 665 GLU A O 1
ATOM 5406 N N . ILE A 1 666 ? 99.542 17.029 2.330 1.00 56.62 666 ILE A N 1
ATOM 5407 C CA . ILE A 1 666 ? 98.749 17.932 3.194 1.00 56.62 666 ILE A CA 1
ATOM 5408 C C . ILE A 1 666 ? 97.430 18.371 2.522 1.00 56.62 666 ILE A C 1
ATOM 5410 O O . ILE A 1 666 ? 96.411 18.532 3.192 1.00 56.62 666 ILE A O 1
ATOM 5414 N N . LEU A 1 667 ? 97.400 18.468 1.188 1.00 56.25 667 LEU A N 1
ATOM 5415 C CA . LEU A 1 667 ? 96.198 18.797 0.399 1.00 56.25 667 LEU A CA 1
ATOM 5416 C C . LEU A 1 667 ? 95.123 17.696 0.447 1.00 56.25 667 LEU A C 1
ATOM 5418 O O . LEU A 1 667 ? 93.925 17.979 0.453 1.00 56.25 667 LEU A O 1
ATOM 5422 N N . LYS A 1 668 ? 95.544 16.435 0.574 1.00 61.84 668 LYS A N 1
ATOM 5423 C CA . LYS A 1 668 ? 94.663 15.259 0.532 1.00 61.84 668 LYS A CA 1
ATOM 5424 C C . LYS A 1 668 ? 93.696 15.164 1.717 1.00 61.84 668 LYS A C 1
ATOM 5426 O O . LYS A 1 668 ? 92.613 14.604 1.578 1.00 61.84 668 LYS A O 1
ATOM 5431 N N . GLN A 1 669 ? 94.068 15.709 2.880 1.00 56.97 669 GLN A N 1
ATOM 5432 C CA . GLN A 1 669 ? 93.186 15.747 4.054 1.00 56.97 669 GLN A CA 1
ATOM 5433 C C . GLN A 1 669 ? 92.176 16.903 4.000 1.00 56.97 669 GLN A C 1
ATOM 5435 O O . GLN A 1 669 ? 91.058 16.748 4.486 1.00 56.97 669 GLN A O 1
ATOM 5440 N N . GLN A 1 670 ? 92.522 18.028 3.365 1.00 54.62 670 GLN A N 1
ATOM 5441 C CA . GLN A 1 670 ? 91.595 19.151 3.179 1.00 54.62 670 GLN A CA 1
ATOM 5442 C C . GLN A 1 670 ? 90.555 18.871 2.080 1.00 54.62 670 GLN A C 1
ATOM 5444 O O . GLN A 1 670 ? 89.390 19.231 2.243 1.00 54.62 670 GLN A O 1
ATOM 5449 N N . GLU A 1 671 ? 90.925 18.152 1.014 1.00 61.41 671 GLU A N 1
ATOM 5450 C CA . GLU A 1 671 ? 89.984 17.742 -0.042 1.00 61.41 671 GLU A CA 1
ATOM 5451 C C . GLU A 1 671 ? 88.915 16.752 0.449 1.00 61.41 671 GLU A C 1
ATOM 5453 O O . GLU A 1 671 ? 87.776 16.810 -0.012 1.00 61.41 671 GLU A O 1
ATOM 5458 N N . LEU A 1 672 ? 89.232 15.875 1.410 1.00 66.06 672 LEU A N 1
ATOM 5459 C CA . LEU A 1 672 ? 88.285 14.866 1.903 1.00 66.06 672 LEU A CA 1
ATOM 5460 C C . LEU A 1 672 ? 87.133 15.488 2.717 1.00 66.06 672 LEU A C 1
ATOM 5462 O O . LEU A 1 672 ? 85.977 15.093 2.565 1.00 66.06 672 LEU A O 1
ATOM 5466 N N . ILE A 1 673 ? 87.441 16.494 3.544 1.00 65.38 673 ILE A N 1
ATOM 5467 C CA . ILE A 1 673 ? 86.446 17.224 4.349 1.00 65.38 673 ILE A CA 1
ATOM 5468 C C . ILE A 1 673 ? 85.596 18.140 3.454 1.00 65.38 673 ILE A C 1
ATOM 5470 O O . ILE A 1 673 ? 84.382 18.240 3.642 1.00 65.38 673 ILE A O 1
ATOM 5474 N N . LEU A 1 674 ? 86.202 18.757 2.432 1.00 63.97 674 LEU A N 1
ATOM 5475 C CA . LEU A 1 674 ? 85.487 19.570 1.444 1.00 63.97 674 LEU A CA 1
ATOM 5476 C C . LEU A 1 674 ? 84.555 18.715 0.562 1.00 63.97 674 LEU A C 1
ATOM 5478 O O . LEU A 1 674 ? 83.431 19.120 0.278 1.00 63.97 674 LEU A O 1
ATOM 5482 N N . ALA A 1 675 ? 84.978 17.504 0.185 1.00 66.38 675 ALA A N 1
ATOM 5483 C CA . ALA A 1 675 ? 84.166 16.567 -0.591 1.00 66.38 675 ALA A CA 1
ATOM 5484 C C . ALA A 1 675 ? 82.945 16.050 0.191 1.00 66.38 675 ALA A C 1
ATOM 5486 O O . ALA A 1 675 ? 81.862 15.939 -0.383 1.00 66.38 675 ALA A O 1
ATOM 5487 N N . GLN A 1 676 ? 83.082 15.793 1.499 1.00 66.56 676 GLN A N 1
ATOM 5488 C CA . GLN A 1 676 ? 81.939 15.439 2.351 1.00 66.56 676 GLN A CA 1
ATOM 5489 C C . GLN A 1 676 ? 80.952 16.601 2.498 1.00 66.56 676 GLN A C 1
ATOM 5491 O O . GLN A 1 676 ? 79.748 16.383 2.363 1.00 66.56 676 GLN A O 1
ATOM 5496 N N . LYS A 1 677 ? 81.441 17.834 2.690 1.00 65.12 677 LYS A N 1
ATOM 5497 C CA . LYS A 1 677 ? 80.586 19.026 2.789 1.00 65.12 677 LYS A CA 1
ATOM 5498 C C . LYS A 1 677 ? 79.810 19.290 1.491 1.00 65.12 677 LYS A C 1
ATOM 5500 O O . LYS A 1 677 ? 78.598 19.464 1.546 1.00 65.12 677 LYS A O 1
ATOM 5505 N N . ASN A 1 678 ? 80.474 19.190 0.338 1.00 67.94 678 ASN A N 1
ATOM 5506 C CA . ASN A 1 678 ? 79.836 19.348 -0.973 1.00 67.94 678 ASN A CA 1
ATOM 5507 C C . ASN A 1 678 ? 78.840 18.217 -1.285 1.00 67.94 678 ASN A C 1
ATOM 5509 O O . ASN A 1 678 ? 77.825 18.460 -1.926 1.00 67.94 678 ASN A O 1
ATOM 5513 N N . SER A 1 679 ? 79.089 16.983 -0.824 1.00 67.94 679 SER A N 1
ATOM 5514 C CA . SER A 1 679 ? 78.129 15.879 -0.994 1.00 67.94 679 SER A CA 1
ATOM 5515 C C . SER A 1 679 ? 76.860 16.062 -0.155 1.00 67.94 679 SER A C 1
ATOM 5517 O O . SER A 1 679 ? 75.777 15.672 -0.588 1.00 67.94 679 SER A O 1
ATOM 5519 N N . LEU A 1 680 ? 76.986 16.692 1.019 1.00 66.94 680 LEU A N 1
ATOM 5520 C CA . LEU A 1 680 ? 75.862 17.000 1.900 1.00 66.94 680 LEU A CA 1
ATOM 5521 C C . LEU A 1 680 ? 75.043 18.184 1.363 1.00 66.94 680 LEU A C 1
ATOM 5523 O O . LEU A 1 680 ? 73.820 18.122 1.371 1.00 66.94 680 LEU A O 1
ATOM 5527 N N . GLU A 1 681 ? 75.706 19.222 0.839 1.00 68.69 681 GLU A N 1
ATOM 5528 C CA . GLU A 1 681 ? 75.050 20.335 0.131 1.00 68.69 681 GLU A CA 1
ATOM 5529 C C . GLU A 1 681 ? 74.308 19.851 -1.117 1.00 68.69 681 GLU A C 1
ATOM 5531 O O . GLU A 1 681 ? 73.157 20.223 -1.312 1.00 68.69 681 GLU A O 1
ATOM 5536 N N . LEU A 1 682 ? 74.904 18.950 -1.905 1.00 70.75 682 LEU A N 1
ATOM 5537 C CA . LEU A 1 682 ? 74.242 18.353 -3.067 1.00 70.75 682 LEU A CA 1
ATOM 5538 C C . LEU A 1 682 ? 73.030 17.499 -2.658 1.00 70.75 682 LEU A C 1
ATOM 5540 O O . LEU A 1 682 ? 72.011 17.519 -3.337 1.00 70.75 682 LEU A O 1
ATOM 5544 N N . SER A 1 683 ? 73.114 16.760 -1.545 1.00 70.31 683 SER A N 1
ATOM 5545 C CA . SER A 1 683 ? 71.978 15.992 -1.019 1.00 70.31 683 SER A CA 1
ATOM 5546 C C . SER A 1 683 ? 70.866 16.894 -0.477 1.00 70.31 683 SER A C 1
ATOM 5548 O O . SER A 1 683 ? 69.698 16.549 -0.630 1.00 70.31 683 SER A O 1
ATOM 5550 N N . ASN A 1 684 ? 71.207 18.031 0.137 1.00 70.12 684 ASN A N 1
ATOM 5551 C CA . ASN A 1 684 ? 70.231 19.018 0.598 1.00 70.12 684 ASN A CA 1
ATOM 5552 C C . ASN A 1 684 ? 69.576 19.753 -0.575 1.00 70.12 684 ASN A C 1
ATOM 5554 O O . ASN A 1 684 ? 68.367 19.928 -0.552 1.00 70.12 684 ASN A O 1
ATOM 5558 N N . GLN A 1 685 ? 70.328 20.092 -1.625 1.00 71.94 685 GLN A N 1
ATOM 5559 C CA . GLN A 1 685 ? 69.768 20.635 -2.866 1.00 71.94 685 GLN A CA 1
ATOM 5560 C C . GLN A 1 685 ? 68.833 19.632 -3.550 1.00 71.94 685 GLN A C 1
ATOM 5562 O O . GLN A 1 685 ? 67.747 20.005 -3.968 1.00 71.94 685 GLN A O 1
ATOM 5567 N N . ASN A 1 686 ? 69.193 18.345 -3.583 1.00 74.56 686 ASN A N 1
ATOM 5568 C CA . ASN A 1 686 ? 68.309 17.296 -4.104 1.00 74.56 686 ASN A CA 1
ATOM 5569 C C . ASN A 1 686 ? 67.033 17.141 -3.257 1.00 74.56 686 ASN A C 1
ATOM 5571 O O . ASN A 1 686 ? 65.967 16.874 -3.797 1.00 74.56 686 ASN A O 1
ATOM 5575 N N . LEU A 1 687 ? 67.130 17.290 -1.931 1.00 71.75 687 LEU A N 1
ATOM 5576 C CA . LEU A 1 687 ? 65.970 17.265 -1.034 1.00 71.75 687 LEU A CA 1
ATOM 5577 C C . LEU A 1 687 ? 65.095 18.514 -1.187 1.00 71.75 687 LEU A C 1
ATOM 5579 O O . LEU A 1 687 ? 63.876 18.406 -1.100 1.00 71.75 687 LEU A O 1
ATOM 5583 N N . GLU A 1 688 ? 65.686 19.684 -1.427 1.00 74.56 688 GLU A N 1
ATOM 5584 C CA . GLU A 1 688 ? 64.953 20.913 -1.749 1.00 74.56 688 GLU A CA 1
ATOM 5585 C C . GLU A 1 688 ? 64.254 20.803 -3.108 1.00 74.56 688 GLU A C 1
ATOM 5587 O O . GLU A 1 688 ? 63.074 21.128 -3.197 1.00 74.56 688 GLU A O 1
ATOM 5592 N N . GLU A 1 689 ? 64.917 20.255 -4.129 1.00 74.81 689 GLU A N 1
ATOM 5593 C CA . GLU A 1 689 ? 64.300 19.948 -5.426 1.00 74.81 689 GLU A CA 1
ATOM 5594 C C . GLU A 1 689 ? 63.179 18.908 -5.290 1.00 74.81 689 GLU A C 1
ATOM 5596 O O . GLU A 1 689 ? 62.110 19.081 -5.869 1.00 74.81 689 GLU A O 1
ATOM 5601 N N . GLN A 1 690 ? 63.364 17.862 -4.476 1.00 71.69 690 GLN A N 1
ATOM 5602 C CA . GLN A 1 690 ? 62.314 16.876 -4.197 1.00 71.69 690 GLN A CA 1
ATOM 5603 C C . GLN A 1 690 ? 61.132 17.481 -3.437 1.00 71.69 690 GLN A C 1
ATOM 5605 O O . GLN A 1 690 ? 59.990 17.165 -3.749 1.00 71.69 690 GLN A O 1
ATOM 5610 N N . ASN A 1 691 ? 61.376 18.355 -2.460 1.00 73.69 691 ASN A N 1
ATOM 5611 C CA . ASN A 1 691 ? 60.306 19.041 -1.738 1.00 73.69 691 ASN A CA 1
ATOM 5612 C C . ASN A 1 691 ? 59.569 20.042 -2.633 1.00 73.69 691 ASN A C 1
ATOM 5614 O O . ASN A 1 691 ? 58.351 20.154 -2.523 1.00 73.69 691 ASN A O 1
ATOM 5618 N N . PHE A 1 692 ? 60.279 20.722 -3.535 1.00 78.62 692 PHE A N 1
ATOM 5619 C CA . PHE A 1 692 ? 59.678 21.595 -4.540 1.00 78.62 692 PHE A CA 1
ATOM 5620 C C . PHE A 1 692 ? 58.825 20.797 -5.534 1.00 78.62 692 PHE A C 1
ATOM 5622 O O . PHE A 1 692 ? 57.700 21.187 -5.821 1.00 78.62 692 PHE A O 1
ATOM 5629 N N . GLU A 1 693 ? 59.305 19.638 -5.991 1.00 73.69 693 GLU A N 1
ATOM 5630 C CA . GLU A 1 693 ? 58.547 18.720 -6.849 1.00 73.69 693 GLU A CA 1
ATOM 5631 C C . GLU A 1 693 ? 57.311 18.161 -6.127 1.00 73.69 693 GLU A C 1
ATOM 5633 O O . GLU A 1 693 ? 56.236 18.100 -6.711 1.00 73.69 693 GLU A O 1
ATOM 5638 N N . ILE A 1 694 ? 57.421 17.804 -4.842 1.00 75.31 694 ILE A N 1
ATOM 5639 C CA . ILE A 1 694 ? 56.279 17.348 -4.034 1.00 75.31 694 ILE A CA 1
ATOM 5640 C C . ILE A 1 694 ? 55.264 18.479 -3.828 1.00 75.31 694 ILE A C 1
ATOM 5642 O O . ILE A 1 694 ? 54.063 18.229 -3.927 1.00 75.31 694 ILE A O 1
ATOM 5646 N N . GLN A 1 695 ? 55.713 19.713 -3.565 1.00 72.56 695 GLN A N 1
ATOM 5647 C CA . GLN A 1 695 ? 54.823 20.877 -3.499 1.00 72.56 695 GLN A CA 1
ATOM 5648 C C . GLN A 1 695 ? 54.128 21.115 -4.837 1.00 72.56 695 GLN A C 1
ATOM 5650 O O . GLN A 1 695 ? 52.909 21.202 -4.871 1.00 72.56 695 GLN A O 1
ATOM 5655 N N . PHE A 1 696 ? 54.871 21.107 -5.940 1.00 79.81 696 PHE A N 1
ATOM 5656 C CA . PHE A 1 696 ? 54.317 21.260 -7.281 1.00 79.81 696 PHE A CA 1
ATOM 5657 C C . PHE A 1 696 ? 53.305 20.155 -7.624 1.00 79.81 696 PHE A C 1
ATOM 5659 O O . PHE A 1 696 ? 52.243 20.428 -8.179 1.00 79.81 696 PHE A O 1
ATOM 5666 N N . GLN A 1 697 ? 53.593 18.903 -7.258 1.00 70.88 697 GLN A N 1
ATOM 5667 C CA . GLN A 1 697 ? 52.667 17.784 -7.434 1.00 70.88 697 GLN A CA 1
ATOM 5668 C C . GLN A 1 697 ? 51.410 17.943 -6.586 1.00 70.88 697 GLN A C 1
ATOM 5670 O O . GLN A 1 697 ? 50.328 17.628 -7.073 1.00 70.88 697 GLN A O 1
ATOM 5675 N N . ARG A 1 698 ? 51.537 18.428 -5.347 1.00 71.62 698 ARG A N 1
ATOM 5676 C CA . ARG A 1 698 ? 50.405 18.677 -4.453 1.00 71.62 698 ARG A CA 1
ATOM 5677 C C . ARG A 1 698 ? 49.530 19.822 -4.960 1.00 71.62 698 ARG A C 1
ATOM 5679 O O . ARG A 1 698 ? 48.322 19.633 -5.029 1.00 71.62 698 ARG A O 1
ATOM 5686 N N . ASP A 1 699 ? 50.123 20.939 -5.369 1.00 76.19 699 ASP A N 1
ATOM 5687 C CA . ASP A 1 699 ? 49.398 22.090 -5.920 1.00 76.19 699 ASP A CA 1
ATOM 5688 C C . ASP A 1 699 ? 48.645 21.687 -7.199 1.00 76.19 699 ASP A C 1
ATOM 5690 O O . ASP A 1 699 ? 47.472 22.009 -7.370 1.00 76.19 699 ASP A O 1
ATOM 5694 N N . LYS A 1 700 ? 49.271 20.867 -8.053 1.00 72.81 700 LYS A N 1
ATOM 5695 C CA . LYS A 1 700 ? 48.632 20.293 -9.246 1.00 72.81 700 LYS A CA 1
ATOM 5696 C C . LYS A 1 700 ? 47.517 19.294 -8.912 1.00 72.81 700 LYS A C 1
ATOM 5698 O O . LYS A 1 700 ? 46.563 19.156 -9.675 1.00 72.81 700 LYS A O 1
ATOM 5703 N N . LEU A 1 701 ? 47.635 18.573 -7.795 1.00 66.00 701 LEU A N 1
ATOM 5704 C CA . LEU A 1 701 ? 46.599 17.659 -7.309 1.00 66.00 701 LEU A CA 1
ATOM 5705 C C . LEU A 1 701 ? 45.398 18.434 -6.764 1.00 66.00 701 LEU A C 1
ATOM 5707 O O . LEU A 1 701 ? 44.268 18.066 -7.064 1.00 66.00 701 LEU A O 1
ATOM 5711 N N . GLU A 1 702 ? 45.641 19.504 -6.003 1.00 69.75 702 GLU A N 1
ATOM 5712 C CA . GLU A 1 702 ? 44.601 20.422 -5.527 1.00 69.75 702 GLU A CA 1
ATOM 5713 C C . GLU A 1 702 ? 43.883 21.078 -6.724 1.00 69.75 702 GLU A C 1
ATOM 5715 O O . GLU A 1 702 ? 42.655 21.064 -6.776 1.00 69.75 702 GLU A O 1
ATOM 5720 N N . GLU A 1 703 ? 44.619 21.519 -7.750 1.00 74.19 703 GLU A N 1
ATOM 5721 C CA . GLU A 1 703 ? 44.049 22.032 -9.006 1.00 74.19 703 GLU A CA 1
ATOM 5722 C C . GLU A 1 703 ? 43.203 20.976 -9.747 1.00 74.19 703 GLU A C 1
ATOM 5724 O O . GLU A 1 703 ? 42.089 21.266 -10.183 1.00 74.19 703 GLU A O 1
ATOM 5729 N N . MET A 1 704 ? 43.674 19.725 -9.844 1.00 65.50 704 MET A N 1
ATOM 5730 C CA . MET A 1 704 ? 42.903 18.629 -10.450 1.00 65.50 704 MET A CA 1
ATOM 5731 C C . MET A 1 704 ? 41.640 18.278 -9.657 1.00 65.50 704 MET A C 1
ATOM 5733 O O . MET A 1 704 ? 40.624 17.956 -10.266 1.00 65.50 704 MET A O 1
ATOM 5737 N N . VAL A 1 705 ? 41.681 18.317 -8.322 1.00 67.50 705 VAL A N 1
ATOM 5738 C CA . VAL A 1 705 ? 40.500 18.064 -7.480 1.00 67.50 705 VAL A CA 1
ATOM 5739 C C . VAL A 1 705 ? 39.449 19.143 -7.716 1.00 67.50 705 VAL A C 1
ATOM 5741 O O . VAL A 1 705 ? 38.293 18.802 -7.955 1.00 67.50 705 VAL A O 1
ATOM 5744 N N . VAL A 1 706 ? 39.856 20.414 -7.754 1.00 72.12 706 VAL A N 1
ATOM 5745 C CA . VAL A 1 706 ? 38.958 21.530 -8.083 1.00 72.12 706 VAL A CA 1
ATOM 5746 C C . VAL A 1 706 ? 38.361 21.354 -9.484 1.00 72.12 706 VAL A C 1
ATOM 5748 O O . VAL A 1 706 ? 37.146 21.453 -9.637 1.00 72.12 706 VAL A O 1
ATOM 5751 N N . GLN A 1 707 ? 39.166 20.984 -10.487 1.00 63.56 707 GLN A N 1
ATOM 5752 C CA . GLN A 1 707 ? 38.669 20.701 -11.841 1.00 63.56 707 GLN A CA 1
ATOM 5753 C C . GLN A 1 707 ? 37.682 19.524 -11.876 1.00 63.56 707 GLN A C 1
ATOM 5755 O O . GLN A 1 707 ? 36.689 19.569 -12.598 1.00 63.56 707 GLN A O 1
ATOM 5760 N N . VAL A 1 708 ? 37.920 18.460 -11.104 1.00 64.44 708 VAL A N 1
ATOM 5761 C CA . VAL A 1 708 ? 37.012 17.303 -11.030 1.00 64.44 708 VAL A CA 1
ATOM 5762 C C . VAL A 1 708 ? 35.699 17.671 -10.340 1.00 64.44 708 VAL A C 1
ATOM 5764 O O . VAL A 1 708 ? 34.637 17.252 -10.803 1.00 64.44 708 VAL A O 1
ATOM 5767 N N . GLU A 1 709 ? 35.740 18.461 -9.267 1.00 62.66 709 GLU A N 1
ATOM 5768 C CA . GLU A 1 709 ? 34.539 18.970 -8.599 1.00 62.66 709 GLU A CA 1
ATOM 5769 C C . GLU A 1 709 ? 33.738 19.900 -9.516 1.00 62.66 709 GLU A C 1
ATOM 5771 O O . GLU A 1 709 ? 32.516 19.769 -9.613 1.00 62.66 709 GLU A O 1
ATOM 5776 N N . GLU A 1 710 ? 34.413 20.774 -10.260 1.00 62.56 710 GLU A N 1
ATOM 5777 C CA . GLU A 1 710 ? 33.801 21.679 -11.232 1.00 62.56 710 GLU A CA 1
ATOM 5778 C C . GLU A 1 710 ? 33.175 20.921 -12.415 1.00 62.56 710 GLU A C 1
ATOM 5780 O O . GLU A 1 710 ? 32.034 21.196 -12.805 1.00 62.56 710 GLU A O 1
ATOM 5785 N N . LEU A 1 711 ? 33.851 19.883 -12.923 1.00 63.03 711 LEU A N 1
ATOM 5786 C CA . LEU A 1 711 ? 33.311 18.968 -13.933 1.00 63.03 711 LEU A CA 1
ATOM 5787 C C . LEU A 1 711 ? 32.110 18.178 -13.402 1.00 63.03 711 LEU A C 1
ATOM 5789 O O . LEU A 1 711 ? 31.114 18.012 -14.110 1.00 63.03 711 LEU A O 1
ATOM 5793 N N . SER A 1 712 ? 32.173 17.706 -12.155 1.00 57.75 712 SER A N 1
ATOM 5794 C CA . SER A 1 712 ? 31.076 16.984 -11.502 1.00 57.75 712 SER A CA 1
ATOM 5795 C C . SER A 1 712 ? 29.849 17.882 -11.323 1.00 57.75 712 SER A C 1
ATOM 5797 O O . SER A 1 712 ? 28.736 17.499 -11.689 1.00 57.75 712 SER A O 1
ATOM 5799 N N . LYS A 1 713 ? 30.052 19.119 -10.857 1.00 57.41 713 LYS A N 1
ATOM 5800 C CA . LYS A 1 713 ? 29.000 20.128 -10.693 1.00 57.41 713 LYS A CA 1
ATOM 5801 C C . LYS A 1 713 ? 28.370 20.509 -12.033 1.00 57.41 713 LYS A C 1
ATOM 5803 O O . LYS A 1 713 ? 27.147 20.508 -12.156 1.00 57.41 713 LYS A O 1
ATOM 5808 N N . THR A 1 714 ? 29.187 20.739 -13.059 1.00 58.25 714 THR A N 1
ATOM 5809 C CA . THR A 1 714 ? 28.721 21.008 -14.429 1.00 58.25 714 THR A CA 1
ATOM 5810 C C . THR A 1 714 ? 27.896 19.839 -14.978 1.00 58.25 714 THR A C 1
ATOM 5812 O O . THR A 1 714 ? 26.840 20.044 -15.578 1.00 58.25 714 THR A O 1
ATOM 5815 N N . LYS A 1 715 ? 28.311 18.594 -14.705 1.00 57.34 715 LYS A N 1
ATOM 5816 C CA . LYS A 1 715 ? 27.591 17.378 -15.111 1.00 57.34 715 LYS A CA 1
ATOM 5817 C C . LYS A 1 715 ? 26.268 17.180 -14.359 1.00 57.34 715 LYS A C 1
ATOM 5819 O O . LYS A 1 715 ? 25.288 16.745 -14.959 1.00 57.34 715 LYS A O 1
ATOM 5824 N N . LEU A 1 716 ? 26.205 17.504 -13.069 1.00 54.91 716 LEU A N 1
ATOM 5825 C CA . LEU A 1 716 ? 24.960 17.458 -12.291 1.00 54.91 716 LEU A CA 1
ATOM 5826 C C . LEU A 1 716 ? 23.962 18.530 -12.749 1.00 54.91 716 LEU A C 1
ATOM 5828 O O . LEU A 1 716 ? 22.777 18.232 -12.933 1.00 54.91 716 LEU A O 1
ATOM 5832 N N . ASN A 1 717 ? 24.444 19.748 -13.006 1.00 58.50 717 ASN A N 1
ATOM 5833 C CA . ASN A 1 717 ? 23.634 20.834 -13.558 1.00 58.50 717 ASN A CA 1
ATOM 5834 C C . ASN A 1 717 ? 23.079 20.463 -14.942 1.00 58.50 717 ASN A C 1
ATOM 5836 O O . ASN A 1 717 ? 21.892 20.653 -15.200 1.00 58.50 717 ASN A O 1
ATOM 5840 N N . PHE A 1 718 ? 23.895 19.825 -15.787 1.00 61.09 718 PHE A N 1
ATOM 5841 C CA . PHE A 1 718 ? 23.481 19.284 -17.085 1.00 61.09 718 PHE A CA 1
ATOM 5842 C C . PHE A 1 718 ? 22.283 18.325 -16.977 1.00 61.09 718 PHE A C 1
ATOM 5844 O O . PHE A 1 718 ? 21.261 18.538 -17.629 1.00 61.09 718 PHE A O 1
ATOM 5851 N N . PHE A 1 719 ? 22.357 17.295 -16.125 1.00 60.06 719 PHE A N 1
ATOM 5852 C CA . PHE A 1 719 ? 21.257 16.326 -15.984 1.00 60.06 719 PHE A CA 1
ATOM 5853 C C . PHE A 1 719 ? 19.991 16.935 -15.378 1.00 60.06 719 PHE A C 1
ATOM 5855 O O . PHE A 1 719 ? 18.875 16.541 -15.737 1.00 60.06 719 PHE A O 1
ATOM 5862 N N . THR A 1 720 ? 20.163 17.895 -14.472 1.00 59.56 720 THR A N 1
ATOM 5863 C CA . THR A 1 720 ? 19.055 18.598 -13.824 1.00 59.56 720 THR A CA 1
ATOM 5864 C C . THR A 1 720 ? 18.294 19.461 -14.830 1.00 59.56 720 THR A C 1
ATOM 5866 O O . THR A 1 720 ? 17.069 19.358 -14.912 1.00 59.56 720 THR A O 1
ATOM 5869 N N . ASN A 1 721 ? 19.012 20.235 -15.647 1.00 61.00 721 ASN A N 1
ATOM 5870 C CA . ASN A 1 721 ? 18.421 21.126 -16.646 1.00 61.00 721 ASN A CA 1
ATOM 5871 C C . ASN A 1 721 ? 17.778 20.340 -17.800 1.00 61.00 721 ASN A C 1
ATOM 5873 O O . ASN A 1 721 ? 16.657 20.643 -18.191 1.00 61.00 721 ASN A O 1
ATOM 5877 N N . ILE A 1 722 ? 18.404 19.254 -18.276 1.00 69.25 722 ILE A N 1
ATOM 5878 C CA . ILE A 1 722 ? 17.794 18.373 -19.293 1.00 69.25 722 ILE A CA 1
ATOM 5879 C C . IL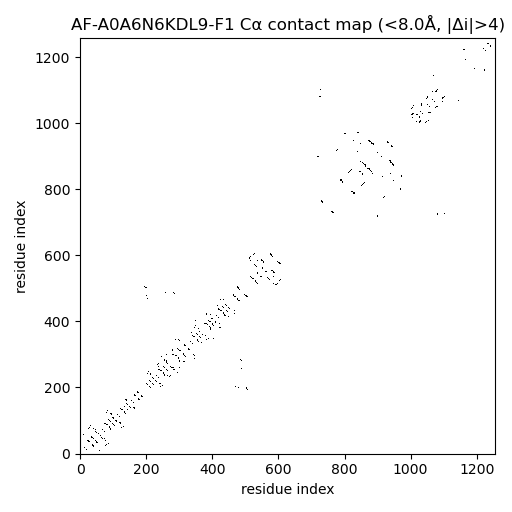E A 1 722 ? 16.498 17.746 -18.785 1.00 69.25 722 ILE A C 1
ATOM 5881 O O . ILE A 1 722 ? 15.505 17.685 -19.507 1.00 69.25 722 ILE A O 1
ATOM 5885 N N . SER A 1 723 ? 16.498 17.260 -17.542 1.00 69.00 723 SER A N 1
ATOM 5886 C CA . SER A 1 723 ? 15.299 16.654 -16.960 1.00 69.00 723 SER A CA 1
ATOM 5887 C C . SER A 1 723 ? 14.137 17.644 -16.912 1.00 69.00 723 SER A C 1
ATOM 5889 O O . SER A 1 723 ? 12.997 17.237 -17.122 1.00 69.00 723 SER A O 1
ATOM 5891 N N . HIS A 1 724 ? 14.425 18.919 -16.651 1.00 72.38 724 HIS A N 1
ATOM 5892 C CA . HIS A 1 724 ? 13.440 19.994 -16.656 1.00 72.38 724 HIS A CA 1
ATOM 5893 C C . HIS A 1 724 ? 12.898 20.262 -18.069 1.00 72.38 724 HIS A C 1
ATOM 5895 O O . HIS A 1 724 ? 11.698 20.112 -18.304 1.00 72.38 724 HIS A O 1
ATOM 5901 N N . GLU A 1 725 ? 13.793 20.534 -19.024 1.00 72.38 725 GLU A N 1
ATOM 5902 C CA . GLU A 1 725 ? 13.456 20.852 -20.420 1.00 72.38 725 GLU A CA 1
ATOM 5903 C C . GLU A 1 725 ? 12.652 19.747 -21.125 1.00 72.38 725 GLU A C 1
ATOM 5905 O O . GLU A 1 725 ? 11.890 20.025 -22.048 1.00 72.38 725 GLU A O 1
ATOM 5910 N N . LEU A 1 726 ? 12.781 18.487 -20.692 1.00 78.19 726 LEU A N 1
ATOM 5911 C CA . LEU A 1 726 ? 11.988 17.371 -21.218 1.00 78.19 726 LEU A CA 1
ATOM 5912 C C . LEU A 1 726 ? 10.623 17.213 -20.524 1.00 78.19 726 LEU A C 1
ATOM 5914 O O . LEU A 1 726 ? 9.648 16.830 -21.175 1.00 78.19 726 LEU A O 1
ATOM 5918 N N . ARG A 1 727 ? 10.517 17.478 -19.213 1.00 75.88 727 ARG A N 1
ATOM 5919 C CA . ARG A 1 727 ? 9.276 17.242 -18.443 1.00 75.88 727 ARG A CA 1
ATOM 5920 C C . ARG A 1 727 ? 8.201 18.293 -18.706 1.00 75.88 727 ARG A C 1
ATOM 5922 O O . ARG A 1 727 ? 7.021 17.938 -18.706 1.00 75.88 727 ARG A O 1
ATOM 5929 N N . THR A 1 728 ? 8.573 19.545 -18.957 1.00 78.44 728 THR A N 1
ATOM 5930 C CA . THR A 1 728 ? 7.618 20.624 -19.266 1.00 78.44 728 THR A CA 1
ATOM 5931 C C . THR A 1 728 ? 6.823 20.361 -20.553 1.00 78.44 728 THR A C 1
ATOM 5933 O O . THR A 1 728 ? 5.595 20.267 -20.461 1.00 78.44 728 THR A O 1
ATOM 5936 N N . PRO A 1 729 ? 7.444 20.112 -21.727 1.00 78.94 729 PRO A N 1
ATOM 5937 C CA . PRO A 1 729 ? 6.686 19.780 -22.933 1.00 78.94 729 PRO A CA 1
ATOM 5938 C C . PRO A 1 729 ? 5.929 18.455 -22.790 1.00 78.94 729 PRO A C 1
ATOM 5940 O O . PRO A 1 729 ? 4.821 18.335 -23.299 1.00 78.94 729 PRO A O 1
ATOM 5943 N N . LEU A 1 730 ? 6.457 17.478 -22.044 1.00 82.19 730 LEU A N 1
ATOM 5944 C CA . LEU A 1 730 ? 5.748 16.220 -21.792 1.00 82.19 730 LEU A CA 1
ATOM 5945 C C . LEU A 1 730 ? 4.457 16.429 -20.981 1.00 82.19 730 LEU A C 1
ATOM 5947 O O . LEU A 1 730 ? 3.432 15.824 -21.289 1.00 82.19 730 LEU A O 1
ATOM 5951 N N . SER A 1 731 ? 4.483 17.319 -19.988 1.00 80.31 731 SER A N 1
ATOM 5952 C CA . SER A 1 731 ? 3.298 17.705 -19.206 1.00 80.31 731 SER A CA 1
ATOM 5953 C C . SER A 1 731 ? 2.239 18.369 -20.089 1.00 80.31 731 SER A C 1
ATOM 5955 O O . SER A 1 731 ? 1.057 18.048 -19.990 1.00 80.31 731 SER A O 1
ATOM 5957 N N . LEU A 1 732 ? 2.681 19.228 -21.011 1.00 82.50 732 LEU A N 1
ATOM 5958 C CA . LEU A 1 732 ? 1.842 19.933 -21.987 1.00 82.50 732 LEU A CA 1
ATOM 5959 C C . LEU A 1 732 ? 1.391 19.061 -23.172 1.00 82.50 732 LEU A C 1
ATOM 5961 O O . LEU A 1 732 ? 0.618 19.514 -24.010 1.00 82.50 732 LEU A O 1
ATOM 5965 N N . ILE A 1 733 ? 1.835 17.807 -23.241 1.00 84.88 733 ILE A N 1
ATOM 5966 C CA . ILE A 1 733 ? 1.312 16.793 -24.164 1.00 84.88 733 ILE A CA 1
ATOM 5967 C C . ILE A 1 733 ? 0.314 15.903 -23.424 1.00 84.88 733 ILE A C 1
ATOM 5969 O O . ILE A 1 733 ? -0.827 15.750 -23.854 1.00 84.88 733 ILE A O 1
ATOM 5973 N N . LEU A 1 734 ? 0.735 15.323 -22.297 1.00 81.62 734 LEU A N 1
ATOM 5974 C CA . LEU A 1 734 ? -0.057 14.346 -21.552 1.00 81.62 734 LEU A CA 1
ATOM 5975 C C . LEU A 1 734 ? -1.297 14.976 -20.911 1.00 81.62 734 LEU A C 1
ATOM 5977 O O . LEU A 1 734 ? -2.386 14.429 -21.051 1.00 81.62 734 LEU A O 1
ATOM 5981 N N . GLY A 1 735 ? -1.156 16.142 -20.278 1.00 80.69 735 GLY A N 1
ATOM 5982 C CA . GLY A 1 735 ? -2.251 16.819 -19.584 1.00 80.69 735 GLY A CA 1
ATOM 5983 C C . GLY A 1 735 ? -3.428 17.175 -20.504 1.00 80.69 735 GLY A C 1
ATOM 5984 O O . GLY A 1 735 ? -4.557 16.763 -20.223 1.00 80.69 735 GLY A O 1
ATOM 5985 N N . PRO A 1 736 ? -3.206 17.886 -21.627 1.00 82.06 736 PRO A N 1
ATOM 5986 C CA . PRO A 1 736 ? -4.263 18.153 -22.602 1.00 82.06 736 PRO A CA 1
ATOM 5987 C C . PRO A 1 736 ? -4.863 16.885 -23.230 1.00 82.06 736 PRO A C 1
ATOM 5989 O O . PRO A 1 736 ? -6.071 16.829 -23.448 1.00 82.06 736 PRO A O 1
ATOM 5992 N N . LEU A 1 737 ? -4.061 15.845 -23.497 1.00 82.88 737 LEU A N 1
ATOM 5993 C CA . LEU A 1 737 ? -4.572 14.570 -24.019 1.00 82.88 737 LEU A CA 1
ATOM 5994 C C . LEU A 1 737 ? -5.454 13.826 -23.008 1.00 82.88 737 LEU A C 1
ATOM 5996 O O . LEU A 1 737 ? -6.426 13.196 -23.418 1.00 82.88 737 LEU A O 1
ATOM 6000 N N . GLU A 1 738 ? -5.136 13.885 -21.712 1.00 79.44 738 GLU A N 1
ATOM 6001 C CA . GLU A 1 738 ? -5.991 13.352 -20.644 1.00 79.44 738 GLU A CA 1
ATOM 6002 C C . GLU A 1 738 ? -7.341 14.079 -20.606 1.00 79.44 738 GLU A C 1
ATOM 6004 O O . GLU A 1 738 ? -8.375 13.416 -20.604 1.00 79.44 738 GLU A O 1
ATOM 6009 N N . GLN A 1 739 ? -7.356 15.416 -20.698 1.00 75.88 739 GLN A N 1
ATOM 6010 C CA . GLN A 1 739 ? -8.608 16.182 -20.782 1.00 75.88 739 GLN A CA 1
ATOM 6011 C C . GLN A 1 739 ? -9.440 15.824 -22.018 1.00 75.88 739 GLN A C 1
ATOM 6013 O O . GLN A 1 739 ? -10.656 15.686 -21.931 1.00 75.88 739 GLN A O 1
ATOM 6018 N N . LEU A 1 740 ? -8.795 15.656 -23.177 1.00 78.94 740 LEU A N 1
ATOM 6019 C CA . LEU A 1 740 ? -9.476 15.292 -24.422 1.00 78.94 740 LEU A CA 1
ATOM 6020 C C . LEU A 1 740 ? -10.032 13.857 -24.411 1.00 78.94 740 LEU A C 1
ATOM 6022 O O . LEU A 1 740 ? -10.888 13.540 -25.238 1.00 78.94 740 LEU A O 1
ATOM 6026 N N . LYS A 1 741 ? -9.534 12.987 -23.521 1.00 73.25 741 LYS A N 1
ATOM 6027 C CA . LYS A 1 741 ? -9.970 11.590 -23.374 1.00 73.25 741 LYS A CA 1
ATOM 6028 C C . LYS A 1 741 ? -11.175 11.410 -22.453 1.00 73.25 741 LYS A C 1
ATOM 6030 O O . LYS A 1 741 ? -11.835 10.379 -22.574 1.00 73.25 741 LYS A O 1
ATOM 6035 N N . ASP A 1 742 ? -11.470 12.352 -21.561 1.00 68.69 742 ASP A N 1
ATOM 6036 C CA . ASP A 1 742 ? -12.696 12.299 -20.761 1.00 68.69 742 ASP A CA 1
ATOM 6037 C C . ASP A 1 742 ? -13.908 12.519 -21.691 1.00 68.69 742 ASP A C 1
ATOM 6039 O O . ASP A 1 742 ? -14.116 13.591 -22.253 1.00 68.69 742 ASP A O 1
ATOM 6043 N N . PHE A 1 743 ? -14.679 11.448 -21.918 1.00 49.81 743 PHE A N 1
ATOM 6044 C CA . PHE A 1 743 ? -15.686 11.307 -22.986 1.00 49.81 743 PHE A CA 1
ATOM 6045 C C . PHE A 1 743 ? -16.983 12.122 -22.800 1.00 49.81 743 PHE A C 1
ATOM 6047 O O . PHE A 1 743 ? -17.909 11.984 -23.607 1.00 49.81 743 PHE A O 1
ATOM 6054 N N . ASP A 1 744 ? -17.069 12.984 -21.787 1.00 55.03 744 ASP A N 1
ATOM 6055 C CA . ASP A 1 744 ? -18.229 13.853 -21.596 1.00 55.03 744 ASP A CA 1
ATOM 6056 C C . ASP A 1 744 ? -18.081 15.122 -22.452 1.00 55.03 744 ASP A C 1
ATOM 6058 O O . ASP A 1 744 ? -17.099 15.859 -22.385 1.00 55.03 744 ASP A O 1
ATOM 6062 N N . ASN A 1 745 ? -19.064 15.347 -23.325 1.00 51.50 745 ASN A N 1
ATOM 6063 C CA . ASN A 1 745 ? -19.110 16.326 -24.422 1.00 51.50 745 ASN A CA 1
ATOM 6064 C C . ASN A 1 745 ? -19.151 17.809 -23.954 1.00 51.50 745 ASN A C 1
ATOM 6066 O O . ASN A 1 745 ? -20.059 18.558 -24.311 1.00 51.50 745 ASN A O 1
ATOM 6070 N N . THR A 1 746 ? -18.186 18.245 -23.143 1.00 61.31 746 THR A N 1
ATOM 6071 C CA . THR A 1 746 ? -18.200 19.555 -22.459 1.00 61.31 746 THR A CA 1
ATOM 6072 C C . THR A 1 746 ? -17.312 20.628 -23.091 1.00 61.31 746 THR A C 1
ATOM 6074 O O . THR A 1 746 ? -17.517 21.804 -22.808 1.00 61.31 746 THR A O 1
ATOM 6077 N N . PHE A 1 747 ? -16.368 20.264 -23.965 1.00 67.12 747 PHE A N 1
ATOM 6078 C CA . PHE A 1 747 ? -15.484 21.229 -24.634 1.00 67.12 747 PHE A CA 1
ATOM 6079 C C . PHE A 1 747 ? -16.112 21.797 -25.911 1.00 67.12 747 PHE A C 1
ATOM 6081 O O . PHE A 1 747 ? -16.573 21.049 -26.779 1.00 67.12 747 PHE A O 1
ATOM 6088 N N . SER A 1 748 ? -16.065 23.119 -26.066 1.00 72.62 748 SER A N 1
ATOM 6089 C CA . SER A 1 748 ? -16.363 23.794 -27.330 1.00 72.62 748 SER A CA 1
ATOM 6090 C C . SER A 1 748 ? -15.337 23.433 -28.418 1.00 72.62 748 SER A C 1
ATOM 6092 O O . SER A 1 748 ? -14.209 23.025 -28.133 1.00 72.62 748 SER A O 1
ATOM 6094 N N . GLU A 1 749 ? -15.698 23.610 -29.696 1.00 72.31 749 GLU A N 1
ATOM 6095 C CA . GLU A 1 749 ? -14.758 23.391 -30.813 1.00 72.31 749 GLU A CA 1
ATOM 6096 C C . GLU A 1 749 ? -13.500 24.265 -30.704 1.00 72.31 749 GLU A C 1
ATOM 6098 O O . GLU A 1 749 ? -12.419 23.849 -31.119 1.00 72.31 749 GLU A O 1
ATOM 6103 N N . MET A 1 750 ? -13.631 25.454 -30.111 1.00 70.50 750 MET A N 1
ATOM 6104 C CA . MET A 1 750 ? -12.526 26.385 -29.911 1.00 70.50 750 MET A CA 1
ATOM 6105 C C . MET A 1 750 ? -11.549 25.883 -28.838 1.00 70.50 750 MET A C 1
ATOM 6107 O O . MET A 1 750 ? -10.348 25.851 -29.093 1.00 70.50 750 MET A O 1
ATOM 6111 N N . GLU A 1 751 ? -12.052 25.409 -27.694 1.00 72.38 751 GLU A N 1
ATOM 6112 C CA . GLU A 1 751 ? -11.230 24.844 -26.609 1.00 72.38 751 GLU A CA 1
ATOM 6113 C C . GLU A 1 751 ? -10.523 23.559 -27.049 1.00 72.38 751 GLU A C 1
ATOM 6115 O O . GLU A 1 751 ? -9.333 23.371 -26.798 1.00 72.38 751 GLU A O 1
ATOM 6120 N N . ARG A 1 752 ? -11.223 22.691 -27.791 1.00 78.56 752 ARG A N 1
ATOM 6121 C CA . ARG A 1 752 ? -10.629 21.466 -28.344 1.00 78.56 752 ARG A CA 1
ATOM 6122 C C . ARG A 1 752 ? -9.480 21.779 -29.300 1.00 78.56 752 ARG A C 1
ATOM 6124 O O . ARG A 1 752 ? -8.445 21.117 -29.258 1.00 78.56 752 ARG A O 1
ATOM 6131 N N . LYS A 1 753 ? -9.662 22.783 -30.161 1.00 76.62 753 LYS A N 1
ATOM 6132 C CA . LYS A 1 753 ? -8.628 23.224 -31.097 1.00 76.62 753 LYS A CA 1
ATOM 6133 C C . LYS A 1 753 ? -7.414 23.792 -30.356 1.00 76.62 753 LYS A C 1
ATOM 6135 O O . LYS A 1 753 ? -6.295 23.420 -30.683 1.00 76.62 753 LYS A O 1
ATOM 6140 N N . GLN A 1 754 ? -7.636 24.605 -29.323 1.00 75.75 754 GLN A N 1
ATOM 6141 C CA . GLN A 1 754 ? -6.565 25.155 -28.487 1.00 75.75 754 GLN A CA 1
ATOM 6142 C C . GLN A 1 754 ? -5.753 24.059 -27.779 1.00 75.75 754 GLN A C 1
ATOM 6144 O O . GLN A 1 754 ? -4.525 24.092 -27.824 1.00 75.75 754 GLN A O 1
ATOM 6149 N N . LEU A 1 755 ? -6.406 23.051 -27.185 1.00 79.50 755 LEU A N 1
ATOM 6150 C CA . LEU A 1 755 ? -5.713 21.929 -26.535 1.00 79.50 755 LEU A CA 1
ATOM 6151 C C . LEU A 1 755 ? -4.877 21.110 -27.529 1.00 79.50 755 LEU A C 1
ATOM 6153 O O . LEU A 1 755 ? -3.737 20.761 -27.231 1.00 79.50 755 LEU A O 1
ATOM 6157 N N . LEU A 1 756 ? -5.409 20.834 -28.724 1.00 78.94 756 LEU A N 1
ATOM 6158 C CA . LEU A 1 756 ? -4.673 20.116 -29.771 1.00 78.94 756 LEU A CA 1
ATOM 6159 C C . LEU A 1 756 ? -3.473 20.917 -30.300 1.00 78.94 756 LEU A C 1
ATOM 6161 O O . LEU A 1 756 ? -2.410 20.338 -30.516 1.00 78.94 756 LEU A O 1
ATOM 6165 N N . GLU A 1 757 ? -3.605 22.238 -30.444 1.00 77.62 757 GLU A N 1
ATOM 6166 C CA . GLU A 1 757 ? -2.497 23.124 -30.832 1.00 77.62 757 GLU A CA 1
ATOM 6167 C C . GLU A 1 757 ? -1.380 23.154 -29.769 1.00 77.62 757 GLU A C 1
ATOM 6169 O O . GLU A 1 757 ? -0.197 23.193 -30.118 1.00 77.62 757 GLU A O 1
ATOM 6174 N N . ILE A 1 758 ? -1.727 23.090 -28.473 1.00 78.25 758 ILE A N 1
ATOM 6175 C CA . ILE A 1 758 ? -0.749 22.955 -27.378 1.00 78.25 758 ILE A CA 1
ATOM 6176 C C . ILE A 1 758 ? 0.002 21.617 -27.489 1.00 78.25 758 ILE A C 1
ATOM 6178 O O . ILE A 1 758 ? 1.234 21.606 -27.403 1.00 78.25 758 ILE A O 1
ATOM 6182 N N . VAL A 1 759 ? -0.708 20.508 -27.733 1.00 81.81 759 VAL A N 1
ATOM 6183 C CA . VAL A 1 759 ? -0.113 19.164 -27.878 1.00 81.81 759 VAL A CA 1
ATOM 6184 C C . VAL A 1 759 ? 0.847 19.099 -29.064 1.00 81.81 759 VAL A C 1
ATOM 6186 O O . VAL A 1 759 ? 1.970 18.609 -28.924 1.00 81.81 759 VAL A O 1
ATOM 6189 N N . GLU A 1 760 ? 0.430 19.591 -30.230 1.00 74.12 760 GLU A N 1
ATOM 6190 C CA . GLU A 1 760 ? 1.235 19.548 -31.455 1.00 74.12 760 GLU A CA 1
ATOM 6191 C C . GLU A 1 760 ? 2.540 20.342 -31.293 1.00 74.12 760 GLU A C 1
ATOM 6193 O O . GLU A 1 760 ? 3.630 19.826 -31.562 1.00 74.12 760 GLU A O 1
ATOM 6198 N N . ARG A 1 761 ? 2.453 21.568 -30.762 1.00 73.31 761 ARG A N 1
ATOM 6199 C CA . ARG A 1 761 ? 3.619 22.435 -30.539 1.00 73.31 761 ARG A CA 1
ATOM 6200 C C . ARG A 1 761 ? 4.620 21.812 -29.570 1.00 73.31 761 ARG A C 1
ATOM 6202 O O . ARG A 1 761 ? 5.817 21.768 -29.862 1.00 73.31 761 ARG A O 1
ATOM 6209 N N . ASN A 1 762 ? 4.142 21.304 -28.435 1.00 78.00 762 ASN A N 1
ATOM 6210 C CA . ASN A 1 762 ? 5.019 20.716 -27.425 1.00 78.00 762 ASN A CA 1
ATOM 6211 C C . ASN A 1 762 ? 5.622 19.378 -27.882 1.00 78.00 762 ASN A C 1
ATOM 6213 O O . ASN A 1 762 ? 6.765 19.077 -27.536 1.00 78.00 762 ASN A O 1
ATOM 6217 N N . SER A 1 763 ? 4.929 18.630 -28.748 1.00 76.19 763 SER A N 1
ATOM 6218 C CA . SER A 1 763 ? 5.470 17.425 -29.394 1.00 76.19 763 SER A CA 1
ATOM 6219 C C . SER A 1 763 ? 6.634 17.749 -30.337 1.00 76.19 763 SER A C 1
ATOM 6221 O O . SER A 1 763 ? 7.680 17.098 -30.276 1.00 76.19 763 SER A O 1
ATOM 6223 N N . HIS A 1 764 ? 6.500 18.790 -31.168 1.00 73.44 764 HIS A N 1
ATOM 6224 C CA . HIS A 1 764 ? 7.590 19.250 -32.035 1.00 73.44 764 HIS A CA 1
ATOM 6225 C C . HIS A 1 764 ? 8.779 19.807 -31.235 1.00 73.44 764 HIS A C 1
ATOM 6227 O O . HIS A 1 764 ? 9.928 19.498 -31.562 1.00 73.44 764 HIS A O 1
ATOM 6233 N N . ARG A 1 765 ? 8.528 20.557 -30.151 1.00 72.94 765 ARG A N 1
ATOM 6234 C CA . ARG A 1 765 ? 9.586 21.053 -29.250 1.00 72.94 765 ARG A CA 1
ATOM 6235 C C . ARG A 1 765 ? 10.374 19.906 -28.613 1.00 72.94 765 ARG A C 1
ATOM 6237 O O . ARG A 1 765 ? 11.603 19.924 -28.644 1.00 72.94 765 ARG A O 1
ATOM 6244 N N . LEU A 1 766 ? 9.682 18.888 -28.097 1.00 79.75 766 LEU A N 1
ATOM 6245 C CA . LEU A 1 766 ? 10.315 17.714 -27.494 1.00 79.75 766 LEU A CA 1
ATOM 6246 C C . LEU A 1 766 ? 11.177 16.946 -28.509 1.00 79.75 766 LEU A C 1
ATOM 6248 O O . LEU A 1 766 ? 12.315 16.588 -28.209 1.00 79.75 766 LEU A O 1
ATOM 6252 N N . MET A 1 767 ? 10.669 16.743 -29.728 1.00 73.75 767 MET A N 1
ATOM 6253 C CA . MET A 1 767 ? 11.416 16.072 -30.796 1.00 73.75 767 MET A CA 1
ATOM 6254 C C . MET A 1 767 ? 12.698 16.832 -31.168 1.00 73.75 767 MET A C 1
ATOM 6256 O O . MET A 1 767 ? 13.760 16.227 -31.320 1.00 73.75 767 MET A O 1
ATOM 6260 N N . LYS A 1 768 ? 12.627 18.166 -31.261 1.00 72.88 768 LYS A N 1
ATOM 6261 C CA . LYS A 1 768 ? 13.794 19.019 -31.526 1.00 72.88 768 LYS A CA 1
ATOM 6262 C C . LYS A 1 768 ? 14.865 18.873 -30.442 1.00 72.88 768 LYS A C 1
ATOM 6264 O O . LYS A 1 768 ? 16.031 18.673 -30.778 1.00 72.88 768 LYS A O 1
ATOM 6269 N N . LEU A 1 769 ? 14.471 18.915 -29.167 1.00 73.38 769 LEU A N 1
ATOM 6270 C CA . LEU A 1 769 ? 15.388 18.750 -28.032 1.00 73.38 769 LEU A CA 1
ATOM 6271 C C . LEU A 1 769 ? 16.072 17.376 -28.042 1.00 73.38 769 LEU A C 1
ATOM 6273 O O . LEU A 1 769 ? 17.285 17.285 -27.858 1.00 73.38 769 LEU A O 1
ATOM 6277 N N . ILE A 1 770 ? 15.320 16.305 -28.321 1.00 78.00 770 ILE A N 1
ATOM 6278 C CA . ILE A 1 770 ? 15.872 14.946 -28.429 1.00 78.00 770 ILE A CA 1
ATOM 6279 C C . ILE A 1 770 ? 16.911 14.868 -29.555 1.00 78.00 770 ILE A C 1
ATOM 6281 O O . ILE A 1 770 ? 18.002 14.334 -29.348 1.00 78.00 770 ILE A O 1
ATOM 6285 N N . ASN A 1 771 ? 16.606 15.424 -30.729 1.00 71.50 771 ASN A N 1
ATOM 6286 C CA . ASN A 1 771 ? 17.522 15.397 -31.869 1.00 71.50 771 ASN A CA 1
ATOM 6287 C C . ASN A 1 771 ? 18.812 16.187 -31.593 1.00 71.50 771 ASN A C 1
ATOM 6289 O O . ASN A 1 771 ? 19.899 15.689 -31.886 1.00 71.50 771 ASN A O 1
ATOM 6293 N N . GLN A 1 772 ? 18.717 17.360 -30.958 1.00 74.00 772 GLN A N 1
ATOM 6294 C CA . GLN A 1 772 ? 19.886 18.151 -30.550 1.00 74.00 772 GLN A CA 1
ATOM 6295 C C . GLN A 1 772 ? 20.768 17.399 -29.539 1.00 74.00 772 GLN A C 1
ATOM 6297 O O . GLN A 1 772 ? 21.988 17.354 -29.701 1.00 74.00 772 GLN A O 1
ATOM 6302 N N . LEU A 1 773 ? 20.165 16.736 -28.545 1.00 74.44 773 LEU A N 1
ATOM 6303 C CA . LEU A 1 773 ? 20.891 15.918 -27.564 1.00 74.44 773 LEU A CA 1
ATOM 6304 C C . LEU A 1 773 ? 21.603 14.719 -28.210 1.00 74.44 773 LEU A C 1
ATOM 6306 O O . LEU A 1 773 ? 22.741 14.397 -27.857 1.00 74.44 773 LEU A O 1
ATOM 6310 N N . LEU A 1 774 ? 20.950 14.047 -29.163 1.00 74.38 774 LEU A N 1
ATOM 6311 C CA . LEU A 1 774 ? 21.536 12.915 -29.881 1.00 74.38 774 LEU A CA 1
ATOM 6312 C C . LEU A 1 774 ? 22.715 13.338 -30.762 1.00 74.38 774 LEU A C 1
ATOM 6314 O O . LEU A 1 774 ? 23.716 12.621 -30.814 1.00 74.38 774 LEU A O 1
ATOM 6318 N N . GLU A 1 775 ? 22.619 14.477 -31.447 1.00 70.56 775 GLU A N 1
ATOM 6319 C CA . GLU A 1 775 ? 23.723 15.006 -32.251 1.00 70.56 775 GLU A CA 1
ATOM 6320 C C . GLU A 1 775 ? 24.895 15.465 -31.378 1.00 70.56 775 GLU A C 1
ATOM 6322 O O . GLU A 1 775 ? 26.032 15.094 -31.662 1.00 70.56 775 GLU A O 1
ATOM 6327 N N . MET A 1 776 ? 24.631 16.141 -30.258 1.00 70.50 776 MET A N 1
ATOM 6328 C CA . MET A 1 776 ? 25.660 16.511 -29.280 1.00 70.50 776 MET A CA 1
ATOM 6329 C C . MET A 1 776 ? 26.442 15.284 -28.786 1.00 70.50 776 MET A C 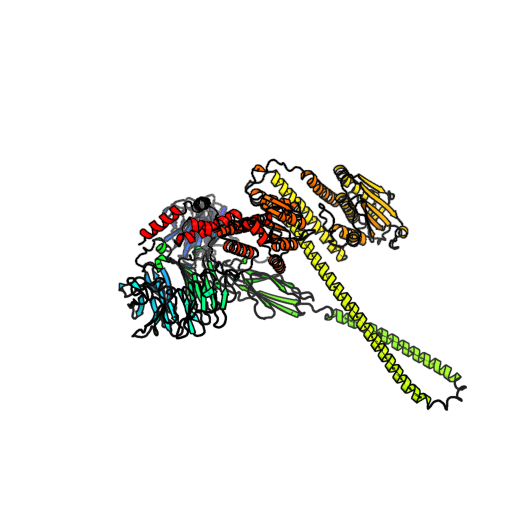1
ATOM 6331 O O . MET A 1 776 ? 27.673 15.269 -28.803 1.00 70.50 776 MET A O 1
ATOM 6335 N N . ARG A 1 777 ? 25.744 14.201 -28.423 1.00 70.56 777 ARG A N 1
ATOM 6336 C CA . ARG A 1 777 ? 26.393 12.953 -27.989 1.00 70.56 777 ARG A CA 1
ATOM 6337 C C . ARG A 1 777 ? 27.280 12.339 -29.080 1.00 70.56 777 ARG A C 1
ATOM 6339 O O . ARG A 1 777 ? 28.267 11.669 -28.767 1.00 70.56 777 ARG A O 1
ATOM 6346 N N . LYS A 1 778 ? 26.937 12.528 -30.358 1.00 71.44 778 LYS A N 1
ATOM 6347 C CA . LYS A 1 778 ? 27.771 12.063 -31.477 1.00 71.44 778 LYS A CA 1
ATOM 6348 C C . LYS A 1 778 ? 29.042 12.901 -31.624 1.00 71.44 778 LYS A C 1
ATOM 6350 O O . LYS A 1 778 ? 30.089 12.321 -31.918 1.00 71.44 778 LYS A O 1
ATOM 6355 N N . ILE A 1 779 ? 28.954 14.211 -31.383 1.00 72.00 779 ILE A N 1
ATOM 6356 C CA . ILE A 1 779 ? 30.086 15.150 -31.410 1.00 72.00 779 ILE A CA 1
ATOM 6357 C C . ILE A 1 779 ? 31.086 14.827 -30.293 1.00 72.00 779 ILE A C 1
ATOM 6359 O O . ILE A 1 779 ? 32.265 14.632 -30.573 1.00 72.00 779 ILE A O 1
ATOM 6363 N N . GLU A 1 780 ? 30.621 14.664 -29.049 1.00 67.19 780 GLU A N 1
ATOM 6364 C CA . GLU A 1 780 ? 31.494 14.381 -27.893 1.00 67.19 780 GLU A CA 1
ATOM 6365 C C . GLU A 1 780 ? 32.269 13.062 -28.023 1.00 67.19 780 GLU A C 1
ATOM 6367 O O . GLU A 1 780 ? 33.426 12.967 -27.620 1.00 67.19 780 GLU A O 1
ATOM 6372 N N . ASN A 1 781 ? 31.658 12.046 -28.637 1.00 68.56 781 ASN A N 1
ATOM 6373 C CA . ASN A 1 781 ? 32.305 10.755 -28.879 1.00 68.56 781 ASN A CA 1
ATOM 6374 C C . ASN A 1 781 ? 33.193 10.740 -30.136 1.00 68.56 781 ASN A C 1
ATOM 6376 O O . ASN A 1 781 ? 33.633 9.665 -30.542 1.00 68.56 781 ASN A O 1
ATOM 6380 N N . SER A 1 782 ? 33.434 11.895 -30.776 1.00 58.38 782 SER A N 1
ATOM 6381 C CA . SER A 1 782 ? 34.180 12.007 -32.043 1.00 58.38 782 SER A CA 1
ATOM 6382 C C . SER A 1 782 ? 33.630 11.095 -33.155 1.00 58.38 782 SER A C 1
ATOM 6384 O O . SER A 1 782 ? 34.378 10.590 -33.984 1.00 58.38 782 SER A O 1
ATOM 6386 N N . SER A 1 783 ? 32.316 10.848 -33.144 1.00 57.69 783 SER A N 1
ATOM 6387 C CA . SER A 1 783 ? 31.624 9.894 -34.032 1.00 57.69 783 SER A CA 1
ATOM 6388 C C . SER A 1 783 ? 30.795 10.566 -35.133 1.00 57.69 783 SER A C 1
ATOM 6390 O O . SER A 1 783 ? 30.063 9.898 -35.862 1.00 57.69 783 SER A O 1
ATOM 6392 N N . LEU A 1 784 ? 30.855 11.898 -35.218 1.00 64.94 784 LEU A N 1
ATOM 6393 C CA . LEU A 1 784 ? 30.148 12.692 -36.216 1.00 64.94 784 LEU A CA 1
ATOM 6394 C C . LEU A 1 784 ? 31.092 13.017 -37.384 1.00 64.94 784 LEU A C 1
ATOM 6396 O O . LEU A 1 784 ? 31.882 13.953 -37.297 1.00 64.94 784 LEU A O 1
ATOM 6400 N N . ASP A 1 785 ? 30.991 12.266 -38.479 1.00 66.56 785 ASP A N 1
ATOM 6401 C CA . ASP A 1 785 ? 31.783 12.524 -39.687 1.00 66.56 785 ASP A CA 1
ATOM 6402 C C . ASP A 1 785 ? 31.193 13.685 -40.516 1.00 66.56 785 ASP A C 1
ATOM 6404 O O . ASP A 1 785 ? 29.969 13.838 -40.645 1.00 66.56 785 ASP A O 1
ATOM 6408 N N . LEU A 1 786 ? 32.065 14.519 -41.095 1.00 74.06 786 LEU A N 1
ATOM 6409 C CA . LEU A 1 786 ? 31.676 15.539 -42.074 1.00 74.06 786 LEU A CA 1
ATOM 6410 C C . LEU A 1 786 ? 31.375 14.889 -43.425 1.00 74.06 786 LEU A C 1
ATOM 6412 O O . LEU A 1 786 ? 32.223 14.202 -43.993 1.00 74.06 786 LEU A O 1
ATOM 6416 N N . GLN A 1 787 ? 30.197 15.163 -43.981 1.00 78.56 787 GLN A N 1
ATOM 6417 C CA . GLN A 1 787 ? 29.840 14.766 -45.339 1.00 78.56 787 GLN A CA 1
ATOM 6418 C C . GLN A 1 787 ? 30.102 15.933 -46.287 1.00 78.56 787 GLN A C 1
ATOM 6420 O O . GLN A 1 787 ? 29.190 16.664 -46.675 1.00 78.56 787 GLN A O 1
ATOM 6425 N N . LEU A 1 788 ? 31.373 16.124 -46.635 1.00 79.25 788 LEU A N 1
ATOM 6426 C CA . LEU A 1 788 ? 31.790 17.202 -47.526 1.00 79.25 788 LEU A CA 1
ATOM 6427 C C . LEU A 1 788 ? 31.243 16.970 -48.938 1.00 79.25 788 LEU A C 1
ATOM 6429 O O . LEU A 1 788 ? 31.486 15.929 -49.548 1.00 79.25 788 LEU A O 1
ATOM 6433 N N . LYS A 1 789 ? 30.506 17.952 -49.460 1.00 78.00 789 LYS A N 1
ATOM 6434 C CA . LYS A 1 789 ? 29.977 17.954 -50.827 1.00 78.00 789 LYS A CA 1
ATOM 6435 C C . LYS A 1 789 ? 30.295 19.281 -51.504 1.00 78.00 789 LYS A C 1
ATOM 6437 O O . LYS A 1 789 ? 30.435 20.311 -50.847 1.00 78.00 789 LYS A O 1
ATOM 6442 N N . SER A 1 790 ? 30.379 19.253 -52.831 1.00 78.44 790 SER A N 1
ATOM 6443 C CA . SER A 1 790 ? 30.556 20.455 -53.646 1.00 78.44 790 SER A CA 1
ATOM 6444 C C . SER A 1 790 ? 29.324 21.358 -53.509 1.00 78.44 790 SER A C 1
ATOM 6446 O O . SER A 1 790 ? 28.219 20.975 -53.901 1.00 78.44 790 SER A O 1
ATOM 6448 N N . LEU A 1 791 ? 29.495 22.535 -52.904 1.00 80.81 791 LEU A N 1
ATOM 6449 C CA . LEU A 1 791 ? 28.410 23.449 -52.556 1.00 80.81 791 LEU A CA 1
ATOM 6450 C C . LEU A 1 791 ? 28.716 24.869 -53.043 1.00 80.81 791 LEU A C 1
ATOM 6452 O O . LEU A 1 791 ? 29.728 25.459 -52.666 1.00 80.81 791 LEU A O 1
ATOM 6456 N N . ASN A 1 792 ? 27.803 25.446 -53.832 1.00 84.56 792 ASN A N 1
ATOM 6457 C CA . ASN A 1 792 ? 27.778 26.886 -54.085 1.00 84.56 792 ASN A CA 1
ATOM 6458 C C . ASN A 1 792 ? 27.122 27.581 -52.887 1.00 84.56 792 ASN A C 1
ATOM 6460 O O . ASN A 1 792 ? 25.896 27.596 -52.750 1.00 84.56 792 ASN A O 1
ATOM 6464 N N . LEU A 1 793 ? 27.949 28.131 -51.998 1.00 83.81 793 LEU A N 1
ATOM 6465 C CA . LEU A 1 793 ? 27.483 28.709 -50.739 1.00 83.81 793 LEU A CA 1
ATOM 6466 C C . LEU A 1 793 ? 26.600 29.949 -50.960 1.00 83.81 793 LEU A C 1
ATOM 6468 O O . LEU A 1 793 ? 25.667 30.185 -50.195 1.00 83.81 793 LEU A O 1
ATOM 6472 N N . SER A 1 794 ? 26.856 30.714 -52.028 1.00 85.62 794 SER A N 1
ATOM 6473 C CA . SER A 1 794 ? 26.084 31.920 -52.350 1.00 85.62 794 SER A CA 1
ATOM 6474 C C . SER A 1 794 ? 24.649 31.609 -52.790 1.00 85.62 794 SER A C 1
ATOM 6476 O O . SER A 1 794 ? 23.719 32.265 -52.327 1.00 85.62 794 SER A O 1
ATOM 6478 N N . GLU A 1 795 ? 24.460 30.587 -53.631 1.00 84.00 795 GLU A N 1
ATOM 6479 C CA . GLU A 1 795 ? 23.132 30.122 -54.061 1.00 84.00 795 GLU A CA 1
ATOM 6480 C C . GLU A 1 795 ? 22.397 29.435 -52.909 1.00 84.00 795 GLU A C 1
ATOM 6482 O O . GLU A 1 795 ? 21.238 29.733 -52.648 1.00 84.00 795 GLU A O 1
ATOM 6487 N N . PHE A 1 796 ? 23.099 28.601 -52.141 1.00 85.06 796 PHE A N 1
ATOM 6488 C CA . PHE A 1 796 ? 22.508 27.890 -51.012 1.00 85.06 796 PHE A CA 1
ATOM 6489 C C . PHE A 1 796 ? 21.979 28.815 -49.910 1.00 85.06 796 PHE A C 1
ATOM 6491 O O . PHE A 1 796 ? 20.875 28.619 -49.408 1.00 85.06 796 PHE A O 1
ATOM 6498 N N . LEU A 1 797 ? 22.743 29.845 -49.535 1.00 87.81 797 LEU A N 1
ATOM 6499 C CA . LEU A 1 797 ? 22.275 30.830 -48.560 1.00 87.81 797 LEU A CA 1
ATOM 6500 C C . LEU A 1 797 ? 21.170 31.724 -49.135 1.00 87.81 797 LEU A C 1
ATOM 6502 O O . LEU A 1 797 ? 20.319 32.176 -48.372 1.00 87.81 797 LEU A O 1
ATOM 6506 N N . SER A 1 798 ? 21.148 31.953 -50.454 1.00 87.31 798 SER A N 1
ATOM 6507 C CA . SER A 1 798 ? 20.036 32.648 -51.110 1.00 87.31 798 SER A CA 1
ATOM 6508 C C . SER A 1 798 ? 18.734 31.861 -50.967 1.00 87.31 798 SER A C 1
ATOM 6510 O O . SER A 1 798 ? 17.733 32.445 -50.559 1.00 87.31 798 SER A O 1
ATOM 6512 N N . ASP A 1 799 ? 18.763 30.545 -51.206 1.00 84.94 799 ASP A N 1
ATOM 6513 C CA . ASP A 1 799 ? 17.597 29.674 -51.021 1.00 84.94 799 ASP A CA 1
ATOM 6514 C C . ASP A 1 799 ? 17.086 29.733 -49.573 1.00 84.94 799 ASP A C 1
ATOM 6516 O O . ASP A 1 799 ? 15.890 29.898 -49.335 1.00 84.94 799 ASP A O 1
ATOM 6520 N N . ILE A 1 800 ? 17.989 29.675 -48.586 1.00 86.06 800 ILE A N 1
ATOM 6521 C CA . ILE A 1 800 ? 17.623 29.781 -47.165 1.00 86.06 800 ILE A CA 1
ATOM 6522 C C . ILE A 1 800 ? 17.005 31.153 -46.864 1.00 86.06 800 ILE A C 1
ATOM 6524 O O . ILE A 1 800 ? 15.965 31.226 -46.214 1.00 86.06 800 ILE A O 1
ATOM 6528 N N . VAL A 1 801 ? 17.595 32.249 -47.350 1.00 87.94 801 VAL A N 1
ATOM 6529 C CA . VAL A 1 801 ? 17.050 33.607 -47.176 1.00 87.94 801 VAL A CA 1
ATOM 6530 C C . VAL A 1 801 ? 15.650 33.732 -47.781 1.00 87.94 801 VAL A C 1
ATOM 6532 O O . VAL A 1 801 ? 14.789 34.382 -47.179 1.00 87.94 801 VAL A O 1
ATOM 6535 N N . ASP A 1 802 ? 15.396 33.091 -48.923 1.00 85.12 802 ASP A N 1
ATOM 6536 C CA . ASP A 1 802 ? 14.090 33.089 -49.582 1.00 85.12 802 ASP A CA 1
ATOM 6537 C C . ASP A 1 802 ? 13.005 32.417 -48.727 1.00 85.12 802 ASP A C 1
ATOM 6539 O O . ASP A 1 802 ? 11.878 32.922 -48.657 1.00 85.12 802 ASP A O 1
ATOM 6543 N N . LEU A 1 803 ? 13.347 31.366 -47.974 1.00 84.75 803 LEU A N 1
ATOM 6544 C CA . LEU A 1 803 ? 12.423 30.729 -47.027 1.00 84.75 803 LEU A CA 1
ATOM 6545 C C . LEU A 1 803 ? 11.969 31.699 -45.915 1.00 84.75 803 LEU A C 1
ATOM 6547 O O . LEU A 1 803 ? 10.806 31.672 -45.497 1.00 84.75 803 LEU A O 1
ATOM 6551 N N . PHE A 1 804 ? 12.836 32.620 -45.477 1.00 86.38 804 PHE A N 1
ATOM 6552 C CA . PHE A 1 804 ? 12.526 33.621 -44.444 1.00 86.38 804 PHE A CA 1
ATOM 6553 C C . PHE A 1 804 ? 11.778 34.862 -44.972 1.00 86.38 804 PHE A C 1
ATOM 6555 O O . PHE A 1 804 ? 11.303 35.679 -44.176 1.00 86.38 804 PHE A O 1
ATOM 6562 N N . GLN A 1 805 ? 11.592 35.019 -46.290 1.00 82.69 805 GLN A N 1
ATOM 6563 C CA . GLN A 1 805 ? 10.928 36.200 -46.873 1.00 82.69 805 GLN A CA 1
ATOM 6564 C C . GLN A 1 805 ? 9.475 36.364 -46.412 1.00 82.69 805 GLN A C 1
ATOM 6566 O O . GLN A 1 805 ? 9.000 37.484 -46.209 1.00 82.69 805 GLN A O 1
ATOM 6571 N N . ASN A 1 806 ? 8.751 35.258 -46.213 1.00 79.81 806 ASN A N 1
ATOM 6572 C CA . ASN A 1 806 ? 7.378 35.305 -45.705 1.00 79.81 806 ASN A CA 1
ATOM 6573 C C . ASN A 1 806 ? 7.334 35.841 -44.261 1.00 79.81 806 ASN A C 1
ATOM 6575 O O . ASN A 1 806 ? 6.513 36.701 -43.938 1.00 79.81 806 ASN A O 1
ATOM 6579 N N . LEU A 1 807 ? 8.268 35.396 -43.413 1.00 80.25 807 LEU A N 1
ATOM 6580 C CA . LEU A 1 807 ? 8.406 35.875 -42.037 1.00 80.25 807 LEU A CA 1
ATOM 6581 C C . LEU A 1 807 ? 8.805 37.360 -41.999 1.00 80.25 807 LEU A C 1
ATOM 6583 O O . LEU A 1 807 ? 8.178 38.142 -41.284 1.00 80.25 807 LEU A O 1
ATOM 6587 N N . SER A 1 808 ? 9.772 37.761 -42.832 1.00 84.00 808 SER A N 1
ATOM 6588 C CA . SER A 1 808 ? 10.207 39.155 -43.009 1.00 84.00 808 SER A CA 1
ATOM 6589 C C . SER A 1 808 ? 9.043 40.095 -43.342 1.00 84.00 808 SER A C 1
ATOM 6591 O O . SER A 1 808 ? 8.904 41.151 -42.721 1.00 84.00 808 SER A O 1
ATOM 6593 N N . ARG A 1 809 ? 8.152 39.689 -44.260 1.00 83.25 809 ARG A N 1
ATOM 6594 C CA . ARG A 1 809 ? 6.955 40.465 -44.634 1.00 83.25 809 ARG A CA 1
ATOM 6595 C C . ARG A 1 809 ? 5.919 40.526 -43.517 1.00 83.25 809 ARG A C 1
ATOM 6597 O O . ARG A 1 809 ? 5.390 41.603 -43.261 1.00 83.25 809 ARG A O 1
ATOM 6604 N N . LYS A 1 810 ? 5.625 39.398 -42.859 1.00 79.19 810 LYS A N 1
ATOM 6605 C CA . LYS A 1 810 ? 4.629 39.339 -41.774 1.00 79.19 810 LYS A CA 1
ATOM 6606 C C . LYS A 1 810 ? 5.016 40.199 -40.572 1.00 79.19 810 LYS A C 1
ATOM 6608 O O . LYS A 1 810 ? 4.136 40.803 -39.973 1.00 79.19 810 LYS A O 1
ATOM 6613 N N . ARG A 1 811 ? 6.309 40.261 -40.246 1.00 79.62 811 ARG A N 1
ATOM 6614 C CA . ARG A 1 811 ? 6.839 41.010 -39.095 1.00 79.62 811 ARG A CA 1
ATOM 6615 C C . ARG A 1 811 ? 7.359 42.404 -39.418 1.00 79.62 811 ARG A C 1
ATOM 6617 O O . ARG A 1 811 ? 7.820 43.112 -38.530 1.00 79.62 811 ARG A O 1
ATOM 6624 N N . ASN A 1 812 ? 7.315 42.804 -40.688 1.00 85.25 812 ASN A N 1
ATOM 6625 C CA . ASN A 1 812 ? 7.857 44.081 -41.147 1.00 85.25 812 ASN A CA 1
ATOM 6626 C C . ASN A 1 812 ? 9.338 44.291 -40.741 1.00 85.25 812 ASN A C 1
ATOM 6628 O O . ASN A 1 812 ? 9.726 45.372 -40.305 1.00 85.25 812 ASN A O 1
ATOM 6632 N N . ILE A 1 813 ? 10.164 43.246 -40.869 1.00 89.19 813 ILE A N 1
ATOM 6633 C CA . ILE A 1 813 ? 11.610 43.281 -40.587 1.00 89.19 813 ILE A CA 1
ATOM 6634 C C . ILE A 1 813 ? 12.343 43.012 -41.906 1.00 89.19 813 ILE A C 1
ATOM 6636 O O . ILE A 1 813 ? 12.328 41.864 -42.357 1.00 89.19 813 ILE A O 1
ATOM 6640 N N . PRO A 1 814 ? 12.970 44.006 -42.569 1.00 88.25 814 PRO A N 1
ATOM 6641 C CA . PRO A 1 814 ? 13.649 43.791 -43.841 1.00 88.25 814 PRO A CA 1
ATOM 6642 C C . PRO A 1 814 ? 14.863 42.875 -43.652 1.00 88.25 814 PRO A C 1
ATOM 6644 O O . PRO A 1 814 ? 15.767 43.204 -42.880 1.00 88.25 814 PRO A O 1
ATOM 6647 N N . LEU A 1 815 ? 14.890 41.759 -44.387 1.00 91.12 815 LEU A N 1
ATOM 6648 C CA . LEU A 1 815 ? 16.034 40.852 -44.481 1.00 91.12 815 LEU A CA 1
ATOM 6649 C C . LEU A 1 815 ? 16.817 41.141 -45.768 1.00 91.12 815 LEU A C 1
ATOM 6651 O O . LEU A 1 815 ? 16.297 40.961 -46.869 1.00 91.12 815 LEU A O 1
ATOM 6655 N N . ILE A 1 816 ? 18.061 41.606 -45.635 1.00 90.50 816 ILE A N 1
ATOM 6656 C CA . ILE A 1 816 ? 18.920 41.979 -46.768 1.00 90.50 816 ILE A CA 1
ATOM 6657 C C . ILE A 1 816 ? 20.100 41.012 -46.854 1.00 90.50 816 ILE A C 1
ATOM 6659 O O . ILE A 1 816 ? 20.946 41.001 -45.962 1.00 90.50 816 ILE A O 1
ATOM 6663 N N . PHE A 1 817 ? 20.197 40.261 -47.953 1.00 91.88 817 PHE A N 1
ATOM 6664 C CA . PHE A 1 817 ? 21.362 39.431 -48.260 1.00 91.88 817 PHE A CA 1
ATOM 6665 C C . PHE A 1 817 ? 22.310 40.151 -49.226 1.00 91.88 817 PHE A C 1
ATOM 6667 O O . PHE A 1 817 ? 21.892 40.648 -50.276 1.00 91.88 817 PHE A O 1
ATOM 6674 N N . LYS A 1 818 ? 23.595 40.228 -48.870 1.00 89.62 818 LYS A N 1
ATOM 6675 C CA . LYS A 1 818 ? 24.664 40.797 -49.700 1.00 89.62 818 LYS A CA 1
ATOM 6676 C C . LYS A 1 818 ? 25.827 39.819 -49.782 1.00 89.62 818 LYS A C 1
ATOM 6678 O O . LYS A 1 818 ? 26.297 39.330 -48.762 1.00 89.62 818 LYS A O 1
ATOM 6683 N N . THR A 1 819 ? 26.329 39.583 -50.992 1.00 87.38 819 THR A N 1
ATOM 6684 C CA . THR A 1 819 ? 27.468 38.688 -51.205 1.00 87.38 819 THR A CA 1
ATOM 6685 C C . THR A 1 819 ? 28.422 39.184 -52.290 1.00 87.38 819 THR A C 1
ATOM 6687 O O . THR A 1 819 ? 27.975 39.729 -53.305 1.00 87.38 819 THR A O 1
ATOM 6690 N N . SER A 1 820 ? 29.725 38.983 -52.073 1.00 81.19 820 SER A N 1
ATOM 6691 C CA . SER A 1 820 ? 30.796 39.161 -53.066 1.00 81.19 820 SER A CA 1
ATOM 6692 C C . SER A 1 820 ? 31.267 37.836 -53.698 1.00 81.19 820 SER A C 1
ATOM 6694 O O . SER A 1 820 ? 31.988 37.870 -54.691 1.00 81.19 820 SER A O 1
ATOM 6696 N N . CYS A 1 821 ? 30.792 36.682 -53.209 1.00 76.06 821 CYS A N 1
ATOM 6697 C CA . CYS A 1 821 ? 31.258 35.332 -53.577 1.00 76.06 821 CYS A CA 1
ATOM 6698 C C . CYS A 1 821 ? 30.366 34.630 -54.619 1.00 76.06 821 CYS A C 1
ATOM 6700 O O . CYS A 1 821 ? 30.010 33.462 -54.463 1.00 76.06 821 CYS A O 1
ATOM 6702 N N . LYS A 1 822 ? 29.925 35.340 -55.664 1.00 71.88 822 LYS A N 1
ATOM 6703 C CA . LYS A 1 822 ? 28.996 34.767 -56.656 1.00 71.88 822 LYS A CA 1
ATOM 6704 C C . LYS A 1 822 ? 29.658 33.650 -57.468 1.00 71.88 822 LYS A C 1
ATOM 6706 O O . LYS A 1 822 ? 30.566 33.924 -58.246 1.00 71.88 822 LYS A O 1
ATOM 6711 N N . GLY A 1 823 ? 29.130 32.430 -57.353 1.00 66.88 823 GLY A N 1
ATOM 6712 C CA . GLY A 1 823 ? 29.593 31.266 -58.121 1.00 66.88 823 GLY A CA 1
ATOM 6713 C C . GLY A 1 823 ? 30.794 30.530 -57.520 1.00 66.88 823 GLY A C 1
ATOM 6714 O O . GLY A 1 823 ? 31.316 29.621 -58.161 1.00 66.88 823 GLY A O 1
ATOM 6715 N N . ASP A 1 824 ? 31.218 30.896 -56.309 1.00 73.19 824 ASP A N 1
ATOM 6716 C CA . ASP A 1 824 ? 32.268 30.187 -55.579 1.00 73.19 824 ASP A CA 1
ATOM 6717 C C . ASP A 1 824 ? 31.746 28.835 -55.070 1.00 73.19 824 ASP A C 1
ATOM 6719 O O . ASP A 1 824 ? 30.725 28.759 -54.380 1.00 73.19 824 ASP A O 1
ATOM 6723 N N . VAL A 1 825 ? 32.468 27.765 -55.405 1.00 75.69 825 VAL A N 1
ATOM 6724 C CA . VAL A 1 825 ? 32.140 26.388 -55.028 1.00 75.69 825 VAL A CA 1
ATOM 6725 C C . VAL A 1 825 ? 33.208 25.867 -54.074 1.00 75.69 825 VAL A C 1
ATOM 6727 O O . VAL A 1 825 ? 34.392 25.898 -54.402 1.00 75.69 825 VAL A O 1
ATOM 6730 N N . SER A 1 826 ? 32.788 25.365 -52.914 1.00 77.75 826 SER A N 1
ATOM 6731 C CA . SER A 1 826 ? 33.680 24.790 -51.902 1.00 77.75 826 SER A CA 1
ATOM 6732 C C . SER A 1 826 ? 33.131 23.465 -51.371 1.00 77.75 826 SER A C 1
ATOM 6734 O O . SER A 1 826 ? 31.950 23.154 -51.543 1.00 77.75 826 SER A O 1
ATOM 6736 N N . MET A 1 827 ? 34.005 22.660 -50.770 1.00 81.88 827 MET A N 1
ATOM 6737 C CA . MET A 1 827 ? 33.661 21.377 -50.162 1.00 81.88 827 MET A CA 1
ATOM 6738 C C . MET A 1 827 ? 33.204 21.608 -48.721 1.00 81.88 827 MET A C 1
ATOM 6740 O O . MET A 1 827 ? 34.027 21.751 -47.820 1.00 81.88 827 MET A O 1
ATOM 6744 N N . LEU A 1 828 ? 31.890 21.648 -48.508 1.00 82.56 828 LEU A N 1
ATOM 6745 C CA . LEU A 1 828 ? 31.267 21.883 -47.202 1.00 82.56 828 LEU A CA 1
ATOM 6746 C C . LEU A 1 828 ? 30.146 20.869 -46.958 1.00 82.56 828 LEU A C 1
ATOM 6748 O O . LEU A 1 828 ? 29.585 20.300 -47.896 1.00 82.56 828 LEU A O 1
ATOM 6752 N N . ASP A 1 829 ? 29.796 20.648 -45.694 1.00 85.38 829 ASP A N 1
ATOM 6753 C CA . ASP A 1 829 ? 28.638 19.833 -45.337 1.00 85.38 829 ASP A CA 1
ATOM 6754 C C . ASP A 1 829 ? 27.368 20.695 -45.368 1.00 85.38 829 ASP A C 1
ATOM 6756 O O . ASP A 1 829 ? 27.143 21.549 -44.506 1.00 85.38 829 ASP A O 1
ATOM 6760 N N . ALA A 1 830 ? 26.544 20.495 -46.398 1.00 83.62 830 ALA A N 1
ATOM 6761 C CA . ALA A 1 830 ? 25.363 21.319 -46.638 1.00 83.62 830 ALA A CA 1
ATOM 6762 C C . ALA A 1 830 ? 24.345 21.276 -45.482 1.00 83.62 830 ALA A C 1
ATOM 6764 O O . ALA A 1 830 ? 23.789 22.320 -45.156 1.00 83.62 830 ALA A O 1
ATOM 6765 N N . ASP A 1 831 ? 24.135 20.118 -44.840 1.00 82.94 831 ASP A N 1
ATOM 6766 C CA . ASP A 1 831 ? 23.183 19.965 -43.722 1.00 82.94 831 ASP A CA 1
ATOM 6767 C C . ASP A 1 831 ? 23.614 20.812 -42.519 1.00 82.94 831 ASP A C 1
ATOM 6769 O O . ASP A 1 831 ? 22.837 21.562 -41.929 1.00 82.94 831 ASP A O 1
ATOM 6773 N N . LYS A 1 832 ? 24.902 20.753 -42.183 1.00 85.69 832 LYS A N 1
ATOM 6774 C CA . LYS A 1 832 ? 25.444 21.487 -41.038 1.00 85.69 832 LYS A CA 1
ATOM 6775 C C . LYS A 1 832 ? 25.475 22.993 -41.292 1.00 85.69 832 LYS A C 1
ATOM 6777 O O . LYS A 1 832 ? 25.142 23.765 -40.397 1.00 85.69 832 LYS A O 1
ATOM 6782 N N . VAL A 1 833 ? 25.823 23.419 -42.508 1.00 87.50 833 VAL A N 1
ATOM 6783 C CA . VAL A 1 833 ? 25.779 24.839 -42.894 1.00 87.50 833 VAL A CA 1
ATOM 6784 C C . VAL A 1 833 ? 24.337 25.367 -42.900 1.00 87.50 833 VAL A C 1
ATOM 6786 O O . VAL A 1 833 ? 24.118 26.495 -42.457 1.00 87.50 833 VAL A O 1
ATOM 6789 N N . GLU A 1 834 ? 23.350 24.560 -43.318 1.00 87.69 834 GLU A N 1
ATOM 6790 C CA . GLU A 1 834 ? 21.921 24.896 -43.189 1.00 87.69 834 GLU A CA 1
ATOM 6791 C C . GLU A 1 834 ? 21.565 25.183 -41.734 1.00 87.69 834 GLU A C 1
ATOM 6793 O O . GLU A 1 834 ? 21.042 26.251 -41.420 1.00 87.69 834 GLU A O 1
ATOM 6798 N N . LYS A 1 835 ? 21.907 24.252 -40.836 1.00 86.25 835 LYS A N 1
ATOM 6799 C CA . LYS A 1 835 ? 21.616 24.348 -39.403 1.00 86.25 835 LYS A CA 1
ATOM 6800 C C . LYS A 1 835 ? 22.226 25.600 -38.776 1.00 86.25 835 LYS A C 1
ATOM 6802 O O . LYS A 1 835 ? 21.534 26.293 -38.031 1.00 86.25 835 LYS A O 1
ATOM 6807 N N . VAL A 1 836 ? 23.471 25.938 -39.125 1.00 88.00 836 VAL A N 1
ATOM 6808 C CA . VAL A 1 836 ? 24.145 27.174 -38.682 1.00 88.00 836 VAL A CA 1
ATOM 6809 C C . VAL A 1 836 ? 23.405 28.419 -39.174 1.00 88.00 836 VAL A C 1
ATOM 6811 O O . VAL A 1 836 ? 23.045 29.278 -38.368 1.00 88.00 836 VAL A O 1
ATOM 6814 N N . ALA A 1 837 ? 23.132 28.519 -40.477 1.00 88.25 837 ALA A N 1
ATOM 6815 C CA . ALA A 1 837 ? 22.495 29.699 -41.060 1.00 88.25 837 ALA A CA 1
ATOM 6816 C C . ALA A 1 837 ? 21.056 29.895 -40.555 1.00 88.25 837 ALA A C 1
ATOM 6818 O O . ALA A 1 837 ? 20.681 30.998 -40.155 1.00 88.25 837 ALA A O 1
ATOM 6819 N N . VAL A 1 838 ? 20.260 28.823 -40.529 1.00 87.25 838 VAL A N 1
ATOM 6820 C CA . VAL A 1 838 ? 18.864 28.833 -40.077 1.00 87.25 838 VAL A CA 1
ATOM 6821 C C . VAL A 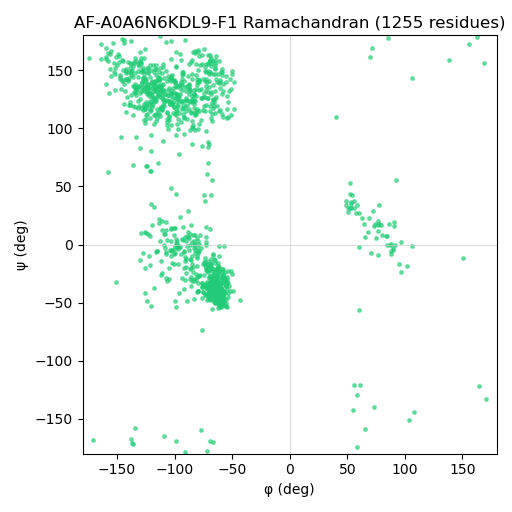1 838 ? 18.770 29.188 -38.594 1.00 87.25 838 VAL A C 1
ATOM 6823 O O . VAL A 1 838 ? 17.934 30.013 -38.232 1.00 87.25 838 VAL A O 1
ATOM 6826 N N . ASN A 1 839 ? 19.637 28.637 -37.735 1.00 86.25 839 ASN A N 1
ATOM 6827 C CA . ASN A 1 839 ? 19.618 28.942 -36.304 1.00 86.25 839 ASN A CA 1
ATOM 6828 C C . ASN A 1 839 ? 19.939 30.420 -36.038 1.00 86.25 839 ASN A C 1
ATOM 6830 O O . ASN A 1 839 ? 19.167 31.099 -35.359 1.00 86.25 839 ASN A O 1
ATOM 6834 N N . LEU A 1 840 ? 21.009 30.949 -36.642 1.00 88.94 840 LEU A N 1
ATOM 6835 C CA . LEU A 1 840 ? 21.392 32.353 -36.475 1.00 88.94 840 LEU A CA 1
ATOM 6836 C C . LEU A 1 840 ? 20.332 33.315 -37.034 1.00 88.94 840 LEU A C 1
ATOM 6838 O O . LEU A 1 840 ? 19.999 34.300 -36.376 1.00 88.94 840 LEU A O 1
ATOM 6842 N N . LEU A 1 841 ? 19.750 33.019 -38.203 1.00 88.69 841 LEU A N 1
ATOM 6843 C CA . LEU A 1 841 ? 18.651 33.812 -38.765 1.00 88.69 841 LEU A CA 1
ATOM 6844 C C . LEU A 1 841 ? 17.395 33.743 -37.888 1.00 88.69 841 LEU A C 1
ATOM 6846 O O . LEU A 1 841 ? 16.772 34.773 -37.639 1.00 88.69 841 LEU A O 1
ATOM 6850 N N . SER A 1 842 ? 17.039 32.561 -37.379 1.00 84.56 842 SER A N 1
ATOM 6851 C CA . SER A 1 842 ? 15.890 32.397 -36.482 1.00 84.56 842 SER A CA 1
ATOM 6852 C C . SER A 1 842 ? 16.058 33.204 -35.188 1.00 84.56 842 SER A C 1
ATOM 6854 O O . SER A 1 842 ? 15.123 33.894 -34.786 1.00 84.56 842 SER A O 1
ATOM 6856 N N . ASN A 1 843 ? 17.262 33.223 -34.601 1.00 83.88 843 ASN A N 1
ATOM 6857 C CA . ASN A 1 843 ? 17.581 34.034 -33.424 1.00 83.88 843 ASN A CA 1
ATOM 6858 C C . ASN A 1 843 ? 17.524 35.532 -33.747 1.00 83.88 843 ASN A C 1
ATOM 6860 O O . ASN A 1 843 ? 16.913 36.300 -33.006 1.00 83.88 843 ASN A O 1
ATOM 6864 N N . ALA A 1 844 ? 18.079 35.950 -34.888 1.00 86.50 844 ALA A N 1
ATOM 6865 C CA . ALA A 1 844 ? 18.012 37.338 -35.334 1.00 86.50 844 ALA A CA 1
ATOM 6866 C C . ALA A 1 844 ? 16.559 37.815 -35.487 1.00 86.50 844 ALA A C 1
ATOM 6868 O O . ALA A 1 844 ? 16.226 38.917 -35.055 1.00 86.50 844 ALA A O 1
ATOM 6869 N N . PHE A 1 845 ? 15.666 36.984 -36.038 1.00 84.56 845 PHE A N 1
ATOM 6870 C CA . PHE A 1 845 ? 14.239 37.300 -36.073 1.00 84.56 845 PHE A CA 1
ATOM 6871 C C . PHE A 1 845 ? 13.646 37.356 -34.665 1.00 84.56 845 PHE A C 1
ATOM 6873 O O . PHE A 1 845 ? 13.016 38.357 -34.341 1.00 84.56 845 PHE A O 1
ATOM 6880 N N . LYS A 1 846 ? 13.862 36.353 -33.808 1.00 80.00 846 LYS A N 1
ATOM 6881 C CA . LYS A 1 846 ? 13.299 36.324 -32.444 1.00 80.00 846 LYS A CA 1
ATOM 6882 C C . LYS A 1 846 ? 13.613 37.580 -31.625 1.00 80.00 846 LYS A C 1
ATOM 6884 O O . LYS A 1 846 ? 12.716 38.104 -30.974 1.00 80.00 846 LYS A O 1
ATOM 6889 N N . HIS A 1 847 ? 14.840 38.090 -31.711 1.00 80.50 847 HIS A N 1
ATOM 6890 C CA . HIS A 1 847 ? 15.313 39.207 -30.884 1.00 80.50 847 HIS A CA 1
ATOM 6891 C C . HIS A 1 847 ? 15.264 40.581 -31.570 1.00 80.50 847 HIS A C 1
ATOM 6893 O O . HIS A 1 847 ? 15.651 41.582 -30.968 1.00 80.50 847 HIS A O 1
ATOM 6899 N N . THR A 1 848 ? 14.778 40.659 -32.815 1.00 84.94 848 THR A N 1
ATOM 6900 C CA . THR A 1 848 ? 14.549 41.940 -33.498 1.00 84.94 848 THR A CA 1
ATOM 6901 C C . THR A 1 848 ? 13.084 42.360 -33.354 1.00 84.94 848 THR A C 1
ATOM 6903 O O . THR A 1 848 ? 12.199 41.609 -33.782 1.00 84.94 848 THR A O 1
ATOM 6906 N N . PRO A 1 849 ? 12.795 43.552 -32.801 1.00 81.12 849 PRO A N 1
ATOM 6907 C CA . PRO A 1 849 ? 11.436 44.079 -32.749 1.00 81.12 849 PRO A CA 1
ATOM 6908 C C . PRO A 1 849 ? 10.919 44.432 -34.153 1.00 81.12 849 PRO A C 1
ATOM 6910 O O . PRO A 1 849 ? 11.694 44.701 -35.077 1.00 81.12 849 PRO A O 1
ATOM 6913 N N . ASP A 1 850 ? 9.596 44.452 -34.316 1.00 81.81 850 ASP A N 1
ATOM 6914 C CA . ASP A 1 850 ? 8.946 44.772 -35.592 1.00 81.81 850 ASP A CA 1
ATOM 6915 C C . ASP A 1 850 ? 9.364 46.178 -36.081 1.00 81.81 850 ASP A C 1
ATOM 6917 O O . ASP A 1 850 ? 9.370 47.147 -35.320 1.00 81.81 850 ASP A O 1
ATOM 6921 N N . GLY A 1 851 ? 9.750 46.301 -37.356 1.00 76.50 851 GLY A N 1
ATOM 6922 C CA . GLY A 1 851 ? 10.342 47.526 -37.919 1.00 76.50 851 GLY A CA 1
ATOM 6923 C C . GLY A 1 851 ? 11.871 47.644 -37.791 1.00 76.50 851 GLY A C 1
ATOM 6924 O O . GLY A 1 851 ? 12.452 48.575 -38.357 1.00 76.50 851 GLY A O 1
ATOM 6925 N N . GLY A 1 852 ? 12.539 46.713 -37.097 1.00 85.06 852 GLY A N 1
ATOM 6926 C CA . GLY A 1 852 ? 14.000 46.548 -37.132 1.00 85.06 852 GLY A CA 1
ATOM 6927 C C . GLY A 1 852 ? 14.500 45.971 -38.465 1.00 85.06 852 GLY A C 1
ATOM 6928 O O . GLY A 1 852 ? 13.705 45.736 -39.367 1.00 85.06 852 GLY A O 1
ATOM 6929 N N . LYS A 1 853 ? 15.811 45.730 -38.625 1.00 90.81 853 LYS A N 1
ATOM 6930 C CA . LYS A 1 853 ? 16.397 45.138 -39.850 1.00 90.81 853 LYS A CA 1
ATOM 6931 C C . LYS A 1 853 ? 17.364 43.998 -39.544 1.00 90.81 853 LYS A C 1
ATOM 6933 O O . LYS A 1 853 ? 18.097 44.058 -38.561 1.00 90.81 853 LYS A O 1
ATOM 6938 N N . ILE A 1 854 ? 17.451 43.037 -40.461 1.00 93.06 854 ILE A N 1
ATOM 6939 C CA . ILE A 1 854 ? 18.419 41.935 -40.410 1.00 93.06 854 ILE A CA 1
ATOM 6940 C C . ILE A 1 854 ? 19.240 41.948 -41.702 1.00 93.06 854 ILE A C 1
ATOM 6942 O O . ILE A 1 854 ? 18.701 42.075 -42.801 1.00 93.06 854 ILE A O 1
ATOM 6946 N N . ASN A 1 855 ? 20.561 41.851 -41.584 1.00 92.25 855 ASN A N 1
ATOM 6947 C CA . ASN A 1 855 ? 21.471 41.794 -42.723 1.00 92.25 855 ASN A CA 1
ATOM 6948 C C . ASN A 1 855 ? 22.295 40.511 -42.661 1.00 92.25 855 ASN A C 1
ATOM 6950 O O . ASN A 1 855 ? 22.901 40.226 -41.631 1.00 92.25 855 ASN A O 1
ATOM 6954 N N . LEU A 1 856 ? 22.344 39.792 -43.778 1.00 92.31 856 LEU A N 1
ATOM 6955 C CA . LEU A 1 856 ? 23.209 38.639 -43.981 1.00 92.31 856 LEU A CA 1
ATOM 6956 C C . LEU A 1 856 ? 24.302 39.015 -44.985 1.00 92.31 856 LEU A C 1
ATOM 6958 O O . LEU A 1 856 ? 23.996 39.425 -46.109 1.00 92.31 856 LEU A O 1
ATOM 6962 N N . TYR A 1 857 ? 25.564 38.891 -44.585 1.00 92.06 857 TYR A N 1
ATOM 6963 C CA . TYR A 1 857 ? 26.727 39.164 -45.429 1.00 92.06 857 TYR A CA 1
ATOM 6964 C C . TYR A 1 857 ? 27.526 37.889 -45.669 1.00 92.06 857 TYR A C 1
ATOM 6966 O O . TYR A 1 857 ? 27.771 37.140 -44.728 1.00 92.06 857 TYR A O 1
ATOM 6974 N N . LEU A 1 858 ? 27.942 37.671 -46.918 1.00 91.44 858 LEU A N 1
ATOM 6975 C CA . LEU A 1 858 ? 28.860 36.598 -47.299 1.00 91.44 858 LEU A CA 1
ATOM 6976 C C . LEU A 1 858 ? 30.020 37.153 -48.135 1.00 91.44 858 LEU A C 1
ATOM 6978 O O . LEU A 1 858 ? 29.798 37.637 -49.249 1.00 91.44 858 LEU A O 1
ATOM 6982 N N . GLU A 1 859 ? 31.242 37.024 -47.627 1.00 89.62 859 GLU A N 1
ATOM 6983 C CA . GLU A 1 859 ? 32.479 37.463 -48.285 1.00 89.62 859 GLU A CA 1
ATOM 6984 C C . GLU A 1 859 ? 33.595 36.417 -48.127 1.00 89.62 859 GLU A C 1
ATOM 6986 O O . GLU A 1 859 ? 33.568 35.612 -47.200 1.00 89.62 859 GLU A O 1
ATOM 6991 N N . ARG A 1 860 ? 34.570 36.397 -49.043 1.00 85.12 860 ARG A N 1
ATOM 6992 C CA . ARG A 1 860 ? 35.789 35.591 -48.917 1.00 85.12 860 ARG A CA 1
ATOM 6993 C C . ARG A 1 860 ? 36.890 36.484 -48.361 1.00 85.12 860 ARG A C 1
ATOM 6995 O O . ARG A 1 860 ? 37.160 37.536 -48.932 1.00 85.12 860 ARG A O 1
ATOM 7002 N N . VAL A 1 861 ? 37.497 36.062 -47.259 1.00 85.69 861 VAL A N 1
ATOM 7003 C CA . VAL A 1 861 ? 38.509 36.828 -46.524 1.00 85.69 861 VAL A CA 1
ATOM 7004 C C . VAL A 1 861 ? 39.770 35.997 -46.321 1.00 85.69 861 VAL A C 1
ATOM 7006 O O . VAL A 1 861 ? 39.702 34.771 -46.192 1.00 85.69 861 VAL A O 1
ATOM 7009 N N . ASP A 1 862 ? 40.918 36.663 -46.266 1.00 81.00 862 ASP A N 1
ATOM 7010 C CA . ASP A 1 862 ? 42.193 36.014 -45.974 1.00 81.00 862 ASP A CA 1
ATOM 7011 C C . ASP A 1 862 ? 42.401 35.892 -44.457 1.00 81.00 862 ASP A C 1
ATOM 7013 O O . ASP A 1 862 ? 41.992 36.750 -43.671 1.00 81.00 862 ASP A O 1
ATOM 7017 N N . ALA A 1 863 ? 43.074 34.818 -44.027 1.00 74.69 863 ALA A N 1
ATOM 7018 C CA . ALA A 1 863 ? 43.275 34.505 -42.607 1.00 74.69 863 ALA A CA 1
ATOM 7019 C C . ALA A 1 863 ? 44.012 35.616 -41.827 1.00 74.69 863 ALA A C 1
ATOM 7021 O O . ALA A 1 863 ? 43.805 35.786 -40.625 1.00 74.69 863 ALA A O 1
ATOM 7022 N N . VAL A 1 864 ? 44.867 36.373 -42.525 1.00 72.31 864 VAL A N 1
ATOM 7023 C CA . VAL A 1 864 ? 45.724 37.428 -41.961 1.00 72.31 864 VAL A CA 1
ATOM 7024 C C . VAL A 1 864 ? 44.917 38.661 -41.549 1.00 72.31 864 VAL A C 1
ATOM 7026 O O . VAL A 1 864 ? 45.235 39.282 -40.538 1.00 72.31 864 VAL A O 1
ATOM 7029 N N . ASP A 1 865 ? 43.853 38.989 -42.283 1.00 74.62 865 ASP A N 1
ATOM 7030 C CA . ASP A 1 865 ? 43.069 40.210 -42.058 1.00 74.62 865 ASP A CA 1
ATOM 7031 C C . ASP A 1 865 ? 42.181 40.127 -40.801 1.00 74.62 865 ASP A C 1
ATOM 7033 O O . ASP A 1 865 ? 41.746 41.153 -40.278 1.00 74.62 865 ASP A O 1
ATOM 7037 N N . PHE A 1 866 ? 41.937 38.913 -40.288 1.00 71.19 866 PHE A N 1
ATOM 7038 C CA . PHE A 1 866 ? 41.002 38.642 -39.187 1.00 71.19 866 PHE A CA 1
ATOM 7039 C C . PHE A 1 866 ? 41.617 37.892 -37.992 1.00 71.19 866 PHE A C 1
ATOM 7041 O O . PHE A 1 866 ? 40.875 37.481 -37.092 1.00 71.19 866 PHE A O 1
ATOM 7048 N N . ASP A 1 867 ? 42.946 37.736 -37.953 1.00 75.00 867 ASP A N 1
ATOM 7049 C CA . ASP A 1 867 ? 43.671 37.000 -36.902 1.00 75.00 867 ASP A CA 1
ATOM 7050 C C . ASP A 1 867 ? 43.099 35.579 -36.706 1.00 75.00 867 ASP A C 1
ATOM 7052 O O . ASP A 1 867 ? 42.633 35.194 -35.629 1.00 75.00 867 ASP A O 1
ATOM 7056 N N . LEU A 1 868 ? 43.004 34.836 -37.814 1.00 76.81 868 LEU A N 1
ATOM 7057 C CA . LEU A 1 868 ? 42.484 33.467 -37.871 1.00 76.81 868 LEU A CA 1
ATOM 7058 C C . LEU A 1 868 ? 43.635 32.452 -37.997 1.00 76.81 868 LEU A C 1
ATOM 7060 O O . LEU A 1 868 ? 44.730 32.809 -38.441 1.00 76.81 868 LEU A O 1
ATOM 7064 N N . PRO A 1 869 ? 43.415 31.167 -37.653 1.00 71.69 869 PRO A N 1
ATOM 7065 C CA . PRO A 1 869 ? 44.435 30.134 -37.806 1.00 71.69 869 PRO A CA 1
ATOM 7066 C C . PRO A 1 869 ? 44.983 30.074 -39.244 1.00 71.69 869 PRO A C 1
ATOM 7068 O O . PRO A 1 869 ? 44.224 29.915 -40.203 1.00 71.69 869 PRO A O 1
ATOM 7071 N N . LEU A 1 870 ? 46.314 30.134 -39.394 1.00 64.75 870 LEU A N 1
ATOM 7072 C CA . LEU A 1 870 ? 47.039 30.074 -40.681 1.00 64.75 870 LEU A CA 1
ATOM 7073 C C . LEU A 1 870 ? 46.986 28.689 -41.365 1.00 64.75 870 LEU A C 1
ATOM 7075 O O . LEU A 1 870 ? 47.749 28.415 -42.289 1.00 64.75 870 LEU A O 1
ATOM 7079 N N . SER A 1 871 ? 46.109 27.795 -40.905 1.00 64.19 871 SER A N 1
ATOM 7080 C CA . SER A 1 871 ? 45.912 26.449 -41.448 1.00 64.19 871 SER A CA 1
ATOM 7081 C C . SER A 1 871 ? 45.231 26.429 -42.822 1.00 64.19 871 SER A C 1
ATOM 7083 O O . SER A 1 871 ? 45.257 25.391 -43.475 1.00 64.19 871 SER A O 1
ATOM 7085 N N . CYS A 1 872 ? 44.636 27.543 -43.264 1.00 64.06 872 CYS A N 1
ATOM 7086 C CA . CYS A 1 872 ? 43.911 27.671 -44.534 1.00 64.06 872 CYS A CA 1
ATOM 7087 C C . CYS A 1 872 ? 44.263 29.005 -45.220 1.00 64.06 872 CYS A C 1
ATOM 7089 O O . CYS A 1 872 ? 44.483 30.004 -44.534 1.00 64.06 872 CYS A O 1
ATOM 7091 N N . GLN A 1 873 ? 44.318 29.035 -46.561 1.00 65.69 873 GLN A N 1
ATOM 7092 C CA . GLN A 1 873 ? 44.676 30.247 -47.319 1.00 65.69 873 GLN A CA 1
ATOM 7093 C C . GLN A 1 873 ? 43.522 31.257 -47.433 1.00 65.69 873 GLN A C 1
ATOM 7095 O O . GLN A 1 873 ? 43.795 32.449 -47.498 1.00 65.69 873 GLN A O 1
ATOM 7100 N N . GLY A 1 874 ? 42.259 30.816 -47.368 1.00 78.44 874 GLY A N 1
ATOM 7101 C CA . GLY A 1 874 ? 41.090 31.700 -47.320 1.00 78.44 874 GLY A CA 1
ATOM 7102 C C . GLY A 1 874 ? 39.919 31.121 -46.518 1.00 78.44 874 GLY A C 1
ATOM 7103 O O . GLY A 1 874 ? 39.798 29.905 -46.350 1.00 78.44 874 GLY A O 1
ATOM 7104 N N . TYR A 1 875 ? 39.047 32.006 -46.036 1.00 86.75 875 TYR A N 1
ATOM 7105 C CA . TYR A 1 875 ? 37.841 31.691 -45.267 1.00 86.75 875 TYR A CA 1
ATOM 7106 C C . TYR A 1 875 ? 36.605 32.345 -45.902 1.00 86.75 875 TYR A C 1
ATOM 7108 O O . TYR A 1 875 ? 36.678 33.452 -46.435 1.00 86.75 875 TYR A O 1
ATOM 7116 N N . TYR A 1 876 ? 35.450 31.690 -45.809 1.00 89.06 876 TYR A N 1
ATOM 7117 C CA . TYR A 1 876 ? 34.147 32.316 -46.006 1.00 89.06 876 TYR A CA 1
ATOM 7118 C C . TYR A 1 876 ? 33.708 32.986 -44.709 1.00 89.06 876 TYR A C 1
ATOM 7120 O O . TYR A 1 876 ? 33.505 32.319 -43.696 1.00 89.06 876 TYR A O 1
ATOM 7128 N N . TYR A 1 877 ? 33.551 34.302 -44.764 1.00 90.38 877 TYR A N 1
ATOM 7129 C CA . TYR A 1 877 ? 33.011 35.137 -43.706 1.00 90.38 877 TYR A CA 1
ATOM 7130 C C . TYR A 1 877 ? 31.499 35.291 -43.893 1.00 90.38 877 TYR A C 1
ATOM 7132 O O . TYR A 1 877 ? 31.038 35.955 -44.824 1.00 90.38 877 TYR A O 1
ATOM 7140 N N . LEU A 1 878 ? 30.735 34.654 -43.007 1.00 91.62 878 LEU A N 1
ATOM 7141 C CA . LEU A 1 878 ? 29.283 34.734 -42.916 1.00 91.62 878 LEU A CA 1
ATOM 7142 C C . LEU A 1 878 ? 28.903 35.579 -41.697 1.00 91.62 878 LEU A C 1
ATOM 7144 O O . LEU A 1 878 ? 29.117 35.157 -40.564 1.00 91.62 878 LEU A O 1
ATOM 7148 N N . SER A 1 879 ? 28.312 36.753 -41.918 1.00 92.81 879 SER A N 1
ATOM 7149 C CA . SER A 1 879 ? 27.893 37.652 -40.837 1.00 92.81 879 SER A CA 1
ATOM 7150 C C . SER A 1 879 ? 26.384 37.846 -40.814 1.00 92.81 879 SER A C 1
ATOM 7152 O O . SER A 1 879 ? 25.794 38.282 -41.807 1.00 92.81 879 SER A O 1
ATOM 7154 N N . VAL A 1 880 ? 25.760 37.552 -39.674 1.00 93.75 880 VAL A N 1
ATOM 7155 C CA . VAL A 1 880 ? 24.339 37.805 -39.405 1.00 93.75 880 VAL A CA 1
ATOM 7156 C C . VAL A 1 880 ? 24.259 38.977 -38.435 1.00 93.75 880 VAL A C 1
ATOM 7158 O O . VAL A 1 880 ? 24.700 38.869 -37.291 1.00 93.75 880 VAL A O 1
ATOM 7161 N N . LYS A 1 881 ? 23.709 40.103 -38.893 1.00 93.50 881 LYS A N 1
ATOM 7162 C CA . LYS A 1 881 ? 23.603 41.340 -38.113 1.00 93.50 881 LYS A CA 1
ATOM 7163 C C . LYS A 1 881 ? 22.166 41.806 -37.978 1.00 93.50 881 LYS A C 1
ATOM 7165 O O . LYS A 1 881 ? 21.538 42.161 -38.981 1.00 93.50 881 LYS A O 1
ATOM 7170 N N . ASP A 1 882 ? 21.701 41.911 -36.747 1.00 92.25 882 ASP A N 1
ATOM 7171 C CA . ASP A 1 882 ? 20.379 42.412 -36.398 1.00 92.25 882 ASP A CA 1
ATOM 7172 C C . ASP A 1 882 ? 20.421 43.818 -35.768 1.00 92.25 882 ASP A C 1
ATOM 7174 O O . ASP A 1 882 ? 21.484 44.403 -35.545 1.00 92.25 882 ASP A O 1
ATOM 7178 N N . THR A 1 883 ? 19.242 44.398 -35.537 1.00 88.00 883 THR A N 1
ATOM 7179 C CA . THR A 1 883 ? 19.062 45.656 -34.789 1.00 88.00 883 THR A CA 1
ATOM 7180 C C . THR A 1 883 ? 18.166 45.455 -33.570 1.00 88.00 883 THR A C 1
ATOM 7182 O O . THR A 1 883 ? 17.344 46.318 -33.263 1.00 88.00 883 THR A O 1
ATOM 7185 N N . GLY A 1 884 ? 18.265 44.282 -32.951 1.00 83.88 884 GLY A N 1
ATOM 7186 C CA . GLY A 1 884 ? 17.522 43.880 -31.770 1.00 83.88 884 GLY A CA 1
ATOM 7187 C C . GLY A 1 884 ? 18.033 44.487 -30.467 1.00 83.88 884 GLY A C 1
ATOM 7188 O O . GLY A 1 884 ? 18.736 45.500 -30.440 1.00 83.88 884 GLY A O 1
ATOM 7189 N N . GLU A 1 885 ? 17.677 43.844 -29.362 1.00 78.38 885 GLU A N 1
ATOM 7190 C CA . GLU A 1 885 ? 17.935 44.325 -27.997 1.00 78.38 885 GLU A CA 1
ATOM 7191 C C . GLU A 1 885 ? 19.417 44.290 -27.593 1.00 78.38 885 GLU A C 1
ATOM 7193 O O . GLU A 1 885 ? 19.821 45.014 -26.687 1.00 78.38 885 GLU A O 1
ATOM 7198 N N . GLY A 1 886 ? 20.257 43.539 -28.312 1.00 80.62 886 GLY A N 1
ATOM 7199 C CA . GLY A 1 886 ? 21.687 43.401 -28.023 1.00 80.62 886 GLY A CA 1
ATOM 7200 C C . GLY A 1 886 ? 21.990 42.582 -26.757 1.00 80.62 886 GLY A C 1
ATOM 7201 O O . GLY A 1 886 ? 21.105 42.260 -25.976 1.00 80.62 886 GLY A O 1
ATOM 7202 N N . ILE A 1 887 ? 23.259 42.222 -26.564 1.00 83.00 887 ILE A N 1
ATOM 7203 C CA . ILE A 1 887 ? 23.755 41.330 -25.503 1.00 83.00 887 ILE A CA 1
ATOM 7204 C C . ILE A 1 887 ? 24.746 42.111 -24.624 1.00 83.00 887 ILE A C 1
ATOM 7206 O O . ILE A 1 887 ? 25.552 42.893 -25.141 1.00 83.00 887 ILE A O 1
ATOM 7210 N N . SER A 1 888 ? 24.679 41.934 -23.298 1.00 80.12 888 SER A N 1
ATOM 7211 C CA . SER A 1 888 ? 25.601 42.565 -22.339 1.00 80.12 888 SER A CA 1
ATOM 7212 C C . SER A 1 888 ? 27.029 42.013 -22.460 1.00 80.12 888 SER A C 1
ATOM 7214 O O . SER A 1 888 ? 27.253 40.941 -23.021 1.00 80.12 888 SER A O 1
ATOM 7216 N N . LYS A 1 889 ? 28.023 42.754 -21.951 1.00 78.56 889 LYS A N 1
ATOM 7217 C CA . LYS A 1 889 ? 29.434 42.336 -22.054 1.00 78.56 889 LYS A CA 1
ATOM 7218 C C . LYS A 1 889 ? 29.718 41.088 -21.228 1.00 78.56 889 LYS A C 1
ATOM 7220 O O . LYS A 1 889 ? 30.466 40.235 -21.680 1.00 78.56 889 LYS A O 1
ATOM 7225 N N . GLU A 1 890 ? 29.088 40.992 -20.066 1.00 74.12 890 GLU A N 1
ATOM 7226 C CA . GLU A 1 890 ? 29.182 39.862 -19.150 1.00 74.12 890 GLU A CA 1
ATOM 7227 C C . GLU A 1 890 ? 28.563 38.606 -19.780 1.00 74.12 890 GLU A C 1
ATOM 7229 O O . GLU A 1 890 ? 29.138 37.527 -19.722 1.00 74.12 890 GLU A O 1
ATOM 7234 N N . ALA A 1 891 ? 27.429 38.753 -20.471 1.00 72.50 891 ALA A N 1
ATOM 7235 C CA . ALA A 1 891 ? 26.766 37.638 -21.136 1.00 72.50 891 ALA A CA 1
ATOM 7236 C C . ALA A 1 891 ? 27.545 37.102 -22.346 1.00 72.50 891 ALA A C 1
ATOM 7238 O O . ALA A 1 891 ? 27.536 35.896 -22.581 1.00 72.50 891 ALA A O 1
ATOM 7239 N N . ILE A 1 892 ? 28.221 37.970 -23.114 1.00 81.06 892 ILE A N 1
ATOM 7240 C CA . ILE A 1 892 ? 28.998 37.583 -24.309 1.00 81.06 892 ILE A CA 1
ATOM 7241 C C . ILE A 1 892 ? 30.046 36.504 -23.995 1.00 81.06 892 ILE A C 1
ATOM 7243 O O . ILE A 1 892 ? 30.286 35.641 -24.840 1.00 81.06 892 ILE A O 1
ATOM 7247 N N . GLU A 1 893 ? 30.643 36.529 -22.801 1.00 77.31 893 GLU A N 1
ATOM 7248 C CA . GLU A 1 893 ? 31.653 35.547 -22.386 1.00 77.31 893 GLU A CA 1
ATOM 7249 C C . GLU A 1 893 ? 31.063 34.136 -22.224 1.00 77.31 893 GLU A C 1
ATOM 7251 O O . GLU A 1 893 ? 31.759 33.152 -22.470 1.00 77.31 893 GLU A O 1
ATOM 7256 N N . HIS A 1 894 ? 29.762 34.038 -21.933 1.00 74.19 894 HIS A N 1
ATOM 7257 C CA . HIS A 1 894 ? 29.094 32.789 -21.575 1.00 74.19 894 HIS A CA 1
ATOM 7258 C C . HIS A 1 894 ? 28.006 32.334 -22.570 1.00 74.19 894 HIS A C 1
ATOM 7260 O O . HIS A 1 894 ? 27.517 31.216 -22.457 1.00 74.19 894 HIS A O 1
ATOM 7266 N N . ILE A 1 895 ? 27.634 33.115 -23.599 1.00 79.06 895 ILE A N 1
ATOM 7267 C CA . ILE A 1 895 ? 26.544 32.736 -24.537 1.00 79.06 895 ILE A CA 1
ATOM 7268 C C . ILE A 1 895 ? 26.786 31.437 -25.329 1.00 79.06 895 ILE A C 1
ATOM 7270 O O . ILE A 1 895 ? 25.853 30.867 -25.896 1.00 79.06 895 ILE A O 1
ATOM 7274 N N . PHE A 1 896 ? 28.043 31.002 -25.426 1.00 80.50 896 PHE A N 1
ATOM 7275 C CA . PHE A 1 896 ? 28.425 29.744 -26.069 1.00 80.50 896 PHE A CA 1
ATOM 7276 C C . PHE A 1 896 ? 28.619 28.603 -25.064 1.00 80.50 896 PHE A C 1
ATOM 7278 O O . PHE A 1 896 ? 28.912 27.478 -25.473 1.00 80.50 896 PHE A O 1
ATOM 7285 N N . GLU A 1 897 ? 28.478 28.875 -23.767 1.00 72.44 897 GLU A N 1
ATOM 7286 C CA . GLU A 1 897 ? 28.427 27.845 -22.740 1.00 72.44 897 GLU A CA 1
ATOM 7287 C C . GLU A 1 897 ? 27.080 27.126 -22.783 1.00 72.44 897 GLU A C 1
ATOM 7289 O O . GLU A 1 897 ? 26.040 27.660 -23.178 1.00 72.44 897 GLU A O 1
ATOM 7294 N N . ARG A 1 898 ? 27.105 25.852 -22.406 1.00 69.19 898 ARG A N 1
ATOM 7295 C CA . ARG A 1 898 ? 25.928 24.991 -22.480 1.00 69.19 898 ARG A CA 1
ATOM 7296 C C . ARG A 1 898 ? 24.921 25.412 -21.411 1.00 69.19 898 ARG A C 1
ATOM 7298 O O . ARG A 1 898 ? 25.282 25.495 -20.242 1.00 69.19 898 ARG A O 1
ATOM 7305 N N . TYR A 1 899 ? 23.655 25.572 -21.798 1.00 59.31 899 TYR A N 1
ATOM 7306 C CA . TYR A 1 899 ? 22.540 25.899 -20.894 1.00 59.31 899 TYR A CA 1
ATOM 7307 C C . TYR A 1 899 ? 22.654 27.272 -20.212 1.00 59.31 899 TYR A C 1
ATOM 7309 O O . TYR A 1 899 ? 21.961 27.520 -19.224 1.00 59.31 899 TYR A O 1
ATOM 7317 N N . TYR A 1 900 ? 23.497 28.166 -20.736 1.00 58.97 900 TYR A N 1
ATOM 7318 C CA . TYR A 1 900 ? 23.590 29.535 -20.246 1.00 58.97 900 TYR A CA 1
ATOM 7319 C C . TYR A 1 900 ? 22.377 30.356 -20.703 1.00 58.97 900 TYR A C 1
ATOM 7321 O O . TYR A 1 900 ? 22.020 30.349 -21.883 1.00 58.97 900 TYR A O 1
ATOM 7329 N N . HIS A 1 901 ? 21.751 31.058 -19.758 1.00 56.47 901 HIS A N 1
ATOM 7330 C CA . HIS A 1 901 ? 20.629 31.967 -19.982 1.00 56.47 901 HIS A CA 1
ATOM 7331 C C . HIS A 1 901 ? 20.998 33.330 -19.393 1.00 56.47 901 HIS A C 1
ATOM 7333 O O . HIS A 1 901 ? 21.618 33.407 -18.336 1.00 56.47 901 HIS A O 1
ATOM 7339 N N . THR A 1 902 ? 20.648 34.411 -20.083 1.00 52.25 902 THR A N 1
ATOM 7340 C CA . THR A 1 902 ? 20.896 35.775 -19.605 1.00 52.25 902 THR A CA 1
ATOM 7341 C C . THR A 1 902 ? 19.737 36.258 -18.738 1.00 52.25 902 THR A C 1
ATOM 7343 O O . THR A 1 902 ? 18.636 36.430 -19.255 1.00 52.25 902 THR A O 1
ATOM 7346 N N . ASP A 1 903 ? 20.006 36.534 -17.460 1.00 43.53 903 ASP A N 1
ATOM 7347 C CA . ASP A 1 903 ? 19.015 36.916 -16.435 1.00 43.53 903 ASP A CA 1
ATOM 7348 C C . ASP A 1 903 ? 18.331 38.289 -16.650 1.00 43.53 903 ASP A C 1
ATOM 7350 O O . ASP A 1 903 ? 17.383 38.617 -15.942 1.00 43.53 903 ASP A O 1
ATOM 7354 N N . ASP A 1 904 ? 18.781 39.095 -17.619 1.00 36.28 904 ASP A N 1
ATOM 7355 C CA . ASP A 1 904 ? 18.404 40.516 -17.761 1.00 36.28 904 ASP A CA 1
ATOM 7356 C C . ASP A 1 904 ? 17.488 40.836 -18.966 1.00 36.28 904 ASP A C 1
ATOM 7358 O O . ASP A 1 904 ? 17.250 42.007 -19.272 1.00 36.28 904 ASP A O 1
ATOM 7362 N N . ILE A 1 905 ? 16.957 39.831 -19.676 1.00 41.41 905 ILE A N 1
ATOM 7363 C CA . ILE A 1 905 ? 16.087 40.065 -20.844 1.00 41.41 905 ILE A CA 1
ATOM 7364 C C . ILE A 1 905 ? 14.621 39.944 -20.425 1.00 41.41 905 ILE A C 1
ATOM 7366 O O . ILE A 1 905 ? 14.089 38.853 -20.239 1.00 41.41 905 ILE A O 1
ATOM 7370 N N . SER A 1 906 ? 13.965 41.094 -20.282 1.00 31.61 906 SER A N 1
ATOM 7371 C CA . SER A 1 906 ? 12.531 41.200 -20.020 1.00 31.61 906 SER A CA 1
ATOM 7372 C C . SER A 1 906 ? 11.714 40.440 -21.069 1.00 31.61 906 SER A C 1
ATOM 7374 O O . SER A 1 906 ? 11.748 40.819 -22.234 1.00 31.61 906 SER A O 1
ATOM 7376 N N . GLY A 1 907 ? 10.986 39.414 -20.613 1.00 44.41 907 GLY A N 1
ATOM 7377 C CA . GLY A 1 907 ? 9.791 38.800 -21.204 1.00 44.41 907 GLY A CA 1
ATOM 7378 C C . GLY A 1 907 ? 9.759 38.624 -22.724 1.00 44.41 907 GLY A C 1
ATOM 7379 O O . GLY A 1 907 ? 9.542 39.598 -23.436 1.00 44.41 907 GLY A O 1
ATOM 7380 N N . ILE A 1 908 ? 9.854 37.363 -23.187 1.00 39.56 908 ILE A N 1
ATOM 7381 C CA . ILE A 1 908 ? 9.058 36.734 -24.282 1.00 39.56 908 ILE A CA 1
ATOM 7382 C C . ILE A 1 908 ? 9.804 35.615 -25.046 1.00 39.56 908 ILE A C 1
ATOM 7384 O O . ILE A 1 908 ? 9.153 34.839 -25.736 1.00 39.56 908 ILE A O 1
ATOM 7388 N N . ASN A 1 909 ? 11.115 35.396 -24.897 1.00 43.19 909 ASN A N 1
ATOM 7389 C CA . ASN A 1 909 ? 11.807 34.384 -25.720 1.00 43.19 909 ASN A CA 1
ATOM 7390 C C . ASN A 1 909 ? 12.486 33.266 -24.908 1.00 43.19 909 ASN A C 1
ATOM 7392 O O . ASN A 1 909 ? 13.652 33.378 -24.536 1.00 43.19 909 ASN A O 1
ATOM 7396 N N . GLU A 1 910 ? 11.774 32.146 -24.718 1.00 49.69 910 GLU A N 1
ATOM 7397 C CA . GLU A 1 910 ? 12.356 30.857 -24.308 1.00 49.69 910 GLU A CA 1
ATOM 7398 C C . GLU A 1 910 ? 13.419 30.423 -25.336 1.00 49.69 910 GLU A C 1
ATOM 7400 O O . GLU A 1 910 ? 13.111 30.037 -26.471 1.00 49.69 910 GLU A O 1
ATOM 7405 N N . SER A 1 911 ? 14.693 30.457 -24.949 1.00 53.88 911 SER A N 1
ATOM 7406 C CA . SER A 1 911 ? 15.771 29.834 -25.716 1.00 53.88 911 SER A CA 1
ATOM 7407 C C . SER A 1 911 ? 16.382 28.730 -24.864 1.00 53.88 911 SER A C 1
ATOM 7409 O O . SER A 1 911 ? 16.804 28.994 -23.756 1.00 53.88 911 SER A O 1
ATOM 7411 N N . SER A 1 912 ? 16.431 27.497 -25.374 1.00 54.31 912 SER A N 1
ATOM 7412 C CA . SER A 1 912 ? 16.881 26.286 -24.648 1.00 54.31 912 SER A CA 1
ATOM 7413 C C . SER A 1 912 ? 18.310 26.314 -24.059 1.00 54.31 912 SER A C 1
ATOM 7415 O O . SER A 1 912 ? 18.773 25.296 -23.551 1.00 54.31 912 SER A O 1
ATOM 7417 N N . GLY A 1 913 ? 19.086 27.390 -24.249 1.00 58.41 913 GLY A N 1
ATOM 7418 C CA . GLY A 1 913 ? 20.518 27.465 -23.907 1.00 58.41 913 GLY A CA 1
ATOM 7419 C C . GLY A 1 913 ? 21.430 26.450 -24.632 1.00 58.41 913 GLY A C 1
ATOM 7420 O O . GLY A 1 913 ? 22.647 26.459 -24.457 1.00 58.41 913 GLY A O 1
ATOM 7421 N N . ILE A 1 914 ? 20.864 25.567 -25.465 1.00 66.38 914 ILE A N 1
ATOM 7422 C CA . ILE A 1 914 ? 21.572 24.541 -26.249 1.00 66.38 914 ILE A CA 1
ATOM 7423 C C . ILE A 1 914 ? 21.909 25.057 -27.658 1.00 66.38 914 ILE A C 1
ATOM 7425 O O . ILE A 1 914 ? 22.893 24.641 -28.260 1.00 66.38 914 ILE A O 1
ATOM 7429 N N . GLY A 1 915 ? 21.108 25.980 -28.201 1.00 72.50 915 GLY A N 1
ATOM 7430 C CA . GLY A 1 915 ? 21.180 26.384 -29.610 1.00 72.50 915 GLY A CA 1
ATOM 7431 C C . GLY A 1 915 ? 22.538 26.947 -30.046 1.00 72.50 915 GLY A C 1
ATOM 7432 O O . GLY A 1 915 ? 23.109 26.459 -31.016 1.00 72.50 915 GLY A O 1
ATOM 7433 N N . LEU A 1 916 ? 23.074 27.944 -29.335 1.00 82.25 916 LEU A N 1
ATOM 7434 C CA . LEU A 1 916 ? 24.324 28.615 -29.725 1.00 82.25 916 LEU A CA 1
ATOM 7435 C C . LEU A 1 916 ? 25.578 27.774 -29.444 1.00 82.25 916 LEU A C 1
ATOM 7437 O O . LEU A 1 916 ? 26.512 27.805 -30.245 1.00 82.25 916 LEU A O 1
ATOM 7441 N N . SER A 1 917 ? 25.588 26.990 -28.362 1.00 79.56 917 SER A N 1
ATOM 7442 C CA . SER A 1 917 ? 26.667 26.031 -28.078 1.00 79.56 917 SER A CA 1
ATOM 7443 C C . SER A 1 917 ? 26.714 24.919 -29.133 1.00 79.56 917 SER A C 1
ATOM 7445 O O . SER A 1 917 ? 27.782 24.607 -29.649 1.00 79.56 917 SER A O 1
ATOM 7447 N N . TYR A 1 918 ? 25.554 24.422 -29.569 1.00 81.31 918 TYR A N 1
ATOM 7448 C CA . TYR A 1 918 ? 25.447 23.483 -30.688 1.00 81.31 918 TYR A CA 1
ATOM 7449 C C . TYR A 1 918 ? 25.950 24.072 -32.019 1.00 81.31 918 TYR A C 1
ATOM 7451 O O . TYR A 1 918 ? 26.662 23.397 -32.762 1.00 81.31 918 TYR A O 1
ATOM 7459 N N . ILE A 1 919 ? 25.643 25.341 -32.323 1.00 86.62 919 ILE A N 1
ATOM 7460 C CA . ILE A 1 919 ? 26.181 26.010 -33.522 1.00 86.62 919 ILE A CA 1
ATOM 7461 C C . ILE A 1 919 ? 27.701 26.155 -33.454 1.00 86.62 919 ILE A C 1
ATOM 7463 O O . ILE A 1 919 ? 28.373 25.926 -34.460 1.00 86.62 919 ILE A O 1
ATOM 7467 N N . LYS A 1 920 ? 28.249 26.497 -32.285 1.00 85.56 920 LYS A N 1
ATOM 7468 C CA . LYS A 1 920 ? 29.698 26.549 -32.080 1.00 85.56 920 LYS A CA 1
ATOM 7469 C C . LYS A 1 920 ? 30.344 25.191 -32.357 1.00 85.56 920 LYS A C 1
ATOM 7471 O O . LYS A 1 920 ? 31.269 25.143 -33.161 1.00 85.56 920 LYS A O 1
ATOM 7476 N N . ASP A 1 921 ? 29.799 24.105 -31.813 1.00 83.31 921 ASP A N 1
ATOM 7477 C CA . ASP A 1 921 ? 30.306 22.748 -32.053 1.00 83.31 921 ASP A CA 1
ATOM 7478 C C . ASP A 1 921 ? 30.269 22.378 -33.554 1.00 83.31 921 ASP A C 1
ATOM 7480 O O . ASP A 1 921 ? 31.234 21.838 -34.097 1.00 83.31 921 ASP A O 1
ATOM 7484 N N . LEU A 1 922 ? 29.189 22.718 -34.275 1.00 84.88 922 LEU A N 1
ATOM 7485 C CA . LEU A 1 922 ? 29.090 22.481 -35.724 1.00 84.88 922 LEU A CA 1
ATOM 7486 C C . LEU A 1 922 ? 30.128 23.271 -36.536 1.00 84.88 922 LEU A C 1
ATOM 7488 O O . LEU A 1 922 ? 30.672 22.746 -37.513 1.00 84.88 922 LEU A O 1
ATOM 7492 N N . VAL A 1 923 ? 30.394 24.522 -36.154 1.00 87.56 923 VAL A N 1
ATOM 7493 C CA . VAL A 1 923 ? 31.406 25.380 -36.790 1.00 87.56 923 VAL A CA 1
ATOM 7494 C C . VAL A 1 923 ? 32.817 24.867 -36.485 1.00 87.56 923 VAL A C 1
ATOM 7496 O O . VAL A 1 923 ? 33.648 24.795 -37.391 1.00 87.56 923 VAL A O 1
ATOM 7499 N N . GLU A 1 924 ? 33.082 24.435 -35.253 1.00 85.81 924 GLU A N 1
ATOM 7500 C CA . GLU A 1 924 ? 34.381 23.898 -34.833 1.00 85.81 924 GLU A CA 1
ATOM 7501 C C . GLU A 1 924 ? 34.721 22.571 -35.526 1.00 85.81 924 GLU A C 1
ATOM 7503 O O . GLU A 1 924 ? 35.864 22.378 -35.941 1.00 85.81 924 GLU A O 1
ATOM 7508 N N . ILE A 1 925 ? 33.741 21.686 -35.758 1.00 85.06 925 ILE A N 1
ATOM 7509 C CA . ILE A 1 925 ? 33.960 20.449 -36.535 1.00 85.06 925 ILE A CA 1
ATOM 7510 C C . ILE A 1 925 ? 34.358 20.767 -37.985 1.00 85.06 925 ILE A C 1
ATOM 7512 O O . ILE A 1 925 ? 35.191 20.062 -38.553 1.00 85.06 925 ILE A O 1
ATOM 7516 N N . HIS A 1 926 ? 33.855 21.865 -38.566 1.00 83.38 926 HIS A N 1
ATOM 7517 C CA . HIS A 1 926 ? 34.319 22.381 -39.866 1.00 83.38 926 HIS A CA 1
ATOM 7518 C C . HIS A 1 926 ? 35.706 23.031 -39.811 1.00 83.38 926 HIS A C 1
ATOM 7520 O O . HIS A 1 926 ? 36.166 23.543 -40.829 1.00 83.38 926 HIS A O 1
ATOM 7526 N N . LYS A 1 927 ? 36.377 23.033 -38.651 1.00 82.12 927 LYS A N 1
ATOM 7527 C CA . LYS A 1 927 ? 37.597 23.807 -38.375 1.00 82.12 927 LYS A CA 1
ATOM 7528 C C . LYS A 1 927 ? 37.393 25.315 -38.579 1.00 82.12 927 LYS A C 1
ATOM 7530 O O . LYS A 1 927 ? 38.331 26.035 -38.916 1.00 82.12 927 LYS A O 1
ATOM 7535 N N . GLY A 1 928 ? 36.154 25.775 -38.417 1.00 84.38 928 GLY A N 1
ATOM 7536 C CA . GLY A 1 928 ? 35.768 27.174 -38.495 1.00 84.38 928 GLY A CA 1
ATOM 7537 C C . GLY A 1 928 ? 35.830 27.880 -37.142 1.00 84.38 928 GLY A C 1
ATOM 7538 O O . GLY A 1 928 ? 36.085 27.270 -36.106 1.00 84.38 928 GLY A O 1
ATOM 7539 N N . VAL A 1 929 ? 35.570 29.185 -37.154 1.00 88.50 929 VAL A N 1
ATOM 7540 C CA . VAL A 1 929 ? 35.539 30.036 -35.954 1.00 88.50 929 VAL A CA 1
ATOM 7541 C C . VAL A 1 929 ? 34.228 30.812 -35.931 1.00 88.50 929 VAL A C 1
ATOM 7543 O O . VAL A 1 929 ? 33.814 31.337 -36.957 1.00 88.50 929 VAL A O 1
ATOM 7546 N N . ILE A 1 930 ? 33.583 30.928 -34.772 1.00 90.75 930 ILE A N 1
ATOM 7547 C CA . ILE A 1 930 ? 32.432 31.816 -34.566 1.00 90.75 930 ILE A CA 1
ATOM 7548 C C . ILE A 1 930 ? 32.792 32.902 -33.547 1.00 90.75 930 ILE A C 1
ATOM 7550 O O . ILE A 1 930 ? 33.422 32.627 -32.527 1.00 90.75 930 ILE A O 1
ATOM 7554 N N . ARG A 1 931 ? 32.425 34.152 -33.833 1.00 90.31 931 ARG A N 1
ATOM 7555 C CA . ARG A 1 931 ? 32.613 35.321 -32.965 1.00 90.31 931 ARG A CA 1
ATOM 7556 C C . ARG A 1 931 ? 31.292 36.071 -32.827 1.00 90.31 931 ARG A C 1
ATOM 7558 O O . ARG A 1 931 ? 30.430 36.003 -33.700 1.00 90.31 931 ARG A O 1
ATOM 7565 N N . VAL A 1 932 ? 31.141 36.806 -31.731 1.00 90.31 932 VAL A N 1
ATOM 7566 C CA . VAL A 1 932 ? 29.980 37.664 -31.483 1.00 90.31 932 VAL A CA 1
ATOM 7567 C C . VAL A 1 932 ? 30.453 39.067 -31.121 1.00 90.31 932 VAL A C 1
ATOM 7569 O O . VAL A 1 932 ? 31.424 39.244 -30.386 1.00 90.31 932 VAL A O 1
ATOM 7572 N N . SER A 1 933 ? 29.758 40.078 -31.628 1.00 87.38 933 SER A N 1
ATOM 7573 C CA . SER A 1 933 ? 29.884 41.451 -31.158 1.00 87.38 933 SER A CA 1
ATOM 7574 C C . SER A 1 933 ? 28.495 42.044 -30.972 1.00 87.38 933 SER A C 1
ATOM 7576 O O . SER A 1 933 ? 27.634 41.959 -31.846 1.00 87.38 933 SER A O 1
ATOM 7578 N N . SER A 1 934 ? 28.239 42.617 -29.801 1.00 88.25 934 SER A N 1
ATOM 7579 C CA . SER A 1 934 ? 26.950 43.224 -29.503 1.00 88.25 934 SER A CA 1
ATOM 7580 C C . SER A 1 934 ? 27.091 44.371 -28.514 1.00 88.25 934 SER A C 1
ATOM 7582 O O . SER A 1 934 ? 28.045 44.447 -27.738 1.00 88.25 934 SER A O 1
ATOM 7584 N N . THR A 1 935 ? 26.137 45.293 -28.581 1.00 83.69 935 THR A N 1
ATOM 7585 C CA . THR A 1 935 ? 25.970 46.362 -27.602 1.00 83.69 935 THR A CA 1
ATOM 7586 C C . THR A 1 935 ? 24.492 46.457 -27.235 1.00 83.69 935 THR A C 1
ATOM 7588 O O . THR A 1 935 ? 23.678 46.564 -28.161 1.00 83.69 935 THR A O 1
ATOM 7591 N N . PRO A 1 936 ? 24.134 46.476 -25.935 1.00 81.44 936 PRO A N 1
ATOM 7592 C CA . PRO A 1 936 ? 22.744 46.599 -25.504 1.00 81.44 936 PRO A CA 1
ATOM 7593 C C . PRO A 1 936 ? 22.030 47.785 -26.171 1.00 81.44 936 PRO A C 1
ATOM 7595 O O . PRO A 1 936 ? 22.579 48.887 -26.278 1.00 81.44 936 PRO A O 1
ATOM 7598 N N . GLY A 1 937 ? 20.819 47.542 -26.664 1.00 76.25 937 GLY A N 1
ATOM 7599 C CA . GLY A 1 937 ? 19.951 48.482 -27.373 1.00 76.25 937 GLY A CA 1
ATOM 7600 C C . GLY A 1 937 ? 20.336 48.798 -28.825 1.00 76.25 937 GLY A C 1
ATOM 7601 O O . GLY A 1 937 ? 19.730 49.689 -29.421 1.00 76.25 937 GLY A O 1
ATOM 7602 N N . LYS A 1 938 ? 21.354 48.143 -29.405 1.00 82.00 938 LYS A N 1
ATOM 7603 C CA . LYS A 1 938 ? 21.832 48.415 -30.781 1.00 82.00 938 LYS A CA 1
ATOM 7604 C C . LYS A 1 938 ? 21.968 47.165 -31.667 1.00 82.00 938 LYS A C 1
ATOM 7606 O O . LYS A 1 938 ? 22.504 47.281 -32.771 1.00 82.00 938 LYS A O 1
ATOM 7611 N N . GLY A 1 939 ? 21.472 46.016 -31.214 1.00 86.12 939 GLY A N 1
ATOM 7612 C CA . GLY A 1 939 ? 21.506 44.737 -31.926 1.00 86.12 939 GLY A CA 1
ATOM 7613 C C . GLY A 1 939 ? 22.790 43.932 -31.748 1.00 86.12 939 GLY A C 1
ATOM 7614 O O . GLY A 1 939 ? 23.742 44.362 -31.087 1.00 86.12 939 GLY A O 1
ATOM 7615 N N . SER A 1 940 ? 22.802 42.747 -32.351 1.00 91.00 940 SER A N 1
ATOM 7616 C CA . SER A 1 940 ? 23.914 41.797 -32.299 1.00 91.00 940 SER A CA 1
ATOM 7617 C C . SER A 1 940 ? 24.456 41.466 -33.690 1.00 91.00 940 SER A C 1
ATOM 7619 O O . SER A 1 940 ? 23.790 41.612 -34.716 1.00 91.00 940 SER A O 1
ATOM 7621 N N . GLN A 1 941 ? 25.725 41.068 -33.728 1.00 92.81 941 GLN A N 1
ATOM 7622 C CA . GLN A 1 941 ? 26.410 40.617 -34.928 1.00 92.81 941 GLN A CA 1
ATOM 7623 C C . GLN A 1 941 ? 27.147 39.311 -34.624 1.00 92.81 941 GLN A C 1
ATOM 7625 O O . GLN A 1 941 ? 28.049 39.284 -33.786 1.00 92.81 941 GLN A O 1
ATOM 7630 N N . PHE A 1 942 ? 26.749 38.242 -35.313 1.00 92.88 942 PHE A N 1
ATOM 7631 C CA . PHE A 1 942 ? 27.386 36.928 -35.257 1.00 92.88 942 PHE A CA 1
ATOM 7632 C C . PHE A 1 942 ? 28.207 36.708 -36.521 1.00 92.88 942 PHE A C 1
ATOM 7634 O O . PHE A 1 942 ? 27.681 36.783 -37.629 1.00 92.88 942 PHE A O 1
ATOM 7641 N N . ASP A 1 943 ? 29.490 36.433 -36.332 1.00 92.31 943 ASP A N 1
ATOM 7642 C CA . ASP A 1 943 ? 30.508 36.337 -37.367 1.00 92.31 943 ASP A CA 1
ATOM 7643 C C . ASP A 1 943 ? 31.035 34.897 -37.421 1.00 92.31 943 ASP A C 1
ATOM 7645 O O . ASP A 1 943 ? 31.721 34.452 -36.503 1.00 92.31 943 ASP A O 1
ATOM 7649 N N . VAL A 1 944 ? 30.704 34.158 -38.478 1.00 92.62 944 VAL A N 1
ATOM 7650 C CA . VAL A 1 944 ? 31.120 32.765 -38.698 1.00 92.62 944 VAL A CA 1
ATOM 7651 C C . VAL A 1 944 ? 32.158 32.713 -39.816 1.00 92.62 944 VAL A C 1
ATOM 7653 O O . VAL A 1 944 ? 31.939 33.237 -40.904 1.00 92.62 944 VAL A O 1
ATOM 7656 N N . PHE A 1 945 ? 33.276 32.044 -39.561 1.00 90.44 945 PHE A N 1
ATOM 7657 C CA . PHE A 1 945 ? 34.381 31.845 -40.492 1.00 90.44 945 PHE A CA 1
ATOM 7658 C C . PHE A 1 945 ? 34.491 30.359 -40.820 1.00 90.44 945 PHE A C 1
ATOM 7660 O O . PHE A 1 945 ? 34.818 29.562 -39.944 1.00 90.44 945 PHE A O 1
ATOM 7667 N N . LEU A 1 946 ? 34.230 29.979 -42.070 1.00 88.38 946 LEU A N 1
ATOM 7668 C CA . LEU A 1 946 ? 34.365 28.598 -42.550 1.00 88.38 946 LEU A CA 1
ATOM 7669 C C . LEU A 1 946 ? 35.562 28.495 -43.506 1.00 88.38 946 LEU A C 1
ATOM 7671 O O . LEU A 1 946 ? 35.686 29.349 -44.383 1.00 88.38 946 LEU A O 1
ATOM 7675 N N . PRO A 1 947 ? 36.454 27.501 -43.379 1.00 84.19 947 PRO A N 1
ATOM 7676 C CA . PRO A 1 947 ? 37.607 27.379 -44.270 1.00 84.19 947 PRO A CA 1
ATOM 7677 C C . PRO A 1 947 ? 37.168 27.103 -45.715 1.00 84.19 947 PRO A C 1
ATOM 7679 O O . PRO A 1 947 ? 36.331 26.237 -45.962 1.00 84.19 947 PRO A O 1
ATOM 7682 N N . ALA A 1 948 ? 37.733 27.843 -46.674 1.00 76.94 948 ALA A N 1
ATOM 7683 C CA . ALA A 1 948 ? 37.372 27.723 -48.089 1.00 76.94 948 ALA A CA 1
ATOM 7684 C C . ALA A 1 948 ? 38.068 26.543 -48.795 1.00 76.94 948 ALA A C 1
ATOM 7686 O O . ALA A 1 948 ? 37.529 26.011 -49.767 1.00 76.94 948 ALA A O 1
ATOM 7687 N N . ASP A 1 949 ? 39.227 26.121 -48.275 1.00 70.25 949 ASP A N 1
ATOM 7688 C CA . ASP A 1 949 ? 40.128 25.136 -48.882 1.00 70.25 949 ASP A CA 1
ATOM 7689 C C . ASP A 1 949 ? 40.386 23.963 -47.906 1.00 70.25 949 ASP A C 1
ATOM 7691 O O . ASP A 1 949 ? 41.477 23.805 -47.357 1.00 70.25 949 ASP A O 1
ATOM 7695 N N . LEU A 1 950 ? 39.357 23.156 -47.626 1.00 66.56 950 LEU A N 1
ATOM 7696 C CA . LEU A 1 950 ? 39.501 21.903 -46.869 1.00 66.56 950 LEU A CA 1
ATOM 7697 C C . LEU A 1 950 ? 40.177 20.841 -47.759 1.00 66.56 950 LEU A C 1
ATOM 7699 O O . LEU A 1 950 ? 39.597 20.420 -48.758 1.00 66.56 950 LEU A O 1
ATOM 7703 N N . GLU A 1 951 ? 41.394 20.397 -47.416 1.00 55.34 951 GLU A N 1
ATOM 7704 C CA . GLU A 1 951 ? 42.037 19.255 -48.090 1.00 55.34 951 GLU A CA 1
ATOM 7705 C C . GLU A 1 951 ? 41.236 17.966 -47.828 1.00 55.34 951 GLU A C 1
ATOM 7707 O O . GLU A 1 951 ? 40.988 17.603 -46.676 1.00 55.34 951 GLU A O 1
ATOM 7712 N N . VAL A 1 952 ? 40.831 17.273 -48.898 1.00 53.47 952 VAL A N 1
ATOM 7713 C CA . VAL A 1 952 ? 40.066 16.017 -48.843 1.00 53.47 952 VAL A CA 1
ATOM 7714 C C . VAL A 1 952 ? 40.937 14.876 -49.375 1.00 53.47 952 VAL A C 1
ATOM 7716 O O . VAL A 1 952 ? 41.474 14.976 -50.480 1.00 53.47 952 VAL A O 1
ATOM 7719 N N . ASP A 1 953 ? 41.052 13.773 -48.628 1.00 43.75 953 ASP A N 1
ATOM 7720 C CA . ASP A 1 953 ? 41.585 12.511 -49.158 1.00 43.75 953 ASP A CA 1
ATOM 7721 C C . ASP A 1 953 ? 40.693 12.018 -50.315 1.00 43.75 953 ASP A C 1
ATOM 7723 O O . ASP A 1 953 ? 39.466 12.040 -50.228 1.00 43.75 953 ASP A O 1
ATOM 7727 N N . ALA A 1 954 ? 41.313 11.586 -51.417 1.00 40.62 954 ALA A N 1
ATOM 7728 C CA . ALA A 1 954 ? 40.736 11.436 -52.763 1.00 40.62 954 ALA A CA 1
ATOM 7729 C C . ALA A 1 954 ? 39.663 10.328 -52.967 1.00 40.62 954 ALA A C 1
ATOM 7731 O O . ALA A 1 954 ? 39.691 9.621 -53.974 1.00 40.62 954 ALA A O 1
ATOM 7732 N N . ALA A 1 955 ? 38.709 10.157 -52.045 1.00 43.38 955 ALA A N 1
ATOM 7733 C CA . ALA A 1 955 ? 37.684 9.107 -52.090 1.00 43.38 955 ALA A CA 1
ATOM 7734 C C . ALA A 1 955 ? 36.216 9.594 -52.093 1.00 43.38 955 ALA A C 1
ATOM 7736 O O . ALA A 1 955 ? 35.319 8.757 -52.023 1.00 43.38 955 ALA A O 1
ATOM 7737 N N . CYS A 1 956 ? 35.929 10.897 -52.205 1.00 42.69 956 CYS A N 1
ATOM 7738 C CA . CYS A 1 956 ? 34.546 11.395 -52.299 1.00 42.69 956 CYS A CA 1
ATOM 7739 C C . CYS A 1 956 ? 34.175 11.773 -53.741 1.00 42.69 956 CYS A C 1
ATOM 7741 O O . CYS A 1 956 ? 34.843 12.590 -54.367 1.00 42.69 956 CYS A O 1
ATOM 7743 N N . GLY A 1 957 ? 33.134 11.122 -54.268 1.00 43.34 957 GLY A N 1
ATOM 7744 C CA . GLY A 1 957 ? 32.686 11.236 -55.656 1.00 43.34 957 GLY A CA 1
ATOM 7745 C C . GLY A 1 957 ? 31.877 12.498 -55.968 1.00 43.34 957 GLY A C 1
ATOM 7746 O O . GLY A 1 957 ? 31.203 13.064 -55.109 1.00 43.34 957 GLY A O 1
ATOM 7747 N N . ASP A 1 958 ? 31.928 12.887 -57.242 1.00 39.34 958 ASP A N 1
ATOM 7748 C CA . ASP A 1 958 ? 31.173 13.984 -57.846 1.00 39.34 958 ASP A CA 1
ATOM 7749 C C . ASP A 1 958 ? 29.672 13.645 -57.953 1.00 39.34 958 ASP A C 1
ATOM 7751 O O . ASP A 1 958 ? 29.200 13.170 -58.987 1.00 39.34 958 ASP A O 1
ATOM 7755 N N . GLU A 1 959 ? 28.890 13.904 -56.903 1.00 45.59 959 GLU A N 1
ATOM 7756 C CA . GLU A 1 959 ? 27.424 13.968 -57.001 1.00 45.59 959 GLU A CA 1
ATOM 7757 C C . GLU A 1 959 ? 26.923 15.398 -56.762 1.00 45.59 959 GLU A C 1
ATOM 7759 O O . GLU A 1 959 ? 26.977 15.941 -55.658 1.00 45.59 959 GLU A O 1
ATOM 7764 N N . TYR A 1 960 ? 26.417 16.014 -57.834 1.00 45.94 960 TYR A N 1
ATOM 7765 C CA . TYR A 1 960 ? 25.778 17.329 -57.824 1.00 45.94 960 TYR A CA 1
ATOM 7766 C C . TYR A 1 960 ? 24.323 17.182 -57.340 1.00 45.94 960 TYR A C 1
ATOM 7768 O O . TYR A 1 960 ? 23.509 16.539 -58.006 1.00 45.94 960 TYR A O 1
ATOM 7776 N N . ILE A 1 961 ? 23.983 17.755 -56.180 1.00 49.00 961 ILE A N 1
ATOM 7777 C CA . ILE A 1 961 ? 22.643 17.639 -55.573 1.00 49.00 961 ILE A CA 1
ATOM 7778 C C . ILE A 1 961 ? 21.621 18.417 -56.418 1.00 49.00 961 ILE A C 1
ATOM 7780 O O . ILE A 1 961 ? 21.746 19.630 -56.565 1.00 49.00 961 ILE A O 1
ATOM 7784 N N . LYS A 1 962 ? 20.602 17.732 -56.960 1.00 41.69 962 LYS A N 1
ATOM 7785 C CA . LYS A 1 962 ? 19.550 18.330 -57.811 1.00 41.69 962 LYS A CA 1
ATOM 7786 C C . LYS A 1 962 ? 18.195 18.571 -57.133 1.00 41.69 962 LYS A C 1
ATOM 7788 O O . LYS A 1 962 ? 17.388 19.285 -57.710 1.00 41.69 962 LYS A O 1
ATOM 7793 N N . GLU A 1 963 ? 17.961 18.065 -55.927 1.00 45.41 963 GLU A N 1
ATOM 7794 C CA . GLU A 1 963 ? 16.767 18.366 -55.121 1.00 45.41 963 GLU A CA 1
ATOM 7795 C C . GLU A 1 963 ? 17.185 18.424 -53.647 1.00 45.41 963 GLU A C 1
ATOM 7797 O O . GLU A 1 963 ? 17.758 17.465 -53.128 1.00 45.41 963 GLU A O 1
ATOM 7802 N N . LYS A 1 964 ? 16.962 19.566 -52.989 1.00 56.44 964 LYS A N 1
ATOM 7803 C CA . LYS A 1 964 ? 17.184 19.735 -51.548 1.00 56.44 964 LYS A CA 1
ATOM 7804 C C . LYS A 1 964 ? 15.836 19.788 -50.847 1.00 56.44 964 LYS A C 1
ATOM 7806 O O . LYS A 1 964 ? 14.996 20.617 -51.184 1.00 56.44 964 LYS A O 1
ATOM 7811 N N . ASP A 1 965 ? 15.653 18.901 -49.880 1.00 58.47 965 ASP A N 1
ATOM 7812 C CA . ASP A 1 965 ? 14.507 18.911 -48.983 1.00 58.47 965 ASP A CA 1
ATOM 7813 C C . ASP A 1 965 ? 14.881 19.744 -47.746 1.00 58.47 965 ASP A C 1
ATOM 7815 O O . ASP A 1 965 ? 15.544 19.253 -46.834 1.00 58.47 965 ASP A O 1
ATOM 7819 N N . TYR A 1 966 ? 14.524 21.033 -47.746 1.00 71.19 966 TYR A N 1
ATOM 7820 C CA . TYR A 1 966 ? 14.816 22.006 -46.677 1.00 71.19 966 TYR A CA 1
ATOM 7821 C C . TYR A 1 966 ? 13.923 21.797 -45.436 1.00 71.19 966 TYR A C 1
ATOM 7823 O O . TYR A 1 966 ? 13.360 22.745 -44.878 1.00 71.19 966 TYR A O 1
ATOM 7831 N N . GLN A 1 967 ? 13.713 20.543 -45.022 1.00 67.69 967 GLN A N 1
ATOM 7832 C CA . GLN A 1 967 ? 12.774 20.200 -43.947 1.00 67.69 967 GLN A CA 1
ATOM 7833 C C . GLN A 1 967 ? 13.126 20.903 -42.635 1.00 67.69 967 GLN A C 1
ATOM 7835 O O . GLN A 1 967 ? 12.227 21.379 -41.941 1.00 67.69 967 GLN A O 1
ATOM 7840 N N . PHE A 1 968 ? 14.420 21.011 -42.314 1.00 71.31 968 PHE A N 1
ATOM 7841 C CA . PHE A 1 968 ? 14.889 21.672 -41.099 1.00 71.31 968 PHE A CA 1
ATOM 7842 C C . PHE A 1 968 ? 14.577 23.173 -41.122 1.00 71.31 968 PHE A C 1
ATOM 7844 O O . PHE A 1 968 ? 13.957 23.687 -40.189 1.00 71.31 968 PHE A O 1
ATOM 7851 N N . ALA A 1 969 ? 14.919 23.870 -42.211 1.00 71.88 969 ALA A N 1
ATOM 7852 C CA . ALA A 1 969 ? 14.574 25.280 -42.378 1.00 71.88 969 ALA A CA 1
ATOM 7853 C C . ALA A 1 969 ? 13.056 25.527 -42.298 1.00 71.88 969 ALA A C 1
ATOM 7855 O O . ALA A 1 969 ? 12.615 26.449 -41.609 1.00 71.88 969 ALA A O 1
ATOM 7856 N N . HIS A 1 970 ? 12.238 24.684 -42.940 1.00 73.88 970 HIS A N 1
ATOM 7857 C CA . HIS A 1 970 ? 10.778 24.790 -42.873 1.00 73.88 970 HIS A CA 1
ATOM 7858 C C . HIS A 1 970 ? 10.229 24.590 -41.454 1.00 73.88 970 HIS A C 1
ATOM 7860 O O . HIS A 1 970 ? 9.341 25.336 -41.034 1.00 73.88 970 HIS A O 1
ATOM 7866 N N . GLN A 1 971 ? 10.756 23.619 -40.703 1.00 69.69 971 GLN A N 1
ATOM 7867 C CA . GLN A 1 971 ? 10.375 23.392 -39.307 1.00 69.69 971 GLN A CA 1
ATOM 7868 C C . GLN A 1 971 ? 10.740 24.589 -38.419 1.00 69.69 971 GLN A C 1
ATOM 7870 O O . GLN A 1 971 ? 9.900 25.047 -37.641 1.00 69.69 971 GLN A O 1
ATOM 7875 N N . GLU A 1 972 ? 11.944 25.147 -38.572 1.00 71.88 972 GLU A N 1
ATOM 7876 C CA . GLU A 1 972 ? 12.400 26.267 -37.745 1.00 71.88 972 GLU A CA 1
ATOM 7877 C C . GLU A 1 972 ? 11.612 27.553 -38.029 1.00 71.88 972 GLU A C 1
ATOM 7879 O O . GLU A 1 972 ? 11.181 28.246 -37.108 1.00 71.88 972 GLU A O 1
ATOM 7884 N N . ILE A 1 973 ? 11.339 27.850 -39.300 1.00 75.88 973 ILE A N 1
ATOM 7885 C CA . ILE A 1 973 ? 10.558 29.029 -39.698 1.00 75.88 973 ILE A CA 1
ATOM 7886 C C . ILE A 1 973 ? 9.112 28.924 -39.202 1.00 75.88 973 ILE A C 1
ATOM 7888 O O . ILE A 1 973 ? 8.552 29.916 -38.729 1.00 75.88 973 ILE A O 1
ATOM 7892 N N . ASN A 1 974 ? 8.508 27.733 -39.270 1.00 70.50 974 ASN A N 1
ATOM 7893 C CA . ASN A 1 974 ? 7.159 27.503 -38.752 1.00 70.50 9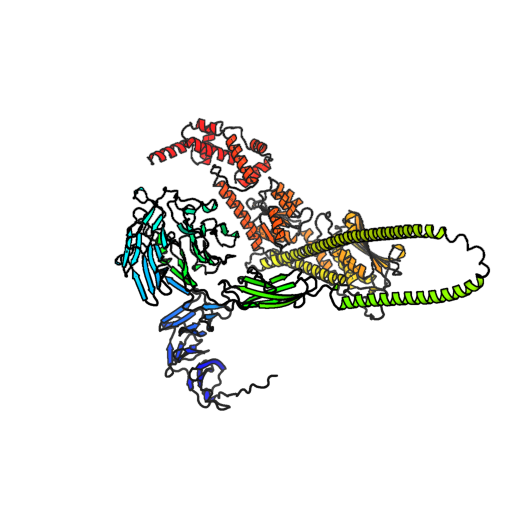74 ASN A CA 1
ATOM 7894 C C . ASN A 1 974 ? 7.096 27.637 -37.224 1.00 70.50 974 ASN A C 1
ATOM 7896 O O . ASN A 1 974 ? 6.136 28.219 -36.722 1.00 70.50 974 ASN A O 1
ATOM 7900 N N . SER A 1 975 ? 8.123 27.177 -36.498 1.00 68.31 975 SER A N 1
ATOM 7901 C CA . SER A 1 975 ? 8.242 27.399 -35.049 1.00 68.31 975 SER A CA 1
ATOM 7902 C C . SER A 1 975 ? 8.249 28.890 -34.723 1.00 68.31 975 SER A C 1
ATOM 7904 O O . SER A 1 975 ? 7.454 29.345 -33.909 1.00 68.31 975 SER A O 1
ATOM 7906 N N . VAL A 1 976 ? 9.096 29.662 -35.406 1.00 68.12 976 VAL A N 1
ATOM 7907 C CA . VAL A 1 976 ? 9.202 31.110 -35.194 1.00 68.12 976 VAL A CA 1
ATOM 7908 C C . VAL A 1 976 ? 7.872 31.806 -35.521 1.00 68.12 976 VAL A C 1
ATOM 7910 O O . VAL A 1 976 ? 7.415 32.654 -34.764 1.00 68.12 976 VAL A O 1
ATOM 7913 N N . LEU A 1 977 ? 7.197 31.428 -36.613 1.00 68.25 977 LEU A N 1
ATOM 7914 C CA . LEU A 1 977 ? 5.882 31.969 -36.987 1.00 68.25 977 LEU A CA 1
ATOM 7915 C C . LEU A 1 977 ? 4.785 31.688 -35.948 1.00 68.25 977 LEU A C 1
ATOM 7917 O O . LEU A 1 977 ? 3.941 32.559 -35.722 1.00 68.25 977 LEU A O 1
ATOM 7921 N N . ALA A 1 978 ? 4.783 30.494 -35.351 1.00 62.66 978 ALA A N 1
ATOM 7922 C CA . ALA A 1 978 ? 3.812 30.100 -34.335 1.00 62.66 978 ALA A CA 1
ATOM 7923 C C . ALA A 1 978 ? 3.959 30.932 -33.050 1.00 62.66 978 ALA A C 1
ATOM 7925 O O . ALA A 1 978 ? 2.950 31.355 -32.481 1.00 62.66 978 ALA A O 1
ATOM 7926 N N . ASP A 1 979 ? 5.196 31.239 -32.646 1.00 61.41 979 ASP A N 1
ATOM 7927 C CA . ASP A 1 979 ? 5.483 32.085 -31.481 1.00 61.41 979 ASP A CA 1
ATOM 7928 C C . ASP A 1 979 ? 4.943 33.518 -31.683 1.00 61.41 979 ASP A C 1
ATOM 7930 O O . ASP A 1 979 ? 4.330 34.096 -30.785 1.00 61.41 979 ASP A O 1
ATOM 7934 N N . PHE A 1 980 ? 5.046 34.069 -32.900 1.00 59.53 980 PHE A N 1
ATOM 7935 C CA . PHE A 1 980 ? 4.547 35.418 -33.212 1.00 59.53 980 PHE A CA 1
ATOM 7936 C C . PHE A 1 980 ? 3.024 35.548 -33.280 1.00 59.53 980 PHE A C 1
ATOM 7938 O O . PHE A 1 980 ? 2.480 36.602 -32.946 1.00 59.53 980 PHE A O 1
ATOM 7945 N N . GLN A 1 981 ? 2.309 34.504 -33.704 1.00 58.12 981 GLN A N 1
ATOM 7946 C CA . GLN A 1 981 ? 0.844 34.552 -33.791 1.00 58.12 981 GLN A CA 1
ATOM 7947 C C . GLN A 1 981 ? 0.166 34.652 -32.411 1.00 58.12 981 GLN A C 1
ATOM 7949 O O . GLN A 1 981 ? -0.945 35.179 -32.331 1.00 58.12 981 GLN A O 1
ATOM 7954 N N . LYS A 1 982 ? 0.846 34.236 -31.331 1.00 52.12 982 LYS A N 1
ATOM 7955 C CA . LYS A 1 982 ? 0.366 34.347 -29.943 1.00 52.12 982 LYS A CA 1
ATOM 7956 C C . LYS A 1 982 ? 0.292 35.792 -29.438 1.00 52.12 982 LYS A C 1
ATOM 7958 O O . LYS A 1 982 ? -0.716 36.183 -28.853 1.00 52.12 982 LYS A O 1
ATOM 7963 N N . VAL A 1 983 ? 1.318 36.606 -29.702 1.00 49.72 983 VAL A N 1
ATOM 7964 C CA . VAL A 1 983 ? 1.410 37.989 -29.185 1.00 49.72 983 VAL A CA 1
ATOM 7965 C C . VAL A 1 983 ? 0.302 38.878 -29.764 1.00 49.72 983 VAL A C 1
ATOM 7967 O O . VAL A 1 983 ? -0.280 39.703 -29.062 1.00 49.72 983 VAL A O 1
ATOM 7970 N N . ALA A 1 984 ? -0.063 38.660 -31.030 1.00 41.25 984 ALA A N 1
ATOM 7971 C CA . ALA A 1 984 ? -1.112 39.422 -31.707 1.00 41.25 984 ALA A CA 1
ATOM 7972 C C . ALA A 1 984 ? -2.545 39.093 -31.231 1.00 41.25 984 ALA A C 1
ATOM 7974 O O . ALA A 1 984 ? -3.448 39.902 -31.444 1.00 41.25 984 ALA A O 1
ATOM 7975 N N . GLN A 1 985 ? -2.776 37.937 -30.592 1.00 39.19 985 GLN A N 1
ATOM 7976 C CA . GLN A 1 985 ? -4.098 37.524 -30.088 1.00 39.19 985 GLN A CA 1
ATOM 7977 C C . GLN A 1 985 ? -4.314 37.819 -28.594 1.00 39.19 985 GLN A C 1
ATOM 7979 O O . GLN A 1 985 ? -5.459 37.891 -28.155 1.00 39.19 985 GLN A O 1
ATOM 7984 N N . ALA A 1 986 ? -3.253 38.083 -27.825 1.00 36.12 986 ALA A N 1
ATOM 7985 C CA . ALA A 1 986 ? -3.332 38.377 -26.390 1.00 36.12 986 ALA A CA 1
ATOM 7986 C C . ALA A 1 986 ? -3.903 39.776 -26.040 1.00 36.12 986 ALA A C 1
ATOM 7988 O O . ALA A 1 986 ? -4.027 40.116 -24.869 1.00 36.12 986 ALA A O 1
ATOM 7989 N N . SER A 1 987 ? -4.268 40.604 -27.030 1.00 31.16 987 SER A N 1
ATOM 7990 C CA . SER A 1 987 ? -4.668 42.013 -26.824 1.00 31.16 987 SER A CA 1
ATOM 7991 C C . SER A 1 987 ? -6.182 42.291 -26.823 1.00 31.16 987 SER A C 1
ATOM 7993 O O . SER A 1 987 ? -6.588 43.450 -26.906 1.00 31.16 987 SER A O 1
ATOM 7995 N N . THR A 1 988 ? -7.049 41.282 -26.715 1.00 31.31 988 THR A N 1
ATOM 7996 C CA . THR A 1 988 ? -8.504 41.507 -26.605 1.00 31.31 988 THR A CA 1
ATOM 7997 C C . THR A 1 988 ? -9.110 40.733 -25.445 1.00 31.31 988 THR A C 1
ATOM 7999 O O . THR A 1 988 ? -9.685 39.664 -25.639 1.00 31.31 988 THR A O 1
ATOM 8002 N N . THR A 1 989 ? -9.031 41.294 -24.238 1.00 30.16 989 THR A N 1
ATOM 8003 C CA . THR A 1 989 ? -9.848 40.845 -23.104 1.00 30.16 989 THR A CA 1
ATOM 8004 C C . THR A 1 989 ? -11.052 41.770 -22.955 1.00 30.16 989 THR A C 1
ATOM 8006 O O . THR A 1 989 ? -10.939 42.958 -22.653 1.00 30.16 989 THR A O 1
ATOM 8009 N N . ASP A 1 990 ? -12.218 41.201 -23.238 1.00 30.59 990 ASP A N 1
ATOM 8010 C CA . ASP A 1 990 ? -13.533 41.829 -23.213 1.00 30.59 990 ASP A CA 1
ATOM 8011 C C . ASP A 1 990 ? -13.941 42.142 -21.755 1.00 30.59 990 ASP A C 1
ATOM 8013 O O . ASP A 1 990 ? -14.118 41.245 -20.928 1.00 30.59 990 ASP A O 1
ATOM 8017 N N . PHE A 1 991 ? -14.078 43.427 -21.415 1.00 30.72 991 PHE A N 1
ATOM 8018 C CA . PHE A 1 991 ? -14.323 43.939 -20.051 1.00 30.72 991 PHE A CA 1
ATOM 8019 C C . PHE A 1 991 ? -15.756 43.691 -19.516 1.00 30.72 991 PHE A C 1
ATOM 8021 O O . PHE A 1 991 ? -16.165 44.283 -18.517 1.00 30.72 991 PHE A O 1
ATOM 8028 N N . SER A 1 992 ? -16.543 42.813 -20.144 1.00 30.39 992 SER A N 1
ATOM 8029 C CA . SER A 1 992 ? -17.986 42.668 -19.888 1.00 30.39 992 SER A CA 1
ATOM 8030 C C . SER A 1 992 ? -18.393 41.525 -18.935 1.00 30.39 992 SER A C 1
ATOM 8032 O O . SER A 1 992 ? -19.568 41.413 -18.595 1.00 30.39 992 SER A O 1
ATOM 8034 N N . LYS A 1 993 ? -17.457 40.705 -18.425 1.00 33.75 993 LYS A N 1
ATOM 8035 C CA . LYS A 1 993 ? -17.756 39.576 -17.500 1.00 33.75 993 LYS A CA 1
ATOM 8036 C C . LYS A 1 993 ? -17.562 39.863 -15.999 1.00 33.75 993 LYS A C 1
ATOM 8038 O O . LYS A 1 993 ? -17.795 38.982 -15.170 1.00 33.75 993 LYS A O 1
ATOM 8043 N N . ILE A 1 994 ? -17.159 41.078 -15.624 1.00 38.53 994 ILE A N 1
ATOM 8044 C CA . ILE A 1 994 ? -16.661 41.392 -14.269 1.00 38.53 994 ILE A CA 1
ATOM 8045 C C . ILE A 1 994 ? -17.766 41.409 -13.187 1.00 38.53 994 ILE A C 1
ATOM 8047 O O . ILE A 1 994 ? -17.473 41.196 -12.012 1.00 38.53 994 ILE A O 1
ATOM 8051 N N . GLU A 1 995 ? -19.048 41.555 -13.535 1.00 32.53 995 GLU A N 1
ATOM 8052 C CA . GLU A 1 995 ? -20.110 41.715 -12.522 1.00 32.53 995 GLU A CA 1
ATOM 8053 C C . GLU A 1 995 ? -20.677 40.408 -11.919 1.00 32.53 995 GLU A C 1
ATOM 8055 O O . GLU A 1 995 ? -21.364 40.474 -10.901 1.00 32.53 995 GLU A O 1
ATOM 8060 N N . MET A 1 996 ? -20.353 39.212 -12.442 1.00 36.06 996 MET A N 1
ATOM 8061 C CA . MET A 1 996 ? -20.855 37.930 -11.890 1.00 36.06 996 MET A CA 1
ATOM 8062 C C . MET A 1 996 ? -19.865 37.151 -10.993 1.00 36.06 996 MET A C 1
ATOM 8064 O O . MET A 1 996 ? -20.264 36.181 -10.350 1.00 36.06 996 MET A O 1
ATOM 8068 N N . LEU A 1 997 ? -18.592 37.557 -10.896 1.00 43.22 997 LEU A N 1
ATOM 8069 C CA . LEU A 1 997 ? -17.504 36.742 -10.307 1.00 43.22 997 LEU A CA 1
ATOM 8070 C C . LEU A 1 997 ? -17.111 37.089 -8.854 1.00 43.22 997 LEU A C 1
ATOM 8072 O O . LEU A 1 997 ? -16.148 36.542 -8.323 1.00 43.22 997 LEU A O 1
ATOM 8076 N N . SER A 1 998 ? -17.860 37.959 -8.172 1.00 48.44 998 SER A N 1
ATOM 8077 C CA . SER A 1 998 ? -17.491 38.546 -6.865 1.00 48.44 998 SER A CA 1
ATOM 8078 C C . SER A 1 998 ? -17.314 37.548 -5.693 1.00 48.44 998 SER A C 1
ATOM 8080 O O . SER A 1 998 ? -16.806 37.928 -4.641 1.00 48.44 998 SER A O 1
ATOM 8082 N N . ASN A 1 999 ? -17.687 36.269 -5.852 1.00 58.69 999 ASN A N 1
ATOM 8083 C CA . ASN A 1 999 ? -17.758 35.298 -4.747 1.00 58.69 999 ASN A CA 1
ATOM 8084 C C . ASN A 1 999 ? -16.911 34.013 -4.908 1.00 58.69 999 ASN A C 1
ATOM 8086 O O . ASN A 1 999 ? -17.083 33.094 -4.108 1.00 58.69 999 ASN A O 1
ATOM 8090 N N . ARG A 1 1000 ? -16.028 33.908 -5.916 1.00 77.75 1000 ARG A N 1
ATOM 8091 C CA . ARG A 1 1000 ? -15.163 32.721 -6.117 1.00 77.75 1000 ARG A CA 1
ATOM 8092 C C . ARG A 1 1000 ? -13.783 32.881 -5.449 1.00 77.75 1000 ARG A C 1
ATOM 8094 O O . ARG A 1 1000 ? -13.272 34.005 -5.443 1.00 77.75 1000 ARG A O 1
ATOM 8101 N N . PRO A 1 1001 ? -13.171 31.799 -4.918 1.00 83.12 1001 PRO A N 1
ATOM 8102 C CA . PRO A 1 1001 ? -11.813 31.844 -4.372 1.00 83.12 1001 PRO A CA 1
ATOM 8103 C C . PRO A 1 1001 ? -10.789 32.285 -5.420 1.00 83.12 1001 PRO A C 1
ATOM 8105 O O . PRO A 1 1001 ? -10.938 31.972 -6.604 1.00 83.12 1001 PRO A O 1
ATOM 8108 N N . ARG A 1 1002 ? -9.757 33.009 -4.981 1.00 90.19 1002 ARG A N 1
ATOM 8109 C CA . ARG A 1 1002 ? -8.726 33.590 -5.852 1.00 90.19 1002 ARG A CA 1
ATOM 8110 C C . ARG A 1 1002 ? -7.433 32.791 -5.777 1.00 90.19 1002 ARG A C 1
ATOM 8112 O O . ARG A 1 1002 ? -6.843 32.685 -4.702 1.00 90.19 1002 ARG A O 1
ATOM 8119 N N . ILE A 1 1003 ? -6.984 32.267 -6.910 1.00 93.50 1003 ILE A N 1
ATOM 8120 C CA . ILE A 1 1003 ? -5.770 31.455 -7.016 1.00 93.50 1003 ILE A CA 1
ATOM 8121 C C . ILE A 1 1003 ? -4.737 32.224 -7.834 1.00 93.50 1003 ILE A C 1
ATOM 8123 O O . ILE A 1 1003 ? -5.057 32.698 -8.920 1.00 93.50 1003 ILE A O 1
ATOM 8127 N N . LEU A 1 1004 ? -3.517 32.347 -7.313 1.00 94.12 1004 LEU A N 1
ATOM 8128 C CA . LEU A 1 1004 ? -2.378 32.872 -8.065 1.00 94.12 1004 LEU A CA 1
ATOM 8129 C C . LEU A 1 1004 ? -1.595 31.705 -8.674 1.00 94.12 1004 LEU A C 1
ATOM 8131 O O . LEU A 1 1004 ? -1.160 30.829 -7.933 1.00 94.12 1004 LEU A O 1
ATOM 8135 N N . VAL A 1 1005 ? -1.423 31.702 -9.991 1.00 93.75 1005 VAL A N 1
ATOM 8136 C CA . VAL A 1 1005 ? -0.585 30.754 -10.735 1.00 93.75 1005 VAL A CA 1
ATOM 8137 C C . VAL A 1 1005 ? 0.695 31.476 -11.140 1.00 93.75 1005 VAL A C 1
ATOM 8139 O O . VAL A 1 1005 ? 0.632 32.501 -11.815 1.00 93.75 1005 VAL A O 1
ATOM 8142 N N . VAL A 1 1006 ? 1.838 30.956 -10.700 1.00 93.12 1006 VAL A N 1
ATOM 8143 C CA . VAL A 1 1006 ? 3.171 31.495 -10.979 1.00 93.12 1006 VAL A CA 1
ATOM 8144 C C . VAL A 1 1006 ? 3.954 30.455 -11.764 1.00 93.12 1006 VAL A C 1
ATOM 8146 O O . VAL A 1 1006 ? 4.251 29.382 -11.243 1.00 93.12 1006 VAL A O 1
ATOM 8149 N N . GLU A 1 1007 ? 4.228 30.745 -13.025 1.00 88.12 1007 GLU A N 1
ATOM 8150 C CA . GLU A 1 1007 ? 4.876 29.824 -13.960 1.00 88.12 1007 GLU A CA 1
ATOM 8151 C C . GLU A 1 1007 ? 5.468 30.659 -15.098 1.00 88.12 1007 GLU A C 1
ATOM 8153 O O . GLU A 1 1007 ? 4.836 31.603 -15.561 1.00 88.12 1007 GLU A O 1
ATOM 8158 N N . ASP A 1 1008 ? 6.674 30.334 -15.547 1.00 81.12 1008 ASP A N 1
ATOM 8159 C CA . ASP A 1 1008 ? 7.376 31.086 -16.593 1.00 81.12 1008 ASP A CA 1
ATOM 8160 C C . ASP A 1 1008 ? 6.954 30.664 -18.012 1.00 81.12 1008 ASP A C 1
ATOM 8162 O O . ASP A 1 1008 ? 7.106 31.420 -18.975 1.00 81.12 1008 ASP A O 1
ATOM 8166 N N . ASN A 1 1009 ? 6.362 29.476 -18.159 1.00 81.38 1009 ASN A N 1
ATOM 8167 C CA . ASN A 1 1009 ? 5.850 28.980 -19.426 1.00 81.38 1009 ASN A CA 1
ATOM 8168 C C . ASN A 1 1009 ? 4.376 29.370 -19.677 1.00 81.38 1009 ASN A C 1
ATOM 8170 O O . ASN A 1 1009 ? 3.444 28.870 -19.041 1.00 81.38 1009 ASN A O 1
ATOM 8174 N N . LEU A 1 1010 ? 4.138 30.188 -20.708 1.00 79.44 1010 LEU A N 1
ATOM 8175 C CA . LEU A 1 1010 ? 2.799 30.679 -21.069 1.00 79.44 1010 LEU A CA 1
ATOM 8176 C C . LEU A 1 1010 ? 1.806 29.569 -21.476 1.00 79.44 1010 LEU A C 1
ATOM 8178 O O . LEU A 1 1010 ? 0.607 29.694 -21.220 1.00 79.44 1010 LEU A O 1
ATOM 8182 N N . ASP A 1 1011 ? 2.271 28.478 -22.098 1.00 79.06 1011 ASP A N 1
ATOM 8183 C CA . ASP A 1 1011 ? 1.398 27.342 -22.439 1.00 79.06 1011 ASP A CA 1
ATOM 8184 C C . ASP A 1 1011 ? 0.932 26.610 -21.180 1.00 79.06 1011 ASP A C 1
ATOM 8186 O O . ASP A 1 1011 ? -0.219 26.179 -21.106 1.00 79.06 1011 ASP A O 1
ATOM 8190 N N . MET A 1 1012 ? 1.807 26.515 -20.179 1.00 82.06 1012 MET A N 1
ATOM 8191 C CA . MET A 1 1012 ? 1.489 25.958 -18.870 1.00 82.06 1012 MET A CA 1
ATOM 8192 C C . MET A 1 1012 ? 0.556 26.867 -18.074 1.00 82.06 1012 MET A C 1
ATOM 8194 O O . MET A 1 1012 ? -0.426 26.363 -17.530 1.00 82.06 1012 MET A O 1
ATOM 8198 N N . ILE A 1 1013 ? 0.772 28.188 -18.087 1.00 84.94 1013 ILE A N 1
ATOM 8199 C CA . ILE A 1 1013 ? -0.189 29.152 -17.531 1.00 84.94 1013 ILE A CA 1
ATOM 8200 C C . ILE A 1 1013 ? -1.563 28.950 -18.175 1.00 84.94 1013 ILE A C 1
ATOM 8202 O O . ILE A 1 1013 ? -2.542 28.739 -17.464 1.00 84.94 1013 ILE A O 1
ATOM 8206 N N . THR A 1 1014 ? -1.634 28.953 -19.510 1.00 82.25 1014 THR A N 1
ATOM 8207 C CA . THR A 1 1014 ? -2.896 28.819 -20.258 1.00 82.25 1014 THR A CA 1
ATOM 8208 C C . THR A 1 1014 ? -3.596 27.495 -19.936 1.00 82.25 1014 THR A C 1
ATOM 8210 O O . THR A 1 1014 ? -4.813 27.442 -19.763 1.00 82.25 1014 THR A O 1
ATOM 8213 N N . PHE A 1 1015 ? -2.830 26.408 -19.820 1.00 82.88 1015 PHE A N 1
ATOM 8214 C CA . PHE A 1 1015 ? -3.352 25.091 -19.475 1.00 82.88 1015 PHE A CA 1
ATOM 8215 C C . PHE A 1 1015 ? -3.896 25.026 -18.037 1.00 82.88 1015 PHE A C 1
ATOM 8217 O O . PHE A 1 1015 ? -5.008 24.537 -17.823 1.00 82.88 1015 PHE A O 1
ATOM 8224 N N . ILE A 1 1016 ? -3.150 25.541 -17.053 1.00 87.50 1016 ILE A N 1
ATOM 8225 C CA . ILE A 1 1016 ? -3.564 25.575 -15.640 1.00 87.50 1016 ILE A CA 1
ATOM 8226 C C . ILE A 1 1016 ? -4.739 26.540 -15.435 1.00 87.50 1016 ILE A C 1
ATOM 8228 O O . ILE A 1 1016 ? -5.673 26.228 -14.694 1.00 87.50 1016 ILE A O 1
ATOM 8232 N N . GLU A 1 1017 ? -4.742 27.688 -16.109 1.00 86.38 1017 GLU A N 1
ATOM 8233 C CA . GLU A 1 1017 ? -5.873 28.614 -16.106 1.00 86.38 1017 GLU A CA 1
ATOM 8234 C C . GLU A 1 1017 ? -7.123 27.926 -16.660 1.00 86.38 1017 GLU A C 1
ATOM 8236 O O . GLU A 1 1017 ? -8.161 27.926 -15.997 1.00 86.38 1017 GLU A O 1
ATOM 8241 N N . GLY A 1 1018 ? -7.003 27.235 -17.799 1.00 81.94 1018 GLY A N 1
ATOM 8242 C CA . GLY A 1 1018 ? -8.076 26.430 -18.384 1.00 81.94 1018 GLY A CA 1
ATOM 8243 C C . GLY A 1 1018 ? -8.655 25.386 -17.422 1.00 81.94 1018 GLY A C 1
ATOM 8244 O O . GLY A 1 1018 ? -9.872 25.197 -17.376 1.00 81.94 1018 GLY A O 1
ATOM 8245 N N . LEU A 1 1019 ? -7.802 24.758 -16.605 1.00 84.62 1019 LEU A N 1
ATOM 8246 C CA . LEU A 1 1019 ? -8.194 23.777 -15.586 1.00 84.62 1019 LEU A CA 1
ATOM 8247 C C . LEU A 1 1019 ? -8.986 24.366 -14.415 1.00 84.62 1019 LEU A C 1
ATOM 8249 O O . LEU A 1 1019 ? -9.803 23.660 -13.819 1.00 84.62 1019 LEU A O 1
ATOM 8253 N N . LEU A 1 1020 ? -8.711 25.617 -14.041 1.00 87.31 1020 LEU A N 1
ATOM 8254 C CA . LEU A 1 1020 ? -9.165 26.207 -12.777 1.00 87.31 1020 LEU A CA 1
ATOM 8255 C C . LEU A 1 1020 ? -10.220 27.310 -12.953 1.00 87.31 1020 LEU A C 1
ATOM 8257 O O . LEU A 1 1020 ? -11.019 27.533 -12.042 1.00 87.31 1020 LEU A O 1
ATOM 8261 N N . GLN A 1 1021 ? -10.279 27.970 -14.113 1.00 83.44 1021 GLN A N 1
ATOM 8262 C CA . GLN A 1 1021 ? -11.150 29.127 -14.381 1.00 83.44 1021 GLN A CA 1
ATOM 8263 C C . GLN A 1 1021 ? -12.654 28.858 -14.180 1.00 83.44 1021 GLN A C 1
ATOM 8265 O O . GLN A 1 1021 ? -13.436 29.772 -13.890 1.00 83.44 1021 GLN A O 1
ATOM 8270 N N . ASN A 1 1022 ? -13.084 27.598 -14.309 1.00 79.81 1022 ASN A N 1
ATOM 8271 C CA . ASN A 1 1022 ? -14.488 27.216 -14.154 1.00 79.81 1022 ASN A CA 1
ATOM 8272 C C . ASN A 1 1022 ? -14.976 27.338 -12.704 1.00 79.81 1022 ASN A C 1
ATOM 8274 O O . ASN A 1 1022 ? -16.130 27.720 -12.485 1.00 79.81 1022 ASN A O 1
ATOM 8278 N N . GLU A 1 1023 ? -14.104 27.089 -11.726 1.00 81.00 1023 GLU A N 1
ATOM 8279 C CA . GLU A 1 1023 ? -14.434 27.061 -10.294 1.00 81.00 1023 GLU A CA 1
ATOM 8280 C C . GLU A 1 1023 ? -13.806 28.223 -9.511 1.00 81.00 1023 GLU A C 1
ATOM 8282 O O . GLU A 1 1023 ? -14.372 28.683 -8.514 1.00 81.00 1023 GLU A O 1
ATOM 8287 N N . TYR A 1 1024 ? -12.686 28.761 -9.995 1.00 89.12 1024 TYR A N 1
ATOM 8288 C CA . TYR A 1 1024 ? -11.863 29.741 -9.290 1.00 89.12 1024 TYR A CA 1
ATOM 8289 C C . TYR A 1 1024 ? -11.617 30.997 -10.129 1.00 89.12 1024 TYR A C 1
ATOM 8291 O O . TYR A 1 1024 ? -11.766 31.000 -11.349 1.00 89.12 1024 TYR A O 1
ATOM 8299 N N . HIS A 1 1025 ? -11.241 32.091 -9.466 1.00 88.62 1025 HIS A N 1
ATOM 8300 C CA . HIS A 1 1025 ? -10.706 33.271 -10.139 1.00 88.62 1025 HIS A CA 1
ATOM 8301 C C . HIS A 1 1025 ? -9.181 33.159 -10.194 1.00 88.62 1025 HIS A C 1
ATOM 8303 O O . HIS A 1 1025 ? -8.523 33.240 -9.156 1.00 88.62 1025 HIS A O 1
ATOM 8309 N N . VAL A 1 1026 ? -8.642 32.943 -11.391 1.00 89.25 1026 VAL A N 1
ATOM 8310 C CA . VAL A 1 1026 ? -7.207 32.746 -11.612 1.00 89.25 1026 VAL A CA 1
ATOM 8311 C C . VAL A 1 1026 ? -6.540 34.095 -11.883 1.00 89.25 1026 VAL A C 1
ATOM 8313 O O . VAL A 1 1026 ? -7.041 34.899 -12.664 1.00 89.25 1026 VAL A O 1
ATOM 8316 N N . ILE A 1 1027 ? -5.434 34.352 -11.191 1.00 90.81 1027 ILE A N 1
ATOM 8317 C CA . ILE A 1 1027 ? -4.512 35.466 -11.423 1.00 90.81 1027 ILE A CA 1
ATOM 8318 C C . ILE A 1 1027 ? -3.176 34.834 -11.808 1.00 90.81 1027 ILE A C 1
ATOM 8320 O O . ILE A 1 1027 ? -2.797 33.827 -11.215 1.00 90.81 1027 ILE A O 1
ATOM 8324 N N . THR A 1 1028 ? -2.468 35.395 -12.780 1.00 90.12 1028 THR A N 1
ATOM 8325 C CA . THR A 1 1028 ? -1.231 34.816 -13.321 1.00 90.12 1028 THR A CA 1
ATOM 8326 C C . THR A 1 1028 ? -0.038 35.735 -13.067 1.00 90.12 1028 THR A C 1
ATOM 8328 O O . THR A 1 1028 ? -0.206 36.951 -12.971 1.00 90.12 1028 THR A O 1
ATOM 8331 N N . ALA A 1 1029 ? 1.153 35.156 -12.943 1.00 89.00 1029 ALA A N 1
ATOM 8332 C CA . ALA A 1 1029 ? 2.431 35.861 -12.863 1.00 89.00 1029 ALA A CA 1
ATOM 8333 C C . ALA A 1 1029 ? 3.528 35.014 -13.523 1.00 89.00 1029 ALA A C 1
ATOM 8335 O O . ALA A 1 1029 ? 3.491 33.790 -13.415 1.00 89.00 1029 ALA A O 1
ATOM 8336 N N . GLU A 1 1030 ? 4.510 35.652 -14.159 1.00 84.44 1030 GLU A N 1
ATOM 8337 C CA . GLU A 1 1030 ? 5.561 34.934 -14.907 1.00 84.44 1030 GLU A CA 1
ATOM 8338 C C . GLU A 1 1030 ? 6.801 34.613 -14.052 1.00 84.44 1030 GLU A C 1
ATOM 8340 O O . GLU A 1 1030 ? 7.648 33.813 -14.442 1.00 84.44 1030 GLU A O 1
ATOM 8345 N N . ASN A 1 1031 ? 6.938 35.230 -12.872 1.00 85.19 1031 ASN A N 1
ATOM 8346 C CA . ASN A 1 1031 ? 8.043 34.963 -11.947 1.00 85.19 1031 ASN A CA 1
ATOM 8347 C C . ASN A 1 1031 ? 7.701 35.280 -10.480 1.00 85.19 1031 ASN A C 1
ATOM 8349 O O . ASN A 1 1031 ? 6.738 35.992 -10.172 1.00 85.19 1031 ASN A O 1
ATOM 8353 N N . GLY A 1 1032 ? 8.540 34.801 -9.552 1.00 85.44 1032 GLY A N 1
ATOM 8354 C CA . GLY A 1 1032 ? 8.334 34.961 -8.107 1.00 85.44 1032 GLY A CA 1
ATOM 8355 C C . GLY A 1 1032 ? 8.326 36.416 -7.614 1.00 85.44 1032 GLY A C 1
ATOM 8356 O O . GLY A 1 1032 ? 7.689 36.734 -6.609 1.00 85.44 1032 GLY A O 1
ATOM 8357 N N . LYS A 1 1033 ? 8.984 37.344 -8.318 1.00 84.75 1033 LYS A N 1
ATOM 8358 C CA . LYS A 1 1033 ? 9.075 38.761 -7.923 1.00 84.75 1033 LYS A CA 1
ATOM 8359 C C . LYS A 1 1033 ? 7.815 39.540 -8.286 1.00 84.75 1033 LYS A C 1
ATOM 8361 O O . LYS A 1 1033 ? 7.369 40.382 -7.504 1.00 84.75 1033 LYS A O 1
ATOM 8366 N N . GLU A 1 1034 ? 7.239 39.274 -9.454 1.00 87.44 1034 GLU A N 1
ATOM 8367 C CA . GLU A 1 1034 ? 5.916 39.772 -9.830 1.00 87.44 1034 GLU A CA 1
ATOM 8368 C C . GLU A 1 1034 ? 4.839 39.169 -8.920 1.00 87.44 1034 GLU A C 1
ATOM 8370 O O . GLU A 1 1034 ? 4.035 39.903 -8.336 1.00 87.44 1034 GLU A O 1
ATOM 8375 N N . ALA A 1 1035 ? 4.895 37.852 -8.708 1.00 89.44 1035 ALA A N 1
ATOM 8376 C CA . ALA A 1 1035 ? 3.975 37.129 -7.840 1.00 89.44 1035 ALA A CA 1
ATOM 8377 C C . ALA A 1 1035 ? 3.964 37.667 -6.404 1.00 89.44 1035 ALA A C 1
ATOM 8379 O O . ALA A 1 1035 ? 2.895 37.820 -5.812 1.00 89.44 1035 ALA A O 1
ATOM 8380 N N . LEU A 1 1036 ? 5.130 38.024 -5.854 1.00 87.31 1036 LEU A N 1
ATOM 8381 C CA . LEU A 1 1036 ? 5.237 38.621 -4.522 1.00 87.31 1036 LEU A CA 1
ATOM 8382 C C . LEU A 1 1036 ? 4.505 39.966 -4.436 1.00 87.31 1036 LEU A C 1
ATOM 8384 O O . LEU A 1 1036 ? 3.714 40.176 -3.517 1.00 87.31 1036 LEU A O 1
ATOM 8388 N N . LYS A 1 1037 ? 4.669 40.842 -5.438 1.00 85.50 1037 LYS A N 1
ATOM 8389 C CA . LYS A 1 1037 ? 3.926 42.114 -5.505 1.00 85.50 1037 LYS A CA 1
ATOM 8390 C C . LYS A 1 1037 ? 2.417 41.881 -5.600 1.00 85.50 1037 LYS A C 1
ATOM 8392 O O . LYS A 1 1037 ? 1.640 42.636 -5.011 1.00 85.50 1037 LYS A O 1
ATOM 8397 N N . ILE A 1 1038 ? 1.986 40.855 -6.336 1.00 85.94 1038 ILE A N 1
ATOM 8398 C CA . ILE A 1 1038 ? 0.567 40.495 -6.448 1.00 85.94 1038 ILE A CA 1
ATOM 8399 C C . ILE A 1 1038 ? 0.042 39.971 -5.106 1.00 85.94 1038 ILE A C 1
ATOM 8401 O O . ILE A 1 1038 ? -1.013 40.420 -4.655 1.00 85.94 1038 ILE A O 1
ATOM 8405 N N . ALA A 1 1039 ? 0.778 39.089 -4.428 1.00 85.00 1039 ALA A N 1
ATOM 8406 C CA . ALA A 1 1039 ? 0.397 38.523 -3.133 1.00 85.00 1039 ALA A CA 1
ATOM 8407 C C . ALA A 1 1039 ? 0.295 39.576 -2.015 1.00 85.00 1039 ALA A C 1
ATOM 8409 O O . ALA A 1 1039 ? -0.550 39.465 -1.122 1.00 85.00 1039 ALA A O 1
ATOM 8410 N N . GLU A 1 1040 ? 1.103 40.635 -2.080 1.00 80.56 1040 GLU A N 1
ATOM 8411 C CA . GLU A 1 1040 ? 1.021 41.766 -1.154 1.00 80.56 1040 GLU A CA 1
ATOM 8412 C C . GLU A 1 1040 ? -0.244 42.609 -1.387 1.00 80.56 1040 GLU A C 1
ATOM 8414 O O . GLU A 1 1040 ? -0.966 42.932 -0.433 1.00 80.56 1040 GLU A O 1
ATOM 8419 N N . ASN A 1 1041 ? -0.550 42.915 -2.652 1.00 77.25 1041 ASN A N 1
ATOM 8420 C CA . ASN A 1 1041 ? -1.578 43.888 -3.035 1.00 77.25 1041 ASN A CA 1
ATOM 8421 C C . ASN A 1 1041 ? -2.977 43.288 -3.263 1.00 77.25 1041 ASN A C 1
ATOM 8423 O O . ASN A 1 1041 ? -3.975 44.007 -3.183 1.00 77.25 1041 ASN A O 1
ATOM 8427 N N . HIS A 1 1042 ? -3.081 41.980 -3.504 1.00 75.06 1042 HIS A N 1
ATOM 8428 C CA . HIS A 1 1042 ? -4.343 41.290 -3.771 1.00 75.06 1042 HIS A CA 1
ATOM 8429 C C . HIS A 1 1042 ? -4.715 40.313 -2.649 1.00 75.06 1042 HIS A C 1
ATOM 8431 O O . HIS A 1 1042 ? -3.880 39.779 -1.926 1.00 75.06 1042 HIS A O 1
ATOM 8437 N N . THR A 1 1043 ? -6.016 40.071 -2.469 1.00 76.62 1043 THR A N 1
ATOM 8438 C CA . THR A 1 1043 ? -6.490 39.000 -1.583 1.00 76.62 1043 THR A CA 1
ATOM 8439 C C . THR A 1 1043 ? -6.435 37.676 -2.334 1.00 76.62 1043 THR A C 1
ATOM 8441 O O . THR A 1 1043 ? -7.209 37.495 -3.273 1.00 76.62 1043 THR A O 1
ATOM 8444 N N . LEU A 1 1044 ? -5.547 36.777 -1.918 1.00 85.56 1044 LEU A N 1
ATOM 8445 C CA . LEU A 1 1044 ? -5.401 35.433 -2.476 1.00 85.56 1044 LEU A CA 1
ATOM 8446 C C . LEU A 1 1044 ? -5.876 34.375 -1.477 1.00 85.56 1044 LEU A C 1
ATOM 8448 O O . LEU A 1 1044 ? -5.818 34.581 -0.259 1.00 85.56 1044 LEU A O 1
ATOM 8452 N N . ASP A 1 1045 ? -6.330 33.242 -2.000 1.00 87.25 1045 ASP A N 1
ATOM 8453 C CA . ASP A 1 1045 ? -6.755 32.087 -1.216 1.00 87.25 1045 ASP A CA 1
ATOM 8454 C C . ASP A 1 1045 ? -5.768 30.921 -1.293 1.00 87.25 1045 ASP A C 1
ATOM 8456 O O . ASP A 1 1045 ? -5.675 30.196 -0.300 1.00 87.25 1045 ASP A O 1
ATOM 8460 N N . LEU A 1 1046 ? -5.036 30.790 -2.408 1.00 93.31 1046 LEU A N 1
ATOM 8461 C CA . LEU A 1 1046 ? -4.007 29.778 -2.668 1.00 93.31 1046 LEU A CA 1
ATOM 8462 C C . LEU A 1 1046 ? -3.010 30.266 -3.734 1.00 93.31 1046 LEU A C 1
ATOM 8464 O O . LEU A 1 1046 ? -3.381 31.051 -4.610 1.00 93.31 1046 LEU A O 1
ATOM 8468 N N . ILE A 1 1047 ? -1.764 29.796 -3.658 1.00 94.50 1047 ILE A N 1
ATOM 8469 C CA . ILE A 1 1047 ? -0.716 30.035 -4.655 1.00 94.50 1047 ILE A CA 1
ATOM 8470 C C . ILE A 1 1047 ? -0.249 28.691 -5.229 1.00 94.50 1047 ILE A C 1
ATOM 8472 O O . ILE A 1 1047 ? 0.094 27.782 -4.478 1.00 94.50 1047 ILE A O 1
ATOM 8476 N N . LEU A 1 1048 ? -0.234 28.570 -6.553 1.00 93.62 1048 LEU A N 1
ATOM 8477 C CA . LEU A 1 1048 ? 0.446 27.517 -7.308 1.00 93.62 1048 LEU A CA 1
ATOM 8478 C C . LEU A 1 1048 ? 1.706 28.139 -7.901 1.00 93.62 1048 LEU A C 1
ATOM 8480 O O . LEU A 1 1048 ? 1.593 29.134 -8.609 1.00 93.62 1048 LEU A O 1
ATOM 8484 N N . SER A 1 1049 ? 2.881 27.591 -7.612 1.00 93.12 1049 SER A N 1
ATOM 8485 C CA . SER A 1 1049 ? 4.146 28.135 -8.120 1.00 93.12 1049 SER A CA 1
ATOM 8486 C C . SER A 1 1049 ? 5.018 27.033 -8.684 1.00 93.12 1049 SER A C 1
ATOM 8488 O O . SER A 1 1049 ? 5.223 26.027 -8.007 1.00 93.12 1049 SER A O 1
ATOM 8490 N N . ASP A 1 1050 ? 5.589 27.235 -9.867 1.00 88.38 1050 ASP A N 1
ATOM 8491 C CA . ASP A 1 1050 ? 6.710 26.411 -10.309 1.00 88.38 1050 ASP A CA 1
ATOM 8492 C C . ASP A 1 1050 ? 7.930 26.643 -9.411 1.00 88.38 1050 ASP A C 1
ATOM 8494 O O . ASP A 1 1050 ? 8.086 27.706 -8.804 1.00 88.38 1050 ASP A O 1
ATOM 8498 N N . VAL A 1 1051 ? 8.784 25.630 -9.293 1.00 83.19 1051 VAL A N 1
ATOM 8499 C CA . VAL A 1 1051 ? 10.033 25.695 -8.529 1.00 83.19 1051 VAL A CA 1
ATOM 8500 C C . VAL A 1 1051 ? 11.130 26.392 -9.328 1.00 83.19 1051 VAL A C 1
ATOM 8502 O O . VAL A 1 1051 ? 11.884 27.174 -8.750 1.00 83.19 1051 VAL A O 1
ATOM 8505 N N . MET A 1 1052 ? 11.232 26.131 -10.632 1.00 77.81 1052 MET A N 1
ATOM 8506 C CA . MET A 1 1052 ? 12.301 26.660 -11.483 1.00 77.81 1052 MET A CA 1
ATOM 8507 C C . MET A 1 1052 ? 11.745 27.815 -12.317 1.00 77.81 1052 MET A C 1
ATOM 8509 O O . MET A 1 1052 ? 11.026 27.581 -13.272 1.00 77.81 1052 MET A O 1
ATOM 8513 N N . MET A 1 1053 ? 12.052 29.054 -11.934 1.00 80.44 1053 MET A N 1
ATOM 8514 C CA . MET A 1 1053 ? 11.583 30.264 -12.622 1.00 80.44 1053 MET A CA 1
ATOM 8515 C C . MET A 1 1053 ?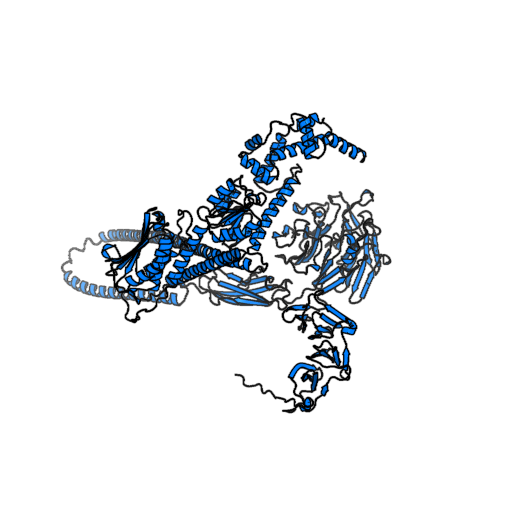 12.693 31.328 -12.629 1.00 80.44 1053 MET A C 1
ATOM 8517 O O . MET A 1 1053 ? 13.498 31.349 -11.688 1.00 80.44 1053 MET A O 1
ATOM 8521 N N . PRO A 1 1054 ? 12.743 32.217 -13.640 1.00 62.34 1054 PRO A N 1
ATOM 8522 C CA . PRO A 1 1054 ? 13.728 33.294 -13.726 1.00 62.34 1054 PRO A CA 1
ATOM 8523 C C . PRO A 1 1054 ? 13.502 34.375 -12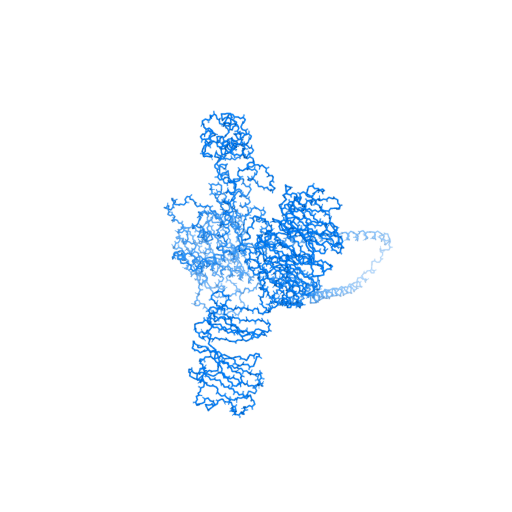.655 1.00 62.34 1054 PRO A C 1
ATOM 8525 O O . PRO A 1 1054 ? 12.428 34.475 -12.062 1.00 62.34 1054 PRO A O 1
ATOM 8528 N N . GLU A 1 1055 ? 14.521 35.210 -12.421 1.00 75.56 1055 GLU A N 1
ATOM 8529 C CA . GLU A 1 1055 ? 14.605 36.267 -11.390 1.00 75.56 1055 GLU A CA 1
ATOM 8530 C C . GLU A 1 1055 ? 14.488 35.802 -9.924 1.00 75.56 1055 GLU A C 1
ATOM 8532 O O . GLU A 1 1055 ? 15.348 36.123 -9.106 1.00 75.56 1055 GLU A O 1
ATOM 8537 N N . MET A 1 1056 ? 13.408 35.111 -9.560 1.00 81.56 1056 MET A N 1
ATOM 8538 C CA . MET A 1 1056 ? 13.150 34.577 -8.222 1.00 81.56 1056 MET A CA 1
ATOM 8539 C C . MET A 1 1056 ? 12.483 33.209 -8.355 1.00 81.56 1056 MET A C 1
ATOM 8541 O O . MET A 1 1056 ? 11.338 33.117 -8.809 1.00 81.56 1056 MET A O 1
ATOM 8545 N N . ASN A 1 1057 ? 13.196 32.167 -7.925 1.00 82.69 1057 ASN A N 1
ATOM 8546 C CA . ASN A 1 1057 ? 12.718 30.788 -8.001 1.00 82.69 1057 ASN A CA 1
ATOM 8547 C C . ASN A 1 1057 ? 11.583 30.512 -6.992 1.00 82.69 1057 ASN A C 1
ATOM 8549 O O . ASN A 1 1057 ? 11.366 31.263 -6.034 1.00 82.69 1057 ASN A O 1
ATOM 8553 N N . GLY A 1 1058 ? 10.845 29.419 -7.201 1.00 84.19 1058 GLY A N 1
ATOM 8554 C CA . GLY A 1 1058 ? 9.660 29.085 -6.407 1.00 84.19 1058 GLY A CA 1
ATOM 8555 C C . GLY A 1 1058 ? 9.939 28.775 -4.938 1.00 84.19 1058 GLY A C 1
ATOM 8556 O O . GLY A 1 1058 ? 9.089 29.045 -4.092 1.00 84.19 1058 GLY A O 1
ATOM 8557 N N . LEU A 1 1059 ? 11.128 28.257 -4.609 1.00 83.88 1059 LEU A N 1
ATOM 8558 C CA . LEU A 1 1059 ? 11.528 27.992 -3.222 1.00 83.88 1059 LEU A CA 1
ATOM 8559 C C . LEU A 1 1059 ? 11.806 29.303 -2.478 1.00 83.88 1059 LEU A C 1
ATOM 8561 O O . LEU A 1 1059 ? 11.262 29.531 -1.400 1.00 83.88 1059 LEU A O 1
ATOM 8565 N N . GLU A 1 1060 ? 12.576 30.212 -3.074 1.00 85.00 1060 GLU A N 1
ATOM 8566 C CA . GLU A 1 1060 ? 12.820 31.550 -2.526 1.00 85.00 1060 GLU A CA 1
ATOM 8567 C C . GLU A 1 1060 ? 11.523 32.344 -2.361 1.00 85.00 1060 GLU A C 1
ATOM 8569 O O . GLU A 1 1060 ? 11.317 33.014 -1.344 1.00 85.00 1060 GLU A O 1
ATOM 8574 N N . PHE A 1 1061 ? 10.632 32.250 -3.347 1.00 91.06 1061 PHE A N 1
ATOM 8575 C CA . PHE A 1 1061 ? 9.316 32.867 -3.294 1.00 91.06 1061 PHE A CA 1
ATOM 8576 C C . PHE A 1 1061 ? 8.448 32.270 -2.175 1.00 91.06 1061 PHE A C 1
ATOM 8578 O O . PHE A 1 1061 ? 7.900 33.022 -1.367 1.00 91.06 1061 PHE A O 1
ATOM 8585 N N . CYS A 1 1062 ? 8.381 30.938 -2.060 1.00 89.69 1062 CYS A N 1
ATOM 8586 C CA . CYS A 1 1062 ? 7.658 30.254 -0.987 1.00 89.69 1062 CYS A CA 1
ATOM 8587 C C . CYS A 1 1062 ? 8.182 30.669 0.392 1.00 89.69 1062 CYS A C 1
ATOM 8589 O O . CYS A 1 1062 ? 7.390 31.029 1.264 1.00 89.69 1062 CYS A O 1
ATOM 8591 N N . ASN A 1 1063 ? 9.507 30.723 0.565 1.00 86.00 1063 ASN A N 1
ATOM 8592 C CA . ASN A 1 1063 ? 10.129 31.154 1.814 1.00 86.00 1063 ASN A CA 1
ATOM 8593 C C . ASN A 1 1063 ? 9.674 32.565 2.210 1.00 86.00 1063 ASN A C 1
ATOM 8595 O O . ASN A 1 1063 ? 9.258 32.800 3.343 1.00 86.00 1063 ASN A O 1
ATOM 8599 N N . LYS A 1 1064 ? 9.689 33.517 1.267 1.00 86.88 1064 LYS A N 1
ATOM 8600 C CA . LYS A 1 1064 ? 9.229 34.894 1.519 1.00 86.88 1064 LYS A CA 1
ATOM 8601 C C . LYS A 1 1064 ? 7.746 34.952 1.873 1.00 86.88 1064 LYS A C 1
ATOM 8603 O O . LYS A 1 1064 ? 7.376 35.648 2.814 1.00 86.88 1064 LYS A O 1
ATOM 8608 N N . ILE A 1 1065 ? 6.905 34.187 1.175 1.00 89.06 1065 ILE A N 1
ATOM 8609 C CA . ILE A 1 1065 ? 5.473 34.109 1.487 1.00 89.06 1065 ILE A CA 1
ATOM 8610 C C . ILE A 1 1065 ? 5.254 33.579 2.904 1.00 89.06 1065 ILE A C 1
ATOM 8612 O O . ILE A 1 1065 ? 4.436 34.149 3.626 1.00 89.06 1065 ILE A O 1
ATOM 8616 N N . LYS A 1 1066 ? 5.987 32.534 3.309 1.00 84.06 1066 LYS A N 1
ATOM 8617 C CA . LYS A 1 1066 ? 5.820 31.842 4.596 1.00 84.06 1066 LYS A CA 1
ATOM 8618 C C . LYS A 1 1066 ? 6.452 32.564 5.785 1.00 84.06 1066 LYS A C 1
ATOM 8620 O O . LYS A 1 1066 ? 5.945 32.433 6.898 1.00 84.06 1066 LYS A O 1
ATOM 8625 N N . THR A 1 1067 ? 7.491 33.365 5.565 1.00 78.44 1067 THR A N 1
ATOM 8626 C CA . THR A 1 1067 ? 8.176 34.128 6.623 1.00 78.44 1067 THR A CA 1
ATOM 8627 C C . THR A 1 1067 ? 7.519 35.475 6.927 1.00 78.44 1067 THR A C 1
ATOM 8629 O O . THR A 1 1067 ? 7.579 35.937 8.067 1.00 78.44 1067 THR A O 1
ATOM 8632 N N . GLU A 1 1068 ? 6.837 36.095 5.960 1.00 79.44 1068 GLU A N 1
ATOM 8633 C CA . GLU A 1 1068 ? 6.222 37.410 6.144 1.00 79.44 1068 GLU A CA 1
ATOM 8634 C C . GLU A 1 1068 ? 4.824 37.307 6.786 1.00 79.44 1068 GLU A C 1
ATOM 8636 O O . GLU A 1 1068 ? 3.904 36.683 6.250 1.00 79.44 1068 GLU A O 1
ATOM 8641 N N . LEU A 1 1069 ? 4.613 37.977 7.928 1.00 69.19 1069 LEU A N 1
ATOM 8642 C CA . LEU A 1 1069 ? 3.371 37.875 8.719 1.00 69.19 1069 LEU A CA 1
ATOM 8643 C C . LEU A 1 1069 ? 2.108 38.229 7.907 1.00 69.19 1069 LEU A C 1
ATOM 8645 O O . LEU A 1 1069 ? 1.017 37.714 8.175 1.00 69.19 1069 LEU A O 1
ATOM 8649 N N . ALA A 1 1070 ? 2.242 39.107 6.909 1.00 70.44 1070 ALA A N 1
ATOM 8650 C CA . ALA A 1 1070 ? 1.144 39.561 6.061 1.00 70.44 1070 ALA A CA 1
ATOM 8651 C C . ALA A 1 1070 ? 0.682 38.533 5.009 1.00 70.44 1070 ALA A C 1
ATOM 8653 O O . ALA A 1 1070 ? -0.419 38.713 4.469 1.00 70.44 1070 ALA A O 1
ATOM 8654 N N . THR A 1 1071 ? 1.487 37.502 4.719 1.00 81.00 1071 THR A N 1
ATOM 8655 C CA . THR A 1 1071 ? 1.266 36.492 3.663 1.00 81.00 1071 THR A CA 1
ATOM 8656 C C . THR A 1 1071 ? 1.417 35.044 4.138 1.00 81.00 1071 THR A C 1
ATOM 8658 O O . THR A 1 1071 ? 0.943 34.152 3.443 1.00 81.00 1071 THR A O 1
ATOM 8661 N N . SER A 1 1072 ? 1.982 34.797 5.323 1.00 80.00 1072 SER A N 1
ATOM 8662 C CA . SER A 1 1072 ? 2.312 33.459 5.850 1.00 80.00 1072 SER A CA 1
ATOM 8663 C C . SER A 1 1072 ? 1.146 32.470 5.930 1.00 80.00 1072 SER A C 1
ATOM 8665 O O . SER A 1 1072 ? 1.344 31.258 5.883 1.00 80.00 1072 SER A O 1
ATOM 8667 N N . HIS A 1 1073 ? -0.085 32.979 6.005 1.00 76.12 1073 HIS A N 1
ATOM 8668 C CA . HIS A 1 1073 ? -1.320 32.188 6.033 1.00 76.12 1073 HIS A CA 1
ATOM 8669 C C . HIS A 1 1073 ? -1.760 31.693 4.644 1.00 76.12 1073 HIS A C 1
ATOM 8671 O O . HIS A 1 1073 ? -2.777 31.002 4.535 1.00 76.12 1073 HIS A O 1
ATOM 8677 N N . LEU A 1 1074 ? -1.099 32.129 3.566 1.00 85.38 1074 LEU A N 1
ATOM 8678 C CA . LEU A 1 1074 ? -1.417 31.696 2.210 1.00 85.38 1074 LEU A CA 1
ATOM 8679 C C . LEU A 1 1074 ? -0.864 30.285 1.994 1.00 85.38 1074 LEU A C 1
ATOM 8681 O O . LEU A 1 1074 ? 0.332 30.068 2.214 1.00 85.38 1074 LEU A O 1
ATOM 8685 N N . PRO A 1 1075 ? -1.705 29.327 1.572 1.00 88.62 1075 PRO A N 1
ATOM 8686 C CA . PRO A 1 1075 ? -1.207 28.027 1.192 1.00 88.62 1075 PRO A CA 1
ATOM 8687 C C . PRO A 1 1075 ? -0.474 28.112 -0.151 1.00 88.62 1075 PRO A C 1
ATOM 8689 O O . PRO A 1 1075 ? -0.965 28.755 -1.085 1.00 88.62 1075 PRO A O 1
ATOM 8692 N N . VAL A 1 1076 ? 0.682 27.461 -0.237 1.00 92.25 1076 VAL A N 1
ATOM 8693 C CA . VAL A 1 1076 ? 1.546 27.389 -1.416 1.00 92.25 1076 VAL A CA 1
ATOM 8694 C C . VAL A 1 1076 ? 1.677 25.928 -1.832 1.00 92.25 1076 VAL A C 1
ATOM 8696 O O . VAL A 1 1076 ? 2.142 25.095 -1.055 1.00 92.25 1076 VAL A O 1
ATOM 8699 N N . ILE A 1 1077 ? 1.271 25.629 -3.067 1.00 92.81 1077 ILE A N 1
ATOM 8700 C CA . ILE A 1 1077 ? 1.534 24.355 -3.733 1.00 92.81 1077 ILE A CA 1
ATOM 8701 C C . ILE A 1 1077 ? 2.684 24.565 -4.718 1.00 92.81 1077 ILE A C 1
ATOM 8703 O O . ILE A 1 1077 ? 2.564 25.370 -5.646 1.00 92.81 1077 ILE A O 1
ATOM 8707 N N . LEU A 1 1078 ? 3.774 23.819 -4.546 1.00 90.56 1078 LEU A N 1
ATOM 8708 C CA . LEU A 1 1078 ? 4.913 23.860 -5.461 1.00 90.56 1078 LEU A CA 1
ATOM 8709 C C . LEU A 1 1078 ? 4.761 22.833 -6.585 1.00 90.56 1078 LEU A C 1
ATOM 8711 O O . LEU A 1 1078 ? 4.629 21.637 -6.335 1.00 90.56 1078 LEU A O 1
ATOM 8715 N N . ILE A 1 1079 ? 4.825 23.276 -7.833 1.00 88.12 1079 ILE A N 1
ATOM 8716 C CA . ILE A 1 1079 ? 4.923 22.397 -8.995 1.00 88.12 1079 ILE A CA 1
ATOM 8717 C C . ILE A 1 1079 ? 6.417 22.168 -9.261 1.00 88.12 1079 ILE A C 1
ATOM 8719 O O . ILE A 1 1079 ? 7.180 23.118 -9.332 1.00 88.12 1079 ILE A O 1
ATOM 8723 N N . THR A 1 1080 ? 6.875 20.917 -9.338 1.00 80.06 1080 THR A N 1
ATOM 8724 C CA . THR A 1 1080 ? 8.308 20.593 -9.443 1.00 80.06 1080 THR A CA 1
ATOM 8725 C C . THR A 1 1080 ? 8.606 19.537 -10.497 1.00 80.06 1080 THR A C 1
ATOM 8727 O O . THR A 1 1080 ? 7.929 18.517 -10.602 1.00 80.06 1080 THR A O 1
ATOM 8730 N N . ALA A 1 1081 ? 9.678 19.737 -11.261 1.00 65.25 1081 ALA A N 1
ATOM 8731 C CA . ALA A 1 1081 ? 10.205 18.750 -12.196 1.00 65.25 1081 ALA A CA 1
ATOM 8732 C C . ALA A 1 1081 ? 11.204 17.771 -11.552 1.00 65.25 1081 ALA A C 1
ATOM 8734 O O . ALA A 1 1081 ? 11.812 16.994 -12.278 1.00 65.25 1081 ALA A O 1
ATOM 8735 N N . LYS A 1 1082 ? 11.430 17.789 -10.230 1.00 59.56 1082 LYS A N 1
ATOM 8736 C CA . LYS A 1 1082 ? 12.423 16.923 -9.563 1.00 59.56 1082 LYS A CA 1
ATOM 8737 C C . LYS A 1 1082 ? 11.730 15.869 -8.694 1.00 59.56 1082 LYS A C 1
ATOM 8739 O O . LYS A 1 1082 ? 10.847 16.177 -7.905 1.00 59.56 1082 LYS A O 1
ATOM 8744 N N . SER A 1 1083 ? 12.108 14.603 -8.878 1.00 49.97 1083 SER A N 1
ATOM 8745 C CA . SER A 1 1083 ? 11.443 13.428 -8.283 1.00 49.97 1083 SER A CA 1
ATOM 8746 C C . SER A 1 1083 ? 12.191 12.818 -7.088 1.00 49.97 1083 SER A C 1
ATOM 8748 O O . SER A 1 1083 ? 11.753 11.793 -6.574 1.00 49.97 1083 SER A O 1
ATOM 8750 N N . LEU A 1 1084 ? 13.312 13.408 -6.657 1.00 49.16 1084 LEU A N 1
ATOM 8751 C CA . LEU A 1 1084 ? 14.136 12.880 -5.563 1.00 49.16 1084 LEU A CA 1
ATOM 8752 C C . LEU A 1 1084 ? 13.526 13.208 -4.178 1.00 49.16 1084 LEU A C 1
ATOM 8754 O O . LEU A 1 1084 ? 13.046 14.329 -3.992 1.00 49.16 1084 LEU A O 1
ATOM 8758 N N . PRO A 1 1085 ? 13.559 12.274 -3.204 1.00 46.50 1085 PRO A N 1
ATOM 8759 C CA . PRO A 1 1085 ? 13.054 12.485 -1.841 1.00 46.50 1085 PRO A CA 1
ATOM 8760 C C . PRO A 1 1085 ? 13.690 13.680 -1.114 1.00 46.50 1085 PRO A C 1
ATOM 8762 O O . PRO A 1 1085 ? 12.966 14.472 -0.516 1.00 46.50 1085 PRO A O 1
ATOM 8765 N N . ASP A 1 1086 ? 15.007 13.869 -1.248 1.00 49.91 1086 ASP A N 1
ATOM 8766 C CA . ASP A 1 1086 ? 15.787 14.879 -0.509 1.00 49.91 1086 ASP A CA 1
ATOM 8767 C C . ASP A 1 1086 ? 15.377 16.334 -0.801 1.00 49.91 1086 ASP A C 1
ATOM 8769 O O . ASP A 1 1086 ? 15.626 17.226 -0.001 1.00 49.91 1086 ASP A O 1
ATOM 8773 N N . GLN A 1 1087 ? 14.704 16.598 -1.924 1.00 52.31 1087 GLN A N 1
ATOM 8774 C CA . GLN A 1 1087 ? 14.274 17.955 -2.303 1.00 52.31 1087 GLN A CA 1
ATOM 8775 C C . GLN A 1 1087 ? 12.802 18.235 -2.004 1.00 52.31 1087 GLN A C 1
ATOM 8777 O O . GLN A 1 1087 ? 12.394 19.392 -1.922 1.00 52.31 1087 GLN A O 1
ATOM 8782 N N . LYS A 1 1088 ? 11.998 17.190 -1.773 1.00 51.78 1088 LYS A N 1
ATOM 8783 C CA . LYS A 1 1088 ? 10.699 17.366 -1.109 1.00 51.78 1088 LYS A CA 1
ATOM 8784 C C . LYS A 1 1088 ? 10.917 17.828 0.330 1.00 51.78 1088 LYS A C 1
ATOM 8786 O O . LYS A 1 1088 ? 10.154 18.659 0.805 1.00 51.78 1088 LYS A O 1
ATOM 8791 N N . VAL A 1 1089 ? 11.983 17.338 0.973 1.00 55.88 1089 VAL A N 1
ATOM 8792 C CA . VAL A 1 1089 ? 12.428 17.798 2.295 1.00 55.88 1089 VAL A CA 1
ATOM 8793 C C . VAL A 1 1089 ? 12.732 19.297 2.261 1.00 55.88 1089 VAL A C 1
ATOM 8795 O O . VAL A 1 1089 ? 12.115 20.028 3.022 1.00 55.88 1089 VAL A O 1
ATOM 8798 N N . GLU A 1 1090 ? 13.539 19.779 1.310 1.00 59.38 1090 GLU A N 1
ATOM 8799 C CA . GLU A 1 1090 ? 13.848 21.215 1.156 1.00 59.38 1090 GLU A CA 1
ATOM 8800 C C . GLU A 1 1090 ? 12.586 22.079 0.927 1.00 59.38 1090 GLU A C 1
ATOM 8802 O O . GLU A 1 1090 ? 12.426 23.140 1.528 1.00 59.38 1090 GLU A O 1
ATOM 8807 N N . GLY A 1 1091 ? 11.625 21.608 0.121 1.00 58.19 1091 GLY A N 1
ATOM 8808 C CA . GLY A 1 1091 ? 10.343 22.301 -0.080 1.00 58.19 1091 GLY A CA 1
ATOM 8809 C C . GLY A 1 1091 ? 9.457 22.366 1.176 1.00 58.19 1091 GLY A C 1
ATOM 8810 O O . GLY A 1 1091 ? 8.825 23.394 1.431 1.00 58.19 1091 GLY A O 1
ATOM 8811 N N . TYR A 1 1092 ? 9.428 21.298 1.981 1.00 61.53 1092 TYR A N 1
ATOM 8812 C CA . TYR A 1 1092 ? 8.714 21.274 3.263 1.00 61.53 1092 TYR A CA 1
ATOM 8813 C C . TYR A 1 1092 ? 9.428 22.086 4.350 1.00 61.53 1092 TYR A C 1
ATOM 8815 O O . TYR A 1 1092 ? 8.761 22.761 5.131 1.00 61.53 1092 TYR A O 1
ATOM 8823 N N . GLU A 1 1093 ? 10.762 22.083 4.377 1.00 67.94 1093 GLU A N 1
ATOM 8824 C CA . GLU A 1 1093 ? 11.577 22.914 5.275 1.00 67.94 1093 GLU A CA 1
ATOM 8825 C C . GLU A 1 1093 ? 11.325 24.411 5.050 1.00 67.94 1093 GLU A C 1
ATOM 8827 O O . GLU A 1 1093 ? 11.305 25.193 6.000 1.00 67.94 1093 GLU A O 1
ATOM 8832 N N . VAL A 1 1094 ? 11.056 24.801 3.801 1.00 71.44 1094 VAL A N 1
ATOM 8833 C CA . VAL A 1 1094 ? 10.691 26.171 3.407 1.00 71.44 1094 VAL A CA 1
ATOM 8834 C C . VAL A 1 1094 ? 9.204 26.497 3.681 1.00 71.44 1094 VAL A C 1
ATOM 8836 O O . VAL A 1 1094 ? 8.770 27.646 3.558 1.00 71.44 1094 VAL A O 1
ATOM 8839 N N . GLY A 1 1095 ? 8.415 25.512 4.121 1.00 73.50 1095 GLY A N 1
ATOM 8840 C CA . GLY A 1 1095 ? 7.046 25.693 4.608 1.00 73.50 1095 GLY A CA 1
ATOM 8841 C C . GLY A 1 1095 ? 5.945 25.584 3.550 1.00 73.50 1095 GLY A C 1
ATOM 8842 O O . GLY A 1 1095 ? 4.848 26.090 3.794 1.00 73.50 1095 GLY A O 1
ATOM 8843 N N . ALA A 1 1096 ? 6.204 24.965 2.391 1.00 85.44 1096 ALA A N 1
ATOM 8844 C CA . ALA A 1 1096 ? 5.166 24.675 1.396 1.00 85.44 1096 ALA A CA 1
ATOM 8845 C C . ALA A 1 1096 ? 4.116 23.688 1.945 1.00 85.44 1096 ALA A C 1
ATOM 8847 O O . ALA A 1 1096 ? 4.450 22.753 2.671 1.00 85.44 1096 ALA A O 1
ATOM 8848 N N . ASP A 1 1097 ? 2.842 23.879 1.591 1.00 85.94 1097 ASP A N 1
ATOM 8849 C CA . ASP A 1 1097 ? 1.735 23.060 2.111 1.00 85.94 1097 ASP A CA 1
ATOM 8850 C C . ASP A 1 1097 ? 1.572 21.756 1.327 1.00 85.94 1097 ASP A C 1
ATOM 8852 O O . ASP A 1 1097 ? 1.117 20.751 1.871 1.00 85.94 1097 ASP A O 1
ATOM 8856 N N . ASP A 1 1098 ? 1.931 21.766 0.042 1.00 87.50 1098 ASP A N 1
ATOM 8857 C CA . ASP A 1 1098 ? 1.925 20.581 -0.808 1.00 87.50 1098 ASP A CA 1
ATOM 8858 C C . ASP A 1 1098 ? 2.836 20.769 -2.034 1.00 87.50 1098 ASP A C 1
ATOM 8860 O O . ASP A 1 1098 ? 3.279 21.875 -2.353 1.00 87.50 1098 ASP A O 1
ATOM 8864 N N . TYR A 1 1099 ? 3.087 19.683 -2.759 1.00 86.06 1099 TYR A N 1
ATOM 8865 C CA . TYR A 1 1099 ? 3.800 19.697 -4.029 1.00 86.06 1099 TYR A CA 1
ATOM 8866 C C . TYR A 1 1099 ? 3.115 18.824 -5.092 1.00 86.06 1099 TYR A C 1
ATOM 8868 O O . TYR A 1 1099 ? 2.377 17.873 -4.804 1.00 86.06 1099 TYR A O 1
ATOM 8876 N N . ILE A 1 1100 ? 3.386 19.139 -6.357 1.00 85.88 1100 ILE A N 1
ATOM 8877 C CA . ILE A 1 1100 ? 2.907 18.432 -7.547 1.00 85.88 1100 ILE A CA 1
ATOM 8878 C C . ILE A 1 1100 ? 4.101 18.184 -8.469 1.00 85.88 1100 ILE A C 1
ATOM 8880 O O . ILE A 1 1100 ? 4.787 19.116 -8.871 1.00 85.88 1100 ILE A O 1
ATOM 8884 N N . THR A 1 1101 ? 4.367 16.929 -8.826 1.00 83.06 1101 THR A N 1
ATOM 8885 C CA . THR A 1 1101 ? 5.477 16.585 -9.727 1.00 83.06 1101 THR A CA 1
ATOM 8886 C C . THR A 1 1101 ? 5.063 16.675 -11.195 1.00 83.06 1101 THR A C 1
ATOM 8888 O O . THR A 1 1101 ? 4.045 16.095 -11.559 1.00 83.06 1101 THR A O 1
ATOM 8891 N N . LYS A 1 1102 ? 5.866 17.319 -12.050 1.00 82.62 1102 LYS A N 1
ATOM 8892 C CA . LYS A 1 1102 ? 5.723 17.291 -13.519 1.00 82.62 1102 LYS A CA 1
ATOM 8893 C C . LYS A 1 1102 ? 6.264 15.947 -14.076 1.00 82.62 1102 LYS A C 1
ATOM 8895 O O . LYS A 1 1102 ? 7.379 15.566 -13.696 1.00 82.62 1102 LYS A O 1
ATOM 8900 N N . PRO A 1 1103 ? 5.557 15.240 -14.984 1.00 78.19 1103 PRO A N 1
ATOM 8901 C CA . PRO A 1 1103 ? 4.205 15.522 -15.468 1.00 78.19 1103 PRO A CA 1
ATOM 8902 C C . PRO A 1 1103 ? 3.130 15.185 -14.432 1.00 78.19 1103 PRO A C 1
ATOM 8904 O O . PRO A 1 1103 ? 3.227 14.177 -13.734 1.00 78.19 1103 PRO A O 1
ATOM 8907 N N . PHE A 1 1104 ? 2.104 16.033 -14.350 1.00 80.50 1104 PHE A N 1
ATOM 8908 C CA . PHE A 1 1104 ? 1.010 15.893 -13.391 1.00 80.50 1104 PHE A CA 1
ATOM 8909 C C . PHE A 1 1104 ? -0.316 15.595 -14.084 1.00 80.50 1104 PHE A C 1
ATOM 8911 O O . PHE A 1 1104 ? -0.583 16.088 -15.178 1.00 80.50 1104 PHE A O 1
ATOM 8918 N N . SER A 1 1105 ? -1.173 14.833 -13.403 1.00 81.69 1105 SER A N 1
ATOM 8919 C CA . SER A 1 1105 ? -2.544 14.624 -13.861 1.00 81.69 1105 SER A CA 1
ATOM 8920 C C . SER A 1 1105 ? -3.422 15.836 -13.509 1.00 81.69 1105 SER A C 1
ATOM 8922 O O . SER A 1 1105 ? -3.421 16.262 -12.344 1.00 81.69 1105 SER A O 1
ATOM 8924 N N . PRO A 1 1106 ? -4.225 16.358 -14.458 1.00 84.00 1106 PRO A N 1
ATOM 8925 C CA . PRO A 1 1106 ? -5.260 17.367 -14.226 1.00 84.00 1106 PRO A CA 1
ATOM 8926 C C . PRO A 1 1106 ? -6.112 17.135 -12.980 1.00 84.00 1106 PRO A C 1
ATOM 8928 O O . PRO A 1 1106 ? -6.291 18.035 -12.157 1.00 84.00 1106 PRO A O 1
ATOM 8931 N N . LYS A 1 1107 ? -6.591 15.898 -12.814 1.00 80.25 1107 LYS A N 1
ATOM 8932 C CA . LYS A 1 1107 ? -7.501 15.516 -11.733 1.00 80.25 1107 LYS A CA 1
ATOM 8933 C C . LYS A 1 1107 ? -6.821 15.605 -10.370 1.00 80.25 1107 LYS A C 1
ATOM 8935 O O . LYS A 1 1107 ? -7.422 16.074 -9.408 1.00 80.25 1107 LYS A O 1
ATOM 8940 N N . ILE A 1 1108 ? -5.551 15.203 -10.298 1.00 81.56 1108 ILE A N 1
ATOM 8941 C CA . ILE A 1 1108 ? -4.750 15.283 -9.071 1.00 81.56 1108 ILE A CA 1
ATOM 8942 C C . ILE A 1 1108 ? -4.518 16.747 -8.682 1.00 81.56 1108 ILE A C 1
ATOM 8944 O O . ILE A 1 1108 ? -4.679 17.089 -7.511 1.00 81.56 1108 ILE A O 1
ATOM 8948 N N . LEU A 1 1109 ? -4.193 17.617 -9.647 1.00 88.06 1109 LEU A N 1
ATOM 8949 C CA . LEU A 1 1109 ? -4.013 19.049 -9.392 1.00 88.06 1109 LEU A CA 1
ATOM 8950 C C . LEU A 1 1109 ? -5.301 19.685 -8.851 1.00 88.06 1109 LEU A C 1
ATOM 8952 O O . LEU A 1 1109 ? -5.271 20.321 -7.798 1.00 88.06 1109 LEU A O 1
ATOM 8956 N N . GLN A 1 1110 ? -6.438 19.461 -9.516 1.00 86.94 1110 GLN A N 1
ATOM 8957 C CA . GLN A 1 1110 ? -7.738 19.987 -9.081 1.00 86.94 1110 GLN A CA 1
ATOM 8958 C C . GLN A 1 1110 ? -8.135 19.469 -7.690 1.00 86.94 1110 GLN A C 1
ATOM 8960 O O . GLN A 1 1110 ? -8.587 20.243 -6.845 1.00 86.94 1110 GLN A O 1
ATOM 8965 N N . MET A 1 1111 ? -7.911 18.180 -7.412 1.00 84.44 1111 MET A N 1
ATOM 8966 C CA . MET A 1 1111 ? -8.177 17.596 -6.096 1.00 84.44 1111 MET A CA 1
ATOM 8967 C C . MET A 1 1111 ? -7.312 18.211 -4.995 1.00 84.44 1111 MET A C 1
ATOM 8969 O O . MET A 1 1111 ? -7.842 18.550 -3.939 1.00 84.44 1111 MET A O 1
ATOM 8973 N N . LYS A 1 1112 ? -6.004 18.383 -5.222 1.00 87.06 1112 LYS A N 1
ATOM 8974 C CA . LYS A 1 1112 ? -5.096 19.004 -4.242 1.00 87.06 1112 LYS A CA 1
ATOM 8975 C C . LYS A 1 1112 ? -5.503 20.445 -3.939 1.00 87.06 1112 LYS A C 1
ATOM 8977 O O . LYS A 1 1112 ? -5.646 20.807 -2.772 1.00 87.06 1112 LYS A O 1
ATOM 8982 N N . VAL A 1 1113 ? -5.793 21.233 -4.977 1.00 90.19 1113 VAL A N 1
ATOM 8983 C CA . VAL A 1 1113 ? -6.297 22.610 -4.838 1.00 90.19 1113 VAL A CA 1
ATOM 8984 C C . VAL A 1 1113 ? -7.602 22.646 -4.032 1.00 90.19 1113 VAL A C 1
ATOM 8986 O O . VAL A 1 1113 ? -7.710 23.395 -3.059 1.00 90.19 1113 VAL A O 1
ATOM 8989 N N . SER A 1 1114 ? -8.580 21.806 -4.382 1.00 87.88 1114 SER A N 1
ATOM 8990 C CA . SER A 1 1114 ? -9.874 21.742 -3.691 1.00 87.88 1114 SER A CA 1
ATOM 8991 C C . SER A 1 1114 ? -9.732 21.303 -2.229 1.00 87.88 1114 SER A C 1
ATOM 8993 O O . SER A 1 1114 ? -10.321 21.916 -1.336 1.00 87.88 1114 SER A O 1
ATOM 8995 N N . ASN A 1 1115 ? -8.902 20.294 -1.952 1.00 85.06 1115 ASN A N 1
ATOM 8996 C CA . ASN A 1 1115 ? -8.669 19.784 -0.602 1.00 85.06 1115 ASN A CA 1
ATOM 8997 C C . ASN A 1 1115 ? -8.074 20.849 0.320 1.00 85.06 1115 ASN A C 1
ATOM 8999 O O . ASN A 1 1115 ? -8.608 21.061 1.409 1.00 85.06 1115 ASN A O 1
ATOM 9003 N N . ILE A 1 1116 ? -7.032 21.562 -0.117 1.00 86.25 1116 ILE A N 1
ATOM 9004 C CA . ILE A 1 1116 ? -6.395 22.610 0.695 1.00 86.25 1116 ILE A CA 1
ATOM 9005 C C . ILE A 1 1116 ? -7.373 23.760 0.973 1.00 86.25 1116 ILE A C 1
ATOM 9007 O O . ILE A 1 1116 ? -7.493 24.227 2.110 1.00 86.25 1116 ILE A O 1
ATOM 9011 N N . LEU A 1 1117 ? -8.138 24.189 -0.035 1.00 85.31 1117 LEU A N 1
ATOM 9012 C CA . LEU A 1 1117 ? -9.146 25.238 0.141 1.00 85.31 1117 LEU A CA 1
ATOM 9013 C C . LEU A 1 1117 ? -10.282 24.803 1.087 1.00 85.31 1117 LEU A C 1
ATOM 9015 O O . LEU A 1 1117 ? -10.709 25.587 1.941 1.00 85.31 1117 LEU A O 1
ATOM 9019 N N . ASN A 1 1118 ? -10.743 23.552 0.995 1.00 82.44 1118 ASN A N 1
ATOM 9020 C CA . ASN A 1 1118 ? -11.773 22.996 1.878 1.00 82.44 1118 ASN A CA 1
ATOM 9021 C C . ASN A 1 1118 ? -11.274 22.819 3.318 1.00 82.44 1118 ASN A C 1
ATOM 9023 O O . ASN A 1 1118 ? -12.002 23.142 4.260 1.00 82.44 1118 ASN A O 1
ATOM 9027 N N . GLN A 1 1119 ? -10.032 22.366 3.506 1.00 75.94 1119 GLN A N 1
ATOM 9028 C CA . GLN A 1 1119 ? -9.392 22.271 4.820 1.00 75.94 1119 GLN A CA 1
ATOM 9029 C C . GLN A 1 1119 ? -9.304 23.645 5.487 1.00 75.94 1119 GLN A C 1
ATOM 9031 O O . GLN A 1 1119 ? -9.736 23.796 6.631 1.00 75.94 1119 GLN A O 1
ATOM 9036 N N . LYS A 1 1120 ? -8.854 24.668 4.750 1.00 75.88 1120 LYS A N 1
ATOM 9037 C CA . LYS A 1 1120 ? -8.809 26.060 5.221 1.00 75.88 1120 LYS A CA 1
ATOM 9038 C C . LYS A 1 1120 ? -10.192 26.575 5.624 1.00 75.88 1120 LYS A C 1
ATOM 9040 O O . LYS A 1 1120 ? -10.343 27.150 6.702 1.00 75.88 1120 LYS A O 1
ATOM 9045 N N . LYS A 1 1121 ? -11.218 26.330 4.804 1.00 75.25 1121 LYS A N 1
ATOM 9046 C CA . LYS A 1 1121 ? -12.602 26.726 5.108 1.00 75.25 1121 LYS A CA 1
ATOM 9047 C C . LYS A 1 1121 ? -13.142 26.018 6.356 1.00 75.25 1121 LYS A C 1
ATOM 9049 O O . LYS A 1 1121 ? -13.703 26.669 7.232 1.00 75.25 1121 LYS A O 1
ATOM 9054 N N . SER A 1 1122 ? -12.928 24.708 6.475 1.00 69.88 1122 SER A N 1
ATOM 9055 C CA . SER A 1 1122 ? -13.321 23.924 7.653 1.00 69.88 1122 SER A CA 1
ATOM 9056 C C . SER A 1 1122 ? -12.603 24.402 8.921 1.00 69.88 1122 SER A C 1
ATOM 9058 O O . SER A 1 1122 ? -13.230 24.510 9.973 1.00 69.88 1122 SER A O 1
ATOM 9060 N N . LEU A 1 1123 ? -11.311 24.739 8.837 1.00 66.69 1123 LEU A N 1
ATOM 9061 C CA . LEU A 1 1123 ? -10.553 25.301 9.958 1.00 66.69 1123 LEU A CA 1
ATOM 9062 C C . LEU A 1 1123 ? -11.134 26.652 10.401 1.00 66.69 1123 LEU A C 1
ATOM 9064 O O . LEU A 1 1123 ? -11.370 26.857 11.589 1.00 66.69 1123 LEU A O 1
ATOM 9068 N N . GLN A 1 1124 ? -11.443 27.543 9.455 1.00 63.72 1124 GLN A N 1
ATOM 9069 C CA . GLN A 1 1124 ? -12.099 28.823 9.742 1.00 63.72 1124 GLN A CA 1
ATOM 9070 C C . GLN A 1 1124 ? -13.484 28.630 10.378 1.00 63.72 1124 GLN A C 1
ATOM 9072 O O . GLN A 1 1124 ? -13.832 29.336 11.323 1.00 63.72 1124 GLN A O 1
ATOM 9077 N N . GLU A 1 1125 ? -14.273 27.662 9.903 1.00 65.25 1125 GLU A N 1
ATOM 9078 C CA . GLU A 1 1125 ? -15.578 27.336 10.486 1.00 65.25 1125 GLU A CA 1
ATOM 9079 C C . GLU A 1 1125 ? -15.458 26.748 11.898 1.00 65.25 1125 GLU A C 1
ATOM 9081 O O . GLU A 1 1125 ? -16.251 27.109 12.771 1.00 65.25 1125 GLU A O 1
ATOM 9086 N N . LYS A 1 1126 ? -14.460 25.890 12.151 1.00 58.56 1126 LYS A N 1
ATOM 9087 C CA . LYS A 1 1126 ? -14.153 25.358 13.488 1.00 58.56 1126 LYS A CA 1
ATOM 9088 C C . LYS A 1 1126 ? -13.727 26.475 14.438 1.00 58.56 1126 LYS A C 1
ATOM 9090 O O . LYS A 1 1126 ? -14.354 26.635 15.478 1.00 58.56 1126 LYS A O 1
ATOM 9095 N N . LEU A 1 1127 ? -12.772 27.322 14.049 1.00 58.59 1127 LEU A N 1
ATOM 9096 C CA . LEU A 1 1127 ? -12.323 28.471 14.849 1.00 58.59 1127 LEU A CA 1
ATOM 9097 C C . LEU A 1 1127 ? -13.454 29.479 15.122 1.00 58.59 1127 LEU A C 1
ATOM 9099 O O . LEU A 1 1127 ? -13.529 30.064 16.203 1.00 58.59 1127 LEU A O 1
ATOM 9103 N N . ALA A 1 1128 ? -14.373 29.663 14.171 1.00 56.84 1128 ALA A N 1
ATOM 9104 C CA . ALA A 1 1128 ? -15.547 30.511 14.358 1.00 56.84 1128 ALA A CA 1
ATOM 9105 C C . ALA A 1 1128 ? -16.588 29.904 15.324 1.00 56.84 1128 ALA A C 1
ATOM 9107 O O . ALA A 1 1128 ? -17.257 30.658 16.041 1.00 56.84 1128 ALA A O 1
ATOM 9108 N N . ARG A 1 1129 ? -16.740 28.569 15.353 1.00 54.19 1129 ARG A N 1
ATOM 9109 C CA . ARG A 1 1129 ? -17.666 27.840 16.247 1.00 54.19 1129 ARG A CA 1
ATOM 9110 C C . ARG A 1 1129 ? -17.093 27.649 17.657 1.00 54.19 1129 ARG A C 1
ATOM 9112 O O . ARG A 1 1129 ? -17.810 27.883 18.629 1.00 54.19 1129 ARG A O 1
ATOM 9119 N N . ASP A 1 1130 ? -15.809 27.325 17.770 1.00 50.84 1130 ASP A N 1
ATOM 9120 C CA . ASP A 1 1130 ? -15.102 26.992 19.016 1.00 50.84 1130 ASP A CA 1
ATOM 9121 C C . ASP A 1 1130 ? -14.521 28.205 19.740 1.00 50.84 1130 ASP A C 1
ATOM 9123 O O . ASP A 1 1130 ? -13.562 28.104 20.499 1.00 50.84 1130 ASP A O 1
ATOM 9127 N N . PHE A 1 1131 ? -15.140 29.373 19.586 1.00 50.19 1131 PHE A N 1
ATOM 9128 C CA . PHE A 1 1131 ? -14.805 30.566 20.359 1.00 50.19 1131 PHE A CA 1
ATOM 9129 C C . PHE A 1 1131 ? -15.295 30.413 21.823 1.00 50.19 1131 PHE A C 1
ATOM 9131 O O . PHE A 1 1131 ? -16.177 31.154 22.282 1.00 50.19 1131 PHE A O 1
ATOM 9138 N N . LYS A 1 1132 ? -14.765 29.391 22.515 1.00 45.38 1132 LYS A N 1
ATOM 9139 C CA . LYS A 1 1132 ? -14.765 29.113 23.953 1.00 45.38 1132 LYS A CA 1
ATOM 9140 C C . LYS A 1 1132 ? -13.432 29.624 24.493 1.00 45.38 1132 LYS A C 1
ATOM 9142 O O . LYS A 1 1132 ? -12.378 29.057 24.233 1.00 45.38 1132 LYS A O 1
ATOM 9147 N N . LEU A 1 1133 ? -13.493 30.725 25.228 1.00 45.81 1133 LEU A N 1
ATOM 9148 C CA . LEU A 1 1133 ? -12.353 31.309 25.924 1.00 45.81 1133 LEU A CA 1
ATOM 9149 C C . LEU A 1 1133 ? -11.965 30.425 27.112 1.00 45.81 1133 LEU A C 1
ATOM 9151 O O . LEU A 1 1133 ? -12.380 30.668 28.239 1.00 45.81 1133 LEU A O 1
ATOM 9155 N N . THR A 1 1134 ? -11.171 29.394 26.853 1.00 34.91 1134 THR A N 1
ATOM 9156 C CA . THR A 1 1134 ? -10.348 28.743 27.874 1.00 34.91 1134 THR A CA 1
ATOM 9157 C C . THR A 1 1134 ? -9.001 28.417 27.246 1.00 34.91 1134 THR A C 1
ATOM 9159 O O . THR A 1 1134 ? -8.977 27.663 26.274 1.00 34.91 1134 THR A O 1
ATOM 9162 N N . PRO A 1 1135 ? -7.888 28.955 27.771 1.00 36.12 1135 PRO A N 1
ATOM 9163 C CA . PRO A 1 1135 ? -6.564 28.575 27.316 1.00 36.12 1135 PRO A CA 1
ATOM 9164 C C . PRO A 1 1135 ? -6.273 27.166 27.840 1.00 36.12 1135 PRO A C 1
ATOM 9166 O O . PRO A 1 1135 ? -5.894 26.989 28.997 1.00 36.12 1135 PRO A O 1
ATOM 9169 N N . GLN A 1 1136 ? -6.484 26.144 27.014 1.00 29.41 1136 GLN A N 1
ATOM 9170 C CA . GLN A 1 1136 ? -5.814 24.862 27.204 1.00 29.41 1136 GLN A CA 1
ATOM 9171 C C . GLN A 1 1136 ? -4.639 24.800 26.239 1.00 29.41 1136 GLN A C 1
ATOM 9173 O O . GLN A 1 1136 ? -4.788 25.040 25.045 1.00 29.41 1136 GLN A O 1
ATOM 9178 N N . LYS A 1 1137 ? -3.463 24.533 26.812 1.00 35.91 1137 LYS A N 1
ATOM 9179 C CA . LYS A 1 1137 ? -2.193 24.364 26.111 1.00 35.91 1137 LYS A CA 1
ATOM 9180 C C . LYS A 1 1137 ? -2.340 23.290 25.035 1.00 35.91 1137 LYS A C 1
ATOM 9182 O O . LYS A 1 1137 ? -2.420 22.108 25.357 1.00 35.91 1137 LYS A O 1
ATOM 9187 N N . VAL A 1 1138 ? -2.330 23.720 23.782 1.00 31.78 1138 VAL A N 1
ATOM 9188 C CA . VAL A 1 1138 ? -1.988 22.884 22.636 1.00 31.78 1138 VAL A CA 1
ATOM 9189 C C . VAL A 1 1138 ? -0.522 23.182 22.326 1.00 31.78 1138 VAL A C 1
ATOM 9191 O O . VAL A 1 1138 ? -0.127 24.341 22.232 1.00 31.78 1138 VAL A O 1
ATOM 9194 N N . ASN A 1 1139 ? 0.310 22.145 22.257 1.00 34.94 1139 ASN A N 1
ATOM 9195 C CA . ASN A 1 1139 ? 1.686 22.275 21.787 1.00 34.94 1139 ASN A CA 1
ATOM 9196 C C . ASN A 1 1139 ? 1.673 22.247 20.253 1.00 34.94 1139 ASN A C 1
ATOM 9198 O O . ASN A 1 1139 ? 1.358 21.196 19.699 1.00 34.94 1139 ASN A O 1
ATOM 9202 N N . LEU A 1 1140 ? 2.005 23.372 19.602 1.00 33.66 1140 LEU A N 1
ATOM 9203 C CA . LEU A 1 1140 ? 2.972 23.536 18.490 1.00 33.66 1140 LEU A CA 1
ATOM 9204 C C . LEU A 1 1140 ? 2.848 24.936 17.833 1.00 33.66 1140 LEU A C 1
ATOM 9206 O O . LEU A 1 1140 ? 1.843 25.620 17.956 1.00 33.66 1140 LEU A O 1
ATOM 9210 N N . THR A 1 1141 ? 3.934 25.386 17.201 1.00 48.59 1141 THR A N 1
ATOM 9211 C CA . THR A 1 1141 ? 4.348 26.787 16.987 1.00 48.59 1141 THR A CA 1
ATOM 9212 C C . THR A 1 1141 ? 3.899 27.366 15.632 1.00 48.59 1141 THR A C 1
ATOM 9214 O O . THR A 1 1141 ? 4.513 27.085 14.608 1.00 48.59 1141 THR A O 1
ATOM 9217 N N . SER A 1 1142 ? 2.881 28.234 15.608 1.00 58.84 1142 SER A N 1
ATOM 9218 C CA . SER A 1 1142 ? 2.498 29.021 14.418 1.00 58.84 1142 SER A CA 1
ATOM 9219 C C . SER A 1 1142 ? 2.492 30.533 14.723 1.00 58.84 1142 SER A C 1
ATOM 9221 O O . SER A 1 1142 ? 1.931 30.936 15.749 1.00 58.84 1142 SER A O 1
ATOM 9223 N N . PRO A 1 1143 ? 3.051 31.403 13.849 1.00 61.78 1143 PRO A N 1
ATOM 9224 C CA . PRO A 1 1143 ? 2.960 32.864 13.984 1.00 61.78 1143 PRO A CA 1
ATOM 9225 C C . PRO A 1 1143 ? 1.516 33.380 14.103 1.00 61.78 1143 PRO A C 1
ATOM 9227 O O . PRO A 1 1143 ? 1.259 34.385 14.770 1.00 61.78 1143 PRO A O 1
ATOM 9230 N N . ASP A 1 1144 ? 0.563 32.671 13.493 1.00 63.72 1144 ASP A N 1
ATOM 9231 C CA . ASP A 1 1144 ? -0.851 33.047 13.481 1.00 63.72 1144 ASP A CA 1
ATOM 9232 C C . ASP A 1 1144 ? -1.541 32.740 14.818 1.00 63.72 1144 ASP A C 1
ATOM 9234 O O . ASP A 1 1144 ? -2.406 33.504 15.252 1.00 63.72 1144 ASP A O 1
ATOM 9238 N N . GLU A 1 1145 ? -1.126 31.679 15.516 1.00 66.44 1145 GLU A N 1
ATOM 9239 C CA . GLU A 1 1145 ? -1.626 31.351 16.855 1.00 66.44 1145 GLU A CA 1
ATOM 9240 C C . GLU A 1 1145 ? -1.025 32.274 17.923 1.00 66.44 1145 GLU A C 1
ATOM 9242 O O . GLU A 1 1145 ? -1.731 32.695 18.842 1.00 66.44 1145 GLU A O 1
ATOM 9247 N N . ALA A 1 1146 ? 0.236 32.691 17.759 1.00 67.38 1146 ALA A N 1
ATOM 9248 C CA . ALA A 1 1146 ? 0.841 33.735 18.586 1.00 67.38 1146 ALA A CA 1
ATOM 9249 C C . ALA A 1 1146 ? 0.107 35.077 18.418 1.00 67.38 1146 ALA A C 1
ATOM 9251 O O . ALA A 1 1146 ? -0.225 35.734 19.407 1.00 67.38 1146 ALA A O 1
ATOM 9252 N N . LEU A 1 1147 ? -0.225 35.453 17.177 1.00 73.69 1147 LEU A N 1
ATOM 9253 C CA . LEU A 1 1147 ? -1.041 36.631 16.883 1.00 73.69 1147 LEU A CA 1
ATOM 9254 C C . LEU A 1 1147 ? -2.453 36.511 17.479 1.00 73.69 1147 LEU A C 1
ATOM 9256 O O . LEU A 1 1147 ? -2.958 37.474 18.056 1.00 73.69 1147 LEU A O 1
ATOM 9260 N N . PHE A 1 1148 ? -3.094 35.345 17.366 1.00 73.31 1148 PHE A N 1
ATOM 9261 C CA . PHE A 1 1148 ? -4.432 35.115 17.914 1.00 73.31 1148 PHE A CA 1
ATOM 9262 C C . PHE A 1 1148 ? -4.446 35.150 19.447 1.00 73.31 1148 PHE A C 1
ATOM 9264 O O . PHE A 1 1148 ? -5.283 35.835 20.036 1.00 73.31 1148 PHE A O 1
ATOM 9271 N N . THR A 1 1149 ? -3.485 34.489 20.094 1.00 73.00 1149 THR A N 1
ATOM 9272 C CA . THR A 1 1149 ? -3.296 34.521 21.552 1.00 73.00 1149 THR A CA 1
ATOM 9273 C C . THR A 1 1149 ? -3.074 35.953 22.016 1.00 73.00 1149 THR A C 1
ATOM 9275 O O . THR A 1 1149 ? -3.771 36.432 22.910 1.00 73.00 1149 THR A O 1
ATOM 9278 N N . ARG A 1 1150 ? -2.201 36.692 21.322 1.00 79.00 1150 ARG A N 1
ATOM 9279 C CA . ARG A 1 1150 ? -1.950 38.103 21.609 1.00 79.00 1150 ARG A CA 1
ATOM 9280 C C . ARG A 1 1150 ? -3.198 38.967 21.442 1.00 79.00 1150 ARG A C 1
ATOM 9282 O O . ARG A 1 1150 ? -3.412 39.892 22.220 1.00 79.00 1150 ARG A O 1
ATOM 9289 N N . LEU A 1 1151 ? -4.040 38.681 20.450 1.00 80.44 1151 LEU A N 1
ATOM 9290 C CA . LEU A 1 1151 ? -5.308 39.385 20.257 1.00 80.44 1151 LEU A CA 1
ATOM 9291 C C . LEU A 1 1151 ? -6.292 39.119 21.391 1.00 80.44 1151 LEU A C 1
ATOM 9293 O O . LEU A 1 1151 ? -6.935 40.057 21.856 1.00 80.44 1151 LEU A O 1
ATOM 9297 N N . VAL A 1 1152 ? -6.405 37.871 21.842 1.00 78.06 1152 VAL A N 1
ATOM 9298 C CA . VAL A 1 1152 ? -7.251 37.506 22.983 1.00 78.06 1152 VAL A CA 1
ATOM 9299 C C . VAL A 1 1152 ? -6.759 38.188 24.261 1.00 78.06 1152 VAL A C 1
ATOM 9301 O O . VAL A 1 1152 ? -7.568 38.800 24.954 1.00 78.06 1152 VAL A O 1
ATOM 9304 N N . GLU A 1 1153 ? -5.450 38.177 24.527 1.00 80.50 1153 GLU A N 1
ATOM 9305 C CA . GLU A 1 1153 ? -4.841 38.892 25.657 1.00 80.50 1153 GLU A CA 1
ATOM 9306 C C . GLU A 1 1153 ? -5.142 40.392 25.621 1.00 80.50 1153 GLU A C 1
ATOM 9308 O O . GLU A 1 1153 ? -5.604 40.950 26.610 1.00 80.50 1153 GLU A O 1
ATOM 9313 N N . LEU A 1 1154 ? -4.931 41.046 24.473 1.00 82.75 1154 LEU A N 1
ATOM 9314 C CA . LEU A 1 1154 ? -5.185 42.481 24.314 1.00 82.75 1154 LEU A CA 1
ATOM 9315 C C . LEU A 1 1154 ? -6.666 42.840 24.482 1.00 82.75 1154 LEU A C 1
ATOM 9317 O O . LEU A 1 1154 ? -6.982 43.926 24.967 1.00 82.75 1154 LEU A O 1
ATOM 9321 N N . MET A 1 1155 ? -7.577 41.957 24.063 1.00 84.25 1155 MET A N 1
ATOM 9322 C CA . MET A 1 1155 ? -9.014 42.151 24.256 1.00 84.25 1155 MET A CA 1
ATOM 9323 C C . MET A 1 1155 ? -9.439 41.955 25.716 1.00 84.25 1155 MET A C 1
ATOM 9325 O O . MET A 1 1155 ? -10.342 42.663 26.155 1.00 84.25 1155 MET A O 1
ATOM 9329 N N . GLU A 1 1156 ? -8.805 41.041 26.457 1.00 81.25 1156 GLU A N 1
ATOM 9330 C CA . GLU A 1 1156 ? -9.070 40.832 27.889 1.00 81.25 1156 GLU A CA 1
ATOM 9331 C C . GLU A 1 1156 ? -8.447 41.949 28.746 1.00 81.25 1156 GLU A C 1
ATOM 9333 O O . GLU A 1 1156 ? -9.108 42.458 29.646 1.00 81.25 1156 GLU A O 1
ATOM 9338 N N . GLU A 1 1157 ? -7.221 42.393 28.436 1.00 83.25 1157 GLU A N 1
ATOM 9339 C CA . GLU A 1 1157 ? -6.521 43.490 29.133 1.00 83.25 1157 GLU A CA 1
ATOM 9340 C C . GLU A 1 1157 ? -7.273 44.828 29.020 1.00 83.25 1157 GLU A C 1
ATOM 9342 O O . GLU A 1 1157 ? -7.243 45.640 29.941 1.00 83.25 1157 GLU A O 1
ATOM 9347 N N . HIS A 1 1158 ? -7.957 45.060 27.895 1.00 85.00 1158 HIS A N 1
ATOM 9348 C CA . HIS A 1 1158 ? -8.665 46.311 27.587 1.00 85.00 1158 HIS A CA 1
ATOM 9349 C C . HIS A 1 1158 ? -10.178 46.118 27.425 1.00 85.00 1158 HIS A C 1
ATOM 9351 O O . HIS A 1 1158 ? -10.841 46.786 26.616 1.00 85.00 1158 HIS A O 1
ATOM 9357 N N . ILE A 1 1159 ? -10.737 45.167 28.169 1.00 84.12 1159 ILE A N 1
ATOM 9358 C CA . ILE A 1 1159 ? -12.147 44.809 28.053 1.00 84.12 1159 ILE A CA 1
ATOM 9359 C C . ILE A 1 1159 ? -13.085 45.926 28.529 1.00 84.12 1159 ILE A C 1
ATOM 9361 O O . ILE A 1 1159 ? -14.139 46.121 27.923 1.00 84.12 1159 ILE A O 1
ATOM 9365 N N . ASP A 1 1160 ? -12.671 46.687 29.542 1.00 81.19 1160 ASP A N 1
ATOM 9366 C CA . ASP A 1 1160 ? -13.389 47.791 30.185 1.00 81.19 1160 ASP A CA 1
ATOM 9367 C C . ASP A 1 1160 ? -13.110 49.172 29.547 1.00 81.19 1160 ASP A C 1
ATOM 9369 O O . ASP A 1 1160 ? -13.860 50.120 29.779 1.00 81.19 1160 ASP A O 1
ATOM 9373 N N . ASP A 1 1161 ? -12.092 49.297 28.684 1.00 84.88 1161 ASP A N 1
ATOM 9374 C CA . ASP A 1 1161 ? -11.746 50.552 27.994 1.00 84.88 1161 ASP A CA 1
ATOM 9375 C C . ASP A 1 1161 ? -12.676 50.826 26.796 1.00 84.88 1161 ASP A C 1
ATOM 9377 O O . ASP A 1 1161 ? -12.516 50.267 25.705 1.00 84.88 1161 ASP A O 1
ATOM 9381 N N . SER A 1 1162 ? -13.627 51.751 26.938 1.00 79.75 1162 SER A N 1
ATOM 9382 C CA . SER A 1 1162 ? -14.526 52.141 25.841 1.00 79.75 1162 SER A CA 1
ATOM 9383 C C . SER A 1 1162 ? -13.819 52.800 24.650 1.00 79.75 1162 SER A C 1
ATOM 9385 O O . SER A 1 1162 ? -14.318 52.727 23.523 1.00 79.75 1162 SER A O 1
ATOM 9387 N N . ALA A 1 1163 ? -12.619 53.354 24.847 1.00 79.81 1163 ALA A N 1
ATOM 9388 C CA . ALA A 1 1163 ? -11.800 53.938 23.793 1.00 79.81 1163 ALA A CA 1
ATOM 9389 C C . ALA A 1 1163 ? -10.906 52.909 23.075 1.00 79.81 1163 ALA A C 1
ATOM 9391 O O . ALA A 1 1163 ? -10.151 53.297 22.173 1.00 79.81 1163 ALA A O 1
ATOM 9392 N N . PHE A 1 1164 ? -10.932 51.626 23.453 1.00 84.56 1164 PHE A N 1
ATOM 9393 C CA . PHE A 1 1164 ? -10.192 50.568 22.764 1.00 84.56 1164 PHE A CA 1
ATOM 9394 C C . PHE A 1 1164 ? -10.878 50.189 21.444 1.00 84.56 1164 PHE A C 1
ATOM 9396 O O . PHE A 1 1164 ? -12.015 49.721 21.415 1.00 84.56 1164 PHE A O 1
ATOM 9403 N N . ASN A 1 1165 ? -10.192 50.433 20.324 1.00 81.88 1165 ASN A N 1
ATOM 9404 C CA . ASN A 1 1165 ? -10.719 50.241 18.975 1.00 81.88 1165 ASN A CA 1
ATOM 9405 C C . ASN A 1 1165 ? -9.676 49.586 18.054 1.00 81.88 1165 ASN A C 1
ATOM 9407 O O . ASN A 1 1165 ? -8.524 49.380 18.433 1.00 81.88 1165 ASN A O 1
ATOM 9411 N N . VAL A 1 1166 ? -10.084 49.280 16.821 1.00 81.69 1166 VAL A N 1
ATOM 9412 C CA . VAL A 1 1166 ? -9.251 48.578 15.830 1.00 81.69 1166 VAL A CA 1
ATOM 9413 C C . VAL A 1 1166 ? -7.915 49.288 15.570 1.00 81.69 1166 VAL A C 1
ATOM 9415 O O . VAL A 1 1166 ? -6.910 48.606 15.410 1.00 81.69 1166 VAL A O 1
ATOM 9418 N N . ASN A 1 1167 ? -7.856 50.626 15.602 1.00 79.88 1167 ASN A N 1
ATOM 9419 C CA . ASN A 1 1167 ? -6.605 51.365 15.386 1.00 79.88 1167 ASN A CA 1
ATOM 9420 C C . ASN A 1 1167 ? -5.596 51.115 16.514 1.00 79.88 1167 ASN A C 1
ATOM 9422 O O . ASN A 1 1167 ? -4.439 50.812 16.239 1.00 79.88 1167 ASN A O 1
ATOM 9426 N N . LYS A 1 1168 ? -6.048 51.149 17.775 1.00 81.25 1168 LYS A N 1
ATOM 9427 C CA . LYS A 1 1168 ? -5.193 50.825 18.930 1.00 81.25 1168 LYS A CA 1
ATOM 9428 C C . LYS A 1 1168 ? -4.720 49.367 18.905 1.00 81.25 1168 LYS A C 1
ATOM 9430 O O . LYS A 1 1168 ? -3.598 49.082 19.311 1.00 81.25 1168 LYS A O 1
ATOM 9435 N N . MET A 1 1169 ? -5.548 48.444 18.405 1.00 81.38 1169 MET A N 1
ATOM 9436 C CA . MET A 1 1169 ? -5.131 47.051 18.192 1.00 81.38 1169 MET A CA 1
ATOM 9437 C C . MET A 1 1169 ? -4.020 46.946 17.139 1.00 81.38 1169 MET A C 1
ATOM 9439 O O . MET A 1 1169 ? -3.055 46.223 17.357 1.00 81.38 1169 MET A O 1
ATOM 9443 N N . CYS A 1 1170 ? -4.125 47.691 16.031 1.00 81.44 1170 CYS A N 1
ATOM 9444 C CA . CYS A 1 1170 ? -3.103 47.710 14.977 1.00 81.44 1170 CYS A CA 1
ATOM 9445 C C . CYS A 1 1170 ? -1.750 48.201 15.511 1.00 81.44 1170 CYS A C 1
ATOM 9447 O O . CYS A 1 1170 ? -0.727 47.566 15.262 1.00 81.44 1170 CYS A O 1
ATOM 9449 N N . GLU A 1 1171 ? -1.754 49.292 16.286 1.00 78.94 1171 GLU A N 1
ATOM 9450 C CA . GLU A 1 1171 ? -0.546 49.854 16.905 1.00 78.94 1171 GLU A CA 1
ATOM 9451 C C . GLU A 1 1171 ? 0.144 48.848 17.832 1.00 78.94 1171 GLU A C 1
ATOM 9453 O O . GLU A 1 1171 ? 1.359 48.676 17.756 1.00 78.94 1171 GLU A O 1
ATOM 9458 N N . LYS A 1 1172 ? -0.628 48.138 18.666 1.00 78.75 1172 LYS A N 1
ATOM 9459 C CA . LYS A 1 1172 ? -0.095 47.156 19.626 1.00 78.75 1172 LYS A CA 1
ATOM 9460 C C . LYS A 1 1172 ? 0.397 45.848 18.998 1.00 78.75 1172 LYS A C 1
ATOM 9462 O O . LYS A 1 1172 ? 1.078 45.080 19.673 1.00 78.75 1172 LYS A O 1
ATOM 9467 N N . VAL A 1 1173 ? 0.038 45.587 17.743 1.00 78.25 1173 VAL A N 1
ATOM 9468 C CA . VAL A 1 1173 ? 0.399 44.374 16.988 1.00 78.25 1173 VAL A CA 1
ATOM 9469 C C . VAL A 1 1173 ? 1.431 44.679 15.886 1.00 78.25 1173 VAL A C 1
ATOM 9471 O O . VAL A 1 1173 ? 1.918 43.769 15.227 1.00 78.25 1173 VAL A O 1
ATOM 9474 N N . HIS A 1 1174 ? 1.808 45.952 15.704 1.00 76.56 1174 HIS A N 1
ATOM 9475 C CA . HIS A 1 1174 ? 2.765 46.417 14.690 1.00 76.56 1174 HIS A CA 1
ATOM 9476 C C . HIS A 1 1174 ? 2.395 46.035 13.243 1.00 76.56 1174 HIS A C 1
ATOM 9478 O O . HIS A 1 1174 ? 3.263 45.866 12.390 1.00 76.56 1174 HIS A O 1
ATOM 9484 N N . LEU A 1 1175 ? 1.095 45.949 12.942 1.00 74.62 1175 LEU A N 1
ATOM 9485 C CA . LEU A 1 1175 ? 0.580 45.719 11.590 1.00 74.62 1175 LEU A CA 1
ATOM 9486 C C . LEU A 1 1175 ? -0.100 46.977 11.046 1.00 74.62 1175 LEU A C 1
ATOM 9488 O O . LEU A 1 1175 ? -0.796 47.691 11.769 1.00 74.62 1175 LEU A O 1
ATOM 9492 N N . SER A 1 1176 ? 0.050 47.226 9.741 1.00 76.38 1176 SER A N 1
ATOM 9493 C CA . SER A 1 1176 ? -0.705 48.289 9.070 1.00 76.38 1176 SER A CA 1
ATOM 9494 C C . SER A 1 1176 ? -2.211 48.024 9.197 1.00 76.38 1176 SER A C 1
ATOM 9496 O O . SER A 1 1176 ? -2.651 46.873 9.207 1.00 76.38 1176 SER A O 1
ATOM 9498 N N . HIS A 1 1177 ? -3.026 49.080 9.255 1.00 75.12 1177 HIS A N 1
ATOM 9499 C CA . HIS A 1 1177 ? -4.476 48.950 9.452 1.00 75.12 1177 HIS A CA 1
ATOM 9500 C C . HIS A 1 1177 ? -5.147 48.037 8.404 1.00 75.12 1177 HIS A C 1
ATOM 9502 O O . HIS A 1 1177 ? -6.049 47.259 8.720 1.00 75.12 1177 HIS A O 1
ATOM 9508 N N . MET A 1 1178 ? -4.664 48.077 7.158 1.00 71.12 1178 MET A N 1
ATOM 9509 C CA . MET A 1 1178 ? -5.145 47.215 6.078 1.00 71.12 1178 MET A CA 1
ATOM 9510 C C . MET A 1 1178 ? -4.731 45.749 6.278 1.00 71.12 1178 MET A C 1
ATOM 9512 O O . MET A 1 1178 ? -5.577 44.858 6.171 1.00 71.12 1178 MET A O 1
ATOM 9516 N N . HIS A 1 1179 ? -3.460 45.490 6.606 1.00 72.19 1179 HIS A N 1
ATOM 9517 C CA . HIS A 1 1179 ? -2.951 44.131 6.822 1.00 72.19 1179 HIS A CA 1
ATOM 9518 C C . HIS A 1 1179 ? -3.565 43.488 8.067 1.00 72.19 1179 HIS A C 1
ATOM 9520 O O . HIS A 1 1179 ? -3.946 42.322 8.023 1.00 72.19 1179 HIS A O 1
ATOM 9526 N N . PHE A 1 1180 ? -3.761 44.262 9.135 1.00 79.38 1180 PHE A N 1
ATOM 9527 C CA . PHE A 1 1180 ? -4.393 43.805 10.368 1.00 79.38 1180 PHE A CA 1
ATOM 9528 C C . PHE A 1 1180 ? -5.835 43.338 10.142 1.00 79.38 1180 PHE A C 1
ATOM 9530 O O . PHE A 1 1180 ? -6.194 42.215 10.496 1.00 79.38 1180 PHE A O 1
ATOM 9537 N N . ILE A 1 1181 ? -6.666 44.166 9.496 1.00 76.50 1181 ILE A N 1
ATOM 9538 C CA . ILE A 1 1181 ? -8.058 43.800 9.197 1.00 76.50 1181 ILE A CA 1
ATOM 9539 C C . ILE A 1 1181 ? -8.117 42.556 8.307 1.00 76.50 1181 ILE A C 1
ATOM 9541 O O . ILE A 1 1181 ? -8.953 41.681 8.548 1.00 76.50 1181 ILE A O 1
ATOM 9545 N N . ARG A 1 1182 ? -7.240 42.468 7.296 1.00 70.62 1182 ARG A N 1
ATOM 9546 C CA . ARG A 1 1182 ? -7.158 41.319 6.384 1.00 70.62 1182 ARG A CA 1
ATOM 9547 C C . ARG A 1 1182 ? -6.807 40.040 7.143 1.00 70.62 1182 ARG A C 1
ATOM 9549 O O . ARG A 1 1182 ? -7.560 39.072 7.059 1.00 70.62 1182 ARG A O 1
ATOM 9556 N N . LYS A 1 1183 ? -5.737 40.080 7.940 1.00 72.81 1183 LYS A N 1
ATOM 9557 C CA . LYS A 1 1183 ? -5.218 38.945 8.710 1.00 72.81 1183 LYS A CA 1
ATOM 9558 C C . LYS A 1 1183 ? -6.238 38.435 9.729 1.00 72.81 1183 LYS A C 1
ATOM 9560 O O . LYS A 1 1183 ? -6.565 37.255 9.733 1.00 72.81 1183 LYS A O 1
ATOM 9565 N N . VAL A 1 1184 ? -6.844 39.323 10.519 1.00 74.19 1184 VAL A N 1
ATOM 9566 C CA . VAL A 1 1184 ? -7.864 38.939 11.514 1.00 74.19 1184 VAL A CA 1
ATOM 9567 C C . VAL A 1 1184 ? -9.107 38.349 10.852 1.00 74.19 1184 VAL A C 1
ATOM 9569 O O . VAL A 1 1184 ? -9.644 37.357 11.342 1.00 74.19 1184 VAL A O 1
ATOM 9572 N N . LYS A 1 1185 ? -9.557 38.912 9.722 1.00 74.44 1185 LYS A N 1
ATOM 9573 C CA . LYS A 1 1185 ? -10.691 38.359 8.970 1.00 74.44 1185 LYS A CA 1
ATOM 9574 C C . LYS A 1 1185 ? -10.371 36.982 8.390 1.00 74.44 1185 LYS A C 1
ATOM 9576 O O . LYS A 1 1185 ? -11.251 36.129 8.377 1.00 74.44 1185 LYS A O 1
ATOM 9581 N N . GLN A 1 1186 ? -9.140 36.757 7.938 1.00 69.06 1186 GLN A N 1
ATOM 9582 C CA . GLN A 1 1186 ? -8.701 35.465 7.406 1.00 69.06 1186 GLN A CA 1
ATOM 9583 C C . GLN A 1 1186 ? -8.522 34.398 8.493 1.00 69.06 1186 GLN A C 1
ATOM 9585 O O . GLN A 1 1186 ? -8.853 33.246 8.238 1.00 69.06 1186 GLN A O 1
ATOM 9590 N N . ILE A 1 1187 ? -8.075 34.768 9.697 1.00 68.06 1187 ILE A N 1
ATOM 9591 C CA . ILE A 1 1187 ? -7.944 33.832 10.827 1.00 68.06 1187 ILE A CA 1
ATOM 9592 C C . ILE A 1 1187 ? -9.315 33.517 11.446 1.00 68.06 1187 ILE A C 1
ATOM 9594 O O . ILE A 1 1187 ? -9.633 32.365 11.715 1.00 68.06 1187 ILE A O 1
ATOM 9598 N N . THR A 1 1188 ? -10.146 34.538 11.679 1.00 68.75 1188 THR A N 1
ATOM 9599 C CA . THR A 1 1188 ? -11.349 34.416 12.533 1.00 68.75 1188 THR A CA 1
ATOM 9600 C C . THR A 1 1188 ? -12.677 34.418 11.773 1.00 68.75 1188 THR A C 1
ATOM 9602 O O . THR A 1 1188 ? -13.741 34.290 12.378 1.00 68.75 1188 THR A O 1
ATOM 9605 N N . GLY A 1 1189 ? -12.655 34.661 10.459 1.00 64.00 1189 GLY A N 1
ATOM 9606 C CA . GLY A 1 1189 ? -13.854 34.854 9.634 1.00 64.00 1189 GLY A CA 1
ATOM 9607 C C . GLY A 1 1189 ? -14.607 36.172 9.889 1.00 64.00 1189 GLY A C 1
ATOM 9608 O O . GLY A 1 1189 ? -15.524 36.511 9.138 1.00 64.00 1189 GLY A O 1
ATOM 9609 N N . LYS A 1 1190 ? -14.231 36.954 10.913 1.00 72.31 1190 LYS A N 1
ATOM 9610 C CA . LYS A 1 1190 ? -14.896 38.204 11.322 1.00 72.31 1190 LYS A CA 1
ATOM 9611 C C . LYS A 1 1190 ? -13.978 39.415 11.153 1.00 72.31 1190 LYS A C 1
ATOM 9613 O O . LYS A 1 1190 ? -12.762 39.326 11.277 1.00 72.31 1190 LYS A O 1
ATOM 9618 N N . LYS A 1 1191 ? -14.555 40.596 10.907 1.00 78.81 1191 LYS A N 1
ATOM 9619 C CA . LYS A 1 1191 ? -13.787 41.853 10.964 1.00 78.81 1191 LYS A CA 1
ATOM 9620 C C . LYS A 1 1191 ? -13.350 42.117 12.417 1.00 78.81 1191 LYS A C 1
ATOM 9622 O O . LYS A 1 1191 ? -14.149 41.850 13.315 1.00 78.81 1191 LYS A O 1
ATOM 9627 N N . PRO A 1 1192 ? -12.175 42.726 12.674 1.00 79.88 1192 PRO A N 1
ATOM 9628 C CA . PRO A 1 1192 ? -11.702 42.999 14.039 1.00 79.88 1192 PRO A CA 1
ATOM 9629 C C . PRO A 1 1192 ? -12.710 43.726 14.938 1.00 79.88 1192 PRO A C 1
ATOM 9631 O O . PRO A 1 1192 ? -12.870 43.385 16.105 1.00 79.88 1192 PRO A O 1
ATOM 9634 N N . ALA A 1 1193 ? -13.443 44.700 14.388 1.00 80.81 1193 ALA A N 1
ATOM 9635 C CA . ALA A 1 1193 ? -14.456 45.443 15.137 1.00 80.81 1193 ALA A CA 1
ATOM 9636 C C . ALA A 1 1193 ? -15.636 44.562 15.584 1.00 80.81 1193 ALA A C 1
ATOM 9638 O O . ALA A 1 1193 ? -16.204 44.782 16.653 1.00 80.81 1193 ALA A O 1
ATOM 9639 N N . ASP A 1 1194 ? -16.015 43.580 14.766 1.00 79.69 1194 ASP A N 1
ATOM 9640 C CA . ASP A 1 1194 ? -17.094 42.642 15.078 1.00 79.69 1194 ASP A CA 1
ATOM 9641 C C . ASP A 1 1194 ? -16.601 41.547 16.033 1.00 79.69 1194 ASP A C 1
ATOM 9643 O O . ASP A 1 1194 ? -17.346 41.115 16.913 1.00 79.69 1194 ASP A O 1
ATOM 9647 N N . LEU A 1 1195 ? -15.327 41.157 15.916 1.00 80.62 1195 LEU A N 1
ATOM 9648 C CA . LEU A 1 1195 ? -14.651 40.246 16.837 1.00 80.62 1195 LEU A CA 1
ATOM 9649 C C . LEU A 1 1195 ? -14.598 40.822 18.261 1.00 80.62 1195 LEU A C 1
ATOM 9651 O O . LEU A 1 1195 ? -15.057 40.164 19.192 1.00 80.62 1195 LEU A O 1
ATOM 9655 N N . LEU A 1 1196 ? -14.144 42.072 18.418 1.00 82.62 1196 LEU A N 1
ATOM 9656 C CA . LEU A 1 1196 ? -14.097 42.770 19.710 1.00 82.62 1196 LEU A CA 1
ATOM 9657 C C . LEU A 1 1196 ? -15.488 42.900 20.348 1.00 82.62 1196 LEU A C 1
ATOM 9659 O O . LEU A 1 1196 ? -15.653 42.701 21.551 1.00 82.62 1196 LEU A O 1
ATOM 9663 N N . LYS A 1 1197 ? -16.513 43.209 19.544 1.00 80.81 1197 LYS A N 1
ATOM 9664 C CA . LYS A 1 1197 ? -17.900 43.275 20.029 1.00 80.81 1197 LYS A CA 1
ATOM 9665 C C . LYS A 1 1197 ? -18.385 41.914 20.515 1.00 80.81 1197 LYS A C 1
ATOM 9667 O O . LYS A 1 1197 ? -18.914 41.833 21.618 1.00 80.81 1197 LYS A O 1
ATOM 9672 N N . SER A 1 1198 ? -18.179 40.860 19.726 1.00 81.38 1198 SER A N 1
ATOM 9673 C CA . SER A 1 1198 ? -18.558 39.487 20.088 1.00 81.38 1198 SER A CA 1
ATOM 9674 C C . SER A 1 1198 ? -17.854 39.040 21.378 1.00 81.38 1198 SER A C 1
ATOM 9676 O O . SER A 1 1198 ? -18.491 38.474 22.266 1.00 81.38 1198 SER A O 1
ATOM 9678 N N . PHE A 1 1199 ? -16.572 39.389 21.535 1.00 82.06 1199 PHE A N 1
ATOM 9679 C CA . PHE A 1 1199 ? -15.788 39.144 22.746 1.00 82.06 1199 PHE A CA 1
ATOM 9680 C C . PHE A 1 1199 ? -16.390 39.834 23.984 1.00 82.06 1199 PHE A C 1
ATOM 9682 O O . PHE A 1 1199 ? -16.731 39.163 24.960 1.00 82.06 1199 PHE A O 1
ATOM 9689 N N . ARG A 1 1200 ? -16.637 41.152 23.913 1.00 85.88 1200 ARG A N 1
ATOM 9690 C CA . ARG A 1 1200 ? -17.277 41.926 24.996 1.00 85.88 1200 ARG A CA 1
ATOM 9691 C C . ARG A 1 1200 ? -18.663 41.392 25.362 1.00 85.88 1200 ARG A C 1
ATOM 9693 O O . ARG A 1 1200 ? -18.994 41.302 26.539 1.00 85.88 1200 ARG A O 1
ATOM 9700 N N . MET A 1 1201 ? -19.470 41.002 24.372 1.00 85.88 1201 MET A N 1
ATOM 9701 C CA . MET A 1 1201 ? -20.811 40.442 24.598 1.00 85.88 1201 MET A CA 1
ATOM 9702 C C . MET A 1 1201 ? -20.770 39.093 25.315 1.00 85.88 1201 MET A C 1
ATOM 9704 O O . MET A 1 1201 ? -21.570 38.856 26.220 1.00 85.88 1201 MET A O 1
ATOM 9708 N N . LYS A 1 1202 ? -19.826 38.217 24.959 1.00 81.38 1202 LYS A N 1
ATOM 9709 C CA . LYS A 1 1202 ? -19.641 36.937 25.653 1.00 81.38 1202 LYS A CA 1
ATOM 9710 C C . LYS A 1 1202 ? -19.210 37.130 27.102 1.00 81.38 1202 LYS A C 1
ATOM 9712 O O . LYS A 1 1202 ? -19.828 36.538 27.979 1.00 81.38 1202 LYS A O 1
ATOM 9717 N N . ARG A 1 1203 ? -18.259 38.028 27.378 1.00 82.75 1203 ARG A N 1
ATOM 9718 C CA . ARG A 1 1203 ? -17.891 38.336 28.767 1.00 82.75 1203 ARG A CA 1
ATOM 9719 C C . ARG A 1 1203 ? -19.049 38.931 29.559 1.00 82.75 1203 ARG A C 1
ATOM 9721 O O . ARG A 1 1203 ? -19.267 38.567 30.710 1.00 82.75 1203 ARG A O 1
ATOM 9728 N N . ALA A 1 1204 ? -19.830 39.806 28.929 1.00 84.81 1204 ALA A N 1
ATOM 9729 C CA . ALA A 1 1204 ? -21.014 40.376 29.551 1.00 84.81 1204 ALA A CA 1
ATOM 9730 C C . ALA A 1 1204 ? -22.027 39.295 29.941 1.00 84.81 1204 ALA A C 1
ATOM 9732 O O . ALA A 1 1204 ? -22.612 39.361 31.016 1.00 84.81 1204 ALA A O 1
ATOM 9733 N N . LYS A 1 1205 ? -22.202 38.273 29.096 1.00 83.19 1205 LYS A N 1
ATOM 9734 C CA . LYS A 1 1205 ? -23.034 37.107 29.405 1.00 83.19 1205 LYS A CA 1
ATOM 9735 C C . LYS A 1 1205 ? -22.518 36.366 30.643 1.00 83.19 1205 LYS A C 1
ATOM 9737 O O . LYS A 1 1205 ? -23.321 36.058 31.519 1.00 83.19 1205 LYS A O 1
ATOM 9742 N N . ASP A 1 1206 ? -21.211 36.132 30.750 1.00 81.50 1206 ASP A N 1
ATOM 9743 C CA . ASP A 1 1206 ? -20.616 35.465 31.918 1.00 81.50 1206 ASP A CA 1
ATOM 9744 C C . ASP A 1 1206 ? -20.812 36.275 33.209 1.00 81.50 1206 ASP A C 1
ATOM 9746 O O . ASP A 1 1206 ? -21.137 35.710 34.252 1.00 81.50 1206 ASP A O 1
ATOM 9750 N N . LEU A 1 1207 ? -20.667 37.602 33.143 1.00 83.00 1207 LEU A N 1
ATOM 9751 C CA . LEU A 1 1207 ? -20.894 38.501 34.281 1.00 83.00 1207 LEU A CA 1
ATOM 9752 C C . LEU A 1 1207 ? -22.374 38.569 34.687 1.00 83.00 1207 LEU A C 1
ATOM 9754 O O . LEU A 1 1207 ? -22.680 38.590 35.880 1.00 83.00 1207 LEU A O 1
ATOM 9758 N N . LEU A 1 1208 ? -23.295 38.533 33.718 1.00 83.75 1208 LEU A N 1
ATOM 9759 C CA . LEU A 1 1208 ? -24.736 38.449 33.980 1.00 83.75 1208 LEU A CA 1
ATOM 9760 C C . LEU A 1 1208 ? -25.104 37.123 34.663 1.00 83.75 1208 LEU A C 1
ATOM 9762 O O . LEU A 1 1208 ? -25.865 37.133 35.626 1.00 83.75 1208 LEU A O 1
ATOM 9766 N N . LEU A 1 1209 ? -24.523 35.996 34.232 1.00 79.06 1209 LEU A N 1
ATOM 9767 C CA . LEU A 1 1209 ? -24.766 34.674 34.833 1.00 79.06 1209 LEU A CA 1
ATOM 9768 C C . LEU A 1 1209 ? -24.296 34.573 36.292 1.00 79.06 1209 LEU A C 1
ATOM 9770 O O . LEU A 1 1209 ? -24.860 33.802 37.065 1.00 79.06 1209 LEU A O 1
ATOM 9774 N N . GLN A 1 1210 ? -23.294 35.360 36.691 1.00 79.44 1210 GLN A N 1
ATOM 9775 C CA . GLN A 1 1210 ? -22.831 35.415 38.082 1.00 79.44 1210 GLN A CA 1
ATOM 9776 C C . GLN A 1 1210 ? -23.800 36.167 39.011 1.00 79.44 1210 GLN A C 1
ATOM 9778 O O . GLN A 1 1210 ? -23.691 36.021 40.226 1.00 79.44 1210 GLN A O 1
ATOM 9783 N N . ASN A 1 1211 ? -24.734 36.954 38.457 1.00 71.94 1211 ASN A N 1
ATOM 9784 C CA . ASN A 1 1211 ? -25.800 37.685 39.155 1.00 71.94 1211 ASN A CA 1
ATOM 9785 C C . ASN A 1 1211 ? -25.329 38.589 40.320 1.00 71.94 1211 ASN A C 1
ATOM 9787 O O . ASN A 1 1211 ? -26.005 38.717 41.340 1.00 71.94 1211 ASN A O 1
ATOM 9791 N N . LYS A 1 1212 ? -24.144 39.204 40.188 1.00 74.25 1212 LYS A N 1
ATOM 9792 C CA . LYS A 1 1212 ? -23.530 40.085 41.210 1.00 74.25 1212 LYS A CA 1
ATOM 9793 C C . LYS A 1 1212 ? -23.533 41.574 40.852 1.00 74.25 1212 LYS A C 1
ATOM 9795 O O . LYS A 1 1212 ? -23.146 42.385 41.685 1.00 74.25 1212 LYS A O 1
ATOM 9800 N N . MET A 1 1213 ? -23.922 41.927 39.629 1.00 81.31 1213 MET A N 1
ATOM 9801 C CA . MET A 1 1213 ? -23.855 43.287 39.086 1.00 81.31 1213 MET A CA 1
ATOM 9802 C C . MET A 1 1213 ? -25.160 43.635 38.371 1.00 81.31 1213 MET A C 1
ATOM 9804 O O . MET A 1 1213 ? -25.802 42.771 37.771 1.00 81.31 1213 MET A O 1
ATOM 9808 N N . THR A 1 1214 ? -25.548 44.906 38.402 1.00 84.94 1214 THR A N 1
ATOM 9809 C CA . THR A 1 1214 ? -26.668 45.417 37.603 1.00 84.94 1214 THR A CA 1
ATOM 9810 C C . THR A 1 1214 ? -26.310 45.447 36.114 1.00 84.94 1214 THR A C 1
ATOM 9812 O O . THR A 1 1214 ? -25.144 45.541 35.739 1.00 84.94 1214 THR A O 1
ATOM 9815 N N . ILE A 1 1215 ? -27.312 45.431 35.226 1.00 84.50 1215 ILE A N 1
ATOM 9816 C CA . ILE A 1 1215 ? -27.095 45.481 33.764 1.00 84.50 1215 ILE A CA 1
ATOM 9817 C C . ILE A 1 1215 ? -26.282 46.726 33.352 1.00 84.50 1215 ILE A C 1
ATOM 9819 O O . ILE A 1 1215 ? -25.488 46.663 32.415 1.00 84.50 1215 ILE A O 1
ATOM 9823 N N . ALA A 1 1216 ? -26.453 47.849 34.060 1.00 82.62 1216 ALA A N 1
ATOM 9824 C CA . ALA A 1 1216 ? -25.674 49.061 33.825 1.00 82.62 1216 ALA A CA 1
ATOM 9825 C C . ALA A 1 1216 ? -24.199 48.889 34.228 1.00 82.62 1216 ALA A C 1
ATOM 9827 O O . ALA A 1 1216 ? -23.320 49.261 33.459 1.00 82.62 1216 ALA A O 1
ATOM 9828 N N . GLU A 1 1217 ? -23.919 48.278 35.381 1.00 82.94 1217 GLU A N 1
ATOM 9829 C CA . GLU A 1 1217 ? -22.550 47.972 35.827 1.00 82.94 1217 GLU A CA 1
ATOM 9830 C C . GLU A 1 1217 ? -21.862 46.963 34.903 1.00 82.94 1217 GLU A C 1
ATOM 9832 O O . GLU A 1 1217 ? -20.703 47.162 34.541 1.00 82.94 1217 GLU A O 1
ATOM 9837 N N . VAL A 1 1218 ? -22.591 45.941 34.435 1.00 85.62 1218 VAL A N 1
ATOM 9838 C CA . VAL A 1 1218 ? -22.069 44.994 33.440 1.00 85.62 1218 VAL A CA 1
ATOM 9839 C C . VAL A 1 1218 ? -21.708 45.720 32.145 1.00 85.62 1218 VAL A C 1
ATOM 9841 O O . VAL A 1 1218 ? -20.628 45.486 31.608 1.00 85.62 1218 VAL A O 1
ATOM 9844 N N . ALA A 1 1219 ? -22.556 46.637 31.666 1.00 85.25 1219 ALA A N 1
ATOM 9845 C CA . ALA A 1 1219 ? -22.276 47.419 30.462 1.00 85.25 1219 ALA A CA 1
ATOM 9846 C C . ALA A 1 1219 ? -20.967 48.222 30.578 1.00 85.25 1219 ALA A C 1
ATOM 9848 O O . ALA A 1 1219 ? -20.159 48.203 29.649 1.00 85.25 1219 ALA A O 1
ATOM 9849 N N . TYR A 1 1220 ? -20.724 48.867 31.723 1.00 84.12 1220 TYR A N 1
ATOM 9850 C CA . TYR A 1 1220 ? -19.477 49.599 31.955 1.00 84.12 1220 TYR A CA 1
ATOM 9851 C C . TYR A 1 1220 ? -18.268 48.660 32.082 1.00 84.12 1220 TYR A C 1
ATOM 9853 O O . TYR A 1 1220 ? -17.232 48.928 31.484 1.00 84.12 1220 TYR A O 1
ATOM 9861 N N . SER A 1 1221 ? -18.413 47.520 32.768 1.00 81.62 1221 SER A N 1
ATOM 9862 C CA . SER A 1 1221 ? -17.325 46.542 32.969 1.00 81.62 1221 SER A CA 1
ATOM 9863 C C . SER A 1 1221 ? -16.824 45.864 31.687 1.00 81.62 1221 SER A C 1
ATOM 9865 O O . SER A 1 1221 ? -15.746 45.279 31.674 1.00 81.62 1221 SER A O 1
ATOM 9867 N N . VAL A 1 1222 ? -17.599 45.947 30.602 1.00 85.75 1222 VAL A N 1
ATOM 9868 C CA . VAL A 1 1222 ? -17.241 45.432 29.270 1.00 85.75 1222 VAL A CA 1
ATOM 9869 C C . VAL A 1 1222 ? -17.063 46.558 28.245 1.00 85.75 1222 VAL A C 1
ATOM 9871 O O . VAL A 1 1222 ? -17.188 46.334 27.038 1.00 85.75 1222 VAL A O 1
ATOM 9874 N N . GLY A 1 1223 ? -16.805 47.784 28.720 1.00 81.00 1223 GLY A N 1
ATOM 9875 C CA . GLY A 1 1223 ? -16.334 48.904 27.907 1.00 81.00 1223 GLY A CA 1
ATOM 9876 C C . GLY A 1 1223 ? -17.401 49.588 27.053 1.00 81.00 1223 GLY A C 1
ATOM 9877 O O . GLY A 1 1223 ? -17.103 50.019 25.937 1.00 81.00 1223 GLY A O 1
ATOM 9878 N N . PHE A 1 1224 ? -18.650 49.671 27.528 1.00 82.44 1224 PHE A N 1
ATOM 9879 C CA . PHE A 1 1224 ? -19.705 50.482 26.904 1.00 82.44 1224 PHE A CA 1
ATOM 9880 C C . PHE A 1 1224 ? -19.990 51.748 27.715 1.00 82.44 1224 PHE A C 1
ATOM 9882 O O . PHE A 1 1224 ? -20.332 51.666 28.887 1.00 82.44 1224 PHE A O 1
ATOM 9889 N N . ASP A 1 1225 ? -19.985 52.909 27.055 1.00 80.38 1225 ASP A N 1
ATOM 9890 C CA . ASP A 1 1225 ? -20.275 54.203 27.701 1.00 80.38 1225 ASP A CA 1
ATOM 9891 C C . ASP A 1 1225 ? -21.757 54.402 28.062 1.00 80.38 1225 ASP A C 1
ATOM 9893 O O . ASP A 1 1225 ? -22.100 55.263 28.869 1.00 80.38 1225 ASP A O 1
ATOM 9897 N N . LEU A 1 1226 ? -22.666 53.652 27.426 1.00 82.56 1226 LEU A N 1
ATOM 9898 C CA . LEU A 1 1226 ? -24.113 53.797 27.599 1.00 82.56 1226 LEU A CA 1
ATOM 9899 C C . LEU A 1 1226 ? -24.810 52.423 27.667 1.00 82.56 1226 LEU A C 1
ATOM 9901 O O . LEU A 1 1226 ? -24.786 51.683 26.672 1.00 82.56 1226 LEU A O 1
ATOM 9905 N N . PRO A 1 1227 ? -25.552 52.112 28.752 1.00 82.69 1227 PRO A N 1
ATOM 9906 C CA . PRO A 1 1227 ? -26.279 50.843 28.915 1.00 82.69 1227 PRO A CA 1
ATOM 9907 C C . PRO A 1 1227 ? -27.300 50.530 27.803 1.00 82.69 1227 PRO A C 1
ATOM 9909 O O . PRO A 1 1227 ? -27.547 49.369 27.465 1.00 82.69 1227 PRO A O 1
ATOM 9912 N N . ASN A 1 1228 ? -27.865 51.562 27.168 1.00 81.06 1228 ASN A N 1
ATOM 9913 C CA . ASN A 1 1228 ? -28.790 51.399 26.041 1.00 81.06 1228 ASN A CA 1
ATOM 9914 C C . ASN A 1 1228 ? -28.096 50.874 24.772 1.00 81.06 1228 ASN A C 1
ATOM 9916 O O . ASN A 1 1228 ? -28.698 50.117 24.009 1.00 81.06 1228 ASN A O 1
ATOM 9920 N N . SER A 1 1229 ? -26.838 51.264 24.537 1.00 79.81 1229 SER A N 1
ATOM 9921 C CA . SER A 1 1229 ? -26.038 50.774 23.405 1.00 79.81 1229 SER A CA 1
ATOM 9922 C C . SER A 1 1229 ? -25.634 49.314 23.622 1.00 79.81 1229 SER A C 1
ATOM 9924 O O . SER A 1 1229 ? -25.802 48.481 22.728 1.00 79.81 1229 SER A O 1
ATOM 9926 N N . PHE A 1 1230 ? -25.224 48.991 24.853 1.00 88.00 1230 PHE A N 1
ATOM 9927 C CA . PHE A 1 1230 ? -24.947 47.628 25.306 1.00 88.00 1230 PHE A CA 1
ATOM 9928 C C . PHE A 1 1230 ? -26.146 46.695 25.086 1.00 88.00 1230 PHE A C 1
ATOM 9930 O O . PHE A 1 1230 ? -26.015 45.662 24.437 1.00 88.00 1230 PHE A O 1
ATOM 9937 N N . SER A 1 1231 ? -27.341 47.096 25.528 1.00 84.00 1231 SER A N 1
ATOM 9938 C CA . SER A 1 1231 ? -28.544 46.256 25.424 1.00 84.00 1231 SER A CA 1
ATOM 9939 C C . SER A 1 1231 ? -28.932 45.934 23.974 1.00 84.00 1231 SER A C 1
ATOM 9941 O O . SER A 1 1231 ? -29.369 44.821 23.680 1.00 84.00 1231 SER A O 1
ATOM 9943 N N . ARG A 1 1232 ? -28.731 46.876 23.037 1.00 82.69 1232 ARG A N 1
ATOM 9944 C CA . ARG A 1 1232 ? -28.947 46.636 21.596 1.00 82.69 1232 ARG A CA 1
ATOM 9945 C C . ARG A 1 1232 ? -27.898 45.695 21.009 1.00 82.69 1232 ARG A C 1
ATOM 9947 O O . ARG A 1 1232 ? -28.250 44.830 20.210 1.00 82.69 1232 ARG A O 1
ATOM 9954 N N . ALA A 1 1233 ? -26.630 45.863 21.387 1.00 81.69 1233 ALA A N 1
ATOM 9955 C CA . ALA A 1 1233 ? -25.544 44.993 20.942 1.00 81.69 1233 ALA A CA 1
ATOM 9956 C C . ALA A 1 1233 ? -25.726 43.557 21.463 1.00 81.69 1233 ALA A C 1
ATOM 9958 O O . ALA A 1 1233 ? -25.608 42.612 20.687 1.00 81.69 1233 ALA A O 1
ATOM 9959 N N . PHE A 1 1234 ? -26.124 43.405 22.727 1.00 85.62 1234 PHE A N 1
ATOM 9960 C CA . PHE A 1 1234 ? -26.388 42.113 23.357 1.00 85.62 1234 PHE A CA 1
ATOM 9961 C C . PHE A 1 1234 ? -27.567 41.391 22.693 1.00 85.62 1234 PHE A C 1
ATOM 9963 O O . PHE A 1 1234 ? -27.453 40.219 22.338 1.00 85.62 1234 PHE A O 1
ATOM 9970 N N . LYS A 1 1235 ? -28.663 42.115 22.410 1.00 84.31 1235 LYS A N 1
ATOM 9971 C CA . LYS A 1 1235 ? -29.813 41.569 21.669 1.00 84.31 1235 LYS A CA 1
ATOM 9972 C C . LYS A 1 1235 ? -29.462 41.155 20.244 1.00 84.31 1235 LYS A C 1
ATOM 9974 O O . LYS A 1 1235 ? -29.976 40.153 19.760 1.00 84.31 1235 LYS A O 1
ATOM 9979 N N . LYS A 1 1236 ? -28.574 41.895 19.576 1.00 82.44 1236 LYS A N 1
ATOM 9980 C CA . LYS A 1 1236 ? -28.094 41.541 18.236 1.00 82.44 1236 LYS A CA 1
ATOM 9981 C C . LYS A 1 1236 ? -27.235 40.269 18.243 1.00 82.44 1236 LYS A C 1
ATOM 9983 O O . LYS A 1 1236 ? -27.341 39.491 17.304 1.00 82.44 1236 LYS A O 1
ATOM 9988 N N . GLU A 1 1237 ? -26.408 40.068 19.269 1.00 80.75 1237 GLU A N 1
ATOM 9989 C CA . GLU A 1 1237 ? -25.499 38.914 19.365 1.00 80.75 1237 GLU A CA 1
ATOM 9990 C C . GLU A 1 1237 ? -26.211 37.633 19.837 1.00 80.75 1237 GLU A C 1
ATOM 9992 O O . GLU A 1 1237 ? -25.940 36.556 19.316 1.00 80.75 1237 GLU A O 1
ATOM 9997 N N . PHE A 1 1238 ? -27.133 37.734 20.803 1.00 81.00 1238 PHE A N 1
ATOM 9998 C CA . PHE A 1 1238 ? -27.764 36.570 21.447 1.00 81.00 1238 PHE A CA 1
ATOM 9999 C C . PHE A 1 1238 ? -29.262 36.404 21.150 1.00 81.00 1238 PHE A C 1
ATOM 10001 O O . PHE A 1 1238 ? -29.896 35.510 21.707 1.00 81.00 1238 PHE A O 1
ATOM 10008 N N . GLY A 1 1239 ? -29.849 37.266 20.315 1.00 80.38 1239 GLY A N 1
ATOM 10009 C CA . GLY A 1 1239 ? -31.270 37.236 19.939 1.00 80.38 1239 GLY A CA 1
ATOM 10010 C C . GLY A 1 1239 ? -32.244 37.778 20.997 1.00 80.38 1239 GLY A C 1
ATOM 10011 O O . GLY A 1 1239 ? -33.412 37.999 20.687 1.00 80.38 1239 GLY A O 1
ATOM 10012 N N . GLN A 1 1240 ? -31.774 38.048 22.217 1.00 86.44 1240 GLN A N 1
ATOM 10013 C CA . GLN A 1 1240 ? -32.572 38.469 23.378 1.00 86.44 1240 GLN A CA 1
ATOM 10014 C C . GLN A 1 1240 ? -31.871 39.590 24.157 1.00 86.44 1240 GLN A C 1
ATOM 10016 O O . GLN A 1 1240 ? -30.643 39.673 24.167 1.00 86.44 1240 GLN A O 1
ATOM 10021 N N . SER A 1 1241 ? -32.633 40.479 24.793 1.00 87.06 1241 SER A N 1
ATOM 10022 C CA . SER A 1 1241 ? -32.075 41.551 25.627 1.00 87.06 1241 SER A CA 1
ATOM 10023 C C . SER A 1 1241 ? -31.442 41.001 26.919 1.00 87.06 1241 SER A C 1
ATOM 10025 O O . SER A 1 1241 ? -31.810 39.912 27.358 1.00 87.06 1241 SER A O 1
ATOM 10027 N N . PRO A 1 1242 ? -30.520 41.734 27.574 1.00 85.12 1242 PRO A N 1
ATOM 10028 C CA . PRO A 1 1242 ? -29.922 41.299 28.841 1.00 85.12 1242 PRO A CA 1
ATOM 10029 C C . PRO A 1 1242 ? -30.951 40.980 29.941 1.00 85.12 1242 PRO A C 1
ATOM 10031 O O . PRO A 1 1242 ? -30.753 40.043 30.710 1.00 85.12 1242 PRO A O 1
ATOM 10034 N N . SER A 1 1243 ? -32.061 41.727 29.996 1.00 83.12 1243 SER A N 1
ATOM 10035 C CA . SER A 1 1243 ? -33.166 41.484 30.936 1.00 83.12 1243 SER A CA 1
ATOM 10036 C C . SER A 1 1243 ? -33.934 40.203 30.599 1.00 83.12 1243 SER A C 1
ATOM 10038 O O . SER A 1 1243 ? -34.107 39.361 31.474 1.00 83.12 1243 SER A O 1
ATOM 10040 N N . GLU A 1 1244 ? -34.308 40.013 29.325 1.00 83.19 1244 GLU A N 1
ATOM 10041 C CA . GLU A 1 1244 ? -34.966 38.785 28.832 1.00 83.19 1244 GLU A CA 1
ATOM 10042 C C . GLU A 1 1244 ? -34.081 37.544 29.085 1.00 83.19 1244 GLU A C 1
ATOM 10044 O O . GLU A 1 1244 ? -34.573 36.485 29.474 1.00 83.19 1244 GLU A O 1
ATOM 10049 N N . PHE A 1 1245 ? -32.759 37.682 28.929 1.00 84.75 1245 PHE A N 1
ATOM 10050 C CA . PHE A 1 1245 ? -31.791 36.616 29.192 1.00 84.75 1245 PHE A CA 1
ATOM 10051 C C . PHE A 1 1245 ? -31.767 36.189 30.670 1.00 84.75 1245 PHE A C 1
ATOM 10053 O O . PHE A 1 1245 ? -31.773 34.993 30.960 1.00 84.75 1245 PHE A O 1
ATOM 10060 N N . LEU A 1 1246 ? -31.774 37.147 31.606 1.00 81.12 1246 LEU A N 1
ATOM 10061 C CA . LEU A 1 1246 ? -31.809 36.870 33.048 1.00 81.12 1246 LEU A CA 1
ATOM 10062 C C . LEU A 1 1246 ? -33.158 36.293 33.504 1.00 81.12 1246 LEU A C 1
ATOM 10064 O O . LEU A 1 1246 ? -33.178 35.400 34.351 1.00 81.12 1246 LEU A O 1
ATOM 10068 N N . GLU A 1 1247 ? -34.276 36.748 32.931 1.00 79.19 1247 GLU A N 1
ATOM 10069 C CA . GLU A 1 1247 ? -35.609 36.180 33.189 1.00 79.19 1247 GLU A CA 1
ATOM 10070 C C . GLU A 1 1247 ? -35.702 34.728 32.704 1.00 79.19 1247 GLU A C 1
ATOM 10072 O O . GLU A 1 1247 ? -36.138 33.851 33.446 1.00 79.19 1247 GLU A O 1
ATOM 10077 N N . THR A 1 1248 ? -35.201 34.438 31.501 1.00 76.62 1248 THR A N 1
ATOM 10078 C CA . THR A 1 1248 ? -35.185 33.073 30.947 1.00 76.62 1248 THR A CA 1
ATOM 10079 C C . THR A 1 1248 ? -34.284 32.147 31.773 1.00 76.62 1248 THR A C 1
ATOM 10081 O O . THR A 1 1248 ? -34.634 30.998 32.041 1.00 76.62 1248 THR A O 1
ATOM 10084 N N . PHE A 1 1249 ? -33.128 32.647 32.220 1.00 73.69 1249 PHE A N 1
ATOM 10085 C CA . PHE A 1 1249 ? -32.201 31.890 33.063 1.00 73.69 1249 PHE A CA 1
ATOM 10086 C C . PHE A 1 1249 ? -32.759 31.625 34.471 1.00 73.69 1249 PHE A C 1
ATOM 10088 O O . PHE A 1 1249 ? -32.627 30.515 34.984 1.00 73.69 1249 PHE A O 1
ATOM 10095 N N . SER A 1 1250 ? -33.421 32.610 35.084 1.00 66.06 1250 SER A N 1
ATOM 10096 C CA . SER A 1 1250 ? -34.055 32.444 36.400 1.00 66.06 1250 SER A CA 1
ATOM 10097 C C . SER A 1 1250 ? -35.292 31.536 36.354 1.00 66.06 1250 SER A C 1
ATOM 10099 O O . SER A 1 1250 ? -35.457 30.715 37.255 1.00 66.06 1250 SER A O 1
ATOM 10101 N N . ALA A 1 1251 ? -36.094 31.583 35.284 1.00 63.25 1251 ALA A N 1
ATOM 10102 C CA . ALA A 1 1251 ? -37.198 30.645 35.057 1.00 63.25 1251 ALA A CA 1
ATOM 10103 C C . ALA A 1 1251 ? -36.709 29.191 34.883 1.00 63.25 1251 ALA A C 1
ATOM 10105 O O . ALA A 1 1251 ? -37.268 28.278 35.487 1.00 63.25 1251 ALA A O 1
ATOM 10106 N N . GLY A 1 1252 ? -35.610 28.973 34.150 1.00 57.97 1252 GLY A N 1
ATOM 10107 C CA . GLY A 1 1252 ? -35.005 27.642 33.982 1.00 57.97 1252 GLY A CA 1
ATOM 10108 C C . GLY A 1 1252 ? -34.334 27.068 35.243 1.00 57.97 1252 GLY A C 1
ATOM 10109 O O . GLY A 1 1252 ? -34.165 25.854 35.345 1.00 57.97 1252 GLY A O 1
ATOM 10110 N N . LEU A 1 1253 ? -33.958 27.911 36.213 1.00 54.75 1253 LEU A N 1
ATOM 10111 C CA . LEU A 1 1253 ? -33.484 27.490 37.541 1.00 54.75 1253 LEU A CA 1
ATOM 10112 C C . LEU A 1 1253 ? -34.639 27.137 38.494 1.00 54.75 1253 LEU A C 1
ATOM 10114 O O . LEU A 1 1253 ? -34.450 26.307 39.378 1.00 54.75 1253 LEU A O 1
ATOM 10118 N N . ALA A 1 1254 ? -35.820 27.733 38.305 1.00 51.38 1254 ALA A N 1
ATOM 10119 C CA . ALA A 1 1254 ? -37.028 27.431 39.078 1.00 51.38 1254 ALA A CA 1
ATOM 10120 C C . ALA A 1 1254 ? -37.764 26.160 38.604 1.00 51.38 1254 ALA A C 1
ATOM 10122 O O . ALA A 1 1254 ? -38.545 25.610 39.366 1.00 51.38 1254 ALA A O 1
ATOM 10123 N N . GLU A 1 1255 ? -37.512 25.680 37.380 1.00 47.59 1255 GLU A N 1
ATOM 10124 C CA . GLU A 1 1255 ? -37.971 24.359 36.898 1.00 47.59 1255 GLU A CA 1
ATOM 10125 C C . GLU A 1 1255 ? -37.006 23.208 37.246 1.00 47.59 1255 GLU A C 1
ATOM 10127 O O . GLU A 1 1255 ? -37.355 22.038 37.090 1.00 47.59 1255 GLU A O 1
ATOM 10132 N N . LYS A 1 1256 ? -35.780 23.521 37.688 1.00 43.53 1256 LYS A N 1
ATOM 10133 C CA . LYS A 1 1256 ? -34.743 22.538 38.062 1.00 43.53 1256 LYS A CA 1
ATOM 10134 C C . LYS A 1 1256 ? -34.538 22.372 39.573 1.00 43.53 1256 LYS A C 1
ATOM 10136 O O . LYS A 1 1256 ? -33.765 21.498 39.962 1.00 43.53 1256 LYS A O 1
ATOM 10141 N N . ASN A 1 1257 ? -35.220 23.176 40.386 1.00 38.69 1257 ASN A N 1
ATOM 10142 C CA . ASN A 1 1257 ? -35.376 23.017 41.836 1.00 38.69 1257 ASN A CA 1
ATOM 10143 C C . ASN A 1 1257 ? -36.835 22.685 42.136 1.00 38.69 1257 ASN A C 1
ATOM 10145 O O . ASN A 1 1257 ? -37.071 21.968 43.133 1.00 38.69 1257 ASN A O 1
#

Radius of gyration: 46.53 Å; Cα contacts (8 Å, |Δi|>4): 2304; chains: 1; bounding box: 149×106×105 Å

Foldseek 3Di:
DDDDDPDQEEDDDCVLVVNFDFDDFQDWDQFPVQWIWTWTHTPFFIKIKIDHPVCTDVHYRNDIDIDGADDLRGGGDHWEWDQFPQRKIWIAHQDFAHAIWIHNPPDIDGDAVCVVVNGTRGWQYWDAFPQRWIWTWGQQKIWIDDPRDIDIDGPPVPPADNGTWDWDDDPQQKIWTDHDPDDIDIDRPPPQFKDKDAQWAWAAAQPAFWTWIAGLQGWIWIDGPPDIDTDAVVLVDARAFLHWDQFPVRKIKTWWAHLQFTKMWIDDPSGIHIDTDRQAGSTWQRQFWDQFPQRKIKTFGAQDQDVVSNHFGAMKIWNHPPDPDTDIDGDGDPPQANPHRHFQEWEAALVGWIWTFAQFIWTDPPGHIDHDPDPQRNGHWRYWYDANQWIWTQHQAFAIWIDRPDDIDGDAVVQADPHSGWAEWEDPHCQWIWTQHAQWIWIGRNRGIDIPLDDSVLHEHSQHWYWYAHPQRKIKTFYAGVLSSCVSPPPGDRDPVRSRRGMMMIGRQDQQWKDKEWPDWDQEAEQQFKIKTFMFIDPPVPSFPSQQKWKWKDKPPDDIDPTHSDRMDIDGRDHFAKMKMWMWIAGSSRNIPPPTHIDIHGYHHDPCPDPVNVVVVVVVVVVVVVVVVVVVVVVVVVVVVVVVVVVVVVVVCVVPPDPPPPPPPPVVVVVVVVVVVVVVVVVVVVVVVVVVVVVVVVVVVVVVVVVVVVVVVVVVVVVQLLLVQQLVLVLLQVALVLVVPPPPPDDDPVRNVLSVVSNVLSVLSNVVSVVLVVVVVCLVVVNDDWPWAWDPVLVLLVVLVVLCVVVCVVLVAAEEEDEPSPPQIFTGRSVLVLLLSLLLVLVLSVFAHRNWYKYWYWYKAACVVPVHPPPAGIWIKIKIWIQGQWDDPVVQVPLLPAQDDDQPDPDDDDDRSSRNVSNQSSLVSLVKDWHKDIDGNGTIMIIIIGGRDDDDDPDDDDDDDDDDDSVVSNSSSVSSVVSVVVVVPVPDDDPPPPPPQPDAAEEEEEAQDPSVVVSVCVLPVVRHHYDYDNHLVRVLVCLQPDDHQEYEYEQDGRPAGPLNSLLVQCPDLLRNPHAYEYEYSDDDPVVVVSSVVSPHPYYAHRSGHSVVVVVVVVVSSVVLVVQLVCLQVPPDPDDDDDDDDDPLVVLVVVLLVVLVVCQLALPDDLVVSCVVSVHDSVSSQSSCCSNHVDGSRVVSLLSLLVVLVVVLVVVPDDLQRSCNNRRHPDSVVVQVSNCVNPVHGSVRSSVVVVVVVVVVD

Secondary structure (DSSP, 8-state):
----------B--GGGGTS---SEEEEEEE-TTS-EEEEEEETTEEEEEEE-GGGEETTEE-S-EEE--BTTB--BSSEEEEE-TTS-EEEEESSTT--EEEE-SS-EEEE-THHHH-S-----EEEE-TTSPEEEE-BSEEEEEETTEEEEEETTTSSS-SSBEEEEE-SSSEEEEEETTS-EEEEE--TTTEEEEETEEEEEEETTTEEEEEETTS-EEEEETTEEEEE-GGGT--SEEEEEEE-TTS-EEEEEEETTEEEEEEEETTEEEEEE-TTT-SSEEEEEEEE-TTS-EEEEEPS---GGGT---EEEEES-TTSSS--EEEEETTSTT---S----EEE-TTS-EEE-SSS-EEE-SS-EE--S-GGGGS-EEEEEE-SS-EEEEESSS-EEEE-SS-EEEE-GGGT-S-S-EEEEEEEETTEEEEEETTEEEEE-SS-EE---S-GGGPPPTT-EEEEE-TTS-EEEEE--HHHHTTTSTT----HHHHHT-EEEEE-----PPEEEEEE--SEE-TT--EEEEEEEE-TT-SS-GGG-EEEEEETT-PPPPPBS-SEEEE-SPPSEEEEEEEEEE-TT--B-SS-EEEEEEEPPPGGGSHHHHHHHHHHHHHHHHHHHHHHHHHHHHHHHHHHHHHHHHHHHGGGTTS-SSSTTTHHHHHHHHHHHHHHHHHHHHHHHHHHHHHHHHHHHHHHHHHHHHHHHHHHHHHHHHHHHHHHHHHHHHHHHHHHHS-SS---HHHHHHHHHHHHHHHHHHHHHHHHHHHHHHHHTT------EEEEHHHHHHHHHHHHHHHHHHHT--EEEEES-TT-EEEE-HHHHHHHHHHHHHHHHHHSPTT--EEEEEEEEETTTTT--TTSSEEEEEEEE--SS---HHHHHHTTSTT---TT--SS----S-HHHHHHHHHHHTT-EEEEEE-TTS-EEEEEEEES-----S------------HHHHHHHHHHHHHHHHHHHTT---TTSGGG-TTSPEEEEE-S-HHHHHHHHHHHTTTSEEEEESSHHHHHHHHHHS--SEEEEESS-SSS-HHHHHHHHHHSTTTTTS-EEEEES---HHHHHHHHHTT-SEEEESS--HHHHHHHHHHHHHHHHHHHHHHHH-------------HHHHHHHHHHHHHHHTSS-TT--HHHHHHHHT--HHHHHHHHHHHHSS-HHHHHHHHHHHHHHHHHHTT-S-HHHHHHHTT-S-HHHHHHHHHHHHSS-HHHHHHHHHHHHHS--

pLDDT: mean 80.27, std 13.77, range [29.41, 97.44]